Protein 6E36 (pdb70)

B-factor: mean 40.0, std 11.84, range [22.02, 99.06]

Nearest PDB structures (foldseek):
  6e36-assembly2_B  TM=1.001E+00  e=1.863E-82  Streptococcus intermedius
  3ipk-assembly2_B  TM=9.712E-01  e=6.110E-68  Streptococcus mutans
  6tzl-assembly1_B  TM=9.763E-01  e=1.593E-66  Streptococcus mutans
  1jmm-assembly1_A  TM=9.782E-01  e=2.837E-64  Streptococcus mutans
  5uqz-assembly1_A  TM=6.337E-01  e=1.654E-23  Streptococcus mutans UA159

Organism: Streptococcus intermedius (NCBI:txid1338)

Solvent-accessible surface area: 36245 Å² total; per-residue (Å²): 156,159,70,138,59,60,142,44,98,62,57,40,61,120,36,103,127,42,91,82,73,46,84,97,110,59,108,55,46,80,84,26,35,66,151,6,112,116,38,38,121,132,10,84,129,33,72,103,117,72,0,23,5,30,79,28,24,17,1,7,0,25,1,60,49,1,72,90,6,139,22,60,8,86,31,190,80,20,45,13,2,66,27,66,13,2,33,87,2,0,33,78,63,54,0,102,73,72,34,90,121,118,39,0,29,0,46,28,0,6,0,126,13,0,61,111,115,117,8,62,34,108,97,35,71,65,12,1,4,46,63,135,15,78,110,26,41,2,55,14,12,102,116,88,116,4,34,0,0,3,0,13,0,91,81,29,34,30,0,39,0,34,0,54,75,3,104,127,0,79,13,50,17,69,85,0,40,49,0,32,5,86,5,22,1,29,146,101,5,113,7,97,6,126,45,14,15,0,0,0,0,0,0,5,14,3,9,43,5,0,6,0,0,0,14,12,26,113,84,5,121,68,0,1,0,5,0,71,0,59,6,13,0,38,34,97,108,84,102,44,14,106,6,100,71,0,0,2,2,1,12,34,2,12,5,38,45,22,6,0,27,3,0,35,86,48,56,45,127,25,2,83,0,5,28,18,13,0,47,71,104,126,34,74,0,8,0,16,174,35,0,0,54,81,122,69,63,12,49,5,107,42,2,46,78,101,52,61,121,160,26,24,11,1,41,50,61,113,19,107,13,6,12,7,0,0,1,0,1,27,2,54,26,74,120,5,17,1,1,4,0,0,20,6,0,26,72,37,26,115,73,68,104,77,44,0,33,90,80,8,20,58,0,15,6,97,11,22,6,9,0,64,20,34,9,42,90,20,21,76,26,71,80,61,84,13,108,96,31,128,99,34,126,68,69,184,96,116,80,63,124,60,110,62,60,45,63,121,32,99,129,42,88,84,76,46,84,90,86,59,110,61,46,78,81,25,33,66,146,8,119,113,36,41,138,92,4,85,148,32,68,120,127,67,0,18,5,29,85,27,24,15,3,6,0,26,0,60,45,1,73,81,2,126,20,56,5,92,32,152,67,18,42,10,1,63,30,65,16,1,34,93,1,1,33,101,57,54,0,101,72,73,34,90,113,101,39,0,27,0,43,28,0,6,0,118,14,0,55,132,111,120,7,62,34,106,92,37,70,61,16,2,4,47,67,140,20,76,104,30,35,2,51,15,11,103,126,88,115,4,34,0,0,4,0,14,0,91,90,51,40,19,1,42,0,32,0,53,72,6,90,102,1,78,11,48,15,74,82,0,35,64,0,32,5,83,4,23,0,28,152,102,5,106,5,107,5,127,46,14,14,0,0,0,0,0,0,5,13,4,7,46,4,0,5,0,0,0,14,21,15,140,85,10,120,59,0,1,0,4,0,69,0,52,6,12,0,40,28,95,105,96,79,40,14,103,5,103,66,0,0,2,2,1,10,32,2,10,6,39,48,22,5,0,25,2,0,33,90,49,55,44,105,26,1,83,0,4,32,17,13,0,45,70,104,124,35,75,0,10,0,20,166,36,0,0,61,91,112,69,57,13,53,5,108,33,2,41,80,112,69,79,106,164,25,25,9,1,38,45,68,124,16,124,14,6,14,9,0,0,1,0,0,22,1,47,22,62,114,6,16,1,1,3,0,0,23,3,0,26,66,40,33,116,75,65,107,76,44,1,32,87,78,8,18,60,0,14,4,92,8,22,6,9,2,69,22,35,10,48,90,24,21,79,29,70,79,62,92,11,111,94,29,130,119,34,128,123

InterPro domains:
  IPR009578 Cell surface antigen I/II A repeat [PF06696] (200-224)
  IPR009578 Cell surface antigen I/II A repeat [PF06696] (225-249)
  IPR009578 Cell surface antigen I/II A repeat [PF06696] (282-306)
  IPR009578 Cell surface antigen I/II A repeat [PS51965] (146-220)
  IPR009578 Cell surface antigen I/II A repeat [PS51965] (221-302)
  IPR013574 Glucan-binding protein C/Surface antigen I/II, V-domain [PF08363] (327-653)
  IPR019931 LPXTG cell wall anchor motif [PF00746] (1271-1310)
  IPR019931 LPXTG cell wall anchor motif [PS50847] (1277-1310)
  IPR021197 Cross-wall-targeting lipoprotein motif [TIGR03726] (8-40)
  IPR026345 Adhesin isopeptide-forming adherence domain [PF17998] (914-1086)
  IPR026345 Adhesin isopeptide-forming adherence domain [TIGR04228] (914-1087)
  IPR032300 Cell surface antigen, C-terminal [PF16364] (1090-1249)
  IPR036234 Glucan-binding protein C/Surface antigen I/II, V-domain superfamily [G3DSA:2.60.530.10] (331-665)
  IPR036234 Glucan-binding protein C/Surface antigen I/II, V-domain superfamily [SSF74914] (299-673)
  IPR041324 Antigen I/II, N-terminal [PF18652] (79-184)

Radius of gyration: 29.25 Å; Cα contacts (8 Å, |Δi|>4): 2040; chains: 2; bounding box: 78×76×82 Å

Structure (mmCIF, N/CA/C/O backbone):
data_6E36
#
_entry.id   6E36
#
_cell.length_a   71.038
_cell.length_b   91.308
_cell.length_c   71.893
_cell.angle_alpha   90.000
_cell.angle_beta   116.780
_cell.angle_gamma   90.000
#
_symmetry.space_group_name_H-M   'P 1 21 1'
#
loop_
_entity.id
_entity.type
_entity.pdbx_description
1 polymer 'Probable cell-surface antigen I/II'
2 non-polymer 'MAGNESIUM ION'
3 water water
#
loop_
_atom_site.group_PDB
_atom_site.id
_atom_site.type_symbol
_atom_site.label_atom_id
_atom_site.label_alt_id
_atom_site.label_comp_id
_atom_site.label_asym_id
_atom_site.label_entity_id
_atom_site.label_seq_id
_atom_site.pdbx_PDB_ins_code
_atom_site.Cartn_x
_atom_site.Cartn_y
_atom_site.Cartn_z
_atom_site.occupancy
_atom_site.B_iso_or_equiv
_atom_site.auth_seq_id
_atom_site.auth_comp_id
_atom_site.auth_asym_id
_atom_site.auth_atom_id
_atom_site.pdbx_PDB_model_num
ATOM 1 N N . TYR A 1 4 ? 51.900 -47.220 31.328 1.00 97.20 284 TYR A N 1
ATOM 2 C CA . TYR A 1 4 ? 53.156 -47.232 30.511 1.00 95.35 284 TYR A CA 1
ATOM 3 C C . TYR A 1 4 ? 52.939 -47.834 29.113 1.00 95.72 284 TYR A C 1
ATOM 4 O O . TYR 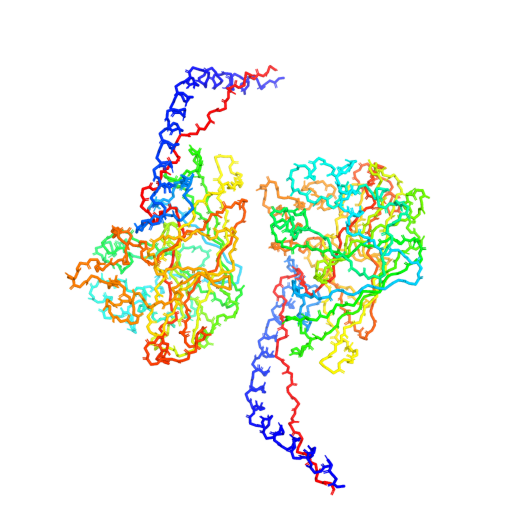A 1 4 ? 53.887 -48.274 28.472 1.00 96.72 284 TYR A O 1
ATOM 13 N N . GLU A 1 5 ? 51.702 -47.805 28.625 1.00 95.34 285 GLU A N 1
ATOM 14 C CA . GLU A 1 5 ? 51.326 -48.540 27.423 1.00 95.86 285 GLU A CA 1
ATOM 15 C C . GLU A 1 5 ? 51.598 -47.589 26.252 1.00 92.89 285 GLU A C 1
ATOM 16 O O . GLU A 1 5 ? 52.723 -47.552 25.751 1.00 90.83 285 GLU A O 1
ATOM 22 N N . ALA A 1 6 ? 50.603 -46.784 25.866 1.00 91.10 286 ALA A N 1
ATOM 23 C CA . ALA A 1 6 ? 50.770 -45.752 24.851 1.00 89.09 286 ALA A CA 1
ATOM 24 C C . ALA A 1 6 ? 51.279 -44.432 25.453 1.00 85.54 286 ALA A C 1
ATOM 25 O O . ALA A 1 6 ? 51.414 -43.455 24.727 1.00 84.10 286 ALA A O 1
ATOM 27 N N . LYS A 1 7 ? 51.528 -44.396 26.768 1.00 84.91 287 LYS A N 1
ATOM 28 C CA . LYS A 1 7 ? 52.250 -43.281 27.411 1.00 82.94 287 LYS A CA 1
ATOM 29 C C . LYS A 1 7 ? 53.640 -43.088 26.813 1.00 80.22 287 LYS A C 1
ATOM 30 O O . LYS A 1 7 ? 54.027 -41.956 26.506 1.00 77.63 287 LYS A O 1
ATOM 36 N N . LEU A 1 8 ? 54.386 -44.190 26.671 1.00 79.16 288 LEU A N 1
ATOM 37 C CA . LEU A 1 8 ? 55.719 -44.155 26.054 1.00 77.57 288 LEU A CA 1
ATOM 38 C C . LEU A 1 8 ? 55.625 -43.854 24.550 1.00 76.20 288 LEU A C 1
ATOM 39 O O . LEU A 1 8 ? 56.376 -43.019 24.053 1.00 74.24 288 LEU A O 1
ATOM 44 N N . ALA A 1 9 ? 54.703 -44.517 23.846 1.00 76.04 289 ALA A N 1
ATOM 45 C CA . ALA A 1 9 ? 54.464 -44.268 22.416 1.00 76.00 289 ALA A CA 1
ATOM 46 C C . ALA A 1 9 ? 54.052 -42.818 22.110 1.00 74.27 289 ALA A C 1
ATOM 47 O O . ALA A 1 9 ? 54.398 -42.275 21.056 1.00 73.36 289 ALA A O 1
ATOM 49 N N . LYS A 1 10 ? 53.300 -42.205 23.022 1.00 74.60 290 LYS A N 1
ATOM 50 C CA . LYS A 1 10 ? 52.916 -40.797 22.890 1.00 73.35 290 LYS A CA 1
ATOM 51 C C . LYS A 1 10 ? 54.138 -39.907 23.122 1.00 69.65 290 LYS A C 1
ATOM 52 O O . LYS A 1 10 ? 54.429 -39.031 22.303 1.00 67.83 290 LYS A O 1
ATOM 58 N N . TYR A 1 11 ? 54.829 -40.133 24.243 1.00 66.34 291 TYR A N 1
ATOM 59 C CA . TYR A 1 11 ? 56.087 -39.442 24.548 1.00 63.13 291 TYR A CA 1
ATOM 60 C C . TYR A 1 11 ? 57.075 -39.484 23.391 1.00 61.43 291 TYR A C 1
ATOM 61 O O . TYR A 1 11 ? 57.715 -38.480 23.084 1.00 59.91 291 TYR A O 1
ATOM 70 N N . GLN A 1 12 ? 57.211 -40.658 22.786 1.00 60.77 292 GLN A N 1
ATOM 71 C CA . GLN A 1 12 ? 58.121 -40.851 21.669 1.00 60.21 292 GLN A CA 1
ATOM 72 C C . GLN A 1 12 ? 57.653 -40.067 20.441 1.00 58.76 292 GLN A C 1
ATOM 73 O O . GLN A 1 12 ? 58.467 -39.407 19.799 1.00 57.01 292 GLN A O 1
ATOM 79 N N . ALA A 1 13 ? 56.353 -40.100 20.149 1.00 59.14 293 ALA A N 1
ATOM 80 C CA . ALA A 1 13 ? 55.780 -39.292 19.063 1.00 59.16 293 ALA A CA 1
ATOM 81 C C . ALA A 1 13 ? 55.964 -37.783 19.296 1.00 57.88 293 ALA A C 1
ATOM 82 O O . ALA A 1 13 ? 56.321 -37.046 18.380 1.00 57.01 293 ALA A O 1
ATOM 84 N N . ASP A 1 14 ? 55.741 -37.340 20.531 1.00 57.56 294 ASP A N 1
ATOM 85 C CA . ASP A 1 14 ? 55.910 -35.929 20.902 1.00 56.50 294 ASP A CA 1
ATOM 86 C C . ASP A 1 14 ? 57.386 -35.481 20.909 1.00 55.02 294 ASP A C 1
ATOM 87 O O . ASP A 1 14 ? 57.668 -34.328 20.591 1.00 53.63 294 ASP A O 1
ATOM 92 N N . LEU A 1 15 ? 58.310 -36.389 21.257 1.00 54.65 295 LEU A N 1
ATOM 93 C CA . LEU A 1 15 ? 59.760 -36.134 21.158 1.00 53.76 295 LEU A CA 1
ATOM 94 C C . LEU A 1 15 ? 60.236 -35.910 19.698 1.00 53.44 295 LEU A C 1
ATOM 95 O O . LEU A 1 15 ? 60.988 -34.969 19.442 1.00 51.98 295 LEU A O 1
ATOM 100 N N . ALA A 1 16 ? 59.806 -36.762 18.762 1.00 54.05 296 ALA A N 1
ATOM 101 C CA . ALA A 1 16 ? 60.116 -36.579 17.324 1.00 54.96 296 ALA A CA 1
ATOM 102 C C . ALA A 1 16 ? 59.622 -35.228 16.797 1.00 54.26 296 ALA A C 1
ATOM 103 O O . ALA A 1 16 ? 60.347 -34.542 16.083 1.00 54.92 296 ALA A O 1
ATOM 105 N N . LYS A 1 17 ? 58.379 -34.891 17.146 1.00 54.21 297 LYS A N 1
ATOM 106 C CA . LYS A 1 17 ? 57.734 -33.615 16.817 1.00 54.00 297 LYS A CA 1
ATOM 107 C C . LYS A 1 17 ? 58.456 -32.421 17.450 1.00 51.98 297 LYS A C 1
ATOM 108 O O . LYS A 1 17 ? 58.613 -31.387 16.808 1.00 51.39 297 LYS A O 1
ATOM 114 N N . TYR A 1 18 ? 58.878 -32.569 18.706 1.00 50.51 298 TYR A N 1
ATOM 115 C CA . TYR A 1 18 ? 59.707 -31.569 19.382 1.00 49.73 298 TYR A CA 1
ATOM 116 C C . TYR A 1 18 ? 61.017 -31.349 18.621 1.00 50.07 298 TYR A C 1
ATOM 117 O O . TYR A 1 18 ? 61.416 -30.212 18.382 1.00 49.14 298 TYR A O 1
ATOM 126 N N . GLN A 1 19 ? 61.676 -32.438 18.244 1.00 51.54 299 GLN A N 1
ATOM 127 C CA . GLN A 1 19 ? 62.944 -32.349 17.522 1.00 52.59 299 GLN A CA 1
ATOM 128 C C . GLN A 1 19 ? 62.752 -31.624 16.186 1.00 52.00 299 GLN A C 1
ATOM 129 O O . GLN A 1 19 ? 63.521 -30.724 15.860 1.00 51.60 299 GLN A O 1
ATOM 135 N N . LYS A 1 20 ? 61.692 -31.967 15.464 1.00 51.18 300 LYS A N 1
ATOM 136 C CA . LYS A 1 20 ? 61.331 -31.252 14.249 1.00 51.34 300 LYS A CA 1
ATOM 137 C C . LYS A 1 20 ? 61.075 -29.737 14.483 1.00 48.51 300 LYS A C 1
ATOM 138 O O . LYS A 1 20 ? 61.596 -28.898 13.747 1.00 46.86 300 LYS A O 1
ATOM 144 N N . ASP A 1 21 ? 60.276 -29.395 15.489 1.00 46.27 301 ASP A N 1
ATOM 145 C CA . ASP A 1 21 ? 59.994 -27.987 15.787 1.00 45.15 301 ASP A CA 1
ATOM 146 C C . ASP A 1 21 ? 61.240 -27.214 16.222 1.00 42.92 301 ASP A C 1
ATOM 147 O O . ASP A 1 21 ? 61.403 -26.054 15.829 1.00 40.48 301 ASP A O 1
ATOM 152 N N . LEU A 1 22 ? 62.102 -27.853 17.019 1.00 42.56 302 LEU A N 1
ATOM 153 C CA . LEU A 1 22 ? 63.383 -27.255 17.427 1.00 42.52 302 LEU A CA 1
ATOM 154 C C . LEU A 1 22 ? 64.257 -26.913 16.222 1.00 42.85 302 LEU A C 1
ATOM 155 O O . LEU A 1 22 ? 64.800 -25.814 16.145 1.00 42.45 302 LEU A O 1
ATOM 160 N N . ALA A 1 23 ? 64.383 -27.855 15.290 1.00 42.68 303 ALA A N 1
ATOM 161 C CA . ALA A 1 23 ? 65.132 -27.623 14.039 1.00 43.12 303 ALA A CA 1
ATOM 162 C C . ALA A 1 23 ? 64.554 -26.462 13.232 1.00 42.14 303 ALA A C 1
ATOM 163 O O . ALA A 1 23 ? 65.309 -25.632 12.763 1.00 42.45 303 ALA A O 1
ATOM 165 N N . GLU A 1 24 ? 63.227 -26.390 13.118 1.00 41.25 304 GLU A N 1
ATOM 166 C CA . GLU A 1 24 ? 62.550 -25.346 12.330 1.00 41.22 304 GLU A CA 1
ATOM 167 C C . GLU A 1 24 ? 62.365 -23.990 13.023 1.00 38.60 304 GLU A C 1
ATOM 168 O O . GLU A 1 24 ? 62.072 -23.008 12.362 1.00 37.23 304 GLU A O 1
ATOM 174 N N . TYR A 1 25 ? 62.504 -23.942 14.348 1.00 36.88 305 TYR A N 1
ATOM 175 C CA . TYR A 1 25 ? 62.170 -22.743 15.103 1.00 35.76 305 TYR A CA 1
ATOM 176 C C . TYR A 1 25 ? 63.008 -21.509 14.709 1.00 34.57 305 TYR A C 1
ATOM 177 O O . TYR A 1 25 ? 62.450 -20.430 14.565 1.00 32.94 305 TYR A O 1
ATOM 186 N N . PRO A 1 26 ? 64.341 -21.663 14.548 1.00 35.24 306 PRO A N 1
ATOM 187 C CA . PRO A 1 26 ? 65.098 -20.441 14.206 1.00 35.33 306 PRO A CA 1
ATOM 188 C C . PRO A 1 26 ? 64.646 -19.773 12.899 1.00 35.30 306 PRO A C 1
ATOM 189 O O . PRO A 1 26 ? 64.494 -18.545 12.869 1.00 33.33 306 PRO A O 1
ATOM 193 N N . GLN A 1 27 ? 64.360 -20.560 11.864 1.00 36.51 307 GLN A N 1
ATOM 194 C CA . GLN A 1 27 ? 63.925 -19.959 10.600 1.00 37.99 307 GLN A CA 1
ATOM 195 C C . GLN A 1 27 ? 62.548 -19.293 10.769 1.00 36.95 307 GLN A C 1
ATOM 196 O O . GLN A 1 27 ? 62.343 -18.181 10.284 1.00 35.95 307 GLN A O 1
ATOM 202 N N . LYS A 1 28 ? 61.625 -19.952 11.478 1.00 37.09 308 LYS A N 1
ATOM 203 C CA . LYS A 1 28 ? 60.302 -19.351 11.775 1.00 37.24 308 LYS A CA 1
ATOM 204 C C . LYS A 1 28 ? 60.413 -18.052 12.587 1.00 35.45 308 LYS A C 1
ATOM 205 O O . LYS A 1 28 ? 59.656 -17.114 12.354 1.00 33.50 308 LYS A O 1
ATOM 211 N N . LEU A 1 29 ? 61.364 -17.996 13.527 1.00 34.45 309 LEU A N 1
ATOM 212 C CA . LEU A 1 29 ? 61.565 -16.778 14.314 1.00 34.28 309 LEU A CA 1
ATOM 213 C C . LEU A 1 29 ? 62.124 -15.672 13.468 1.00 34.79 309 LEU A C 1
ATOM 214 O O . LEU A 1 29 ? 61.655 -14.543 13.550 1.00 35.61 309 LEU A O 1
ATOM 219 N N . LYS A 1 30 ? 63.092 -16.003 12.622 1.00 35.51 310 LYS A N 1
ATOM 220 C CA . LYS A 1 30 ? 63.666 -15.040 11.693 1.00 36.56 310 LYS A CA 1
ATOM 221 C C . LYS A 1 30 ? 62.610 -14.434 10.791 1.00 36.33 310 LYS A C 1
ATOM 222 O O . LYS A 1 30 ? 62.575 -13.209 10.606 1.00 35.78 310 LYS A O 1
ATOM 228 N N . GLU A 1 31 ? 61.761 -15.292 10.231 1.00 36.32 311 GLU A N 1
ATOM 229 C CA . GLU A 1 31 ? 60.745 -14.828 9.285 1.00 37.69 311 GLU A CA 1
ATOM 230 C C . GLU A 1 31 ? 59.695 -13.962 9.976 1.00 35.90 311 GLU A C 1
ATOM 231 O O . GLU A 1 31 ? 59.273 -12.934 9.420 1.00 36.21 311 GLU A O 1
ATOM 237 N N . TYR A 1 32 ? 59.293 -14.376 11.176 1.00 33.75 312 TYR A N 1
ATOM 238 C CA . TYR A 1 32 ? 58.437 -13.557 12.012 1.00 33.39 312 TYR A CA 1
ATOM 239 C C . TYR A 1 32 ? 59.031 -12.191 12.291 1.00 32.82 312 TYR A C 1
ATOM 240 O O . TYR A 1 32 ? 58.355 -11.186 12.172 1.00 33.16 312 TYR A O 1
ATOM 249 N N . ASN A 1 33 ? 60.285 -12.156 12.702 1.00 32.89 313 ASN A N 1
ATOM 250 C CA . ASN A 1 33 ? 60.951 -10.899 13.028 1.00 33.49 313 ASN A CA 1
ATOM 251 C C . ASN A 1 33 ? 61.073 -9.962 11.795 1.00 34.54 313 ASN A C 1
ATOM 252 O O . ASN A 1 33 ? 60.795 -8.759 11.902 1.00 33.92 313 ASN A O 1
ATOM 257 N N . GLU A 1 34 ? 61.436 -10.521 10.638 1.00 35.66 314 GLU A N 1
ATOM 258 C C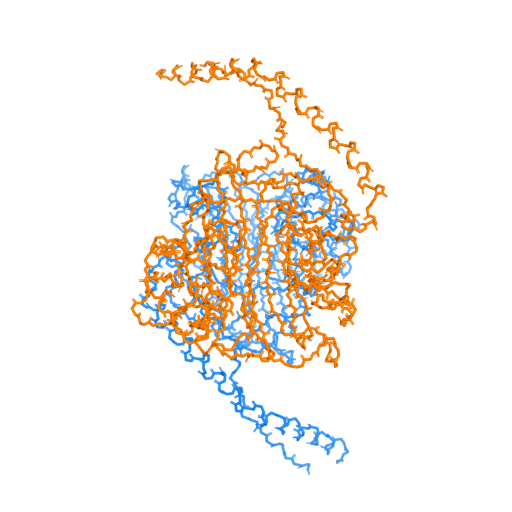A . GLU A 1 34 ? 61.551 -9.730 9.408 1.00 38.20 314 GLU A CA 1
ATOM 259 C C . GLU A 1 34 ? 60.204 -9.164 9.022 1.00 37.21 314 GLU A C 1
ATOM 260 O O . GLU A 1 34 ? 60.130 -7.989 8.694 1.00 37.84 314 GLU A O 1
ATOM 266 N N . GLU A 1 35 ? 59.146 -9.982 9.087 1.00 36.13 315 GLU A N 1
ATOM 267 C CA . GLU A 1 35 ? 57.816 -9.490 8.730 1.00 36.01 315 GLU A CA 1
ATOM 268 C C . GLU A 1 35 ? 57.332 -8.415 9.698 1.00 35.27 315 GLU A C 1
ATOM 269 O O . GLU A 1 35 ? 56.785 -7.401 9.283 1.00 34.89 315 GLU A O 1
ATOM 275 N N . GLN A 1 36 ? 57.525 -8.636 10.988 1.00 35.43 316 GLN A N 1
ATOM 276 C CA . GLN A 1 36 ? 57.124 -7.623 11.964 1.00 35.83 316 GLN A CA 1
ATOM 277 C C . GLN A 1 36 ? 57.804 -6.275 11.679 1.00 35.82 316 GLN A C 1
ATOM 278 O O . GLN A 1 36 ? 57.143 -5.249 11.634 1.00 35.09 316 GLN A O 1
ATOM 284 N N . ALA A 1 37 ? 59.104 -6.299 11.424 1.00 36.06 317 ALA A N 1
ATOM 285 C CA . ALA A 1 37 ? 59.838 -5.092 11.074 1.00 37.34 317 ALA A CA 1
ATOM 286 C C . ALA A 1 37 ? 59.187 -4.394 9.861 1.00 38.03 317 ALA A C 1
ATOM 287 O O . ALA A 1 37 ? 58.955 -3.197 9.919 1.00 37.36 317 ALA A O 1
ATOM 289 N N . LYS A 1 38 ? 58.846 -5.155 8.820 1.00 38.85 318 LYS A N 1
ATOM 290 C CA . LYS A 1 38 ? 58.186 -4.597 7.609 1.00 41.22 318 LYS A CA 1
ATOM 291 C C . LYS A 1 38 ? 56.842 -3.938 7.915 1.00 39.93 318 LYS A C 1
ATOM 292 O O . LYS A 1 38 ? 56.577 -2.832 7.456 1.00 39.52 318 LYS A O 1
ATOM 298 N N . ILE A 1 39 ? 56.025 -4.644 8.694 1.00 38.81 319 ILE A N 1
ATOM 299 C CA . ILE A 1 39 ? 54.704 -4.177 9.120 1.00 38.86 319 ILE A CA 1
ATOM 300 C C . ILE A 1 39 ? 54.835 -2.877 9.908 1.00 39.66 319 ILE A C 1
ATOM 301 O O . ILE A 1 39 ? 54.092 -1.951 9.647 1.00 38.58 319 ILE A O 1
ATOM 306 N N . LYS A 1 40 ? 55.775 -2.809 10.859 1.00 40.86 320 LYS A N 1
ATOM 307 C CA . LYS A 1 40 ? 55.929 -1.609 11.690 1.00 42.48 320 LYS A CA 1
ATOM 308 C C . LYS A 1 40 ? 56.324 -0.378 10.850 1.00 42.64 320 LYS A C 1
ATOM 309 O O . LYS A 1 40 ? 55.853 0.726 11.109 1.00 41.80 320 LYS A O 1
ATOM 315 N N . GLU A 1 41 ? 57.171 -0.573 9.839 1.00 43.01 321 GLU A N 1
ATOM 316 C CA . GLU A 1 41 ? 57.527 0.517 8.914 1.00 45.14 321 GLU A CA 1
ATOM 317 C C . GLU A 1 41 ? 56.350 0.930 8.003 1.00 43.15 321 GLU A C 1
ATOM 318 O O . GLU A 1 41 ? 56.125 2.106 7.756 1.00 42.40 321 GLU A O 1
ATOM 324 N N . ALA A 1 42 ? 55.594 -0.045 7.524 1.00 41.90 322 ALA A N 1
ATOM 325 C CA . ALA A 1 42 ? 54.381 0.245 6.758 1.00 41.57 322 ALA A CA 1
ATOM 326 C C . ALA A 1 42 ? 53.359 1.021 7.621 1.00 41.72 322 ALA A C 1
ATOM 327 O O . ALA A 1 42 ? 52.770 1.978 7.130 1.00 42.02 322 ALA A O 1
ATOM 329 N N . LEU A 1 43 ? 53.189 0.637 8.898 1.00 40.43 323 LEU A N 1
ATOM 330 C CA . LEU A 1 43 ? 52.295 1.368 9.803 1.00 41.58 323 LEU A CA 1
ATOM 331 C C . LEU A 1 43 ? 52.765 2.784 10.136 1.00 43.62 323 LEU A C 1
ATOM 332 O O . LEU A 1 43 ? 51.930 3.664 10.306 1.00 43.28 323 LEU A O 1
ATOM 337 N N . LYS A 1 44 ? 54.074 3.018 10.230 1.00 46.31 324 LYS A N 1
ATOM 338 C CA . LYS A 1 44 ? 54.571 4.385 10.442 1.00 49.10 324 LYS A CA 1
ATOM 339 C C . LYS A 1 44 ? 54.167 5.285 9.288 1.00 50.56 324 LYS A C 1
ATOM 340 O O . LYS A 1 44 ? 53.765 6.429 9.508 1.00 51.94 324 LYS A O 1
ATOM 346 N N . LYS A 1 45 ? 54.261 4.770 8.066 1.00 50.64 325 LYS A N 1
ATOM 347 C CA . LYS A 1 45 ? 53.832 5.529 6.905 1.00 52.11 325 LYS A CA 1
ATOM 348 C C . LYS A 1 45 ? 52.308 5.744 6.863 1.00 51.63 325 LYS A C 1
ATOM 349 O O . LYS A 1 45 ? 51.862 6.817 6.476 1.00 52.51 325 LYS A O 1
ATOM 355 N N . LEU A 1 46 ? 51.521 4.743 7.256 1.00 50.08 326 LEU A N 1
ATOM 356 C CA . LEU A 1 46 ? 50.052 4.884 7.269 1.00 49.97 326 LEU A CA 1
ATOM 357 C C . LEU A 1 46 ? 49.549 5.897 8.312 1.00 51.00 326 LEU A C 1
ATOM 358 O O . LEU A 1 46 ? 48.503 6.540 8.108 1.00 49.94 326 LEU A O 1
ATOM 363 N N . GLU A 1 47 ? 50.275 6.019 9.423 1.00 52.00 327 GLU A N 1
ATOM 364 C CA . GLU A 1 47 ? 49.985 7.019 10.461 1.00 54.24 327 GLU A CA 1
ATOM 365 C C . GLU A 1 47 ? 50.170 8.422 9.884 1.00 56.44 327 GLU A C 1
ATOM 366 O O . GLU A 1 47 ? 49.286 9.282 9.998 1.00 56.31 327 GLU A O 1
ATOM 372 N N . GLN A 1 48 ? 51.304 8.622 9.215 1.00 57.19 328 GLN A N 1
ATOM 373 C CA . GLN A 1 48 ? 51.585 9.881 8.534 1.00 59.09 328 GLN A CA 1
ATOM 374 C C . GLN A 1 48 ? 50.560 10.210 7.443 1.00 58.86 328 GLN A C 1
ATOM 375 O O . GLN A 1 48 ? 50.200 11.371 7.273 1.00 58.97 328 GLN A O 1
ATOM 381 N N . ASP A 1 49 ? 50.112 9.183 6.714 1.00 57.79 329 ASP A N 1
ATOM 382 C CA . ASP A 1 49 ? 49.142 9.326 5.618 1.00 57.93 329 ASP A CA 1
ATOM 383 C C . ASP A 1 49 ? 47.683 9.040 6.026 1.00 55.63 329 ASP A C 1
ATOM 384 O O . ASP A 1 49 ? 46.862 8.750 5.166 1.00 56.19 329 ASP A O 1
ATOM 389 N N . LYS A 1 50 ? 47.343 9.165 7.307 1.00 54.28 330 LYS A N 1
ATOM 390 C CA . LYS A 1 50 ? 46.037 8.710 7.786 1.00 53.19 330 LYS A CA 1
ATOM 391 C C . LYS A 1 50 ? 44.864 9.548 7.283 1.00 53.44 330 LYS A C 1
ATOM 392 O O . LYS A 1 50 ? 43.731 9.062 7.286 1.00 52.18 330 LYS A O 1
ATOM 398 N N . ASN A 1 51 ? 45.133 10.785 6.851 1.00 53.95 331 ASN A N 1
ATOM 399 C CA . ASN A 1 51 ? 44.112 11.664 6.273 1.00 54.28 331 ASN A CA 1
ATOM 400 C C . ASN A 1 51 ? 44.133 11.743 4.741 1.00 54.37 331 ASN A C 1
ATOM 401 O O . ASN A 1 51 ? 43.337 12.465 4.173 1.00 54.90 331 ASN A O 1
ATOM 406 N N . LYS A 1 52 ? 45.003 11.005 4.055 1.00 54.77 332 LYS A N 1
ATOM 407 C CA . LYS A 1 52 ? 44.951 10.993 2.580 1.00 55.91 332 LYS A CA 1
ATOM 408 C C . LYS A 1 52 ? 43.818 10.084 2.160 1.00 54.58 332 LYS A C 1
ATOM 409 O O . LYS A 1 52 ? 43.386 9.200 2.919 1.00 53.10 332 LYS A O 1
ATOM 415 N N . ASP A 1 53 ? 43.329 10.308 0.951 1.00 53.94 333 ASP A N 1
ATOM 416 C CA . ASP A 1 53 ? 42.194 9.554 0.428 1.00 52.72 333 ASP A CA 1
ATOM 417 C C . ASP A 1 53 ? 42.423 8.037 0.484 1.00 50.94 333 ASP A C 1
ATOM 418 O O . ASP A 1 53 ? 43.454 7.532 0.023 1.00 50.28 333 ASP A O 1
ATOM 423 N N . GLY A 1 54 ? 41.450 7.324 1.070 1.00 48.16 334 GLY A N 1
ATOM 424 C CA . GLY A 1 54 ? 41.465 5.870 1.094 1.00 45.76 334 GLY A CA 1
ATOM 425 C C . GLY A 1 54 ? 42.275 5.234 2.202 1.00 43.60 334 GLY A C 1
ATOM 426 O O . GLY A 1 54 ? 42.418 4.035 2.193 1.00 42.03 334 GLY A O 1
ATOM 427 N N . HIS A 1 55 ? 42.779 6.015 3.155 1.00 43.53 335 HIS A N 1
ATOM 428 C CA . HIS A 1 55 ? 43.578 5.482 4.258 1.00 43.52 335 HIS A CA 1
ATOM 429 C C . HIS A 1 55 ? 42.720 5.387 5.497 1.00 42.46 335 HIS A C 1
ATOM 430 O O . HIS A 1 55 ? 41.857 6.230 5.717 1.00 42.55 335 HIS A O 1
ATOM 437 N N . LEU A 1 56 ? 42.956 4.361 6.303 1.00 41.59 336 LEU A N 1
ATOM 438 C CA . LEU A 1 56 ? 42.309 4.223 7.609 1.00 41.32 336 LEU A CA 1
ATOM 439 C C . LEU A 1 56 ? 42.662 5.385 8.526 1.00 42.83 336 LEU A C 1
ATOM 440 O O . LEU A 1 56 ? 43.846 5.718 8.675 1.00 43.02 336 LEU A O 1
ATOM 445 N N . THR A 1 57 ? 41.639 5.979 9.141 1.00 44.02 337 THR A N 1
ATOM 446 C CA . THR A 1 57 ? 41.829 7.074 10.103 1.00 46.59 337 THR A CA 1
ATOM 447 C C . THR A 1 57 ? 42.607 6.614 11.320 1.00 46.84 337 THR A C 1
ATOM 448 O O . THR A 1 57 ? 43.285 7.414 11.940 1.00 48.40 337 THR A O 1
ATOM 452 N N . GLU A 1 58 ? 42.494 5.331 11.651 1.00 46.54 338 GLU A N 1
ATOM 453 C CA . GLU A 1 58 ? 43.234 4.706 12.744 1.00 47.34 338 GLU A CA 1
ATOM 454 C C . GLU A 1 58 ? 43.879 3.436 12.177 1.00 45.93 338 GLU A C 1
ATOM 455 O O . GLU A 1 58 ? 43.295 2.353 12.239 1.00 44.88 338 GLU A O 1
ATOM 461 N N . PRO A 1 59 ? 45.075 3.567 11.588 1.00 45.79 339 PRO A N 1
ATOM 462 C CA . PRO A 1 59 ? 45.649 2.421 10.903 1.00 44.52 339 PRO A CA 1
ATOM 463 C C . PRO A 1 59 ? 46.151 1.348 11.838 1.00 42.59 339 PRO A C 1
ATOM 464 O O . PRO A 1 59 ? 46.620 1.644 12.946 1.00 42.29 339 PRO A O 1
ATOM 468 N N . SER A 1 60 ? 45.989 0.106 11.401 1.00 40.13 340 SER A N 1
ATOM 469 C CA . SER A 1 60 ? 46.535 -1.060 12.082 1.00 39.16 340 SER A CA 1
ATOM 470 C C . SER A 1 60 ? 46.719 -2.182 11.070 1.00 38.33 340 SER A C 1
ATOM 471 O O . SER A 1 60 ? 46.190 -2.107 9.949 1.00 37.95 340 SER A O 1
ATOM 474 N N . ALA A 1 61 ? 47.463 -3.215 11.465 1.00 37.19 341 ALA A N 1
ATOM 475 C CA . ALA A 1 61 ? 47.746 -4.340 10.570 1.00 36.63 341 ALA A CA 1
ATOM 476 C C . ALA A 1 61 ? 46.516 -5.215 10.466 1.00 34.87 341 ALA A C 1
ATOM 477 O O . ALA A 1 61 ? 45.759 -5.312 11.418 1.00 34.06 341 ALA A O 1
ATOM 479 N N . GLN A 1 62 ? 46.307 -5.848 9.320 1.00 32.36 342 GLN A N 1
ATOM 480 C CA . GLN A 1 62 ? 45.281 -6.872 9.219 1.00 31.44 342 GLN A CA 1
ATOM 481 C C . GLN A 1 62 ? 45.802 -8.237 9.668 1.00 30.99 342 GLN A C 1
ATOM 482 O O . GLN A 1 62 ? 46.586 -8.846 8.977 1.00 31.76 342 GLN A O 1
ATOM 488 N N . SER A 1 63 ? 45.290 -8.746 10.787 1.00 30.32 343 SER A N 1
ATOM 489 C CA . SER A 1 63 ? 45.659 -10.051 11.299 1.00 30.61 343 SER A CA 1
ATOM 490 C C . SER A 1 63 ? 44.843 -11.201 10.680 1.00 30.33 343 SER A C 1
ATOM 491 O O . SER A 1 63 ? 45.264 -12.353 10.731 1.00 30.85 343 SER A O 1
ATOM 494 N N . LEU A 1 64 ? 43.670 -10.894 10.136 1.00 29.00 344 LEU A N 1
ATOM 495 C CA . LEU A 1 64 ? 42.799 -11.893 9.554 1.00 29.37 344 LEU A CA 1
ATOM 496 C C . LEU A 1 64 ? 42.951 -11.843 8.046 1.00 29.29 344 LEU A C 1
ATOM 497 O O . LEU A 1 64 ? 42.465 -10.902 7.413 1.00 30.02 344 LEU A O 1
ATOM 502 N N . VAL A 1 65 ? 43.608 -12.848 7.477 1.00 30.03 345 VAL A N 1
ATOM 503 C CA . VAL A 1 65 ? 43.713 -12.966 6.008 1.00 30.95 345 VAL A CA 1
ATOM 504 C C . VAL A 1 65 ? 42.480 -13.769 5.552 1.00 31.52 345 VAL A C 1
ATOM 505 O O . VAL A 1 65 ? 42.337 -14.947 5.875 1.00 31.88 345 VAL A O 1
ATOM 509 N N . TYR A 1 66 ? 41.564 -13.118 4.839 1.00 32.49 346 TYR A N 1
ATOM 510 C CA . TYR A 1 66 ? 40.237 -13.686 4.582 1.00 33.21 346 TYR A CA 1
ATOM 511 C C . TYR A 1 66 ? 39.621 -12.989 3.367 1.00 34.86 346 TYR A C 1
ATOM 512 O O . TYR A 1 66 ? 38.640 -12.247 3.488 1.00 32.92 346 TYR A O 1
ATOM 521 N N . ASP A 1 67 ? 40.287 -13.191 2.212 1.00 38.66 347 ASP A N 1
ATOM 522 C CA . ASP A 1 67 ? 40.013 -12.541 0.910 1.00 41.93 347 ASP A CA 1
ATOM 523 C C . ASP A 1 67 ? 39.086 -13.397 0.040 1.00 42.63 347 ASP A C 1
ATOM 524 O O . ASP A 1 67 ? 38.178 -12.871 -0.573 1.00 40.68 347 ASP A O 1
ATOM 529 N N . SER A 1 68 ? 39.369 -14.700 -0.023 1.00 44.51 348 SER A N 1
ATOM 530 C CA . SER A 1 68 ? 38.707 -15.668 -0.916 1.00 46.55 348 SER A CA 1
ATOM 531 C C . SER A 1 68 ? 38.721 -17.108 -0.367 1.00 46.48 348 SER A C 1
ATOM 532 O O . SER A 1 68 ? 39.765 -17.578 0.093 1.00 46.56 348 SER A O 1
ATOM 535 N N . GLU A 1 69 ? 37.578 -17.798 -0.446 1.00 45.16 349 GLU A N 1
ATOM 536 C CA . GLU A 1 69 ? 37.471 -19.224 -0.146 1.00 45.43 349 GLU A CA 1
ATOM 537 C C . GLU A 1 69 ? 36.562 -19.932 -1.176 1.00 47.52 349 GLU A C 1
ATOM 538 O O . GLU A 1 69 ? 35.545 -20.528 -0.801 1.00 46.73 349 GLU A O 1
ATOM 544 N N . PRO A 1 70 ? 36.942 -19.899 -2.475 1.00 47.22 350 PRO A N 1
ATOM 545 C CA . PRO A 1 70 ? 36.124 -20.534 -3.526 1.00 49.27 350 PRO A CA 1
ATOM 546 C C . PRO A 1 70 ? 35.788 -22.020 -3.335 1.00 50.39 350 PRO A C 1
ATOM 547 O O . PRO A 1 70 ? 34.820 -22.488 -3.947 1.00 50.13 350 PRO A O 1
ATOM 551 N N . ASP A 1 71 ? 36.588 -22.744 -2.541 1.00 50.70 351 ASP A N 1
ATOM 552 C CA . ASP A 1 71 ? 36.442 -24.181 -2.362 1.00 52.56 351 ASP A CA 1
ATOM 553 C C . ASP A 1 71 ? 35.815 -24.596 -1.026 1.00 52.11 351 ASP A C 1
ATOM 554 O O . ASP A 1 71 ? 35.812 -25.782 -0.690 1.00 52.99 351 ASP A O 1
ATOM 559 N N . ALA A 1 72 ? 35.254 -23.653 -0.271 1.00 48.72 352 ALA A N 1
ATOM 560 C CA . ALA A 1 72 ? 34.666 -23.993 1.030 1.00 48.33 352 ALA A CA 1
ATOM 561 C C . ALA A 1 72 ? 33.443 -24.903 0.869 1.00 47.64 352 ALA A C 1
ATOM 562 O O . ALA A 1 72 ? 32.831 -24.959 -0.188 1.00 45.93 352 ALA A O 1
ATOM 564 N N . LYS A 1 73 ? 33.097 -25.593 1.948 1.00 47.01 353 LYS A N 1
ATOM 565 C CA . LYS A 1 73 ? 31.973 -26.495 1.961 1.00 49.04 353 LYS A CA 1
ATOM 566 C C . LYS A 1 73 ? 30.919 -25.966 2.916 1.00 47.57 353 LYS A C 1
ATOM 567 O O . LYS A 1 73 ? 31.234 -25.569 4.062 1.00 47.67 353 LYS A O 1
ATOM 573 N N . LEU A 1 74 ? 29.666 -25.993 2.461 1.00 45.59 354 LEU A N 1
ATOM 574 C CA . LEU A 1 74 ? 28.597 -25.335 3.152 1.00 44.90 354 LEU A CA 1
ATOM 575 C C . LEU A 1 74 ? 27.633 -26.304 3.779 1.00 45.61 354 LEU A C 1
ATOM 576 O O . LEU A 1 74 ? 27.117 -27.177 3.133 1.00 45.54 354 LEU A O 1
ATOM 581 N N . SER A 1 75 ? 27.357 -26.105 5.057 1.00 46.33 355 SER A N 1
ATOM 582 C CA . SER A 1 75 ? 26.350 -26.877 5.745 1.00 47.65 355 SER A CA 1
ATOM 583 C C . SER A 1 75 ? 25.301 -25.908 6.391 1.00 47.13 355 SER A C 1
ATOM 584 O O . SER A 1 75 ? 25.690 -24.941 7.076 1.00 45.72 355 SER A O 1
ATOM 587 N N . LEU A 1 76 ? 23.998 -26.167 6.173 1.00 46.87 356 LEU A N 1
ATOM 588 C CA . LEU A 1 76 ? 22.915 -25.322 6.691 1.00 46.74 356 LEU A CA 1
ATOM 589 C C . LEU A 1 76 ? 21.968 -26.059 7.641 1.00 48.62 356 LEU A C 1
ATOM 590 O O . LEU A 1 76 ? 21.557 -27.181 7.389 1.00 49.59 356 LEU A O 1
ATOM 595 N N . THR A 1 77 ? 21.614 -25.418 8.749 1.00 48.87 357 THR A N 1
ATOM 596 C CA . THR A 1 77 ? 20.554 -25.934 9.603 1.00 50.71 357 THR A CA 1
ATOM 597 C C . THR A 1 77 ? 19.660 -24.791 10.057 1.00 50.34 357 THR A C 1
ATOM 598 O O . THR A 1 77 ? 20.141 -23.705 10.411 1.00 48.16 357 THR A O 1
ATOM 602 N N . THR A 1 78 ? 18.357 -25.040 10.049 1.00 51.60 358 THR A N 1
ATOM 603 C CA . THR A 1 78 ? 17.399 -24.129 10.663 1.00 51.78 358 THR A CA 1
ATOM 604 C C . THR A 1 78 ? 16.359 -24.966 11.419 1.00 53.93 358 THR A C 1
ATOM 605 O O . THR A 1 78 ? 15.904 -25.979 10.901 1.00 53.33 358 THR A O 1
ATOM 609 N N . GLU A 1 79 ? 16.049 -24.575 12.660 1.00 55.79 359 GLU A N 1
ATOM 610 C CA . GLU A 1 79 ? 14.999 -25.248 13.455 1.00 60.06 359 GLU A CA 1
ATOM 611 C C . GLU A 1 79 ? 13.578 -24.843 13.021 1.00 59.25 359 GLU A C 1
ATOM 612 O O . GLU A 1 79 ? 12.671 -25.669 13.065 1.00 60.09 359 GLU A O 1
ATOM 618 N N . ASP A 1 80 ? 13.407 -23.610 12.549 1.00 57.88 360 ASP A N 1
ATOM 619 C CA . ASP A 1 80 ? 12.086 -23.137 12.130 1.00 58.44 360 ASP A CA 1
ATOM 620 C C . ASP A 1 80 ? 11.939 -22.790 10.641 1.00 56.19 360 ASP A C 1
ATOM 621 O O . ASP A 1 80 ? 10.820 -22.689 10.137 1.00 57.07 360 ASP A O 1
ATOM 626 N N . GLY A 1 81 ? 13.055 -22.607 9.941 1.00 53.88 361 GLY A N 1
ATOM 627 C CA . GLY A 1 81 ? 13.019 -22.254 8.514 1.00 51.43 361 GLY A CA 1
ATOM 628 C C . GLY A 1 81 ? 12.856 -23.426 7.564 1.00 51.32 361 GLY A C 1
ATOM 629 O O . GLY A 1 81 ? 12.682 -24.559 7.999 1.00 51.82 361 GLY A O 1
ATOM 630 N N . THR A 1 82 ? 12.915 -23.131 6.262 1.00 48.98 362 THR A N 1
ATOM 631 C CA . THR A 1 82 ? 12.767 -24.118 5.195 1.00 49.53 362 THR A CA 1
ATOM 632 C C . THR A 1 82 ? 13.980 -24.015 4.285 1.00 47.88 362 THR A C 1
ATOM 633 O O . THR A 1 82 ? 14.160 -22.990 3.642 1.00 45.72 362 THR A O 1
ATOM 637 N N . LEU A 1 83 ? 14.799 -25.066 4.239 1.00 47.85 363 LEU A N 1
ATOM 638 C CA . LEU A 1 83 ? 15.869 -25.175 3.246 1.00 47.48 363 LEU A CA 1
ATOM 639 C C . LEU A 1 83 ? 15.203 -25.561 1.956 1.00 47.58 363 LEU A C 1
ATOM 640 O O . LEU A 1 83 ? 14.286 -26.374 1.966 1.00 49.11 363 LEU A O 1
ATOM 645 N N . LEU A 1 84 ? 15.656 -25.009 0.843 1.00 47.26 364 LEU A N 1
ATOM 646 C CA . LEU A 1 84 ? 14.944 -25.190 -0.434 1.00 48.20 364 LEU A CA 1
ATOM 647 C C . LEU A 1 84 ? 15.629 -26.155 -1.375 1.00 48.65 364 LEU A C 1
ATOM 648 O O . LEU A 1 84 ? 16.841 -26.127 -1.495 1.00 48.37 364 LEU A O 1
ATOM 653 N N . LYS A 1 85 ? 14.818 -26.986 -2.038 1.00 50.35 365 LYS A N 1
ATOM 654 C CA . LYS A 1 85 ? 15.253 -27.834 -3.162 1.00 51.90 365 LYS A CA 1
ATOM 655 C C . LYS A 1 85 ? 15.793 -26.974 -4.294 1.00 50.21 365 LYS A C 1
ATOM 656 O O . LYS A 1 85 ? 15.263 -25.929 -4.571 1.00 48.23 365 LYS A O 1
ATOM 662 N N . SER A 1 86 ? 16.844 -27.446 -4.946 1.00 52.26 366 SER A N 1
ATOM 663 C CA . SER A 1 86 ? 17.488 -26.732 -6.042 1.00 52.30 366 SER A CA 1
ATOM 664 C C . SER A 1 86 ? 16.527 -26.532 -7.173 1.00 51.74 366 SER A C 1
ATOM 665 O O . SER A 1 86 ? 16.457 -25.448 -7.730 1.00 50.40 366 SER A O 1
ATOM 668 N N . SER A 1 87 ? 15.774 -27.578 -7.508 1.00 52.56 367 SER A N 1
ATOM 669 C CA . SER A 1 87 ? 14.853 -27.513 -8.635 1.00 52.62 367 SER A CA 1
ATOM 670 C C . SER A 1 87 ? 13.766 -26.455 -8.426 1.00 50.39 367 SER A C 1
ATOM 671 O O . SER A 1 87 ? 13.365 -25.809 -9.371 1.00 48.82 367 SER A O 1
ATOM 674 N N . VAL A 1 88 ? 13.310 -26.269 -7.185 1.00 50.10 368 VAL A N 1
ATOM 675 C CA . VAL A 1 88 ? 12.370 -25.176 -6.846 1.00 48.74 368 VAL A CA 1
ATOM 676 C C . VAL A 1 88 ? 13.027 -23.811 -7.058 1.00 45.90 368 VAL A C 1
ATOM 677 O O . VAL A 1 88 ? 12.411 -22.927 -7.626 1.00 43.57 368 VAL A O 1
ATOM 681 N N . VAL A 1 89 ? 14.271 -23.658 -6.587 1.00 44.87 369 VAL A N 1
ATOM 682 C CA . VAL A 1 89 ? 15.063 -22.429 -6.820 1.00 43.22 369 VAL A CA 1
ATOM 683 C C . VAL A 1 89 ? 15.188 -22.198 -8.341 1.00 42.80 369 VAL A C 1
ATOM 684 O O . VAL A 1 89 ? 14.929 -21.099 -8.814 1.00 41.04 369 VAL A O 1
ATOM 688 N N . ASP A 1 90 ? 15.531 -23.242 -9.088 1.00 4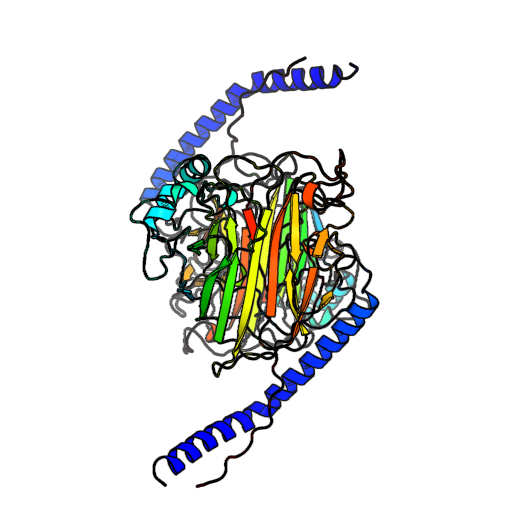4.64 370 ASP A N 1
ATOM 689 C CA . ASP A 1 90 ? 15.655 -23.138 -10.574 1.00 45.82 370 ASP A CA 1
ATOM 690 C C . ASP A 1 90 ? 14.367 -22.674 -11.281 1.00 46.90 370 ASP A C 1
ATOM 691 O O . ASP A 1 90 ? 14.405 -21.843 -12.200 1.00 45.24 370 ASP A O 1
ATOM 696 N N . GLU A 1 91 ? 13.234 -23.232 -10.855 1.00 49.62 371 GLU A N 1
ATOM 697 C CA . GLU A 1 91 ? 11.932 -22.880 -11.431 1.00 51.11 371 GLU A CA 1
ATOM 698 C C . GLU A 1 91 ? 11.615 -21.422 -11.159 1.00 47.43 371 GLU A C 1
ATOM 699 O O . GLU A 1 91 ? 11.204 -20.694 -12.060 1.00 45.93 371 GLU A O 1
ATOM 705 N N . ALA A 1 92 ? 11.813 -20.997 -9.911 1.00 44.68 372 ALA A N 1
ATOM 706 C CA . ALA A 1 92 ? 11.586 -19.616 -9.542 1.00 42.26 372 ALA A CA 1
ATOM 707 C C . ALA A 1 92 ? 12.406 -18.659 -10.403 1.00 40.74 372 ALA A C 1
ATOM 708 O O . ALA A 1 92 ? 11.886 -17.656 -10.827 1.00 39.97 372 ALA A O 1
ATOM 710 N N . PHE A 1 93 ? 13.668 -18.976 -10.679 1.00 41.73 373 PHE A N 1
ATOM 711 C CA . PHE A 1 93 ? 14.519 -18.126 -11.558 1.00 41.78 373 PHE A CA 1
ATOM 712 C C . PHE A 1 93 ? 14.020 -18.008 -13.011 1.00 43.49 373 PHE A C 1
ATOM 713 O O . PHE A 1 93 ? 14.261 -16.991 -13.694 1.00 42.92 373 PHE A O 1
ATOM 721 N N . SER A 1 94 ? 13.332 -19.049 -13.492 1.00 45.32 374 SER A N 1
ATOM 722 C CA . SER A 1 94 ? 12.863 -19.093 -14.872 1.00 46.59 374 SER A CA 1
ATOM 723 C C . SER A 1 94 ? 11.596 -18.286 -15.135 1.00 47.36 374 SER A C 1
ATOM 724 O O . SER A 1 94 ? 11.230 -18.136 -16.291 1.00 47.71 374 SER A O 1
ATOM 727 N N . LYS A 1 95 ? 10.929 -17.801 -14.084 1.00 46.86 375 LYS A N 1
ATOM 728 C CA . LYS A 1 95 ? 9.642 -17.104 -14.186 1.00 47.53 375 LYS A CA 1
ATOM 729 C C . LYS A 1 95 ? 9.739 -15.663 -13.680 1.00 44.53 375 LYS A C 1
ATOM 730 O O . LYS A 1 95 ? 10.741 -15.270 -13.063 1.00 43.15 375 LYS A O 1
ATOM 736 N N . SER A 1 96 ? 8.697 -14.887 -13.983 1.00 42.55 376 SER A N 1
ATOM 737 C CA . SER A 1 96 ? 8.483 -13.539 -13.433 1.00 40.17 376 SER A CA 1
ATOM 738 C C . SER A 1 96 ? 9.636 -12.593 -13.819 1.00 39.11 376 SER A C 1
ATOM 739 O O . SER A 1 96 ? 10.128 -12.642 -14.968 1.00 38.49 376 SER A O 1
ATOM 742 N N . THR A 1 97 ? 10.099 -11.775 -12.875 1.00 36.57 377 THR A N 1
ATOM 743 C CA . THR A 1 97 ? 11.044 -10.695 -13.175 1.00 36.33 377 THR A CA 1
ATOM 744 C C . THR A 1 97 ? 12.478 -11.135 -13.510 1.00 37.67 377 THR A C 1
ATOM 745 O O . THR A 1 97 ? 13.182 -10.385 -14.166 1.00 38.81 377 THR A O 1
ATOM 749 N N . SER A 1 98 ? 12.927 -12.323 -13.066 1.00 38.19 378 SER A N 1
ATOM 750 C CA . SER A 1 98 ? 14.260 -12.827 -13.453 1.00 38.78 378 SER A CA 1
ATOM 751 C C . SER A 1 98 ? 14.266 -13.634 -14.774 1.00 40.45 378 SER A C 1
ATOM 752 O O . SER A 1 98 ? 15.336 -14.011 -15.263 1.00 40.78 378 SER A O 1
ATOM 755 N N . LYS A 1 99 ? 13.086 -13.884 -15.332 1.00 41.39 379 LYS A N 1
ATOM 756 C CA . LYS A 1 99 ? 12.939 -14.701 -16.568 1.00 43.77 379 LYS A CA 1
ATOM 757 C C . LYS A 1 99 ? 13.750 -14.171 -17.736 1.00 44.57 379 LYS A C 1
ATOM 758 O O . LYS A 1 99 ? 14.388 -14.952 -18.449 1.00 47.01 379 LYS A O 1
ATOM 764 N N . ALA A 1 100 ? 13.695 -12.860 -17.956 1.00 44.25 380 ALA A N 1
ATOM 765 C CA . ALA A 1 100 ? 14.388 -12.234 -19.090 1.00 44.58 380 ALA A CA 1
ATOM 766 C C . ALA A 1 100 ? 15.869 -12.532 -19.083 1.00 44.57 380 ALA A C 1
ATOM 767 O O . ALA A 1 100 ? 16.428 -12.857 -20.117 1.00 45.29 380 ALA A O 1
ATOM 769 N N . LYS A 1 101 ? 16.502 -12.444 -17.910 1.00 43.38 381 LYS A N 1
ATOM 770 C CA . LYS A 1 101 ? 17.926 -12.768 -17.788 1.00 43.57 381 LYS A CA 1
ATOM 771 C C . LYS A 1 101 ? 18.185 -14.275 -17.786 1.00 43.57 381 LYS A C 1
ATOM 772 O O . LYS A 1 101 ? 19.204 -14.720 -18.323 1.00 45.85 381 LYS A O 1
ATOM 778 N N . TYR A 1 102 ? 17.267 -15.059 -17.211 1.00 42.27 382 TYR A N 1
ATOM 779 C CA . TYR A 1 102 ? 17.378 -16.530 -17.180 1.00 43.02 382 TYR A CA 1
ATOM 780 C C . TYR A 1 102 ? 17.362 -17.096 -18.622 1.00 44.01 382 TYR A C 1
ATOM 781 O O . TYR A 1 102 ? 17.952 -18.131 -18.869 1.00 44.20 382 TYR A O 1
ATOM 790 N N . ASP A 1 103 ? 16.672 -16.402 -19.527 1.00 45.28 383 ASP A N 1
ATOM 791 C CA . ASP A 1 103 ? 16.628 -16.779 -20.951 1.00 47.37 383 ASP A CA 1
ATOM 792 C C . ASP A 1 103 ? 17.863 -16.334 -21.726 1.00 48.87 383 ASP A C 1
ATOM 793 O O . ASP A 1 103 ? 18.071 -16.805 -22.840 1.00 49.38 383 ASP A O 1
ATOM 798 N N . GLN A 1 104 ? 18.680 -15.455 -21.143 1.00 47.80 384 GLN A N 1
ATOM 799 C CA . GLN A 1 104 ? 20.032 -15.137 -21.652 1.00 49.24 384 GLN A CA 1
ATOM 800 C C . GLN A 1 104 ? 21.166 -15.803 -20.845 1.00 48.11 384 GLN A C 1
ATOM 801 O O . GLN A 1 104 ? 22.312 -15.291 -20.809 1.00 48.72 384 GLN A O 1
ATOM 807 N N . LYS A 1 105 ? 20.837 -16.944 -20.211 1.00 48.08 385 LYS A N 1
ATOM 808 C CA . LYS A 1 105 ? 21.777 -17.783 -19.451 1.00 48.65 385 LYS A CA 1
ATOM 809 C C . LYS A 1 105 ? 22.440 -17.013 -18.298 1.00 46.38 385 LYS A C 1
ATOM 810 O O . LYS A 1 105 ? 23.580 -17.254 -17.970 1.00 46.03 385 LYS A O 1
ATOM 816 N N . ILE A 1 106 ? 21.694 -16.078 -17.701 1.00 45.09 386 ILE A N 1
ATOM 817 C CA . ILE A 1 106 ? 22.199 -15.269 -16.580 1.00 43.84 386 ILE A CA 1
ATOM 818 C C . ILE A 1 106 ? 21.298 -15.454 -15.356 1.00 42.26 386 ILE A C 1
ATOM 819 O O . ILE A 1 106 ? 20.086 -15.326 -15.474 1.00 42.05 386 ILE A O 1
ATOM 824 N N . LEU A 1 107 ? 21.902 -15.762 -14.212 1.00 41.32 387 LEU A N 1
ATOM 825 C CA . LEU A 1 107 ? 21.187 -15.801 -12.921 1.00 40.91 387 LEU A CA 1
ATOM 826 C C . LEU A 1 107 ? 21.283 -14.396 -12.304 1.00 39.00 387 LEU A C 1
ATOM 827 O O . LEU A 1 107 ? 22.360 -13.953 -11.934 1.00 38.43 387 LEU A O 1
ATOM 832 N N . GLN A 1 108 ? 20.161 -13.677 -12.303 1.00 38.62 388 GLN A N 1
ATOM 833 C CA . GLN A 1 108 ? 20.144 -12.257 -11.949 1.00 37.89 388 GLN A CA 1
ATOM 834 C C . GLN A 1 108 ? 19.465 -12.216 -10.596 1.00 35.81 388 GLN A C 1
ATOM 835 O O . GLN A 1 108 ? 18.242 -12.155 -10.507 1.00 33.10 388 GLN A O 1
ATOM 841 N N . LEU A 1 109 ? 20.289 -12.294 -9.563 1.00 35.40 389 LEU A N 1
ATOM 842 C CA . LEU A 1 109 ? 19.802 -12.499 -8.224 1.00 35.03 389 LEU A CA 1
ATOM 843 C C . LEU A 1 109 ? 18.901 -11.362 -7.771 1.00 33.79 389 LEU A C 1
ATOM 844 O O . LEU A 1 109 ? 17.950 -11.591 -7.025 1.00 33.49 389 LEU A O 1
ATOM 849 N N . ASP A 1 110 ? 19.205 -10.144 -8.209 1.00 33.65 390 ASP A N 1
ATOM 850 C CA . ASP A 1 110 ? 18.442 -8.965 -7.772 1.00 33.83 390 ASP A CA 1
ATOM 851 C C . ASP A 1 110 ? 17.123 -8.790 -8.490 1.00 33.73 390 ASP A C 1
ATOM 852 O O . ASP A 1 110 ? 16.364 -7.927 -8.107 1.00 31.60 390 ASP A O 1
ATOM 857 N N . ASP A 1 111 ? 16.847 -9.644 -9.492 1.00 33.83 391 ASP A N 1
ATOM 858 C CA . ASP A 1 111 ? 15.543 -9.690 -10.160 1.00 34.75 391 ASP A CA 1
ATOM 859 C C . ASP A 1 111 ? 14.690 -10.870 -9.743 1.00 34.24 391 ASP A C 1
ATOM 860 O O . ASP A 1 111 ? 13.560 -11.011 -10.220 1.00 36.06 391 ASP A O 1
ATOM 865 N N . LEU A 1 112 ? 15.189 -11.730 -8.877 1.00 33.83 392 LEU A N 1
ATOM 866 C CA . LEU A 1 112 ? 14.409 -12.879 -8.486 1.00 34.19 392 LEU A CA 1
ATOM 867 C C . LEU A 1 112 ? 13.154 -12.502 -7.658 1.00 33.80 392 LEU A C 1
ATOM 868 O O . LEU A 1 112 ? 13.238 -11.917 -6.547 1.00 32.61 392 LEU A O 1
ATOM 873 N N . ASP A 1 113 ? 12.001 -12.884 -8.218 1.00 33.94 393 ASP A N 1
ATOM 874 C CA . ASP A 1 113 ? 10.718 -12.777 -7.571 1.00 34.00 393 ASP A CA 1
ATOM 875 C C . ASP A 1 113 ? 10.579 -13.996 -6.651 1.00 34.54 393 ASP A C 1
ATOM 876 O O . ASP A 1 113 ? 10.323 -15.092 -7.100 1.00 34.95 393 ASP A O 1
ATOM 881 N N . ILE A 1 114 ? 10.723 -13.786 -5.348 1.00 35.02 394 ILE A N 1
ATOM 882 C CA . ILE A 1 114 ? 10.861 -14.897 -4.409 1.00 35.60 394 ILE A CA 1
ATOM 883 C C . ILE A 1 114 ? 9.548 -15.663 -4.117 1.00 36.39 394 ILE A C 1
ATOM 884 O O . ILE A 1 114 ? 9.562 -16.759 -3.545 1.00 36.63 394 ILE A O 1
ATOM 889 N N . ARG A 1 115 ? 8.420 -15.111 -4.535 1.00 36.68 395 ARG A N 1
ATOM 890 C CA . ARG A 1 115 ? 7.142 -15.824 -4.467 1.00 37.79 395 ARG A CA 1
ATOM 891 C C . ARG A 1 115 ? 7.199 -17.172 -5.201 1.00 38.90 395 ARG A C 1
ATOM 892 O O . ARG A 1 115 ? 6.581 -18.151 -4.758 1.00 39.71 395 ARG A O 1
ATOM 900 N N . GLY A 1 116 ? 7.990 -17.239 -6.266 1.00 38.97 396 GLY A N 1
ATOM 901 C CA . GLY A 1 116 ? 8.223 -18.481 -6.980 1.00 41.28 396 GLY A CA 1
ATOM 902 C C . GLY A 1 116 ? 8.825 -19.613 -6.147 1.00 43.06 396 GLY A C 1
ATOM 903 O O . GLY A 1 116 ? 8.687 -20.759 -6.503 1.00 45.36 396 GLY A O 1
ATOM 904 N N . LEU A 1 117 ? 9.479 -19.282 -5.037 1.00 42.95 397 LEU A N 1
ATOM 905 C CA . LEU A 1 117 ? 10.077 -20.248 -4.111 1.00 44.95 397 LEU A CA 1
ATOM 906 C C . LEU A 1 117 ? 9.107 -20.809 -3.065 1.00 47.50 397 LEU A C 1
ATOM 907 O O . LEU A 1 117 ? 9.476 -21.713 -2.300 1.00 47.96 397 LEU A O 1
ATOM 912 N N . GLU A 1 118 ? 7.887 -20.273 -3.018 1.00 49.87 398 GLU A N 1
ATOM 913 C CA . GLU A 1 118 ? 6.955 -20.572 -1.940 1.00 53.60 398 GLU A CA 1
ATOM 914 C C . GLU A 1 118 ? 5.987 -21.737 -2.292 1.00 59.17 398 GLU A C 1
ATOM 915 O O . GLU A 1 118 ? 4.873 -21.801 -1.767 1.00 62.21 398 GLU A O 1
ATOM 921 N N . LYS A 1 119 ? 6.457 -22.693 -3.110 1.00 64.29 399 LYS A N 1
ATOM 922 C CA . LYS A 1 119 ? 5.640 -23.832 -3.591 1.00 68.10 399 LYS A CA 1
ATOM 923 C C . LYS A 1 119 ? 5.409 -24.882 -2.491 1.00 68.88 399 LYS A C 1
ATOM 924 O O . LYS A 1 119 ? 6.046 -24.852 -1.444 1.00 68.55 399 LYS A O 1
ATOM 930 N N . ALA A 1 120 ? 4.516 -25.826 -2.774 1.00 70.40 400 ALA A N 1
ATOM 931 C CA . ALA A 1 120 ? 4.027 -26.795 -1.793 1.00 71.90 400 ALA A CA 1
ATOM 932 C C . ALA A 1 120 ? 5.065 -27.794 -1.277 1.00 72.52 400 ALA A C 1
ATOM 933 O O . ALA A 1 120 ? 5.172 -27.990 -0.063 1.00 73.52 400 ALA A O 1
ATOM 935 N N . ASP A 1 121 ? 5.814 -28.427 -2.179 1.00 72.31 401 ASP A N 1
ATOM 936 C CA . ASP A 1 121 ? 6.666 -29.566 -1.803 1.00 73.57 401 ASP A CA 1
ATOM 937 C C . ASP A 1 121 ? 8.149 -29.220 -1.985 1.00 71.18 401 ASP A C 1
ATOM 938 O O . ASP A 1 121 ? 8.916 -29.966 -2.582 1.00 72.98 401 ASP A O 1
ATOM 943 N N . SER A 1 122 ? 8.543 -28.088 -1.411 1.00 67.96 402 SER A N 1
ATOM 944 C CA . SER A 1 122 ? 9.831 -27.446 -1.690 1.00 66.07 402 SER A CA 1
ATOM 945 C C . SER A 1 122 ? 10.975 -27.790 -0.729 1.00 64.39 402 SER A C 1
ATOM 946 O O . SER A 1 122 ? 12.147 -27.635 -1.072 1.00 61.66 402 SER A O 1
ATOM 949 N N . ALA A 1 123 ? 10.627 -28.233 0.473 1.00 64.81 403 ALA A N 1
ATOM 950 C CA . ALA A 1 123 ? 11.593 -28.439 1.538 1.00 64.65 403 ALA A CA 1
ATOM 951 C C . ALA A 1 123 ? 12.563 -29.622 1.311 1.00 65.84 403 ALA A C 1
ATOM 952 O O . ALA A 1 123 ? 12.240 -30.601 0.657 1.00 67.71 403 ALA A O 1
ATOM 954 N N . THR A 1 124 ? 13.762 -29.491 1.858 1.00 65.30 404 THR A N 1
ATOM 955 C CA . THR A 1 124 ? 14.782 -30.532 1.854 1.00 66.61 404 THR A CA 1
ATOM 956 C C . THR A 1 124 ? 15.442 -30.509 3.236 1.00 66.58 404 THR A C 1
ATOM 957 O O . THR A 1 124 ? 15.372 -29.494 3.921 1.00 67.06 404 THR A O 1
ATOM 961 N N . SER A 1 125 ? 16.076 -31.612 3.630 1.00 67.21 405 SER A N 1
ATOM 962 C CA . SER A 1 125 ? 16.729 -31.745 4.947 1.00 67.53 405 SER A CA 1
ATOM 963 C C . SER A 1 125 ? 18.168 -31.263 4.976 1.00 66.02 405 SER A C 1
ATOM 964 O O . SER A 1 125 ? 18.703 -31.021 6.056 1.00 66.04 405 SER A O 1
ATOM 967 N N . THR A 1 126 ? 18.808 -31.207 3.809 1.00 65.28 406 THR A N 1
ATOM 968 C CA . THR A 1 126 ? 20.191 -30.769 3.684 1.00 64.89 406 THR A CA 1
ATOM 969 C C . THR A 1 126 ? 20.336 -29.858 2.479 1.00 62.96 406 THR A C 1
ATOM 970 O O . THR A 1 126 ? 19.459 -29.818 1.610 1.00 62.91 406 THR A O 1
ATOM 974 N N . VAL A 1 127 ? 21.466 -29.153 2.439 1.00 61.01 407 VAL A N 1
ATOM 975 C CA . VAL A 1 127 ? 21.741 -28.119 1.441 1.00 59.62 407 VAL A CA 1
ATOM 976 C C . VAL A 1 127 ? 21.815 -28.730 0.068 1.00 58.99 407 VAL A C 1
ATOM 977 O O . VAL A 1 127 ? 22.508 -29.704 -0.126 1.00 59.90 407 VAL A O 1
ATOM 981 N N . GLU A 1 128 ? 21.089 -28.141 -0.871 1.00 58.33 408 GLU A N 1
ATOM 982 C CA . GLU A 1 128 ? 21.302 -28.387 -2.296 1.00 58.01 408 GLU A CA 1
ATOM 983 C C . GLU A 1 128 ? 21.801 -27.098 -2.896 1.00 54.91 408 GLU A C 1
ATOM 984 O O . GLU A 1 128 ? 21.113 -26.059 -2.805 1.00 55.36 408 GLU A O 1
ATOM 990 N N . LEU A 1 129 ? 23.002 -27.154 -3.467 1.00 52.60 409 LEU A N 1
ATOM 991 C CA . LEU A 1 129 ? 23.629 -25.986 -4.080 1.00 50.31 409 LEU A CA 1
ATOM 992 C C . LEU A 1 129 ? 23.032 -25.705 -5.451 1.00 48.70 409 LEU A C 1
ATOM 993 O O . LEU A 1 129 ? 22.712 -26.616 -6.192 1.00 49.69 409 LEU A O 1
ATOM 998 N N . TYR A 1 130 ? 22.850 -24.425 -5.745 1.00 46.13 410 TYR A N 1
ATOM 999 C CA . TYR A 1 130 ? 22.410 -23.957 -7.051 1.00 45.38 410 TYR A CA 1
ATOM 1000 C C . TYR A 1 130 ? 23.257 -22.763 -7.414 1.00 44.26 410 TYR A C 1
ATOM 1001 O O . TYR A 1 130 ? 23.685 -21.993 -6.520 1.00 43.18 410 TYR A O 1
ATOM 1010 N N . GLY A 1 131 ? 23.461 -22.581 -8.715 1.00 43.03 411 GLY A N 1
ATOM 1011 C CA . GLY A 1 131 ? 24.220 -21.455 -9.227 1.00 42.28 411 GLY A CA 1
ATOM 1012 C C . GLY A 1 131 ? 24.625 -21.770 -10.661 1.00 43.67 411 GLY A C 1
ATOM 1013 O O . GLY A 1 131 ? 23.982 -22.586 -11.326 1.00 44.57 411 GLY A O 1
ATOM 1014 N N . ASN A 1 132 ? 25.704 -21.154 -11.123 1.00 44.63 412 ASN A N 1
ATOM 1015 C CA . ASN A 1 132 ? 26.217 -21.408 -12.488 1.00 47.29 412 ASN A CA 1
ATOM 1016 C C . ASN A 1 132 ? 27.157 -22.655 -12.453 1.00 49.84 412 ASN A C 1
ATOM 1017 O O . ASN A 1 132 ? 28.380 -22.556 -12.629 1.00 51.20 412 ASN A O 1
ATOM 1022 N N . ILE A 1 133 ? 26.541 -23.819 -12.209 1.00 51.23 413 ILE A N 1
ATOM 1023 C CA . ILE A 1 133 ? 27.236 -25.103 -12.001 1.00 52.98 413 ILE A CA 1
ATOM 1024 C C . ILE A 1 133 ? 26.421 -26.235 -12.631 1.00 54.37 413 ILE A C 1
ATOM 1025 O O . ILE A 1 133 ? 25.269 -26.032 -12.991 1.00 54.11 413 ILE A O 1
ATOM 1030 N N . GLY A 1 134 ? 27.013 -27.428 -12.722 1.00 56.75 414 GLY A N 1
ATOM 1031 C CA . GLY A 1 134 ? 26.347 -28.580 -13.342 1.00 59.06 414 GLY A CA 1
ATOM 1032 C C . GLY A 1 134 ? 25.992 -28.257 -14.783 1.00 60.07 414 GLY A C 1
ATOM 1033 O O . GLY A 1 134 ? 26.857 -27.805 -15.535 1.00 60.09 414 GLY A O 1
ATOM 1034 N N . ASN A 1 135 ? 24.719 -28.436 -15.141 1.00 60.57 415 ASN A N 1
ATOM 1035 C CA . ASN A 1 135 ? 24.199 -28.060 -16.471 1.00 62.29 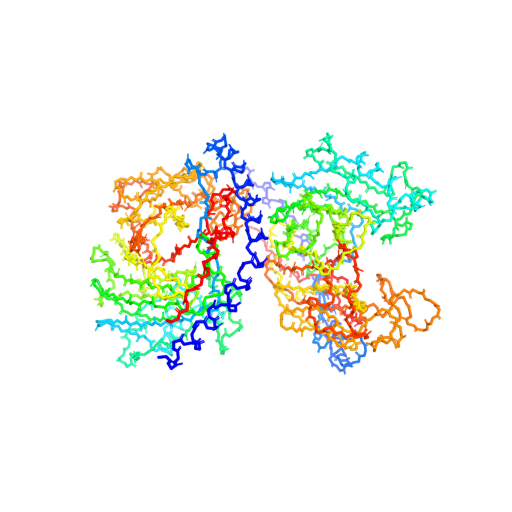415 ASN A CA 1
ATOM 1036 C C . ASN A 1 135 ? 24.205 -26.543 -16.769 1.00 60.66 415 ASN A C 1
ATOM 1037 O O . ASN A 1 135 ? 23.969 -26.142 -17.917 1.00 59.62 415 ASN A O 1
ATOM 1042 N N . LYS A 1 136 ? 24.433 -25.715 -15.733 1.00 58.54 416 LYS A N 1
ATOM 1043 C CA . LYS A 1 136 ? 24.616 -24.273 -15.888 1.00 57.02 416 LYS A CA 1
ATOM 1044 C C . LYS A 1 136 ? 26.062 -23.814 -15.625 1.00 56.72 416 LYS A C 1
ATOM 1045 O O . LYS A 1 136 ? 26.299 -22.650 -15.288 1.00 54.99 416 LYS A O 1
ATOM 1051 N N . SER A 1 137 ? 27.030 -24.704 -15.828 1.00 57.44 417 SER A N 1
ATOM 1052 C CA . SER A 1 137 ? 28.465 -24.347 -15.781 1.00 57.27 417 SER A CA 1
ATOM 1053 C C . SER A 1 137 ? 28.906 -23.269 -16.820 1.00 56.57 417 SER A C 1
ATOM 1054 O O . SER A 1 137 ? 29.935 -22.616 -16.631 1.00 56.17 417 SER A O 1
ATOM 1057 N N . THR A 1 138 ? 28.148 -23.108 -17.905 1.00 56.15 418 THR A N 1
ATOM 1058 C CA . THR A 1 138 ? 28.402 -22.049 -18.902 1.00 56.56 418 THR A CA 1
ATOM 1059 C C . THR A 1 138 ? 27.577 -20.769 -18.650 1.00 55.06 418 THR A C 1
ATOM 1060 O O . THR A 1 138 ? 27.600 -19.826 -19.457 1.00 53.72 418 THR A O 1
ATOM 1064 N N . TRP A 1 139 ? 26.846 -20.725 -17.533 1.00 53.10 419 TRP A N 1
ATOM 1065 C CA . TRP A 1 139 ? 25.983 -19.583 -17.276 1.00 52.03 419 TRP A CA 1
ATOM 1066 C C . TRP A 1 139 ? 26.788 -18.563 -16.504 1.00 51.20 419 TRP A C 1
ATOM 1067 O O . TRP A 1 139 ? 27.873 -18.870 -15.997 1.00 52.05 419 TRP A O 1
ATOM 1078 N N . THR A 1 140 ? 26.268 -17.345 -16.427 1.00 50.12 420 THR A N 1
ATOM 1079 C CA . THR A 1 140 ? 26.905 -16.300 -15.631 1.00 49.35 420 THR A CA 1
ATOM 1080 C C . THR A 1 140 ? 25.956 -15.936 -14.452 1.00 47.00 420 THR A C 1
ATOM 1081 O O . THR A 1 140 ? 24.786 -16.313 -14.459 1.00 44.97 420 THR A O 1
ATOM 1085 N N . THR A 1 141 ? 26.478 -15.263 -13.428 1.00 46.14 421 THR A N 1
ATOM 1086 C CA . THR A 1 141 ? 25.617 -14.621 -12.410 1.00 45.12 421 THR A CA 1
ATOM 1087 C C . THR A 1 141 ? 25.997 -13.159 -12.297 1.00 46.11 421 THR A C 1
ATOM 1088 O O . THR A 1 141 ? 27.163 -12.816 -12.478 1.00 46.85 421 THR A O 1
ATOM 1092 N N . ASN A 1 142 ? 25.039 -12.298 -11.941 1.00 47.60 422 ASN A N 1
ATOM 1093 C CA . ASN A 1 142 ? 25.342 -10.855 -11.803 1.00 48.51 422 ASN A CA 1
ATOM 1094 C C . ASN A 1 142 ? 26.334 -10.522 -10.670 1.00 49.96 422 ASN A C 1
ATOM 1095 O O . ASN A 1 142 ? 26.878 -9.428 -10.647 1.00 50.88 422 ASN A O 1
ATOM 1100 N N . VAL A 1 143 ? 26.559 -11.472 -9.755 1.00 52.22 423 VAL A N 1
ATOM 1101 C CA . VAL A 1 143 ? 27.451 -11.298 -8.602 1.00 53.70 423 VAL A CA 1
ATOM 1102 C C . VAL A 1 143 ? 28.906 -11.686 -8.856 1.00 56.51 423 VAL A C 1
ATOM 1103 O O . VAL A 1 143 ? 29.802 -11.127 -8.244 1.00 57.06 423 VAL A O 1
ATOM 1107 N N . GLY A 1 144 ? 29.134 -12.653 -9.741 1.00 58.65 424 GLY A N 1
ATOM 1108 C CA . GLY A 1 144 ? 30.487 -13.096 -10.066 1.00 61.14 424 GLY A CA 1
ATOM 1109 C C . GLY A 1 144 ? 30.856 -13.133 -11.548 1.00 63.44 424 GLY A C 1
ATOM 1110 O O . GLY A 1 144 ? 31.998 -13.485 -11.870 1.00 62.71 424 GLY A O 1
ATOM 1111 N N . ASN A 1 145 ? 29.921 -12.748 -12.430 1.00 65.75 425 ASN A N 1
ATOM 1112 C CA . ASN A 1 145 ? 30.092 -12.829 -13.902 1.00 69.75 425 ASN A CA 1
ATOM 1113 C C . ASN A 1 145 ? 30.412 -14.270 -14.353 1.00 69.46 425 ASN A C 1
ATOM 1114 O O . ASN A 1 145 ? 29.565 -15.152 -14.169 1.00 67.64 425 ASN A O 1
ATOM 1119 N N . ASN A 1 146 ? 31.614 -14.518 -14.894 1.00 69.61 426 ASN A N 1
ATOM 1120 C CA . ASN A 1 146 ? 32.029 -15.875 -15.303 1.00 68.90 426 ASN A CA 1
ATOM 1121 C C . ASN A 1 146 ? 32.521 -16.777 -14.170 1.00 67.67 426 ASN A C 1
ATOM 1122 O O . ASN A 1 146 ? 32.636 -17.996 -14.370 1.00 68.62 426 ASN A O 1
ATOM 1127 N N . THR A 1 147 ? 32.819 -16.206 -13.000 1.00 61.66 427 THR A N 1
ATOM 1128 C CA . THR A 1 147 ? 33.380 -17.004 -11.921 1.00 60.20 427 THR A CA 1
ATOM 1129 C C . THR A 1 147 ? 32.279 -17.932 -11.361 1.00 57.16 427 THR A C 1
ATOM 1130 O O . THR A 1 147 ? 31.085 -17.645 -11.429 1.00 55.24 427 THR A O 1
ATOM 1134 N N . GLU A 1 148 ? 32.700 -19.072 -10.852 1.00 56.66 428 GLU A N 1
ATOM 1135 C CA . GLU A 1 148 ? 31.766 -20.067 -10.382 1.00 55.49 428 GLU A CA 1
ATOM 1136 C C . GLU A 1 148 ? 31.204 -19.606 -9.022 1.00 50.96 428 GLU A C 1
ATOM 1137 O O . GLU A 1 148 ? 31.961 -19.428 -8.070 1.00 48.59 428 GLU A O 1
ATOM 1143 N N . VAL A 1 149 ? 29.891 -19.390 -8.959 1.00 47.93 429 VAL A N 1
ATOM 1144 C CA . VAL A 1 149 ? 29.223 -19.101 -7.699 1.00 45.81 429 VAL A CA 1
ATOM 1145 C C . VAL A 1 149 ? 28.024 -20.007 -7.450 1.00 43.74 429 VAL A C 1
ATOM 1146 O O . VAL A 1 149 ? 27.303 -20.336 -8.360 1.00 44.46 429 VAL A O 1
ATOM 1150 N N . LYS A 1 150 ? 27.790 -20.388 -6.191 1.00 42.03 430 LYS A N 1
ATOM 1151 C CA . LYS A 1 150 ? 26.638 -21.232 -5.881 1.00 41.31 430 LYS A CA 1
ATOM 1152 C C . LYS A 1 150 ? 26.206 -21.025 -4.428 1.00 39.91 430 LYS A C 1
ATOM 1153 O O . LYS A 1 150 ? 27.025 -20.652 -3.564 1.00 36.67 430 LYS A O 1
ATOM 1159 N N . TRP A 1 151 ? 24.943 -21.327 -4.163 1.00 38.68 431 TRP A N 1
ATOM 1160 C CA . TRP A 1 151 ? 24.400 -21.060 -2.855 1.00 37.83 431 TRP A CA 1
ATOM 1161 C C . TRP A 1 151 ? 23.362 -22.063 -2.399 1.00 38.18 431 TRP A C 1
ATOM 1162 O O . TRP A 1 151 ? 22.688 -22.694 -3.206 1.00 38.81 431 TRP A O 1
ATOM 1173 N N . GLY A 1 152 ? 23.238 -22.199 -1.079 1.00 38.38 432 GLY A N 1
ATOM 1174 C CA . GLY A 1 152 ? 22.116 -22.919 -0.481 1.00 39.15 432 GLY A CA 1
ATOM 1175 C C . GLY A 1 152 ? 21.013 -21.905 -0.311 1.00 38.83 432 GLY A C 1
ATOM 1176 O O . GLY A 1 152 ? 21.294 -20.744 -0.008 1.00 38.24 432 GLY A O 1
ATOM 1177 N N . SER A 1 153 ? 19.762 -22.306 -0.521 1.00 39.80 433 SER A N 1
ATOM 1178 C CA . SER A 1 153 ? 18.656 -21.369 -0.394 1.00 39.06 433 SER A CA 1
ATOM 1179 C C . SER A 1 153 ? 17.799 -21.720 0.815 1.00 40.02 433 SER A C 1
ATOM 1180 O O . SER A 1 153 ? 17.537 -22.904 1.071 1.00 40.96 433 SER A O 1
ATOM 1183 N N . VAL A 1 154 ? 17.406 -20.693 1.568 1.00 39.67 434 VAL A N 1
ATOM 1184 C CA . VAL A 1 154 ? 16.541 -20.822 2.746 1.00 40.56 434 VAL A CA 1
ATOM 1185 C C . VAL A 1 154 ? 15.429 -19.762 2.747 1.00 39.63 434 VAL A C 1
ATOM 1186 O O . VAL A 1 154 ? 15.677 -18.621 2.346 1.00 38.05 434 VAL A O 1
ATOM 1190 N N . LEU A 1 155 ? 14.225 -20.140 3.221 1.00 39.46 435 LEU A N 1
ATOM 1191 C CA . LEU A 1 155 ? 13.165 -19.190 3.491 1.00 38.96 435 LEU A CA 1
ATOM 1192 C C . LEU A 1 155 ? 13.025 -18.974 4.972 1.00 39.84 435 LEU A C 1
ATOM 1193 O O . LEU A 1 155 ? 12.823 -19.929 5.726 1.00 40.98 435 LEU A O 1
ATOM 1198 N N . LEU A 1 156 ? 13.130 -17.721 5.381 1.00 38.82 436 LEU A N 1
ATOM 1199 C CA . LEU A 1 156 ? 13.034 -17.365 6.777 1.00 39.30 436 LEU A CA 1
ATOM 1200 C C . LEU A 1 156 ? 12.036 -16.231 6.931 1.00 38.87 436 LEU A C 1
ATOM 1201 O O . LEU A 1 156 ? 11.993 -15.308 6.114 1.00 39.29 436 LEU A O 1
ATOM 1206 N N . LYS A 1 157 ? 11.261 -16.306 8.000 1.00 39.41 437 LYS A N 1
ATOM 1207 C CA . LYS A 1 157 ? 10.461 -15.208 8.471 1.00 39.38 437 LYS A CA 1
ATOM 1208 C C . LYS A 1 157 ? 11.211 -14.372 9.524 1.00 37.78 437 LYS A C 1
ATOM 1209 O O . LYS A 1 157 ? 12.221 -14.780 10.077 1.00 36.89 437 LYS A O 1
ATOM 1215 N N . ARG A 1 158 ? 10.684 -13.199 9.800 1.00 37.29 438 ARG A N 1
ATOM 1216 C CA . ARG A 1 158 ? 11.164 -12.358 10.890 1.00 38.03 438 ARG A CA 1
ATOM 1217 C C . ARG A 1 158 ? 11.388 -13.203 12.160 1.00 38.69 438 ARG A C 1
ATOM 1218 O O . ARG A 1 158 ? 10.549 -14.027 12.496 1.00 38.68 438 ARG A O 1
ATOM 1226 N N . GLY A 1 159 ? 12.565 -13.057 12.760 1.00 38.66 439 GLY A N 1
ATOM 1227 C CA . GLY A 1 159 ? 12.959 -13.791 13.949 1.00 39.95 439 GLY A CA 1
ATOM 1228 C C . GLY A 1 159 ? 13.556 -15.172 13.767 1.00 40.59 439 GLY A C 1
ATOM 1229 O O . GLY A 1 159 ? 14.182 -15.696 14.710 1.00 40.84 439 GLY A O 1
ATOM 1230 N N . GLN A 1 160 ? 13.358 -15.757 12.580 1.00 40.33 440 GLN A N 1
ATOM 1231 C CA . GLN A 1 160 ? 13.895 -17.061 12.253 1.00 41.59 440 GLN A CA 1
ATOM 1232 C C . GLN A 1 160 ? 15.327 -16.960 11.822 1.00 40.89 440 GLN A C 1
ATOM 1233 O O . GLN A 1 160 ? 15.776 -15.915 11.342 1.00 40.30 440 GLN A O 1
ATOM 1239 N N . SER A 1 161 ? 16.060 -18.044 12.006 1.00 41.74 441 SER A N 1
ATOM 1240 C CA . SER A 1 161 ? 17.480 -18.036 11.731 1.00 41.73 441 SER A CA 1
ATOM 1241 C C . SER A 1 161 ? 17.906 -19.279 11.006 1.00 41.43 441 SER A C 1
ATOM 1242 O O . SER A 1 161 ? 17.200 -20.280 11.030 1.00 42.31 441 SER A O 1
ATOM 1245 N N . VAL A 1 162 ? 19.042 -19.164 10.319 1.00 39.63 442 VAL A N 1
ATOM 1246 C CA . VAL A 1 162 ? 19.758 -20.304 9.746 1.00 39.75 442 VAL A CA 1
ATOM 1247 C C . VAL A 1 162 ? 21.201 -20.265 10.244 1.00 39.24 442 VAL A C 1
ATOM 1248 O O . VAL A 1 162 ? 21.791 -19.189 10.352 1.00 38.52 442 VAL A O 1
ATOM 1252 N N . THR A 1 163 ? 21.748 -21.436 10.568 1.00 39.96 443 THR A N 1
ATOM 1253 C CA . THR A 1 163 ? 23.150 -21.569 10.986 1.00 39.72 443 THR A CA 1
ATOM 1254 C C . THR A 1 163 ? 23.929 -22.175 9.834 1.00 38.73 443 THR A C 1
ATOM 1255 O O . THR A 1 163 ? 23.639 -23.283 9.415 1.00 39.95 443 THR A O 1
ATOM 1259 N N . ALA A 1 164 ? 24.898 -21.428 9.325 1.00 38.05 444 ALA A N 1
ATOM 1260 C CA . ALA A 1 164 ? 25.748 -21.864 8.225 1.00 37.60 444 ALA A CA 1
ATOM 1261 C C . ALA A 1 164 ? 27.139 -22.187 8.748 1.00 38.48 444 ALA A C 1
ATOM 1262 O O . ALA A 1 164 ? 27.786 -21.331 9.337 1.00 37.64 444 ALA A O 1
ATOM 1264 N N . THR A 1 165 ? 27.585 -23.423 8.529 1.00 40.09 445 THR A N 1
ATOM 1265 C CA . THR A 1 165 ? 28.944 -23.862 8.823 1.00 40.79 445 THR A CA 1
ATOM 1266 C C . THR A 1 165 ? 29.754 -24.055 7.528 1.00 40.46 445 THR A C 1
ATOM 1267 O O . THR A 1 165 ? 29.339 -24.808 6.672 1.00 41.16 445 THR A O 1
ATOM 1271 N N . TYR A 1 166 ? 30.903 -23.385 7.424 1.00 40.28 446 TYR A N 1
ATOM 1272 C CA . TYR A 1 166 ? 31.782 -23.419 6.237 1.00 40.55 446 TYR A CA 1
ATOM 1273 C C . TYR A 1 166 ? 33.089 -24.134 6.657 1.00 42.84 446 TYR A C 1
ATOM 1274 O O . TYR A 1 166 ? 33.795 -23.675 7.559 1.00 41.87 446 TYR A O 1
ATOM 1283 N N . THR A 1 167 ? 33.392 -25.259 6.024 1.00 45.11 447 THR A N 1
ATOM 1284 C CA . THR A 1 167 ? 34.631 -26.039 6.305 1.00 46.89 447 THR A CA 1
ATOM 1285 C C . THR A 1 167 ? 35.400 -26.139 5.000 1.00 46.99 447 THR A C 1
ATOM 1286 O O . THR A 1 167 ? 35.011 -25.473 4.042 1.00 45.18 447 THR A O 1
ATOM 1290 N N . ASN A 1 168 ? 36.503 -26.896 4.981 1.00 49.29 448 ASN A N 1
ATOM 1291 C CA . ASN A 1 168 ? 37.374 -27.089 3.778 1.00 50.77 448 ASN A CA 1
ATOM 1292 C C . ASN A 1 168 ? 38.100 -25.822 3.291 1.00 51.14 448 ASN A C 1
ATOM 1293 O O . ASN A 1 168 ? 38.380 -25.641 2.101 1.00 52.05 448 ASN A O 1
ATOM 1298 N N . LEU A 1 169 ? 38.461 -24.979 4.246 1.00 51.88 449 LEU A N 1
ATOM 1299 C CA . LEU A 1 169 ? 38.994 -23.657 3.970 1.00 52.69 449 LEU A CA 1
ATOM 1300 C C . LEU A 1 169 ? 40.488 -23.784 3.613 1.00 56.06 449 LEU A C 1
ATOM 1301 O O . LEU A 1 169 ? 41.268 -24.352 4.381 1.00 56.62 449 LEU A O 1
ATOM 1306 N N . GLN A 1 170 ? 40.877 -23.252 2.455 1.00 58.88 450 GLN A N 1
ATOM 1307 C CA . GLN A 1 170 ? 42.240 -23.382 1.936 1.00 61.26 450 GLN A CA 1
ATOM 1308 C C . GLN A 1 170 ? 43.198 -22.163 2.125 1.00 60.26 450 GLN A C 1
ATOM 1309 O O . GLN A 1 170 ? 44.427 -22.345 2.110 1.00 60.18 450 GLN A O 1
ATOM 1315 N N . LYS A 1 171 ? 42.665 -20.948 2.291 1.00 56.08 451 LYS A N 1
ATOM 1316 C CA . LYS A 1 171 ? 43.494 -19.730 2.311 1.00 52.65 451 LYS A CA 1
ATOM 1317 C C . LYS A 1 171 ? 43.228 -18.777 3.484 1.00 46.31 451 LYS A C 1
ATOM 1318 O O . LYS A 1 171 ? 43.725 -17.671 3.465 1.00 44.64 451 LYS A O 1
ATOM 1324 N N . THR A 1 172 ? 42.450 -19.179 4.481 1.00 43.58 452 THR A N 1
ATOM 1325 C CA . THR A 1 172 ? 42.102 -18.283 5.589 1.00 41.58 452 THR A CA 1
ATOM 1326 C C . THR A 1 172 ? 43.085 -18.479 6.729 1.00 41.33 452 THR A C 1
ATOM 1327 O O . THR A 1 172 ? 43.304 -19.607 7.155 1.00 42.05 452 THR A O 1
ATOM 1331 N N . TYR A 1 173 ? 43.626 -17.369 7.242 1.00 39.72 453 TYR A N 1
ATOM 1332 C CA . TYR A 1 173 ? 44.588 -17.382 8.336 1.00 40.01 453 TYR A CA 1
ATOM 1333 C C . TYR A 1 173 ? 44.262 -16.256 9.309 1.00 38.72 453 TYR A C 1
ATOM 1334 O O . TYR A 1 173 ? 43.821 -15.182 8.893 1.00 37.89 453 TYR A O 1
ATOM 1343 N N . TYR A 1 174 ? 44.415 -16.522 10.599 1.00 37.78 454 TYR A N 1
ATOM 1344 C CA . TYR A 1 174 ? 44.433 -15.481 11.628 1.00 36.53 454 TYR A CA 1
ATOM 1345 C C . TYR A 1 174 ? 45.798 -15.500 12.364 1.00 37.25 454 TYR A C 1
ATOM 1346 O O . TYR A 1 174 ? 46.210 -16.544 12.875 1.00 36.68 454 TYR A O 1
ATOM 1355 N N . ASN A 1 175 ? 46.491 -14.364 12.419 1.00 38.27 455 ASN A N 1
ATOM 1356 C CA . ASN A 1 175 ? 47.847 -14.311 13.027 1.00 40.83 455 ASN A CA 1
ATOM 1357 C C . ASN A 1 175 ? 48.777 -15.394 12.450 1.00 42.27 455 ASN A C 1
ATOM 1358 O O . ASN A 1 175 ? 49.572 -16.005 13.167 1.00 42.19 455 ASN A O 1
ATOM 1363 N N . GLY A 1 176 ? 48.652 -15.625 11.144 1.00 44.06 456 GLY A N 1
ATOM 1364 C CA . GLY A 1 176 ? 49.407 -16.657 10.441 1.00 46.07 456 GLY A CA 1
ATOM 1365 C C . GLY A 1 176 ? 49.088 -18.117 10.743 1.00 47.50 456 GLY A C 1
ATOM 1366 O O . GLY A 1 176 ? 49.793 -18.975 10.252 1.00 50.15 456 GLY A O 1
ATOM 1367 N N . LYS A 1 177 ? 48.068 -18.412 11.554 1.00 49.40 457 LYS A N 1
ATOM 1368 C CA . LYS A 1 177 ? 47.612 -19.793 11.798 1.00 50.61 457 LYS A CA 1
ATOM 1369 C C . LYS A 1 177 ? 46.346 -20.094 10.974 1.00 51.20 457 LYS A C 1
ATOM 1370 O O . LYS A 1 177 ? 45.509 -19.203 10.763 1.00 49.87 457 LYS A O 1
ATOM 1376 N N . LYS A 1 178 ? 46.212 -21.341 10.515 1.00 49.39 458 LYS A N 1
ATOM 1377 C CA . LYS A 1 178 ? 45.123 -21.724 9.613 1.00 50.03 458 LYS A CA 1
ATOM 1378 C C . LYS A 1 178 ? 43.773 -21.767 10.341 1.00 45.91 458 LYS A C 1
ATOM 1379 O O . LYS A 1 178 ? 43.682 -22.203 11.490 1.00 46.89 458 LYS A O 1
ATOM 1385 N N . VAL A 1 179 ? 42.744 -21.225 9.687 1.00 42.44 459 VAL A N 1
ATOM 1386 C CA . VAL A 1 179 ? 41.375 -21.258 10.203 1.00 40.98 459 VAL A CA 1
ATOM 1387 C C . VAL A 1 179 ? 40.743 -22.532 9.637 1.00 41.28 459 VAL A C 1
ATOM 1388 O O . VAL A 1 179 ? 40.853 -22.799 8.432 1.00 37.99 459 VAL A O 1
ATOM 1392 N N . SER A 1 180 ? 40.108 -23.322 10.511 1.00 41.85 460 SER A N 1
ATOM 1393 C CA . SER A 1 180 ? 39.566 -24.632 10.103 1.00 44.01 460 SER A CA 1
ATOM 1394 C C . SER A 1 180 ? 38.085 -24.592 9.726 1.00 44.65 460 SER A C 1
ATOM 1395 O O . SER A 1 180 ? 37.630 -25.385 8.907 1.00 47.13 460 SER A O 1
ATOM 1398 N N . LYS A 1 181 ? 37.339 -23.675 10.315 1.00 43.42 461 LYS A N 1
ATOM 1399 C CA . LYS A 1 181 ? 35.887 -23.666 10.184 1.00 44.22 461 LYS A CA 1
ATOM 1400 C C . LYS A 1 181 ? 35.351 -22.270 10.562 1.00 41.66 461 LYS A C 1
ATOM 1401 O O . LYS A 1 181 ? 35.880 -21.627 11.470 1.00 39.71 461 LYS A O 1
ATOM 1407 N N . ILE A 1 182 ? 34.318 -21.817 9.854 1.00 39.89 462 ILE A N 1
ATOM 1408 C CA . ILE A 1 182 ? 33.610 -20.559 10.165 1.00 38.22 462 ILE A CA 1
ATOM 1409 C C . ILE A 1 182 ? 32.123 -20.874 10.358 1.00 37.95 462 ILE A C 1
ATOM 1410 O O . ILE A 1 182 ? 31.541 -21.576 9.575 1.00 39.86 462 ILE A O 1
ATOM 1415 N N . VAL A 1 183 ? 31.517 -20.396 11.431 1.00 38.03 463 VAL A N 1
ATOM 1416 C CA . VAL A 1 183 ? 30.093 -20.608 11.659 1.00 38.08 463 VAL A CA 1
ATOM 1417 C C . VAL A 1 183 ? 29.424 -19.244 11.714 1.00 37.37 463 VAL A C 1
ATOM 1418 O O . VAL A 1 183 ? 29.818 -18.395 12.521 1.00 35.93 463 VAL A O 1
ATOM 1422 N N . TYR A 1 184 ? 28.413 -19.051 10.870 1.00 37.93 464 TYR A N 1
ATOM 1423 C CA . TYR A 1 184 ? 27.558 -17.874 10.901 1.00 38.18 464 TYR A CA 1
ATOM 1424 C C . TYR A 1 184 ? 26.161 -18.276 11.256 1.00 38.76 464 TYR A C 1
ATOM 1425 O O . TYR A 1 184 ? 25.670 -19.253 10.710 1.00 41.14 464 TYR A O 1
ATOM 1434 N N . LYS A 1 185 ? 25.508 -17.542 12.160 1.00 38.41 465 LYS A N 1
ATOM 1435 C CA . LYS A 1 185 ? 24.069 -17.619 12.313 1.00 38.52 465 LYS A CA 1
ATOM 1436 C C . LYS A 1 185 ? 23.489 -16.347 11.699 1.00 37.31 465 LYS A C 1
ATOM 1437 O O . LYS A 1 185 ? 23.829 -15.234 12.116 1.00 35.62 465 LYS A O 1
ATOM 1443 N N . TYR A 1 186 ? 22.632 -16.529 10.689 1.00 36.33 466 TYR A N 1
ATOM 1444 C CA . TYR A 1 186 ? 21.912 -15.437 10.021 1.00 35.23 466 TYR A CA 1
ATOM 1445 C C . TYR A 1 186 ? 20.460 -15.374 10.499 1.00 34.77 466 TYR A C 1
ATOM 1446 O O . TYR A 1 186 ? 19.737 -16.368 10.393 1.00 37.08 466 TYR A O 1
ATOM 1455 N N . THR A 1 187 ? 20.020 -14.229 11.010 1.00 33.36 467 THR A N 1
ATOM 1456 C CA . THR A 1 187 ? 18.639 -14.075 11.478 1.00 33.57 467 THR A CA 1
ATOM 1457 C C . THR A 1 187 ? 17.928 -12.900 10.788 1.00 32.71 467 THR A C 1
ATOM 1458 O O . THR A 1 187 ? 18.490 -11.818 10.681 1.00 32.53 467 THR A O 1
ATOM 1462 N N . VAL A 1 188 ? 16.692 -13.095 10.354 1.00 33.08 468 VAL A N 1
ATOM 1463 C CA . VAL A 1 188 ? 15.923 -11.983 9.804 1.00 33.11 468 VAL A CA 1
ATOM 1464 C C . VAL A 1 188 ? 15.512 -11.062 10.947 1.00 34.68 468 VAL A C 1
ATOM 1465 O O . VAL A 1 188 ? 14.804 -11.483 11.862 1.00 35.43 468 VAL A O 1
ATOM 1469 N N . ASP A 1 189 ? 15.975 -9.818 10.896 1.00 35.04 469 ASP A N 1
ATOM 1470 C CA . ASP A 1 189 ? 15.661 -8.824 11.894 1.00 37.04 469 ASP A CA 1
ATOM 1471 C C . ASP A 1 189 ? 14.166 -8.566 11.865 1.00 37.84 469 ASP A C 1
ATOM 1472 O O . ASP A 1 189 ? 13.605 -8.173 10.837 1.00 34.61 469 ASP A O 1
ATOM 1477 N N . LYS A 1 190 ? 13.530 -8.767 13.026 1.00 38.35 470 LYS A N 1
ATOM 1478 C CA . LYS A 1 190 ? 12.092 -8.595 13.168 1.00 39.98 470 LYS A CA 1
ATOM 1479 C C . LYS A 1 190 ? 11.572 -7.225 12.751 1.00 38.42 470 LYS A C 1
ATOM 1480 O O . LYS A 1 190 ? 10.416 -7.083 12.367 1.00 39.10 470 LYS A O 1
ATOM 1486 N N . ASP A 1 191 ? 12.405 -6.206 12.868 1.00 37.41 471 ASP A N 1
ATOM 1487 C CA . ASP A 1 191 ? 11.980 -4.866 12.543 1.00 37.64 471 ASP A CA 1
ATOM 1488 C C . ASP A 1 191 ? 12.053 -4.560 11.028 1.00 35.49 471 ASP A C 1
ATOM 1489 O O . ASP A 1 191 ? 11.726 -3.451 10.631 1.00 34.63 471 ASP A O 1
ATOM 1494 N N . SER A 1 192 ? 12.449 -5.535 10.214 1.00 33.62 472 SER A N 1
ATOM 1495 C CA . SER A 1 192 ? 12.402 -5.364 8.755 1.00 33.56 472 SER A CA 1
ATOM 1496 C C . SER A 1 192 ? 10.958 -5.007 8.336 1.00 34.56 472 SER A C 1
ATOM 1497 O O . SER A 1 192 ? 9.983 -5.532 8.908 1.00 35.22 472 SER A O 1
ATOM 1500 N N . LYS A 1 193 ? 10.825 -4.108 7.364 1.00 35.32 473 LYS A N 1
ATOM 1501 C CA . LYS A 1 193 ? 9.514 -3.594 6.943 1.00 36.50 473 LYS A CA 1
ATOM 1502 C C . LYS A 1 193 ? 8.993 -4.102 5.591 1.00 35.39 473 LYS A C 1
ATOM 1503 O O . LYS A 1 193 ? 7.986 -3.593 5.079 1.00 36.20 473 LYS A O 1
ATOM 1509 N N . PHE A 1 194 ? 9.654 -5.113 5.021 1.00 34.30 474 PHE A N 1
ATOM 1510 C CA . PHE A 1 194 ? 9.265 -5.669 3.714 1.00 33.33 474 PHE A CA 1
ATOM 1511 C C . PHE A 1 194 ? 7.816 -6.184 3.711 1.00 34.91 474 PHE A C 1
ATOM 1512 O O . PHE A 1 194 ? 7.307 -6.633 4.743 1.00 34.17 474 PHE A O 1
ATOM 1520 N N . GLN A 1 195 ? 7.164 -6.109 2.546 1.00 35.19 475 GLN A N 1
ATOM 1521 C CA . GLN A 1 195 ? 5.710 -6.347 2.417 1.00 37.26 475 GLN A CA 1
ATOM 1522 C C . GLN A 1 195 ? 5.343 -7.758 1.926 1.00 37.29 475 GLN A C 1
ATOM 1523 O O . GLN A 1 195 ? 4.174 -8.042 1.778 1.00 38.57 475 GLN A O 1
ATOM 1529 N N . ASN A 1 196 ? 6.304 -8.626 1.624 1.00 37.36 476 ASN A N 1
ATOM 1530 C CA . ASN A 1 196 ? 5.983 -9.942 1.054 1.00 38.09 476 ASN A CA 1
ATOM 1531 C C . ASN A 1 196 ? 4.890 -10.611 1.950 1.00 40.72 476 ASN A C 1
ATOM 1532 O O . ASN A 1 196 ? 5.163 -10.899 3.123 1.00 40.45 476 ASN A O 1
ATOM 1537 N N . PRO A 1 197 ? 3.662 -10.832 1.416 1.00 41.76 477 PRO A N 1
ATOM 1538 C CA . PRO A 1 197 ? 2.541 -11.284 2.242 1.00 42.88 477 PRO A CA 1
ATOM 1539 C C . PRO A 1 197 ? 2.781 -12.535 3.093 1.00 43.19 477 PRO A C 1
ATOM 1540 O O . PRO A 1 197 ? 2.296 -12.593 4.199 1.00 43.48 477 PRO A O 1
ATOM 1544 N N . SER A 1 198 ? 3.521 -13.504 2.577 1.00 42.70 478 SER A N 1
ATOM 1545 C CA . SER A 1 198 ? 3.895 -14.683 3.345 1.00 44.39 478 SER A CA 1
ATOM 1546 C C . SER A 1 198 ? 4.814 -14.390 4.553 1.00 44.37 478 SER A C 1
ATOM 1547 O O . SER A 1 198 ? 4.914 -15.203 5.470 1.00 45.32 478 SER A O 1
ATOM 1550 N N . GLY A 1 199 ? 5.525 -13.259 4.524 1.00 42.47 479 GLY A N 1
ATOM 1551 C CA . GLY A 1 199 ? 6.444 -12.892 5.589 1.00 41.30 479 GLY A CA 1
ATOM 1552 C C . GLY A 1 199 ? 7.835 -13.471 5.409 1.00 40.42 479 GLY A C 1
ATOM 1553 O O . GLY A 1 199 ? 8.691 -13.277 6.285 1.00 40.42 479 GLY A O 1
ATOM 1554 N N . ASN A 1 200 ? 8.007 -14.178 4.307 1.00 38.71 480 ASN A N 1
ATOM 1555 C CA . ASN A 1 200 ? 9.260 -14.883 3.982 1.00 38.84 480 ASN A CA 1
ATOM 1556 C C . ASN A 1 200 ? 10.294 -13.986 3.318 1.00 37.50 480 ASN A C 1
ATOM 1557 O O . ASN A 1 200 ? 9.956 -13.085 2.600 1.00 36.01 480 ASN A O 1
ATOM 1562 N N . VAL A 1 201 ? 11.536 -14.302 3.622 1.00 37.00 481 VAL A N 1
ATOM 1563 C CA . VAL A 1 201 ? 12.727 -13.662 3.030 1.00 35.90 481 VAL A CA 1
ATOM 1564 C C . VAL A 1 201 ? 13.537 -14.815 2.463 1.00 35.19 481 VAL A C 1
ATOM 1565 O O . VAL A 1 201 ? 13.576 -15.867 3.070 1.00 35.91 481 VAL A O 1
ATOM 1569 N N . TRP A 1 202 ? 14.090 -14.616 1.287 1.00 33.74 482 TRP A N 1
ATOM 1570 C CA . TRP A 1 202 ? 14.990 -15.638 0.751 1.00 33.71 482 TRP A CA 1
ATOM 1571 C C . TRP A 1 202 ? 16.434 -15.255 1.101 1.00 33.09 482 TRP A C 1
ATOM 1572 O O . TRP A 1 202 ? 16.795 -14.118 0.873 1.00 31.99 482 TRP A O 1
ATOM 1583 N N . LEU A 1 203 ? 17.164 -16.153 1.747 1.00 33.11 483 LEU A N 1
ATOM 1584 C CA . LEU A 1 203 ? 18.610 -16.001 1.865 1.00 33.53 483 LEU A CA 1
ATOM 1585 C C . LEU A 1 203 ? 19.287 -16.973 0.931 1.00 33.32 483 LEU A C 1
ATOM 1586 O O . LEU A 1 203 ? 19.134 -18.194 1.085 1.00 33.85 483 LEU A O 1
ATOM 1591 N N . GLY A 1 204 ? 20.034 -16.431 -0.023 1.00 32.99 484 GLY A N 1
ATOM 1592 C CA . GLY A 1 204 ? 20.999 -17.178 -0.812 1.00 33.05 484 GLY A CA 1
ATOM 1593 C C . GLY A 1 204 ? 22.342 -17.099 -0.098 1.00 33.08 484 GLY A C 1
ATOM 1594 O O . GLY A 1 204 ? 22.966 -16.035 -0.032 1.00 32.76 484 GLY A O 1
ATOM 1595 N N . VAL A 1 205 ? 22.759 -18.211 0.497 1.00 34.08 485 VAL A N 1
ATOM 1596 C CA . VAL A 1 205 ? 23.988 -18.273 1.265 1.00 33.58 485 VAL A CA 1
ATOM 1597 C C . VAL A 1 205 ? 25.050 -18.904 0.391 1.00 34.93 485 VAL A C 1
ATOM 1598 O O . VAL A 1 205 ? 25.007 -20.133 0.173 1.00 36.69 485 VAL A O 1
ATOM 1602 N N . PHE A 1 206 ? 25.994 -18.094 -0.101 1.00 35.16 486 PHE A N 1
ATOM 1603 C CA . PHE A 1 206 ? 27.022 -18.586 -1.039 1.00 36.04 486 PHE A CA 1
ATOM 1604 C C . PHE A 1 206 ? 27.975 -19.579 -0.342 1.00 37.12 486 PHE A C 1
ATOM 1605 O O . PHE A 1 206 ? 28.240 -19.474 0.876 1.00 35.60 486 PHE A O 1
ATOM 1613 N N . SER A 1 207 ? 28.463 -20.559 -1.095 1.00 38.43 487 SER A N 1
ATOM 1614 C CA . SER A 1 207 ? 29.367 -21.609 -0.546 1.00 39.91 487 SER A CA 1
ATOM 1615 C C . SER A 1 207 ? 30.703 -21.013 -0.087 1.00 39.94 487 SER A C 1
ATOM 1616 O O . SER A 1 207 ? 31.263 -21.468 0.910 1.00 41.01 487 SER A O 1
ATOM 1619 N N . ASP A 1 208 ? 31.210 -20.041 -0.858 1.00 40.35 488 ASP A N 1
ATOM 1620 C CA . ASP A 1 208 ? 32.361 -19.185 -0.485 1.00 40.07 488 ASP A CA 1
ATOM 1621 C C . ASP A 1 208 ? 31.909 -18.113 0.525 1.00 37.87 488 ASP A C 1
ATOM 1622 O O . ASP A 1 208 ? 31.299 -17.118 0.139 1.00 38.04 488 ASP A O 1
ATOM 1627 N N . PRO A 1 209 ? 32.240 -18.279 1.818 1.00 37.93 489 PRO A N 1
ATOM 1628 C CA . PRO A 1 209 ? 31.746 -17.298 2.783 1.00 36.36 489 PRO A CA 1
ATOM 1629 C C . PRO A 1 209 ? 32.206 -15.852 2.550 1.00 36.07 489 PRO A C 1
ATOM 1630 O O . PRO A 1 209 ? 31.548 -14.946 3.087 1.00 34.79 489 PRO A O 1
ATOM 1634 N N . THR A 1 210 ? 33.286 -15.623 1.783 1.00 35.30 490 THR A N 1
ATOM 1635 C CA . THR A 1 210 ? 33.752 -14.263 1.499 1.00 35.28 490 THR A CA 1
ATOM 1636 C C . THR A 1 210 ? 32.843 -13.493 0.536 1.00 35.78 490 THR A C 1
ATOM 1637 O O . THR A 1 210 ? 32.958 -12.265 0.424 1.00 36.17 490 THR A O 1
ATOM 1641 N N . LEU A 1 211 ? 31.978 -14.215 -0.180 1.00 36.29 491 LEU A N 1
ATOM 1642 C CA . LEU A 1 211 ? 30.953 -13.597 -1.012 1.00 36.33 491 LEU A CA 1
ATOM 1643 C C . LEU A 1 211 ? 29.711 -13.246 -0.239 1.00 34.77 491 LEU A C 1
ATOM 1644 O O . LEU A 1 211 ? 28.935 -12.448 -0.697 1.00 36.11 491 LEU A O 1
ATOM 1649 N N . GLY A 1 212 ? 29.502 -13.862 0.910 1.00 34.26 492 GLY A N 1
ATOM 1650 C CA . GLY A 1 212 ? 28.467 -13.448 1.854 1.00 32.96 492 GLY A CA 1
ATOM 1651 C C . GLY A 1 212 ? 27.104 -14.025 1.568 1.00 32.52 492 GLY A C 1
ATOM 1652 O O . GLY A 1 212 ? 26.974 -15.235 1.468 1.00 34.10 492 GLY A O 1
ATOM 1653 N N . VAL A 1 213 ? 26.100 -13.153 1.439 1.00 30.86 493 VAL A N 1
ATOM 1654 C CA . VAL A 1 213 ? 24.701 -13.516 1.425 1.00 30.52 493 VAL A CA 1
ATOM 1655 C C . VAL A 1 213 ? 23.940 -12.619 0.469 1.00 29.28 493 VAL A C 1
ATOM 1656 O O . VAL A 1 213 ? 24.219 -11.422 0.388 1.00 28.45 493 VAL A O 1
ATOM 1660 N N . PHE A 1 214 ? 23.007 -13.199 -0.295 1.00 28.92 494 PHE A N 1
ATOM 1661 C CA . PHE A 1 214 ? 22.012 -12.434 -1.046 1.00 28.50 494 PHE A CA 1
ATOM 1662 C C . PHE A 1 214 ? 20.702 -12.574 -0.313 1.00 28.39 494 PHE A C 1
ATOM 1663 O O . PHE A 1 214 ? 20.220 -13.687 -0.112 1.00 29.55 494 PHE A O 1
ATOM 1671 N N . ALA A 1 215 ? 20.177 -11.473 0.200 1.00 27.56 495 ALA A N 1
ATOM 1672 C CA . ALA A 1 215 ? 18.987 -11.524 0.989 1.00 27.32 495 ALA A CA 1
ATOM 1673 C C . ALA A 1 215 ? 17.945 -10.737 0.263 1.00 27.18 495 ALA A C 1
ATOM 1674 O O . ALA A 1 215 ? 18.217 -9.630 -0.150 1.00 26.91 495 ALA A O 1
ATOM 1676 N N . SER A 1 216 ? 16.754 -11.307 0.102 1.00 27.57 496 SER A N 1
ATOM 1677 C CA . SER A 1 216 ? 15.700 -10.681 -0.691 1.00 27.55 496 SER A CA 1
ATOM 1678 C C . SER A 1 216 ? 14.304 -11.013 -0.258 1.00 27.82 496 SER A C 1
ATOM 1679 O O . SER A 1 216 ? 13.971 -12.169 -0.011 1.00 29.48 496 SER A O 1
ATOM 1682 N N . ALA A 1 217 ? 13.468 -9.991 -0.241 1.00 28.44 497 ALA A N 1
ATOM 1683 C CA . ALA A 1 217 ? 12.017 -10.142 -0.144 1.00 28.88 497 ALA A CA 1
ATOM 1684 C C . ALA A 1 217 ? 11.290 -9.616 -1.376 1.00 28.92 497 ALA A C 1
ATOM 1685 O O . ALA A 1 217 ? 10.109 -9.335 -1.313 1.00 29.37 497 ALA A O 1
ATOM 1687 N N . TYR A 1 218 ? 11.990 -9.511 -2.501 1.00 28.79 498 TYR A N 1
ATOM 1688 C CA . TYR A 1 218 ? 11.466 -8.873 -3.688 1.00 29.15 498 TYR A CA 1
ATOM 1689 C C . TYR A 1 218 ? 10.384 -9.753 -4.329 1.00 30.22 498 TYR A C 1
ATOM 1690 O O . TYR A 1 218 ? 10.626 -10.945 -4.550 1.00 30.45 498 TYR A O 1
ATOM 1699 N N . THR A 1 219 ? 9.219 -9.165 -4.609 1.00 30.68 499 THR A N 1
ATOM 1700 C CA . THR A 1 219 ? 8.070 -9.880 -5.192 1.00 31.64 499 THR A CA 1
ATOM 1701 C C . THR A 1 219 ? 7.831 -9.503 -6.674 1.00 31.64 499 THR A C 1
ATOM 1702 O O . THR A 1 219 ? 6.793 -9.810 -7.282 1.00 31.79 499 THR A O 1
ATOM 1706 N N . GLY A 1 220 ? 8.791 -8.813 -7.257 1.00 32.32 500 GLY A N 1
ATOM 1707 C CA . GLY A 1 220 ? 8.630 -8.313 -8.617 1.00 32.81 500 GLY A CA 1
ATOM 1708 C C . GLY A 1 220 ? 8.009 -6.943 -8.736 1.00 32.85 500 GLY A C 1
ATOM 1709 O O . GLY A 1 220 ? 7.713 -6.537 -9.844 1.00 32.39 500 GLY A O 1
ATOM 1710 N N . GLN A 1 221 ? 7.785 -6.247 -7.610 1.00 32.87 501 GLN A N 1
ATOM 1711 C CA . GLN A 1 221 ? 7.461 -4.819 -7.609 1.00 33.01 501 GLN A CA 1
ATOM 1712 C C . GLN A 1 221 ? 8.326 -4.096 -6.566 1.00 31.05 501 GLN A C 1
ATOM 1713 O O . GLN A 1 221 ? 8.760 -4.714 -5.588 1.00 30.31 501 GLN A O 1
ATOM 1719 N N . VAL A 1 222 ? 8.562 -2.806 -6.776 1.00 29.60 502 VAL A N 1
ATOM 1720 C CA . VAL A 1 222 ? 9.255 -1.980 -5.776 1.00 28.97 502 VAL A CA 1
ATOM 1721 C C . VAL A 1 222 ? 8.324 -1.698 -4.568 1.00 29.10 502 VAL A C 1
ATOM 1722 O O . VAL A 1 222 ? 7.130 -1.882 -4.636 1.00 29.28 502 VAL A O 1
ATOM 1726 N N . GLU A 1 223 ? 8.892 -1.279 -3.454 1.00 29.05 503 GLU A N 1
ATOM 1727 C CA . GLU A 1 223 ? 8.103 -1.050 -2.209 1.00 29.60 503 GLU A CA 1
ATOM 1728 C C . GLU A 1 223 ? 8.551 0.237 -1.589 1.00 29.60 503 GLU A C 1
ATOM 1729 O O . GLU A 1 223 ? 9.757 0.509 -1.509 1.00 28.76 503 GLU A O 1
ATOM 1735 N N . LYS A 1 224 ? 7.575 1.041 -1.174 1.00 31.17 504 LYS A N 1
ATOM 1736 C CA . LYS A 1 224 ? 7.826 2.252 -0.415 1.00 32.50 504 LYS A CA 1
ATOM 1737 C C . LYS A 1 224 ? 7.906 1.904 1.075 1.00 32.87 504 LYS A C 1
ATOM 1738 O O . LYS A 1 224 ? 7.237 0.979 1.543 1.00 32.11 504 LYS A O 1
ATOM 1744 N N . ASP A 1 225 ? 8.751 2.653 1.779 1.00 33.11 505 ASP A N 1
ATOM 1745 C CA . ASP A 1 225 ? 8.949 2.504 3.215 1.00 34.14 505 ASP A CA 1
ATOM 1746 C C . ASP A 1 225 ? 9.201 1.033 3.580 1.00 31.54 505 ASP A C 1
ATOM 1747 O O . ASP A 1 225 ? 8.583 0.458 4.465 1.00 31.48 505 ASP A O 1
ATOM 1752 N N . THR A 1 226 ? 10.151 0.441 2.880 1.00 28.48 506 THR A N 1
ATOM 1753 C CA . THR A 1 226 ? 10.506 -0.949 3.035 1.00 26.91 506 THR A CA 1
ATOM 1754 C C . THR A 1 226 ? 11.907 -1.056 3.624 1.00 25.62 506 THR A C 1
ATOM 1755 O O . THR A 1 226 ? 12.679 -0.098 3.626 1.00 25.06 506 THR A O 1
ATOM 1759 N N . SER A 1 227 ? 12.215 -2.247 4.107 1.00 24.89 507 SER A N 1
ATOM 1760 C CA . SER A 1 227 ? 13.542 -2.568 4.589 1.00 24.68 507 SER A CA 1
ATOM 1761 C C . SER A 1 227 ? 13.715 -4.055 4.710 1.00 24.45 507 SER A C 1
ATOM 1762 O O . SER A 1 227 ? 12.737 -4.799 4.814 1.00 24.64 507 SER A O 1
ATOM 1765 N N . ILE A 1 228 ? 14.978 -4.481 4.662 1.00 24.62 508 ILE A N 1
ATOM 1766 C CA . ILE A 1 228 ? 15.367 -5.867 4.926 1.00 25.10 508 ILE A CA 1
ATOM 1767 C C . ILE A 1 228 ? 16.687 -5.831 5.662 1.00 24.93 508 ILE A C 1
ATOM 1768 O O . ILE A 1 228 ? 17.631 -5.226 5.195 1.00 24.12 508 ILE A O 1
ATOM 1773 N N . PHE A 1 229 ? 16.686 -6.398 6.872 1.00 25.53 509 PHE A N 1
ATOM 1774 C CA . PHE A 1 229 ? 17.879 -6.505 7.716 1.00 25.95 509 PHE A CA 1
ATOM 1775 C C . PHE A 1 229 ? 18.148 -7.930 8.119 1.00 26.19 509 PHE A C 1
ATOM 1776 O O . PHE A 1 229 ? 17.229 -8.674 8.520 1.00 27.56 509 PHE A O 1
ATOM 1784 N N . ILE A 1 230 ? 19.418 -8.302 8.058 1.00 26.81 510 ILE A N 1
ATOM 1785 C CA . ILE A 1 230 ? 19.900 -9.636 8.413 1.00 27.46 510 ILE A CA 1
ATOM 1786 C C . ILE A 1 230 ? 20.975 -9.495 9.454 1.00 27.65 510 ILE A C 1
ATOM 1787 O O . ILE A 1 230 ? 21.964 -8.820 9.262 1.00 26.13 510 ILE A O 1
ATOM 1792 N N . LYS A 1 231 ? 20.725 -10.094 10.627 1.00 28.99 511 LYS A N 1
ATOM 1793 C CA . LYS A 1 231 ? 21.694 -10.160 11.682 1.00 29.77 511 LYS A CA 1
ATOM 1794 C C . LYS A 1 231 ? 22.630 -11.302 11.391 1.00 29.33 511 LYS A C 1
ATOM 1795 O O . LYS A 1 231 ? 22.175 -12.401 11.055 1.00 29.15 511 LYS A O 1
ATOM 1801 N N . ASN A 1 232 ? 23.925 -11.051 11.570 1.00 29.50 512 ASN A N 1
ATOM 1802 C CA . ASN A 1 232 ? 24.987 -11.977 11.231 1.00 30.52 512 ASN A CA 1
ATOM 1803 C C . ASN A 1 232 ? 25.827 -12.154 12.486 1.00 31.63 512 ASN A C 1
ATOM 1804 O O . ASN A 1 232 ? 26.561 -11.242 12.840 1.00 32.74 512 ASN A O 1
ATOM 1809 N N . GLU A 1 233 ? 25.725 -13.294 13.142 1.00 32.05 513 GLU A N 1
ATOM 1810 C CA . GLU A 1 233 ? 26.603 -13.633 14.256 1.00 33.49 513 GLU A CA 1
ATOM 1811 C C . GLU A 1 233 ? 27.566 -14.690 13.818 1.00 32.94 513 GLU A C 1
ATOM 1812 O O . GLU A 1 233 ? 27.139 -15.670 13.226 1.00 33.66 513 GLU A O 1
ATOM 1818 N N . PHE A 1 234 ? 28.841 -14.535 14.174 1.00 32.25 514 PHE A N 1
ATOM 1819 C CA . PHE A 1 234 ? 29.877 -15.417 13.673 1.00 32.02 514 PHE A CA 1
ATOM 1820 C C . PHE A 1 234 ? 31.002 -15.718 14.654 1.00 32.09 514 PHE A C 1
ATOM 1821 O O . PHE A 1 234 ? 31.350 -14.907 15.508 1.00 32.04 514 PHE A O 1
ATOM 1829 N N . THR A 1 235 ? 31.554 -16.907 14.478 1.00 33.44 515 THR A N 1
ATOM 1830 C CA . THR A 1 235 ? 32.675 -17.433 15.234 1.00 34.43 515 THR A CA 1
ATOM 1831 C C . THR A 1 235 ? 33.594 -18.140 14.249 1.00 34.10 515 THR A C 1
ATOM 1832 O O . THR A 1 235 ? 33.118 -18.902 13.426 1.00 34.72 515 THR A O 1
ATOM 1836 N N . PHE A 1 236 ? 34.900 -17.888 14.332 1.00 34.56 516 PHE A N 1
ATOM 1837 C CA . PHE A 1 236 ? 35.911 -18.526 13.466 1.00 34.73 516 PHE A CA 1
ATOM 1838 C C . PHE A 1 236 ? 36.630 -19.560 14.349 1.00 36.50 516 PHE A C 1
ATOM 1839 O O . PHE A 1 236 ? 36.753 -19.330 15.567 1.00 36.16 516 PHE A O 1
ATOM 1847 N N . TYR A 1 237 ? 37.106 -20.663 13.763 1.00 38.27 517 TYR A N 1
ATOM 1848 C CA . TYR A 1 237 ? 37.695 -21.780 14.551 1.00 40.82 517 TYR A CA 1
ATOM 1849 C C . TYR A 1 237 ? 39.102 -22.127 14.092 1.00 42.00 517 TYR A C 1
ATOM 1850 O O . TYR A 1 237 ? 39.383 -22.118 12.892 1.00 40.82 517 TYR A O 1
ATOM 1859 N N . ASP A 1 238 ? 39.963 -22.432 15.074 1.00 44.30 518 ASP A N 1
ATOM 1860 C CA . ASP A 1 238 ? 41.402 -22.709 14.839 1.00 46.85 518 ASP A CA 1
ATOM 1861 C C . ASP A 1 238 ? 41.663 -24.177 14.524 1.00 50.51 518 ASP A C 1
ATOM 1862 O O . ASP A 1 238 ? 40.758 -24.970 14.648 1.00 50.79 518 ASP A O 1
ATOM 1867 N N . GLU A 1 239 ? 42.891 -24.465 14.105 1.00 55.45 519 GLU A N 1
ATOM 1868 C CA . GLU A 1 239 ? 43.336 -25.829 13.723 1.00 59.20 519 GLU A CA 1
ATOM 1869 C C . GLU A 1 239 ? 42.915 -26.941 14.698 1.00 59.66 519 GLU A C 1
ATOM 1870 O O . GLU A 1 239 ? 42.680 -28.065 14.273 1.00 61.89 519 GLU A O 1
ATOM 1876 N N . ASN A 1 240 ? 42.769 -26.612 15.985 1.00 59.22 520 ASN A N 1
ATOM 1877 C CA . ASN A 1 240 ? 42.248 -27.550 16.994 1.00 59.12 520 ASN A CA 1
ATOM 1878 C C . ASN A 1 240 ? 40.738 -27.459 17.244 1.00 57.73 520 ASN A C 1
ATOM 1879 O O . ASN A 1 240 ? 40.252 -27.943 18.279 1.00 54.61 520 ASN A O 1
ATOM 1884 N N . ASP A 1 241 ? 40.004 -26.862 16.291 1.00 55.67 521 ASP A N 1
ATOM 1885 C CA . ASP A 1 241 ? 38.539 -26.744 16.343 1.00 55.16 521 ASP A CA 1
ATOM 1886 C C . ASP A 1 241 ? 38.054 -25.919 17.556 1.00 54.38 521 ASP A C 1
ATOM 1887 O O . ASP A 1 241 ? 36.941 -26.118 18.040 1.00 54.76 521 ASP A O 1
ATOM 1892 N N . GLN A 1 242 ? 38.884 -24.982 18.025 1.00 53.34 522 GLN A N 1
ATOM 1893 C CA . GLN A 1 242 ? 38.526 -24.086 19.139 1.00 53.86 522 GLN A CA 1
ATOM 1894 C C . GLN A 1 242 ? 38.191 -22.685 18.618 1.00 50.72 522 GLN A C 1
ATOM 1895 O O . GLN A 1 242 ? 38.822 -22.246 17.676 1.00 49.01 522 GLN A O 1
ATOM 1901 N N . PRO A 1 243 ? 37.226 -21.977 19.254 1.00 49.99 523 PRO A N 1
ATOM 1902 C CA . PRO A 1 243 ? 36.902 -20.602 18.825 1.00 47.82 523 PRO A CA 1
ATOM 1903 C C . PRO A 1 243 ? 38.101 -19.674 18.902 1.00 45.78 523 PRO A C 1
ATOM 1904 O O . PRO A 1 243 ? 38.863 -19.733 19.867 1.00 45.96 523 PRO A O 1
ATOM 1908 N N . ILE A 1 244 ? 38.268 -18.832 17.889 1.00 42.85 524 ILE A N 1
ATOM 1909 C CA . ILE A 1 244 ? 39.356 -17.863 17.870 1.00 41.10 524 ILE A CA 1
ATOM 1910 C C . ILE A 1 244 ? 38.910 -16.639 18.658 1.00 40.59 524 ILE A C 1
ATOM 1911 O O . ILE A 1 244 ? 37.789 -16.142 18.480 1.00 41.05 524 ILE A O 1
ATOM 1916 N N . ASN A 1 245 ? 39.781 -16.187 19.554 1.00 37.91 525 ASN A N 1
ATOM 1917 C CA . ASN A 1 245 ? 39.566 -14.977 20.312 1.00 37.86 525 ASN A CA 1
ATOM 1918 C C . ASN A 1 245 ? 40.295 -13.886 19.531 1.00 36.41 525 ASN A C 1
ATOM 1919 O O . ASN A 1 245 ? 41.495 -13.680 19.702 1.00 35.61 525 ASN A O 1
ATOM 1924 N N . PHE A 1 246 ? 39.568 -13.186 18.668 1.00 36.15 526 PHE A N 1
ATOM 1925 C CA . PHE A 1 246 ? 40.191 -12.154 17.825 1.00 35.54 526 PHE A CA 1
ATOM 1926 C C . PHE A 1 246 ? 40.758 -11.033 18.689 1.00 35.81 526 PHE A C 1
ATOM 1927 O O . PHE A 1 246 ? 40.198 -10.676 19.753 1.00 35.68 526 PHE A O 1
ATOM 1935 N N . ASP A 1 247 ? 41.848 -10.459 18.226 1.00 36.24 527 ASP A N 1
ATOM 1936 C CA . ASP A 1 247 ? 42.398 -9.240 18.828 1.00 38.10 527 ASP A CA 1
ATOM 1937 C C . ASP A 1 247 ? 42.556 -8.164 17.747 1.00 37.63 527 ASP A C 1
ATOM 1938 O O . ASP A 1 247 ? 43.560 -8.126 17.027 1.00 37.58 527 ASP A O 1
ATOM 1943 N N . ASN A 1 248 ? 41.524 -7.329 17.608 1.00 37.21 528 ASN A N 1
ATOM 1944 C CA . ASN A 1 248 ? 41.458 -6.269 16.565 1.00 36.04 528 ASN A CA 1
ATOM 1945 C C . ASN A 1 248 ? 41.706 -6.758 15.133 1.00 35.10 528 ASN A C 1
ATOM 1946 O O . ASN A 1 248 ? 42.398 -6.109 14.359 1.00 35.55 528 ASN A O 1
ATOM 1951 N N . ALA A 1 249 ? 41.097 -7.881 14.776 1.00 33.57 529 ALA A N 1
ATOM 1952 C CA . ALA A 1 249 ? 40.962 -8.270 13.377 1.00 31.33 529 ALA A CA 1
ATOM 1953 C C . ALA A 1 249 ? 40.109 -7.241 12.684 1.00 30.32 529 ALA A C 1
ATOM 1954 O O . ALA A 1 249 ? 39.217 -6.644 13.290 1.00 28.26 529 ALA A O 1
ATOM 1956 N N . LEU A 1 250 ? 40.401 -7.003 11.394 1.00 29.64 530 LEU A N 1
ATOM 1957 C CA . LEU A 1 250 ? 39.666 -6.018 10.629 1.00 29.56 530 LEU A CA 1
ATOM 1958 C C . LEU A 1 250 ? 38.622 -6.666 9.757 1.00 29.22 530 LEU A C 1
ATOM 1959 O O . LEU A 1 250 ? 38.923 -7.529 8.932 1.00 28.94 530 LEU A O 1
ATOM 1964 N N . LEU A 1 251 ? 37.397 -6.208 9.896 1.00 28.87 531 LEU A N 1
ATOM 1965 C CA . LEU A 1 251 ? 36.300 -6.731 9.101 1.00 29.20 531 LEU A CA 1
ATOM 1966 C C . LEU A 1 251 ? 35.905 -5.653 8.083 1.00 28.16 531 LEU A C 1
ATOM 1967 O O . LEU A 1 251 ? 35.696 -4.490 8.423 1.00 28.07 531 LEU A O 1
ATOM 1972 N N . SER A 1 252 ? 35.794 -6.023 6.829 1.00 27.65 532 SER A N 1
ATOM 1973 C CA . SER A 1 252 ? 35.428 -5.074 5.795 1.00 27.39 532 SER A CA 1
ATOM 1974 C C . SER A 1 252 ? 33.903 -5.082 5.587 1.00 27.13 532 SER A C 1
ATOM 1975 O O . SER A 1 252 ? 33.318 -6.158 5.371 1.00 26.67 532 SER A O 1
ATOM 1978 N N . VAL A 1 253 ? 33.297 -3.888 5.615 1.00 27.99 533 VAL A N 1
ATOM 1979 C CA . VAL A 1 253 ? 31.897 -3.655 5.252 1.00 28.74 533 VAL A CA 1
ATOM 1980 C C . VAL A 1 253 ? 31.891 -2.753 4.001 1.00 28.85 533 VAL A C 1
ATOM 1981 O O . VAL A 1 253 ? 32.030 -1.559 4.082 1.00 29.84 533 VAL A O 1
ATOM 1985 N N . ALA A 1 254 ? 31.775 -3.378 2.846 1.00 29.15 534 ALA A N 1
ATOM 1986 C CA . ALA A 1 254 ? 31.936 -2.693 1.556 1.00 29.21 534 ALA A CA 1
ATOM 1987 C C . ALA A 1 254 ? 30.581 -2.531 0.907 1.00 28.31 534 ALA A C 1
ATOM 1988 O O . ALA A 1 254 ? 29.603 -3.106 1.347 1.00 27.29 534 ALA A O 1
ATOM 1990 N N . SER A 1 255 ? 30.561 -1.798 -0.209 1.00 27.47 535 SER A N 1
ATOM 1991 C CA . SER A 1 255 ? 29.375 -1.640 -0.997 1.00 27.11 535 SER A CA 1
ATOM 1992 C C . SER A 1 255 ? 28.156 -1.146 -0.171 1.00 26.03 535 SER A C 1
ATOM 1993 O O . SER A 1 255 ? 27.081 -1.697 -0.290 1.00 24.71 535 SER A O 1
ATOM 1996 N N . LEU A 1 256 ? 28.361 -0.125 0.665 1.00 25.89 536 LEU A N 1
ATOM 1997 C CA . LEU A 1 256 ? 27.270 0.510 1.401 1.00 26.22 536 LEU A CA 1
ATOM 1998 C C . LEU A 1 256 ? 26.636 1.606 0.533 1.00 26.32 536 LEU A C 1
ATOM 1999 O O . LEU A 1 256 ? 26.893 2.820 0.705 1.00 26.42 536 LEU A O 1
ATOM 2004 N N . ASN A 1 257 ? 25.806 1.145 -0.392 1.00 26.49 537 ASN A N 1
ATOM 2005 C CA . ASN A 1 257 ? 25.268 2.019 -1.452 1.00 27.56 537 ASN A CA 1
ATOM 2006 C C . ASN A 1 257 ? 24.182 2.918 -0.920 1.00 27.67 537 ASN A C 1
ATOM 2007 O O . ASN A 1 257 ? 23.279 2.422 -0.255 1.00 27.38 537 ASN A O 1
ATOM 2012 N N . ARG A 1 258 ? 24.259 4.214 -1.232 1.00 28.71 538 ARG A N 1
ATOM 2013 C CA . ARG A 1 258 ? 23.166 5.156 -1.011 1.00 29.54 538 ARG A CA 1
ATOM 2014 C C . ARG A 1 258 ? 22.727 5.867 -2.302 1.00 31.07 538 ARG A C 1
ATOM 2015 O O . ARG A 1 258 ? 23.486 6.661 -2.851 1.00 31.49 538 ARG A O 1
ATOM 2023 N N . GLU A 1 259 ? 21.498 5.586 -2.738 1.00 31.74 539 GLU A N 1
ATOM 2024 C CA . GLU A 1 259 ? 20.835 6.348 -3.799 1.00 33.79 539 GLU A CA 1
ATOM 2025 C C . GLU A 1 259 ? 19.825 7.285 -3.159 1.00 33.26 539 GLU A C 1
ATOM 2026 O O . GLU A 1 259 ? 19.588 7.222 -1.964 1.00 32.30 539 GLU A O 1
ATOM 2032 N N . ASN A 1 260 ? 19.149 8.089 -3.976 1.00 33.44 540 ASN A N 1
ATOM 2033 C CA . ASN A 1 260 ? 18.159 9.049 -3.455 1.00 33.29 540 ASN A CA 1
ATOM 2034 C C . ASN A 1 260 ? 16.966 8.417 -2.732 1.00 31.83 540 ASN A C 1
ATOM 2035 O O . ASN A 1 260 ? 16.337 9.066 -1.915 1.00 32.35 540 ASN A O 1
ATOM 2040 N N . ASN A 1 261 ? 16.696 7.138 -2.976 1.00 30.13 541 ASN A N 1
ATOM 2041 C CA . ASN A 1 261 ? 15.597 6.444 -2.339 1.00 28.82 541 ASN A CA 1
ATOM 2042 C C . ASN A 1 261 ? 16.000 5.248 -1.479 1.00 27.36 541 ASN A C 1
ATOM 2043 O O . ASN A 1 261 ? 15.131 4.526 -1.050 1.00 26.97 541 ASN A O 1
ATOM 2048 N N . SER A 1 262 ? 17.285 5.032 -1.217 1.00 26.59 542 SER A N 1
ATOM 2049 C CA . SER A 1 262 ? 17.729 3.718 -0.702 1.00 25.91 542 SER A CA 1
ATOM 2050 C C . SER A 1 262 ? 19.074 3.825 -0.011 1.00 25.47 542 SER A C 1
ATOM 2051 O O . SER A 1 262 ? 19.989 4.404 -0.545 1.00 25.37 542 SER A O 1
ATOM 2054 N N . ILE A 1 263 ? 19.146 3.325 1.228 1.00 24.85 543 ILE A N 1
ATOM 2055 C CA . ILE A 1 263 ? 20.386 3.349 1.999 1.00 25.08 543 ILE A CA 1
ATOM 2056 C C . ILE A 1 263 ? 20.735 1.910 2.359 1.00 24.65 543 ILE A C 1
ATOM 2057 O O . ILE A 1 263 ? 19.903 1.183 2.931 1.00 25.02 543 ILE A O 1
ATOM 2062 N N . GLU A 1 264 ? 21.961 1.506 2.057 1.00 24.80 544 GLU A N 1
ATOM 2063 C CA . GLU A 1 264 ? 22.521 0.247 2.579 1.00 25.05 544 GLU A CA 1
ATOM 2064 C C . GLU A 1 264 ? 23.336 0.582 3.808 1.00 25.31 544 GLU A C 1
ATOM 2065 O O . GLU A 1 264 ? 24.047 1.587 3.854 1.00 25.65 544 GLU A O 1
ATOM 2071 N N . MET A 1 265 ? 23.150 -0.201 4.861 1.00 25.57 545 MET A N 1
ATOM 2072 C CA . MET A 1 265 ? 23.750 0.133 6.169 1.00 26.41 545 MET A CA 1
ATOM 2073 C C . MET A 1 265 ? 24.057 -1.082 7.038 1.00 24.76 545 MET A C 1
ATOM 2074 O O . MET A 1 265 ? 23.459 -2.150 6.879 1.00 23.07 545 MET A O 1
ATOM 2079 N N . ALA A 1 266 ? 25.062 -0.911 7.891 1.00 24.61 546 ALA A N 1
ATOM 2080 C CA . ALA A 1 266 ? 25.384 -1.884 8.913 1.00 24.95 546 ALA A CA 1
ATOM 2081 C C . ALA A 1 266 ? 25.001 -1.261 10.269 1.00 26.14 546 ALA A C 1
ATOM 2082 O O . ALA A 1 266 ? 25.124 -0.072 10.475 1.00 27.25 546 ALA A O 1
ATOM 2084 N N . LYS A 1 267 ? 24.487 -2.082 11.141 1.00 27.16 547 LYS A N 1
ATOM 2085 C CA . LYS A 1 267 ? 24.139 -1.628 12.495 1.00 28.55 547 LYS A CA 1
ATOM 2086 C C . LYS A 1 267 ? 24.286 -2.733 13.502 1.00 29.10 547 LYS A C 1
ATOM 2087 O O . LYS A 1 267 ? 24.601 -3.877 13.162 1.00 27.16 547 LYS A O 1
ATOM 2093 N N . ASP A 1 268 ? 24.042 -2.396 14.781 1.00 31.02 548 ASP A N 1
ATOM 2094 C CA . ASP A 1 268 ? 24.003 -3.415 15.832 1.00 32.75 548 ASP A CA 1
ATOM 2095 C C . ASP A 1 268 ? 25.233 -4.312 15.793 1.00 31.85 548 ASP A C 1
ATOM 2096 O O . ASP A 1 268 ? 25.164 -5.547 15.832 1.00 32.19 548 ASP A O 1
ATOM 2101 N N . TYR A 1 269 ? 26.382 -3.653 15.782 1.00 31.77 549 TYR A N 1
ATOM 2102 C CA . TYR A 1 269 ? 27.629 -4.333 15.540 1.00 31.41 549 TYR A CA 1
ATOM 2103 C C . TYR A 1 269 ? 28.481 -4.361 16.797 1.00 32.21 549 TYR A C 1
ATOM 2104 O O . TYR A 1 269 ? 28.492 -3.371 17.552 1.00 32.68 549 TYR A O 1
ATOM 2113 N N . THR A 1 270 ? 29.217 -5.465 16.962 1.00 32.52 550 THR A N 1
ATOM 2114 C CA . THR A 1 270 ? 30.269 -5.550 17.954 1.00 33.70 550 THR A CA 1
ATOM 2115 C C . THR A 1 270 ? 31.522 -4.898 17.399 1.00 34.15 550 THR A C 1
ATOM 2116 O O . THR A 1 270 ? 31.725 -4.808 16.150 1.00 33.17 550 THR A O 1
ATOM 2120 N N . GLY A 1 271 ? 32.373 -4.440 18.304 1.00 33.87 551 GLY A N 1
ATOM 2121 C CA . GLY A 1 271 ? 33.663 -3.885 17.913 1.00 34.67 551 GLY A CA 1
ATOM 2122 C C . GLY A 1 271 ? 33.602 -2.419 17.558 1.00 35.14 551 GLY A C 1
ATOM 2123 O O . GLY A 1 271 ? 32.623 -1.744 17.848 1.00 35.73 551 GLY A O 1
ATOM 2124 N N . LYS A 1 272 ? 34.656 -1.932 16.913 1.00 35.96 552 LYS A N 1
ATOM 2125 C CA . LYS A 1 272 ? 34.858 -0.507 16.761 1.00 37.39 552 LYS A CA 1
ATOM 2126 C C . LYS A 1 272 ? 34.918 -0.120 15.297 1.00 36.29 552 LYS A C 1
ATOM 2127 O O . LYS A 1 272 ? 35.771 -0.624 14.542 1.00 34.33 552 LYS A O 1
ATOM 2133 N N . PHE A 1 273 ? 34.026 0.780 14.896 1.00 35.29 553 PHE A N 1
ATOM 2134 C CA . PHE A 1 273 ? 34.057 1.301 13.541 1.00 34.59 553 PHE A CA 1
ATOM 2135 C C . PHE A 1 273 ? 35.313 2.145 13.335 1.00 34.69 553 PHE A C 1
ATOM 2136 O O . PHE A 1 273 ? 35.689 2.932 14.212 1.00 34.34 553 PHE A O 1
ATOM 2144 N N . VAL A 1 274 ? 35.969 1.962 12.186 1.00 33.65 554 VAL A N 1
ATOM 2145 C CA . VAL A 1 274 ? 37.123 2.742 11.827 1.00 34.67 554 VAL A CA 1
ATOM 2146 C C . VAL A 1 274 ? 36.836 3.326 10.465 1.00 35.50 554 VAL A C 1
ATOM 2147 O O . VAL A 1 274 ? 36.727 2.586 9.469 1.00 34.53 554 VAL A O 1
ATOM 2151 N N . ARG A 1 275 ? 36.726 4.651 10.435 1.00 36.21 555 ARG A N 1
ATOM 2152 C CA . ARG A 1 275 ? 36.402 5.376 9.238 1.00 36.60 555 ARG A CA 1
ATOM 2153 C C . ARG A 1 275 ? 37.584 5.358 8.259 1.00 36.38 555 ARG A C 1
ATOM 2154 O O . ARG A 1 275 ? 38.737 5.396 8.673 1.00 35.75 555 ARG A O 1
ATOM 2162 N N . ILE A 1 276 ? 37.290 5.304 6.967 1.00 35.69 556 ILE A N 1
ATOM 2163 C CA . ILE A 1 276 ? 38.306 5.508 5.947 1.00 36.75 556 ILE A CA 1
ATOM 2164 C C . ILE A 1 276 ? 38.232 6.957 5.473 1.00 38.85 556 ILE A C 1
ATOM 2165 O O . ILE A 1 276 ? 37.149 7.426 5.097 1.00 38.12 556 ILE A O 1
ATOM 2170 N N . SER A 1 277 ? 39.383 7.651 5.472 1.00 40.82 557 SER A N 1
ATOM 2171 C CA . SER A 1 277 ? 39.470 9.052 5.004 1.00 42.90 557 SER A CA 1
ATOM 2172 C C . SER A 1 277 ? 39.028 9.172 3.558 1.00 42.88 557 SER A C 1
ATOM 2173 O O . SER A 1 277 ? 39.473 8.409 2.720 1.00 44.34 557 SER A O 1
ATOM 2176 N N . GLY A 1 278 ? 38.161 10.146 3.281 1.00 42.92 558 GLY A N 1
ATOM 2177 C CA . GLY A 1 278 ? 37.648 10.393 1.957 1.00 42.57 558 GLY A CA 1
ATOM 2178 C C . GLY A 1 278 ? 36.411 9.598 1.578 1.00 41.26 558 GLY A C 1
ATOM 2179 O O . GLY A 1 278 ? 35.864 9.782 0.487 1.00 41.94 558 GLY A O 1
ATOM 2180 N N . SER A 1 279 ? 35.968 8.703 2.458 1.00 39.43 559 SER A N 1
ATOM 2181 C CA . SER A 1 279 ? 34.855 7.796 2.154 1.00 37.57 559 SER A CA 1
ATOM 2182 C C . SER A 1 279 ? 33.530 8.462 2.408 1.00 36.62 559 SER A C 1
ATOM 2183 O O . SER A 1 279 ? 33.415 9.294 3.338 1.00 37.99 559 SER A O 1
ATOM 2186 N N . SER A 1 280 ? 32.501 7.995 1.703 1.00 35.24 560 SER A N 1
ATOM 2187 C CA . SER A 1 280 ? 31.125 8.419 1.994 1.00 34.73 560 SER A CA 1
ATOM 2188 C C . SER A 1 280 ? 30.596 7.834 3.317 1.00 33.95 560 SER A C 1
ATOM 2189 O O . SER A 1 280 ? 29.639 8.353 3.891 1.00 33.88 560 SER A O 1
ATOM 2192 N N . ILE A 1 281 ? 31.255 6.800 3.816 1.00 32.93 561 ILE A N 1
ATOM 2193 C CA . ILE A 1 281 ? 30.750 6.048 4.929 1.00 32.54 561 ILE A CA 1
ATOM 2194 C C . ILE A 1 281 ? 31.246 6.591 6.238 1.00 34.05 561 ILE A C 1
ATOM 2195 O O . ILE A 1 281 ? 32.442 6.762 6.426 1.00 34.79 561 ILE A O 1
ATOM 2200 N N . ASP A 1 282 ? 30.317 6.792 7.164 1.00 36.28 562 ASP A N 1
ATOM 2201 C CA . ASP A 1 282 ? 30.658 7.127 8.553 1.00 38.38 562 ASP A CA 1
ATOM 2202 C C . ASP A 1 282 ? 29.682 6.442 9.500 1.00 39.34 562 ASP A C 1
ATOM 2203 O O . ASP A 1 282 ? 28.775 5.728 9.074 1.00 38.06 562 ASP A O 1
ATOM 2208 N N . GLU A 1 283 ? 29.880 6.633 10.792 1.00 40.97 563 GLU A N 1
ATOM 2209 C CA . GLU A 1 283 ? 28.985 6.116 11.783 1.00 42.54 563 GLU A CA 1
ATOM 2210 C C . GLU A 1 283 ? 28.143 7.271 12.301 1.00 43.46 563 GLU A C 1
ATOM 2211 O O . GLU A 1 283 ? 28.623 8.393 12.443 1.00 43.24 563 GLU A O 1
ATOM 2217 N N . LYS A 1 284 ? 26.877 6.976 12.562 1.00 43.59 564 LYS A N 1
ATOM 2218 C CA . LYS A 1 284 ? 25.953 7.917 13.122 1.00 45.28 564 LYS A CA 1
ATOM 2219 C C . LYS A 1 284 ? 24.887 7.124 13.866 1.00 45.49 564 LYS A C 1
ATOM 2220 O O . LYS A 1 284 ? 24.193 6.297 13.246 1.00 44.12 564 LYS A O 1
ATOM 2226 N N . ASP A 1 285 ? 24.788 7.344 15.183 1.00 46.13 565 ASP A N 1
ATOM 2227 C CA . ASP A 1 285 ? 23.774 6.706 16.046 1.00 46.10 565 ASP A CA 1
ATOM 2228 C C . ASP A 1 285 ? 23.815 5.162 15.996 1.00 42.57 565 ASP A C 1
ATOM 2229 O O . ASP A 1 285 ? 22.770 4.496 15.871 1.0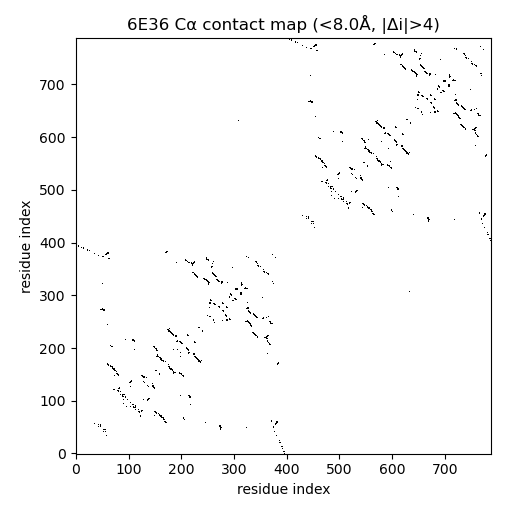0 42.79 565 ASP A O 1
ATOM 2234 N N . GLY A 1 286 ? 25.022 4.608 16.079 1.00 39.47 566 GLY A N 1
ATOM 2235 C CA . GLY A 1 286 ? 25.237 3.172 15.989 1.00 37.79 566 GLY A CA 1
ATOM 2236 C C . GLY A 1 286 ? 25.047 2.531 14.595 1.00 36.16 566 GLY A C 1
ATOM 2237 O O . GLY A 1 286 ? 25.067 1.308 14.492 1.00 35.91 566 GLY A O 1
ATOM 2238 N N . LYS A 1 287 ? 24.868 3.344 13.558 1.00 34.27 567 LYS A N 1
ATOM 2239 C CA . LYS A 1 287 ? 24.609 2.863 12.176 1.00 33.63 567 LYS A CA 1
ATOM 2240 C C . LYS A 1 287 ? 25.731 3.341 11.314 1.00 31.61 567 LYS A C 1
ATOM 2241 O O . LYS A 1 287 ? 26.209 4.440 11.500 1.00 31.97 567 LYS A O 1
ATOM 2247 N N . ILE A 1 288 ? 26.127 2.514 10.348 1.00 30.42 568 ILE A N 1
ATOM 2248 C CA . ILE A 1 288 ? 27.246 2.806 9.465 1.00 29.66 568 ILE A CA 1
ATOM 2249 C C . ILE A 1 288 ? 26.671 2.891 8.058 1.00 29.44 568 ILE A C 1
ATOM 2250 O O . ILE A 1 288 ? 26.107 1.924 7.569 1.00 28.38 568 ILE A O 1
ATOM 2255 N N . TYR A 1 289 ? 26.788 4.045 7.430 1.00 29.84 569 TYR A N 1
ATOM 2256 C CA . TYR A 1 289 ? 26.236 4.222 6.091 1.00 30.72 569 TYR A CA 1
ATOM 2257 C C . TYR A 1 289 ? 26.777 5.527 5.536 1.00 31.54 569 TYR A C 1
ATOM 2258 O O . TYR A 1 289 ? 27.625 6.181 6.177 1.00 31.35 569 TYR A O 1
ATOM 2267 N N . ALA A 1 290 ? 26.298 5.897 4.348 1.00 31.79 570 ALA A N 1
ATOM 2268 C CA . ALA A 1 290 ? 26.642 7.184 3.752 1.00 33.44 570 ALA A CA 1
ATOM 2269 C C . ALA A 1 290 ? 25.808 8.306 4.435 1.00 34.73 570 ALA A C 1
ATOM 2270 O O . ALA A 1 290 ? 24.660 8.552 4.074 1.00 34.16 570 ALA A O 1
ATOM 2272 N N . THR A 1 291 ? 26.384 8.945 5.458 1.00 36.33 571 THR A N 1
ATOM 2273 C CA . THR A 1 291 ? 25.613 9.778 6.386 1.00 38.85 571 THR A CA 1
ATOM 2274 C C . THR A 1 291 ? 25.264 11.192 5.888 1.00 41.41 571 THR A C 1
ATOM 2275 O O . THR A 1 291 ? 24.279 11.774 6.365 1.00 42.13 571 THR A O 1
ATOM 2279 N N . LYS A 1 292 ? 26.086 11.734 4.992 1.00 43.02 572 LYS A N 1
ATOM 2280 C CA . LYS A 1 292 ? 25.989 13.126 4.540 1.00 46.14 572 LYS A CA 1
ATOM 2281 C C . LYS A 1 292 ? 25.729 13.303 3.046 1.00 45.57 572 LYS A C 1
ATOM 2282 O O . LYS A 1 292 ? 25.192 14.333 2.653 1.00 47.04 572 LYS A O 1
ATOM 2288 N N . THR A 1 293 ? 26.167 12.349 2.225 1.00 44.38 573 THR A N 1
ATOM 2289 C CA . THR A 1 293 ? 26.001 12.398 0.769 1.00 43.54 573 THR A CA 1
ATOM 2290 C C . THR A 1 293 ? 25.450 11.079 0.220 1.00 41.80 573 THR A C 1
ATOM 2291 O O . THR A 1 293 ? 25.523 10.029 0.859 1.00 39.57 573 THR A O 1
ATOM 2295 N N . LEU A 1 294 ? 24.907 11.149 -0.988 1.00 40.63 574 LEU A N 1
ATOM 2296 C CA . LEU A 1 294 ? 24.624 9.964 -1.770 1.00 39.62 574 LEU A CA 1
ATOM 2297 C C . LEU A 1 294 ? 25.976 9.496 -2.262 1.00 38.69 574 LEU A C 1
ATOM 2298 O O . LEU A 1 294 ? 26.965 10.215 -2.118 1.00 40.30 574 LEU A O 1
ATOM 2303 N N . ASN A 1 295 ? 26.026 8.303 -2.837 1.00 36.73 575 ASN A N 1
ATOM 2304 C CA . ASN A 1 295 ? 27.258 7.812 -3.482 1.00 36.27 575 ASN A CA 1
ATOM 2305 C C . ASN A 1 295 ? 27.024 7.057 -4.786 1.00 36.06 575 ASN A C 1
ATOM 2306 O O . ASN A 1 295 ? 27.847 6.251 -5.221 1.00 35.26 575 ASN A O 1
ATOM 2311 N N . PHE A 1 296 ? 25.901 7.357 -5.431 1.00 37.69 576 PHE A N 1
ATOM 2312 C CA . PHE A 1 296 ? 25.468 6.636 -6.617 1.00 38.94 576 PHE A CA 1
ATOM 2313 C C . PHE A 1 296 ? 26.063 7.240 -7.916 1.00 41.62 576 PHE A C 1
ATOM 2314 O O . PHE A 1 296 ? 26.558 6.512 -8.785 1.00 41.55 576 PHE A O 1
ATOM 2322 N N . LYS A 1 297 ? 25.995 8.559 -8.051 1.00 44.81 577 LYS A N 1
ATOM 2323 C CA . LYS A 1 297 ? 26.382 9.217 -9.337 1.00 48.09 577 LYS A CA 1
ATOM 2324 C C . LYS A 1 297 ? 27.074 10.552 -9.101 1.00 49.37 577 LYS A C 1
ATOM 2325 O O . LYS A 1 297 ? 26.579 11.385 -8.339 1.00 47.00 577 LYS A O 1
ATOM 2331 N N . LYS A 1 298 ? 28.193 10.764 -9.796 1.00 53.82 578 LYS A N 1
ATOM 2332 C CA . LYS A 1 298 ? 28.978 12.007 -9.679 1.00 56.85 578 LYS A CA 1
ATOM 2333 C C . LYS A 1 298 ? 28.094 13.261 -9.802 1.00 57.09 578 LYS A C 1
ATOM 2334 O O . LYS A 1 298 ? 27.257 13.344 -10.686 1.00 56.18 578 LYS A O 1
ATOM 2340 N N . GLY A 1 299 ? 28.248 14.197 -8.869 1.00 57.62 579 GLY A N 1
ATOM 2341 C CA . GLY A 1 299 ? 27.457 15.428 -8.867 1.00 57.97 579 GLY A CA 1
ATOM 2342 C C . GLY A 1 299 ? 26.096 15.349 -8.183 1.00 57.55 579 GLY A C 1
ATOM 2343 O O . GLY A 1 299 ? 25.565 16.386 -7.768 1.00 57.61 579 GLY A O 1
ATOM 2344 N N . GLN A 1 300 ? 25.536 14.135 -8.042 1.00 54.59 580 GLN A N 1
ATOM 2345 C CA . GLN A 1 300 ? 24.184 13.940 -7.546 1.00 51.89 580 GLN A CA 1
ATOM 2346 C C . GLN A 1 300 ? 24.242 13.734 -6.044 1.00 50.42 580 GLN A C 1
ATOM 2347 O O . GLN A 1 300 ? 24.959 12.863 -5.560 1.00 48.35 580 GLN A O 1
ATOM 2353 N N . GLY A 1 301 ? 23.482 14.544 -5.323 1.00 49.31 581 GLY A N 1
ATOM 2354 C CA . GLY A 1 301 ? 23.388 14.448 -3.892 1.00 49.69 581 GLY A CA 1
ATOM 2355 C C . GLY A 1 301 ? 24.714 14.476 -3.148 1.00 50.81 581 GLY A C 1
ATOM 2356 O O . GLY A 1 301 ? 24.806 13.930 -2.033 1.00 49.60 581 GLY A O 1
ATOM 2357 N N . GLY A 1 302 ? 25.722 15.117 -3.749 1.00 52.00 582 GLY A N 1
ATOM 2358 C CA . GLY A 1 302 ? 27.035 15.285 -3.145 1.00 53.21 582 GLY A CA 1
ATOM 2359 C C . GLY A 1 302 ? 28.043 14.175 -3.376 1.00 53.09 582 GLY A C 1
ATOM 2360 O O . GLY A 1 302 ? 29.137 14.224 -2.808 1.00 53.43 582 GLY A O 1
ATOM 2361 N N . SER A 1 303 ? 27.700 13.189 -4.206 1.00 52.68 583 SER A N 1
ATOM 2362 C CA . SER A 1 303 ? 28.583 12.056 -4.475 1.00 52.35 583 SER A CA 1
ATOM 2363 C C . SER A 1 303 ? 29.776 12.483 -5.327 1.00 54.34 583 SER A C 1
ATOM 2364 O O . SER A 1 303 ? 29.593 13.160 -6.319 1.00 54.77 583 SER A O 1
ATOM 2367 N N . ARG A 1 304 ? 30.984 12.079 -4.930 1.00 55.41 584 ARG A N 1
ATOM 2368 C CA . ARG A 1 304 ? 32.216 12.367 -5.694 1.00 56.83 584 ARG A CA 1
ATOM 2369 C C . ARG A 1 304 ? 32.336 11.548 -6.954 1.00 55.91 584 ARG A C 1
ATOM 2370 O O . ARG A 1 304 ? 32.912 11.989 -7.945 1.00 57.94 584 ARG A O 1
ATOM 2378 N N . TRP A 1 305 ? 31.837 10.329 -6.904 1.00 53.45 585 TRP A N 1
ATOM 2379 C CA . TRP A 1 305 ? 32.044 9.378 -7.977 1.00 52.93 585 TRP A CA 1
ATOM 2380 C C . TRP A 1 305 ? 30.767 8.623 -8.282 1.00 50.62 585 TRP A C 1
ATOM 2381 O O . TRP A 1 305 ? 29.771 8.685 -7.531 1.00 50.30 585 TRP A O 1
ATOM 2392 N N . THR A 1 306 ? 30.833 7.884 -9.378 1.00 48.51 586 THR A N 1
ATOM 2393 C CA . THR A 1 306 ? 29.736 7.119 -9.864 1.00 47.58 586 THR A CA 1
ATOM 2394 C C . THR A 1 306 ? 29.994 5.645 -9.615 1.00 46.87 586 THR A C 1
ATOM 2395 O O . THR A 1 306 ? 31.039 5.093 -9.941 1.00 46.66 586 THR A O 1
ATOM 2399 N N . MET A 1 307 ? 28.999 5.025 -9.013 1.00 47.18 587 MET A N 1
ATOM 2400 C CA . MET A 1 307 ? 29.103 3.677 -8.479 1.00 46.88 587 MET A CA 1
ATOM 2401 C C . MET A 1 307 ? 29.365 2.615 -9.550 1.00 45.44 587 MET A C 1
ATOM 2402 O O . MET A 1 307 ? 30.071 1.643 -9.301 1.00 42.40 587 MET A O 1
ATOM 2407 N N . TYR A 1 308 ? 28.775 2.807 -10.725 1.00 47.41 588 TYR A N 1
ATOM 2408 C CA . TYR A 1 308 ? 28.908 1.866 -11.855 1.00 49.07 588 TYR A CA 1
ATOM 2409 C C . TYR A 1 308 ? 29.878 2.455 -12.896 1.00 50.57 588 TYR A C 1
ATOM 2410 O O . TYR A 1 308 ? 30.059 3.689 -12.939 1.00 48.70 588 TYR A O 1
ATOM 2419 N N . PRO A 1 309 ? 30.528 1.581 -13.705 1.00 51.44 589 PRO A N 1
ATOM 2420 C CA . PRO A 1 309 ? 31.478 2.111 -14.697 1.00 55.59 589 PRO A CA 1
ATOM 2421 C C . PRO A 1 309 ? 30.695 2.759 -15.837 1.00 57.38 589 PRO A C 1
ATOM 2422 O O . PRO A 1 309 ? 29.872 2.074 -16.461 1.00 56.99 589 PRO A O 1
ATOM 2426 N N . ASN A 1 310 ? 30.885 4.074 -16.018 1.00 60.55 590 ASN A N 1
ATOM 2427 C CA . ASN A 1 310 ? 30.309 4.833 -17.154 1.00 63.21 590 ASN A CA 1
ATOM 2428 C C . ASN A 1 310 ? 31.341 5.338 -18.187 1.00 67.23 590 ASN A C 1
ATOM 2429 O O . ASN A 1 310 ? 30.964 5.637 -19.317 1.00 70.25 590 ASN A O 1
ATOM 2434 N N . GLY A 1 311 ? 32.622 5.393 -17.810 1.00 70.60 591 GLY A N 1
ATOM 2435 C CA . GLY A 1 311 ? 33.691 5.931 -18.650 1.00 74.01 591 GLY A CA 1
ATOM 2436 C C . GLY A 1 311 ? 34.522 6.961 -17.906 1.00 76.34 591 GLY A C 1
ATOM 2437 O O . GLY A 1 311 ? 35.710 7.097 -18.176 1.00 78.47 591 GLY A O 1
ATOM 2438 N N . GLN A 1 312 ? 33.905 7.664 -16.950 1.00 77.45 592 GLN A N 1
ATOM 2439 C CA . GLN A 1 312 ? 34.556 8.777 -16.237 1.00 78.51 592 GLN A CA 1
ATOM 2440 C C . GLN A 1 312 ? 35.636 8.280 -15.269 1.00 78.93 592 GLN A C 1
ATOM 2441 O O . GLN A 1 312 ? 35.726 7.088 -14.955 1.00 77.47 592 GLN A O 1
ATOM 2447 N N . GLU A 1 313 ? 36.443 9.221 -14.792 1.00 79.43 593 GLU A N 1
ATOM 2448 C CA . GLU A 1 313 ? 37.550 8.930 -13.897 1.00 78.33 593 GLU A CA 1
ATOM 2449 C C . GLU A 1 313 ? 37.058 8.639 -12.477 1.00 74.43 593 GLU A C 1
ATOM 2450 O O . GLU A 1 313 ? 36.395 9.471 -11.847 1.00 72.57 593 GLU A O 1
ATOM 2456 N N . GLY A 1 314 ? 37.409 7.457 -11.980 1.00 71.15 594 GLY A N 1
ATOM 2457 C CA . GLY A 1 314 ? 36.993 6.998 -10.646 1.00 67.36 594 GLY A CA 1
ATOM 2458 C C . GLY A 1 314 ? 35.563 6.483 -10.575 1.00 63.63 594 GLY A C 1
ATOM 2459 O O . GLY A 1 314 ? 35.001 6.338 -9.471 1.00 62.60 594 GLY A O 1
ATOM 2460 N N . SER A 1 315 ? 34.970 6.211 -11.737 1.00 60.00 595 SER A N 1
ATOM 2461 C CA . SER A 1 315 ? 33.638 5.643 -11.811 1.00 57.20 595 SER A CA 1
ATOM 2462 C C . SER A 1 315 ? 33.789 4.131 -11.648 1.00 55.23 595 SER A C 1
ATOM 2463 O O . SER A 1 315 ? 34.898 3.589 -11.783 1.00 55.56 595 SER A O 1
ATOM 2466 N N . GLY A 1 316 ? 32.688 3.456 -11.323 1.00 51.56 596 GLY A N 1
ATOM 2467 C CA . GLY A 1 316 ? 32.738 2.029 -11.032 1.00 49.25 596 GLY A CA 1
ATOM 2468 C C . GLY A 1 316 ? 33.439 1.751 -9.701 1.00 46.16 596 GLY A C 1
ATOM 2469 O O . GLY A 1 316 ? 34.030 0.689 -9.513 1.00 45.74 596 GLY A O 1
ATOM 2470 N N . TRP A 1 317 ? 33.381 2.697 -8.770 1.00 44.71 597 TRP A N 1
ATOM 2471 C CA . TRP A 1 317 ? 33.912 2.425 -7.408 1.00 43.19 597 TRP A CA 1
ATOM 2472 C C . TRP A 1 317 ? 33.385 1.124 -6.761 1.00 41.19 597 TRP A C 1
ATOM 2473 O O . TRP A 1 317 ? 34.133 0.453 -6.037 1.00 40.48 597 TRP A O 1
ATOM 2484 N N . ASP A 1 318 ? 32.152 0.726 -7.068 1.00 40.49 598 ASP A N 1
ATOM 2485 C CA . ASP A 1 318 ? 31.543 -0.439 -6.422 1.00 40.43 598 ASP A CA 1
ATOM 2486 C C . ASP A 1 318 ? 31.820 -1.824 -7.005 1.00 39.83 598 ASP A C 1
ATOM 2487 O O . ASP A 1 318 ? 30.951 -2.459 -7.550 1.00 38.55 598 ASP A O 1
ATOM 2492 N N . SER A 1 319 ? 33.009 -2.339 -6.740 1.00 41.06 599 SER A N 1
ATOM 2493 C CA . SER A 1 319 ? 33.320 -3.726 -7.053 1.00 43.74 599 SER A CA 1
ATOM 2494 C C . SER A 1 319 ? 34.534 -4.151 -6.236 1.00 46.20 599 SER A C 1
ATOM 2495 O O . SER A 1 319 ? 35.230 -3.313 -5.654 1.00 46.78 599 SER A O 1
ATOM 2498 N N . SER A 1 320 ? 34.804 -5.452 -6.242 1.00 50.22 600 SER A N 1
ATOM 2499 C CA . SER A 1 320 ? 35.867 -6.045 -5.425 1.00 52.58 600 SER A CA 1
ATOM 2500 C C . SER A 1 320 ? 37.260 -5.499 -5.726 1.00 55.83 600 SER A C 1
ATOM 2501 O O . SER A 1 320 ? 38.057 -5.316 -4.804 1.00 56.81 600 SER A O 1
ATOM 2504 N N . ASP A 1 321 ? 37.528 -5.200 -6.997 1.00 57.60 601 ASP A N 1
ATOM 2505 C CA . ASP A 1 321 ? 38.883 -4.895 -7.475 1.00 61.07 601 ASP A CA 1
ATOM 2506 C C . ASP A 1 321 ? 39.142 -3.404 -7.821 1.00 61.27 601 ASP A C 1
ATOM 2507 O O . ASP A 1 321 ? 40.265 -3.038 -8.184 1.00 63.79 601 ASP A O 1
ATOM 2512 N N . ALA A 1 322 ? 38.123 -2.550 -7.705 1.00 57.79 602 ALA A N 1
ATOM 2513 C CA . ALA A 1 322 ? 38.253 -1.142 -8.067 1.00 54.31 602 ALA A CA 1
ATOM 2514 C C . ALA A 1 322 ? 39.122 -0.417 -7.044 1.00 52.71 602 ALA A C 1
ATOM 2515 O O . ALA A 1 322 ? 38.921 -0.594 -5.825 1.00 51.15 602 ALA A O 1
ATOM 2517 N N . PRO A 1 323 ? 40.073 0.409 -7.511 1.00 51.49 603 PRO A N 1
ATOM 2518 C CA . PRO A 1 323 ? 41.009 1.071 -6.578 1.00 50.17 603 PRO A CA 1
ATOM 2519 C C . PRO A 1 323 ? 40.359 2.013 -5.551 1.00 47.79 603 PRO A C 1
ATOM 2520 O O . PRO A 1 323 ? 40.890 2.171 -4.461 1.00 46.65 603 PRO A O 1
ATOM 2524 N N . ASN A 1 324 ? 39.221 2.617 -5.890 1.00 45.37 604 ASN A N 1
ATOM 2525 C CA . ASN A 1 324 ? 38.537 3.532 -4.972 1.00 42.99 604 ASN A CA 1
ATOM 2526 C C . ASN A 1 324 ? 37.234 2.945 -4.364 1.00 39.56 604 ASN A C 1
ATOM 2527 O O . ASN A 1 324 ? 36.330 3.707 -3.992 1.00 37.69 604 ASN A O 1
ATOM 2532 N N . SER A 1 325 ? 37.168 1.617 -4.238 1.00 37.93 605 SER A N 1
ATOM 2533 C CA . SER A 1 325 ? 36.002 0.952 -3.625 1.00 36.11 605 SER A CA 1
ATOM 2534 C C . SER A 1 325 ? 35.809 1.352 -2.172 1.00 34.38 605 SER A C 1
ATOM 2535 O O . SER A 1 325 ? 34.710 1.238 -1.662 1.00 32.44 605 SER A O 1
ATOM 2538 N N . TRP A 1 326 ? 36.880 1.836 -1.542 1.00 34.29 606 TRP A N 1
ATOM 2539 C CA . TRP A 1 326 ? 36.798 2.462 -0.229 1.00 34.45 606 TRP A CA 1
ATOM 2540 C C . TRP A 1 326 ? 35.795 3.593 -0.145 1.00 33.99 606 TRP A C 1
ATOM 2541 O O . TRP A 1 326 ? 35.342 3.923 0.962 1.00 33.84 606 TRP A O 1
ATOM 2552 N N . TYR A 1 327 ? 35.397 4.171 -1.278 1.00 34.00 607 TYR A N 1
ATOM 2553 C CA . TYR A 1 327 ? 34.403 5.250 -1.246 1.00 34.39 607 TYR A CA 1
ATOM 2554 C C . TYR A 1 327 ? 33.076 4.854 -0.620 1.00 32.94 607 TYR A C 1
ATOM 2555 O O . TYR A 1 327 ? 32.465 5.681 0.032 1.00 33.49 607 TYR A O 1
ATOM 2564 N N . GLY A 1 328 ? 32.657 3.602 -0.807 1.00 31.61 608 GLY A N 1
ATOM 2565 C CA . GLY A 1 328 ? 31.485 3.061 -0.144 1.00 30.97 608 GLY A CA 1
ATOM 2566 C C . GLY A 1 328 ? 31.788 2.022 0.947 1.00 29.81 608 GLY A C 1
ATOM 2567 O O . GLY A 1 328 ? 30.936 1.190 1.247 1.00 28.75 608 GLY A O 1
ATOM 2568 N N . ALA A 1 329 ? 32.981 2.077 1.530 1.00 29.98 609 ALA A N 1
ATOM 2569 C CA . ALA A 1 329 ? 33.390 1.098 2.530 1.00 29.62 609 ALA A CA 1
ATOM 2570 C C . ALA A 1 329 ? 33.773 1.713 3.853 1.00 29.99 609 ALA A C 1
ATOM 2571 O O . ALA A 1 329 ? 34.111 2.883 3.996 1.00 30.49 609 ALA A O 1
ATOM 2573 N N . GLY A 1 330 ? 33.749 0.829 4.821 1.00 31.31 610 GLY A N 1
ATOM 2574 C CA . GLY A 1 330 ? 34.358 1.054 6.131 1.00 30.91 610 GLY A CA 1
ATOM 2575 C C . GLY A 1 330 ? 34.926 -0.247 6.651 1.00 30.14 610 GLY A C 1
ATOM 2576 O O . GLY A 1 330 ? 34.926 -1.293 5.953 1.00 30.44 610 GLY A O 1
ATOM 2577 N N . ALA A 1 331 ? 35.412 -0.182 7.886 1.00 30.23 611 ALA A N 1
ATOM 2578 C CA . ALA A 1 331 ? 36.047 -1.279 8.549 1.00 29.52 611 ALA A CA 1
ATOM 2579 C C . ALA A 1 331 ? 35.569 -1.292 9.990 1.00 29.41 611 ALA A C 1
ATOM 2580 O O . ALA A 1 331 ? 35.300 -0.234 10.594 1.00 29.78 611 ALA A O 1
ATOM 2582 N N . VAL A 1 332 ? 35.420 -2.498 10.502 1.00 28.85 612 VAL A N 1
ATOM 2583 C CA . VAL A 1 332 ? 35.118 -2.717 11.920 1.00 29.28 612 VAL A CA 1
ATOM 2584 C C . VAL A 1 332 ? 36.241 -3.579 12.517 1.00 29.79 612 VAL A C 1
ATOM 2585 O O . VAL A 1 332 ? 36.546 -4.679 12.033 1.00 27.58 612 VAL A O 1
ATOM 2589 N N . LYS A 1 333 ? 36.850 -3.050 13.588 1.00 31.69 613 LYS A N 1
ATOM 2590 C CA . LYS A 1 333 ? 37.882 -3.739 14.339 1.00 33.22 613 LYS A CA 1
ATOM 2591 C C . LYS A 1 333 ? 37.180 -4.634 15.339 1.00 33.06 613 LYS A C 1
ATOM 2592 O O . LYS A 1 333 ? 36.532 -4.104 16.254 1.00 31.31 613 LYS A O 1
ATOM 2598 N N . ILE A 1 334 ? 37.341 -5.955 15.210 1.00 32.72 614 ILE A N 1
ATOM 2599 C CA . ILE A 1 334 ? 36.618 -6.890 16.103 1.00 33.84 614 ILE A CA 1
ATOM 2600 C C . ILE A 1 334 ? 37.550 -7.648 17.056 1.00 34.40 614 ILE A C 1
ATOM 2601 O O . ILE A 1 334 ? 38.703 -7.907 16.738 1.00 34.40 614 ILE A O 1
ATOM 2606 N N . SER A 1 335 ? 37.010 -7.992 18.223 1.00 35.47 615 SER A N 1
ATOM 2607 C CA . SER A 1 335 ? 37.692 -8.786 19.218 1.00 35.96 615 SER A CA 1
ATOM 2608 C C . SER A 1 335 ? 36.709 -9.788 19.840 1.00 35.91 615 SER A C 1
ATOM 2609 O O . SER A 1 335 ? 35.495 -9.700 19.634 1.00 34.61 615 SER A O 1
ATOM 2612 N N . GLY A 1 336 ? 37.260 -10.749 20.573 1.00 35.86 616 GLY A N 1
ATOM 2613 C CA . GLY A 1 336 ? 36.462 -11.816 21.164 1.00 36.96 616 GLY A CA 1
ATOM 2614 C C . GLY A 1 336 ? 36.215 -12.957 20.209 1.00 37.63 616 GLY A C 1
ATOM 2615 O O . GLY A 1 336 ? 36.601 -12.936 18.995 1.00 36.26 616 GLY A O 1
ATOM 2616 N N . GLN A 1 337 ? 35.529 -13.950 20.739 1.00 37.71 617 GLN A N 1
ATOM 2617 C CA . GLN A 1 337 ? 35.280 -15.165 20.006 1.00 39.89 617 GLN A CA 1
ATOM 2618 C C . GLN A 1 337 ? 33.922 -15.179 19.307 1.00 39.65 617 GLN A C 1
ATOM 2619 O O . GLN A 1 337 ? 33.753 -15.959 18.383 1.00 38.92 617 GLN A O 1
ATOM 2625 N N . HIS A 1 338 ? 32.989 -14.323 19.727 1.00 39.61 618 HIS A N 1
ATOM 2626 C CA . HIS A 1 338 ? 31.633 -14.268 19.154 1.00 40.78 618 HIS A CA 1
ATOM 2627 C C . HIS A 1 338 ? 31.356 -12.812 18.746 1.00 38.25 618 HIS A C 1
ATOM 2628 O O . HIS A 1 338 ? 31.419 -11.907 19.568 1.00 39.44 618 HIS A O 1
ATOM 2635 N N . ASN A 1 339 ? 31.066 -12.585 17.479 1.00 35.46 619 ASN A N 1
ATOM 2636 C CA . ASN A 1 339 ? 30.850 -11.242 16.978 1.00 33.80 619 ASN A CA 1
ATOM 2637 C C . ASN A 1 339 ? 29.584 -11.186 16.154 1.00 32.28 619 ASN A C 1
ATOM 2638 O O . ASN A 1 339 ? 29.086 -12.208 15.707 1.00 31.42 619 ASN A O 1
ATOM 2643 N N . SER A 1 340 ? 29.083 -9.970 15.988 1.00 31.83 620 SER A N 1
ATOM 2644 C CA . SER A 1 340 ? 27.767 -9.741 15.435 1.00 32.06 620 SER A CA 1
ATOM 2645 C C . SER A 1 340 ? 27.715 -8.438 14.649 1.00 30.50 620 SER A C 1
ATOM 2646 O O . SER A 1 340 ? 28.316 -7.451 15.024 1.00 29.24 620 SER A O 1
ATOM 2649 N N . ILE A 1 341 ? 26.992 -8.454 13.528 1.00 29.43 621 ILE A N 1
ATOM 2650 C CA . ILE A 1 341 ? 26.692 -7.226 12.810 1.00 28.26 621 ILE A CA 1
ATOM 2651 C C . ILE A 1 341 ? 25.426 -7.451 12.003 1.00 26.63 621 ILE A C 1
ATOM 2652 O O . ILE A 1 341 ? 25.182 -8.556 11.496 1.00 27.63 621 ILE A O 1
ATOM 2657 N N . THR A 1 342 ? 24.633 -6.413 11.861 1.00 25.21 622 THR A N 1
ATOM 2658 C CA . THR A 1 342 ? 23.402 -6.472 11.074 1.00 24.34 622 THR A CA 1
ATOM 2659 C C . THR A 1 342 ? 23.580 -5.645 9.816 1.00 23.33 622 THR A C 1
ATOM 2660 O O . THR A 1 342 ? 24.004 -4.501 9.903 1.00 22.83 622 THR A O 1
ATOM 2664 N N . LEU A 1 343 ? 23.303 -6.270 8.668 1.00 23.06 623 LEU A N 1
ATOM 2665 C CA . LEU A 1 343 ? 23.376 -5.599 7.353 1.00 22.58 623 LEU A CA 1
ATOM 2666 C C . LEU A 1 343 ? 22.008 -5.545 6.745 1.00 22.06 623 LEU A C 1
ATOM 2667 O O . LEU A 1 343 ? 21.277 -6.513 6.775 1.00 22.02 623 LEU A O 1
ATOM 2672 N N . GLY A 1 344 ? 21.687 -4.423 6.141 1.00 22.05 624 GLY A N 1
ATOM 2673 C CA . GLY A 1 344 ? 20.474 -4.316 5.354 1.00 22.73 624 GLY A CA 1
ATOM 2674 C C . GLY A 1 344 ? 20.365 -3.099 4.453 1.00 22.82 624 GLY A C 1
ATOM 2675 O O . GLY A 1 344 ? 21.283 -2.292 4.357 1.00 23.75 624 GLY A O 1
ATOM 2676 N N . ALA A 1 345 ? 19.206 -3.004 3.836 1.00 23.23 625 ALA A N 1
ATOM 2677 C CA . ALA A 1 345 ? 18.821 -1.952 2.953 1.00 23.32 625 ALA A CA 1
ATOM 2678 C C . ALA A 1 345 ? 17.454 -1.461 3.373 1.00 23.50 625 ALA A C 1
ATOM 2679 O O . ALA A 1 345 ? 16.553 -2.265 3.669 1.00 24.11 625 ALA A O 1
ATOM 2681 N N . ILE A 1 346 ? 17.311 -0.145 3.384 1.00 23.70 626 ILE A N 1
ATOM 2682 C CA . ILE A 1 346 ? 16.114 0.536 3.847 1.00 24.39 626 ILE A CA 1
ATOM 2683 C C . ILE A 1 346 ? 15.774 1.765 3.011 1.00 24.36 626 ILE A C 1
ATOM 2684 O O . ILE A 1 346 ? 16.663 2.477 2.554 1.00 23.98 626 ILE A O 1
ATOM 2689 N N . SER A 1 347 ? 14.484 2.022 2.838 1.00 25.10 627 SER A N 1
ATOM 2690 C CA . SER A 1 347 ? 14.024 3.215 2.138 1.00 26.27 627 SER A CA 1
ATOM 2691 C C . SER A 1 347 ? 14.562 4.446 2.848 1.00 27.44 627 SER A C 1
ATOM 2692 O O . SER A 1 347 ? 14.453 4.529 4.049 1.00 27.76 627 SER A O 1
ATOM 2695 N N . ALA A 1 348 ? 15.152 5.366 2.104 1.00 28.42 628 ALA A N 1
ATOM 2696 C CA . ALA A 1 348 ? 15.776 6.584 2.667 1.00 29.68 628 ALA A CA 1
ATOM 2697 C C . ALA A 1 348 ? 14.880 7.358 3.616 1.00 30.86 628 ALA A C 1
ATOM 2698 O O . ALA A 1 348 ? 15.360 7.832 4.638 1.00 32.77 628 ALA A O 1
ATOM 2700 N N . THR A 1 349 ? 13.585 7.441 3.319 1.00 31.14 629 THR A N 1
ATOM 2701 C CA . THR A 1 349 ? 12.668 8.265 4.099 1.00 32.07 629 THR A CA 1
ATOM 2702 C C . THR A 1 349 ? 12.402 7.737 5.485 1.00 32.27 629 THR A C 1
ATOM 2703 O O . THR A 1 349 ? 11.854 8.477 6.298 1.00 32.43 629 THR A O 1
ATOM 2707 N N . LEU A 1 350 ? 12.761 6.478 5.747 1.00 31.60 630 LEU A N 1
ATOM 2708 C CA . LEU A 1 350 ? 12.680 5.915 7.123 1.00 32.01 630 LEU A CA 1
ATOM 2709 C C . LEU A 1 350 ? 13.886 6.292 7.975 1.00 32.40 630 LEU A C 1
ATOM 2710 O O . LEU A 1 350 ? 13.822 6.192 9.233 1.00 32.81 630 LEU A O 1
ATOM 2715 N N . VAL A 1 351 ? 14.939 6.772 7.332 1.00 31.53 631 VAL A N 1
ATOM 2716 C CA . VAL A 1 351 ? 16.206 7.053 7.985 1.00 32.84 631 VAL A CA 1
ATOM 2717 C C . VAL A 1 351 ? 16.497 8.553 8.136 1.00 33.61 631 VAL A C 1
ATOM 2718 O O . VAL A 1 351 ? 16.978 8.970 9.179 1.00 33.58 631 VAL A O 1
ATOM 2722 N N . VAL A 1 352 ? 16.233 9.330 7.090 1.00 33.29 632 VAL A N 1
ATOM 2723 C CA . VAL A 1 352 ? 16.543 10.746 7.066 1.00 34.60 632 VAL A CA 1
ATOM 2724 C C . VAL A 1 352 ? 15.276 11.519 6.740 1.00 35.60 632 VAL A C 1
ATOM 2725 O O . VAL A 1 352 ? 14.294 10.918 6.276 1.00 35.52 632 VAL A O 1
ATOM 2729 N N . PRO A 1 353 ? 15.266 12.848 7.000 1.00 36.98 633 PRO A N 1
ATOM 2730 C CA . PRO A 1 353 ? 14.118 13.629 6.591 1.00 37.87 633 PRO A CA 1
ATOM 2731 C C . PRO A 1 353 ? 13.860 13.571 5.081 1.00 37.81 633 PRO A C 1
ATOM 2732 O O . PRO A 1 353 ? 14.784 13.561 4.275 1.00 36.76 633 PRO A O 1
ATOM 2736 N N . SER A 1 354 ? 12.591 13.545 4.718 1.00 39.70 634 SER A N 1
ATOM 2737 C CA . SER A 1 354 ? 12.207 13.589 3.317 1.00 40.22 634 SER A CA 1
ATOM 2738 C C . SER A 1 354 ? 12.816 14.807 2.632 1.00 41.84 634 SER A C 1
ATOM 2739 O O . SER A 1 354 ? 12.848 15.892 3.187 1.00 42.92 634 SER A O 1
ATOM 2742 N N . ASP A 1 355 ? 13.319 14.620 1.425 1.00 42.14 635 ASP A N 1
ATOM 2743 C CA . ASP A 1 355 ? 14.010 15.698 0.719 1.00 44.17 635 ASP A CA 1
ATOM 2744 C C . ASP A 1 355 ? 14.056 15.348 -0.764 1.00 44.18 635 ASP A C 1
ATOM 2745 O O . ASP A 1 355 ? 14.269 14.191 -1.126 1.00 42.14 635 ASP A O 1
ATOM 2750 N N . SER A 1 356 ? 13.862 16.362 -1.607 1.00 46.03 636 SER A N 1
ATOM 2751 C CA . SER A 1 356 ? 13.679 16.164 -3.048 1.00 46.50 636 SER A CA 1
ATOM 2752 C C . SER A 1 356 ? 14.919 15.622 -3.769 1.00 45.73 636 SER A C 1
ATOM 2753 O O . SER A 1 356 ? 14.780 14.957 -4.793 1.00 45.08 636 SER A O 1
ATOM 2756 N N . VAL A 1 357 ? 16.113 15.899 -3.231 1.00 45.44 637 VAL A N 1
ATOM 2757 C CA . VAL A 1 357 ? 17.381 15.319 -3.743 1.00 44.63 637 VAL A CA 1
ATOM 2758 C C . VAL A 1 357 ? 17.843 14.112 -2.890 1.00 42.61 637 VAL A C 1
ATOM 2759 O O . VAL A 1 357 ? 18.171 13.079 -3.435 1.00 40.70 637 VAL A O 1
ATOM 2763 N N . MET A 1 358 ? 17.879 14.267 -1.562 1.00 41.88 638 MET A N 1
ATOM 2764 C CA . MET A 1 358 ? 18.544 13.311 -0.675 1.00 40.90 638 MET A CA 1
ATOM 2765 C C . MET A 1 358 ? 17.714 12.121 -0.207 1.00 38.53 638 MET A C 1
ATOM 2766 O O . MET A 1 358 ? 18.292 11.138 0.243 1.00 36.98 638 MET A O 1
ATOM 2771 N N . ALA A 1 359 ? 16.388 12.202 -0.297 1.00 36.89 639 ALA A N 1
ATOM 2772 C CA . ALA A 1 359 ? 15.511 11.174 0.252 1.00 36.30 639 ALA A CA 1
ATOM 2773 C C . ALA A 1 359 ? 14.118 11.251 -0.362 1.00 36.62 639 ALA A C 1
ATOM 2774 O O . ALA A 1 359 ? 13.192 11.819 0.229 1.00 36.28 639 ALA A O 1
ATOM 2776 N N . VAL A 1 360 ? 13.996 10.710 -1.573 1.00 37.28 640 VAL A N 1
ATOM 2777 C CA . VAL A 1 360 ? 12.703 10.652 -2.268 1.00 37.76 640 VAL A CA 1
ATOM 2778 C C . VAL A 1 360 ? 11.852 9.457 -1.817 1.00 37.31 640 VAL A C 1
ATOM 2779 O O . VAL A 1 360 ? 12.364 8.488 -1.290 1.00 37.27 640 VAL A O 1
ATOM 2783 N N . GLU A 1 361 ? 10.550 9.528 -2.048 1.00 38.70 641 GLU A N 1
ATOM 2784 C CA . GLU A 1 361 ? 9.618 8.487 -1.585 1.00 40.47 641 GLU A CA 1
ATOM 2785 C C . GLU A 1 361 ? 9.563 7.239 -2.513 1.00 38.72 641 GLU A C 1
ATOM 2786 O O . GLU A 1 361 ? 8.948 6.224 -2.169 1.00 41.95 641 GLU A O 1
ATOM 2792 N N . THR A 1 362 ? 10.203 7.319 -3.660 1.00 35.96 642 THR A N 1
ATOM 2793 C CA . THR A 1 362 ? 10.165 6.277 -4.681 1.00 34.58 642 THR A CA 1
ATOM 2794 C C . THR A 1 362 ? 10.497 4.902 -4.147 1.00 32.12 642 THR A C 1
ATOM 2795 O O . THR A 1 362 ? 11.472 4.739 -3.431 1.00 32.47 642 THR A O 1
ATOM 2799 N N . GLY A 1 363 ? 9.662 3.920 -4.468 1.00 30.08 643 GLY A N 1
ATOM 2800 C CA . GLY A 1 363 ? 9.867 2.566 -4.017 1.00 29.02 643 GLY A CA 1
ATOM 2801 C C . GLY A 1 363 ? 11.191 1.941 -4.424 1.00 28.55 643 GLY A C 1
ATOM 2802 O O . GLY A 1 363 ? 11.791 2.333 -5.430 1.00 28.82 643 GLY A O 1
ATOM 2803 N N . LYS A 1 364 ? 11.644 0.955 -3.655 1.00 27.75 644 LYS A N 1
ATOM 2804 C CA . LYS A 1 364 ? 12.884 0.218 -3.947 1.00 27.10 644 LYS A CA 1
ATOM 2805 C C . LYS A 1 364 ? 12.654 -1.279 -3.838 1.00 26.22 644 LYS A C 1
ATOM 2806 O O . LYS A 1 364 ? 11.642 -1.697 -3.288 1.00 26.29 644 LYS A O 1
ATOM 2812 N N . LYS A 1 365 ? 13.618 -2.067 -4.298 1.00 25.63 645 LYS A N 1
ATOM 2813 C CA . LYS A 1 365 ? 13.611 -3.524 -4.108 1.00 25.82 645 LYS A CA 1
ATOM 2814 C C . LYS A 1 365 ? 14.146 -3.879 -2.718 1.00 25.38 645 LYS A C 1
ATOM 2815 O O . LYS A 1 365 ? 15.210 -3.403 -2.324 1.00 24.98 645 LYS A O 1
ATOM 2821 N N . PRO A 1 366 ? 13.388 -4.679 -1.959 1.00 25.62 646 PRO A N 1
ATOM 2822 C CA . PRO A 1 366 ? 13.880 -5.051 -0.636 1.00 25.75 646 PRO A CA 1
ATOM 2823 C C . PRO A 1 366 ? 14.877 -6.211 -0.761 1.00 25.42 646 PRO A C 1
ATOM 2824 O O . PRO A 1 366 ? 14.563 -7.355 -0.422 1.00 25.76 646 PRO A O 1
ATOM 2828 N N . ASN A 1 367 ? 16.070 -5.913 -1.275 1.00 25.69 647 ASN A N 1
ATOM 2829 C CA . ASN A 1 367 ? 17.106 -6.918 -1.376 1.00 26.23 647 ASN A CA 1
ATOM 2830 C C . ASN A 1 367 ? 18.456 -6.296 -1.210 1.00 26.10 647 ASN A C 1
ATOM 2831 O O . ASN A 1 367 ? 18.590 -5.079 -1.156 1.00 27.01 647 ASN A O 1
ATOM 2836 N N . ILE A 1 368 ? 19.440 -7.140 -1.016 1.00 26.29 648 ILE A N 1
ATOM 2837 C CA . ILE A 1 368 ? 20.788 -6.707 -0.763 1.00 26.83 648 ILE A CA 1
ATOM 2838 C C . ILE A 1 368 ? 21.683 -7.904 -0.901 1.00 27.26 648 ILE A C 1
ATOM 2839 O O . ILE A 1 368 ? 21.376 -9.014 -0.411 1.00 28.37 648 ILE A O 1
ATOM 2844 N N . TRP A 1 369 ? 22.804 -7.656 -1.544 1.00 27.64 649 TRP A N 1
ATOM 2845 C CA . TRP A 1 369 ? 23.941 -8.502 -1.498 1.00 27.97 649 TRP A CA 1
ATOM 2846 C C . TRP A 1 369 ? 24.965 -7.855 -0.617 1.00 27.06 649 TRP A C 1
ATOM 2847 O O . TRP A 1 369 ? 25.477 -6.758 -0.943 1.00 27.31 649 TRP A O 1
ATOM 2858 N N . TYR A 1 370 ? 25.354 -8.541 0.453 1.00 26.62 650 TYR A N 1
ATOM 2859 C CA . TYR A 1 370 ? 26.445 -8.065 1.267 1.00 26.53 650 TYR A CA 1
ATOM 2860 C C . TYR A 1 370 ? 27.411 -9.170 1.585 1.00 27.16 650 TYR A C 1
ATOM 2861 O O . TYR A 1 370 ? 27.097 -10.362 1.476 1.00 26.64 650 TYR A O 1
ATOM 2870 N N . SER A 1 371 ? 28.590 -8.738 2.010 1.00 27.94 651 SER A N 1
ATOM 2871 C CA . SER A 1 371 ? 29.685 -9.619 2.329 1.00 30.09 651 SER A CA 1
ATOM 2872 C C . SER A 1 371 ? 30.381 -9.078 3.550 1.00 30.27 651 SER A C 1
ATOM 2873 O O . SER A 1 371 ? 30.352 -7.885 3.822 1.00 31.40 651 SER A O 1
ATOM 2876 N N . LEU A 1 372 ? 30.969 -9.973 4.311 1.00 31.00 652 LEU A N 1
ATOM 2877 C CA . LEU A 1 372 ? 31.780 -9.596 5.410 1.00 31.32 652 LEU A CA 1
ATOM 2878 C C . LEU A 1 372 ? 33.009 -10.416 5.219 1.00 31.61 652 LEU A C 1
ATOM 2879 O O . LEU A 1 372 ? 32.920 -11.638 5.158 1.00 35.92 652 LEU A O 1
ATOM 2884 N N . ASN A 1 373 ? 34.137 -9.761 5.006 1.00 29.89 653 ASN A N 1
ATOM 2885 C CA . ASN A 1 373 ? 35.366 -10.465 4.876 1.00 28.74 653 ASN A CA 1
ATOM 2886 C C . ASN A 1 373 ? 36.507 -9.591 5.302 1.00 28.32 653 ASN A C 1
ATOM 2887 O O . ASN A 1 373 ? 36.291 -8.485 5.809 1.00 28.06 653 ASN A O 1
ATOM 2892 N N . GLY A 1 374 ? 37.716 -10.110 5.122 1.00 28.25 654 GLY A N 1
ATOM 2893 C CA . GLY A 1 374 ? 38.921 -9.414 5.472 1.00 28.56 654 GLY A CA 1
ATOM 2894 C C . GLY A 1 374 ? 39.536 -8.554 4.421 1.00 29.78 654 GLY A C 1
ATOM 2895 O O . GLY A 1 374 ? 40.603 -8.044 4.659 1.00 30.19 654 GLY A O 1
ATOM 2896 N N . LYS A 1 375 ? 38.877 -8.379 3.273 1.00 30.87 655 LYS A N 1
ATOM 2897 C CA . LYS A 1 375 ? 39.445 -7.599 2.179 1.00 32.35 655 LYS A CA 1
ATOM 2898 C C . LYS A 1 375 ? 39.121 -6.124 2.430 1.00 31.42 655 LYS A C 1
ATOM 2899 O O . LYS A 1 375 ? 38.196 -5.552 1.844 1.00 30.91 655 LYS A O 1
ATOM 2905 N N . ILE A 1 376 ? 39.909 -5.523 3.322 1.00 30.81 656 ILE A N 1
ATOM 2906 C CA . ILE A 1 376 ? 39.755 -4.128 3.705 1.00 31.04 656 ILE A CA 1
ATOM 2907 C C . ILE A 1 376 ? 40.065 -3.254 2.495 1.00 32.29 656 ILE A C 1
ATOM 2908 O O . ILE A 1 376 ? 41.067 -3.461 1.826 1.00 32.67 656 ILE A O 1
ATOM 2913 N N . ARG A 1 377 ? 39.187 -2.308 2.216 1.00 32.29 657 ARG A N 1
ATOM 2914 C CA . ARG A 1 377 ? 39.283 -1.542 0.961 1.00 33.12 657 ARG A CA 1
ATOM 2915 C C . ARG A 1 377 ? 40.179 -0.309 1.103 1.00 34.76 657 ARG A C 1
ATOM 2916 O O . ARG A 1 377 ? 40.535 0.306 0.114 1.00 35.88 657 ARG A O 1
ATOM 2924 N N . ALA A 1 378 ? 40.545 0.063 2.326 1.00 35.74 658 ALA A N 1
ATOM 2925 C CA . ALA A 1 378 ? 41.571 1.070 2.531 1.00 37.35 658 ALA A CA 1
ATOM 2926 C C . ALA A 1 378 ? 42.896 0.717 1.840 1.00 38.97 658 ALA A C 1
ATOM 2927 O O . ALA A 1 378 ? 43.175 -0.451 1.545 1.00 39.51 658 ALA A O 1
ATOM 2929 N N . VAL A 1 379 ? 43.713 1.731 1.596 1.00 40.54 659 VAL A N 1
ATOM 2930 C CA . VAL A 1 379 ? 44.936 1.541 0.833 1.00 41.56 659 VAL A CA 1
ATOM 2931 C C . VAL A 1 379 ? 46.080 1.040 1.725 1.00 40.83 659 VAL A C 1
ATOM 2932 O O . VAL A 1 379 ? 46.276 1.535 2.839 1.00 40.59 659 VAL A O 1
ATOM 2936 N N . ASN A 1 380 ? 46.804 0.038 1.221 1.00 40.38 660 ASN A N 1
ATOM 2937 C CA . ASN A 1 380 ? 48.085 -0.441 1.775 1.00 40.27 660 ASN A CA 1
ATOM 2938 C C . ASN A 1 380 ? 48.034 -0.895 3.233 1.00 38.98 660 ASN A C 1
ATOM 2939 O O . ASN A 1 380 ? 48.936 -0.611 4.026 1.00 39.21 660 ASN A O 1
ATOM 2944 N N . VAL A 1 381 ? 46.999 -1.643 3.564 1.00 37.35 661 VAL A N 1
ATOM 2945 C CA . VAL A 1 381 ? 46.869 -2.173 4.944 1.00 36.61 661 VAL A CA 1
ATOM 2946 C C . VAL A 1 381 ? 47.728 -3.437 5.033 1.00 36.38 661 VAL A C 1
ATOM 2947 O O . VAL A 1 381 ? 47.454 -4.390 4.305 1.00 36.65 661 VAL A O 1
ATOM 2951 N N . PRO A 1 382 ? 48.778 -3.460 5.900 1.00 36.62 662 PRO A N 1
ATOM 2952 C CA . PRO A 1 382 ? 49.639 -4.658 5.842 1.00 36.71 662 PRO A CA 1
ATOM 2953 C C . PRO A 1 382 ? 48.985 -5.879 6.462 1.00 36.90 662 PRO A C 1
ATOM 2954 O O . PRO A 1 382 ? 48.231 -5.752 7.478 1.00 34.00 662 PRO A O 1
ATOM 2958 N N . LYS A 1 383 ? 49.242 -7.036 5.840 1.00 37.21 663 LYS A N 1
ATOM 2959 C CA . LYS A 1 383 ? 48.806 -8.324 6.366 1.00 39.04 663 LYS A CA 1
ATOM 2960 C C . LYS A 1 383 ? 49.881 -9.051 7.202 1.00 39.27 663 LYS A C 1
ATOM 2961 O O . LYS A 1 383 ? 51.042 -8.989 6.929 1.00 40.08 663 LYS A O 1
ATOM 2967 N N . ILE A 1 384 ? 49.435 -9.749 8.223 1.00 38.65 664 ILE A N 1
ATOM 2968 C CA . ILE A 1 384 ? 50.283 -10.565 9.080 1.00 39.88 664 ILE A CA 1
ATOM 2969 C C . ILE A 1 384 ? 50.119 -11.948 8.499 1.00 40.85 664 ILE A C 1
ATOM 2970 O O . ILE A 1 384 ? 49.029 -12.499 8.544 1.00 42.67 664 ILE A O 1
ATOM 2975 N N . THR A 1 385 ? 51.174 -12.470 7.883 1.00 40.12 665 THR A N 1
ATOM 2976 C CA . THR A 1 385 ? 51.155 -13.824 7.357 1.00 40.68 665 THR A CA 1
ATOM 2977 C C . THR A 1 385 ? 52.009 -14.807 8.150 1.00 40.88 665 THR A C 1
ATOM 2978 O O . THR A 1 385 ? 51.820 -16.007 7.981 1.00 41.21 665 THR A O 1
ATOM 2982 N N . LYS A 1 386 ? 52.942 -14.321 8.990 1.00 39.79 666 LYS A N 1
ATOM 2983 C CA . LYS A 1 386 ? 53.874 -15.204 9.705 1.00 40.12 666 LYS A CA 1
ATOM 2984 C C . LYS A 1 386 ? 53.466 -15.299 11.185 1.00 39.73 666 LYS A C 1
ATOM 2985 O O . LYS A 1 386 ? 53.375 -14.281 11.865 1.00 37.85 666 LYS A O 1
ATOM 2991 N N . GLU A 1 387 ? 53.206 -16.513 11.664 1.00 41.20 667 GLU A N 1
ATOM 2992 C CA . GLU A 1 387 ? 52.915 -16.730 13.086 1.00 42.74 667 GLU A CA 1
ATOM 2993 C C . GLU A 1 387 ? 54.142 -16.381 13.968 1.00 41.13 667 GLU A C 1
ATOM 2994 O O . GLU A 1 387 ? 55.288 -16.497 13.524 1.00 39.22 667 GLU A O 1
ATOM 3000 N N . ASN A 1 388 ? 53.877 -15.959 15.205 1.00 39.25 668 ASN A N 1
ATOM 3001 C CA . ASN A 1 388 ? 54.899 -15.833 16.232 1.00 39.43 668 ASN A CA 1
ATOM 3002 C C . ASN A 1 388 ? 55.133 -17.255 16.771 1.00 38.00 668 ASN A C 1
ATOM 3003 O O . ASN A 1 388 ? 54.239 -17.820 17.386 1.00 36.81 668 ASN A O 1
ATOM 3008 N N . PRO A 1 389 ? 56.300 -17.855 16.493 1.00 37.95 669 PRO A N 1
ATOM 3009 C CA . PRO A 1 389 ? 56.464 -19.250 16.856 1.00 38.56 669 PRO A CA 1
ATOM 3010 C C . PRO A 1 389 ? 56.618 -19.425 18.362 1.00 39.16 669 PRO A C 1
ATOM 3011 O O . PRO A 1 389 ? 57.294 -18.644 19.027 1.00 38.85 669 PRO A O 1
ATOM 3015 N N . THR A 1 390 ? 56.006 -20.463 18.877 1.00 41.65 670 THR A N 1
ATOM 3016 C CA . THR A 1 390 ? 56.111 -20.763 20.294 1.00 43.30 670 THR A CA 1
ATOM 3017 C C . THR A 1 390 ? 57.415 -21.577 20.473 1.00 43.36 670 THR A C 1
ATOM 3018 O O . THR A 1 390 ? 57.627 -22.539 19.730 1.00 43.52 670 THR A O 1
ATOM 3022 N N . PRO A 1 391 ? 58.310 -21.188 21.426 1.00 43.93 671 PRO A N 1
ATOM 3023 C CA . PRO A 1 391 ? 59.528 -22.009 21.630 1.00 44.82 671 PRO A CA 1
ATOM 3024 C C . PRO A 1 391 ? 59.141 -23.454 21.907 1.00 45.36 671 PRO A C 1
ATOM 3025 O O . PRO A 1 391 ? 58.188 -23.688 22.654 1.00 45.08 671 PRO A O 1
ATOM 3029 N N . PRO A 1 392 ? 59.794 -24.413 21.235 1.00 46.49 672 PRO A N 1
ATOM 3030 C CA . PRO A 1 392 ? 59.401 -25.795 21.486 1.00 47.18 672 PRO A CA 1
ATOM 3031 C C . PRO A 1 392 ? 59.724 -26.247 22.917 1.00 46.65 672 PRO A C 1
ATOM 3032 O O . PRO A 1 392 ? 60.804 -25.954 23.413 1.00 46.52 672 PRO A O 1
ATOM 3036 N N . VAL A 1 393 ? 58.776 -26.938 23.545 1.00 47.97 673 VAL A N 1
ATOM 3037 C CA . VAL A 1 393 ? 58.968 -27.564 24.867 1.00 50.25 673 VAL A CA 1
ATOM 3038 C C . VAL A 1 393 ? 59.248 -29.068 24.736 1.00 51.76 673 VAL A C 1
ATOM 3039 O O . VAL A 1 393 ? 58.386 -29.830 24.277 1.00 52.39 673 VAL A O 1
ATOM 3043 N N . GLU A 1 394 ? 60.438 -29.499 25.162 1.00 53.96 674 GLU A N 1
ATOM 3044 C CA . GLU A 1 394 ? 60.734 -30.934 25.248 1.00 57.42 674 GLU A CA 1
ATOM 3045 C C . GLU A 1 394 ? 59.746 -31.593 26.226 1.00 57.89 674 GLU A C 1
ATOM 3046 O O . GLU A 1 394 ? 59.633 -31.126 27.360 1.00 57.81 674 GLU A O 1
ATOM 3052 N N . PRO A 1 395 ? 59.021 -32.655 25.795 1.00 59.29 675 PRO A N 1
ATOM 3053 C CA . PRO A 1 395 ? 58.130 -33.355 26.733 1.00 60.61 675 PRO A CA 1
ATOM 3054 C C . PRO A 1 395 ? 58.911 -34.166 27.772 1.00 63.04 675 PRO A C 1
ATOM 3055 O O . PRO A 1 395 ? 60.098 -34.439 27.593 1.00 61.50 675 PRO A O 1
ATOM 3059 N N . THR A 1 396 ? 58.245 -34.524 28.864 1.00 68.09 676 THR A N 1
ATOM 3060 C CA . THR A 1 396 ? 58.860 -35.321 29.926 1.00 70.06 676 THR A CA 1
ATOM 3061 C C . THR A 1 396 ? 58.391 -36.778 29.796 1.00 71.26 676 THR A C 1
ATOM 3062 O O . THR A 1 396 ? 57.274 -37.037 29.334 1.00 69.59 676 THR A O 1
ATOM 3066 N N . ALA A 1 397 ? 59.259 -37.715 30.185 1.00 72.87 677 ALA A N 1
ATOM 3067 C CA . ALA A 1 397 ? 58.996 -39.153 30.028 1.00 75.90 677 ALA A CA 1
ATOM 3068 C C . ALA A 1 397 ? 58.056 -39.660 31.134 1.00 77.92 677 ALA A C 1
ATOM 3069 O O . ALA A 1 397 ? 58.109 -39.147 32.248 1.00 78.46 677 ALA A O 1
ATOM 3071 N N . PRO A 1 398 ? 57.205 -40.669 30.839 1.00 80.60 678 PRO A N 1
ATOM 3072 C CA . PRO A 1 398 ? 56.172 -41.171 31.781 1.00 82.58 678 PRO A CA 1
ATOM 3073 C C . PRO A 1 398 ? 56.606 -41.379 33.245 1.00 83.00 678 PRO A C 1
ATOM 3074 O O . PRO A 1 398 ? 57.530 -42.140 33.525 1.00 83.44 678 PRO A O 1
ATOM 3078 N N . GLU B 1 5 ? 16.744 27.428 -30.332 1.00 81.95 285 GLU B N 1
ATOM 3079 C CA . GLU B 1 5 ? 17.461 26.456 -31.194 1.00 80.84 285 GLU B CA 1
ATOM 3080 C C . GLU B 1 5 ? 18.972 26.672 -31.044 1.00 81.68 285 GLU B C 1
ATOM 3081 O O . GLU B 1 5 ? 19.489 26.436 -29.924 1.00 79.69 285 GLU B O 1
ATOM 3087 N N . ALA B 1 6 ? 19.610 27.049 -32.162 1.00 81.53 286 ALA B N 1
ATOM 3088 C CA . ALA B 1 6 ? 21.066 27.289 -32.247 1.00 80.45 286 ALA B CA 1
ATOM 3089 C C . ALA B 1 6 ? 21.798 25.981 -32.560 1.00 80.15 286 ALA B C 1
ATOM 3090 O O . ALA B 1 6 ? 22.994 26.035 -32.904 1.00 77.45 286 ALA B O 1
ATOM 3092 N N . LYS B 1 7 ? 21.110 24.845 -32.398 1.00 81.30 287 LYS B N 1
ATOM 3093 C CA . LYS B 1 7 ? 21.722 23.522 -32.677 1.00 79.44 287 LYS B CA 1
ATOM 3094 C C . LYS B 1 7 ? 21.206 22.947 -33.992 1.00 77.25 287 LYS B C 1
ATOM 3095 O O . LYS B 1 7 ? 21.014 21.723 -34.066 1.00 74.55 287 LYS B O 1
ATOM 3101 N N . LEU B 1 8 ? 20.966 23.799 -34.979 1.00 76.36 288 LEU B N 1
ATOM 3102 C CA . LEU B 1 8 ? 20.620 23.225 -36.292 1.00 76.05 288 LEU B CA 1
ATOM 3103 C C . LEU B 1 8 ? 21.955 22.807 -36.914 1.00 74.14 288 LEU B C 1
ATOM 3104 O O . LEU B 1 8 ? 21.947 21.961 -37.780 1.00 73.79 288 LEU B O 1
ATOM 3109 N N . ALA B 1 9 ? 23.055 23.409 -36.454 1.00 72.24 289 ALA B N 1
ATOM 3110 C CA . ALA B 1 9 ? 24.402 23.095 -36.936 1.00 70.17 289 ALA B CA 1
ATOM 3111 C C . ALA B 1 9 ? 24.760 21.629 -36.727 1.00 68.08 289 ALA B C 1
ATOM 3112 O O . ALA B 1 9 ? 25.289 20.982 -37.631 1.00 67.03 289 ALA B O 1
ATOM 3114 N N . LYS B 1 10 ? 24.448 21.121 -35.537 1.00 67.01 290 LYS B N 1
ATOM 3115 C CA . LYS B 1 10 ? 24.612 19.708 -35.192 1.00 66.92 290 LYS B CA 1
ATOM 3116 C C . LYS B 1 10 ? 23.738 18.821 -36.076 1.00 65.38 290 LYS B C 1
ATOM 3117 O O . LYS B 1 10 ? 24.205 17.805 -36.611 1.00 64.49 290 LYS B O 1
ATOM 3123 N N . TYR B 1 11 ? 22.463 19.200 -36.191 1.00 63.15 291 TYR B N 1
ATOM 3124 C CA . TYR B 1 11 ? 21.518 18.505 -37.063 1.00 61.79 291 TYR B CA 1
ATOM 3125 C C . TYR B 1 11 ? 22.053 18.433 -38.489 1.00 60.96 291 TYR B C 1
ATOM 3126 O O . TYR B 1 11 ? 22.108 17.353 -39.059 1.00 59.47 291 TYR B O 1
ATOM 3135 N N . GLN B 1 12 ? 22.458 19.575 -39.040 1.00 61.62 292 GLN B N 1
ATOM 3136 C CA . GLN B 1 12 ? 23.000 19.632 -40.412 1.00 62.41 292 GLN B CA 1
ATOM 3137 C C . GLN B 1 12 ? 24.299 18.833 -40.560 1.00 60.71 292 GLN B C 1
ATOM 3138 O O . GLN B 1 12 ? 24.527 18.228 -41.599 1.00 60.41 292 GLN B O 1
ATOM 3144 N N . ALA B 1 13 ? 25.125 18.803 -39.515 1.00 60.20 293 ALA B N 1
ATOM 3145 C CA . ALA B 1 13 ? 26.334 17.968 -39.521 1.00 59.69 293 ALA B CA 1
ATOM 3146 C C . ALA B 1 13 ? 25.966 16.493 -39.576 1.00 58.27 293 ALA B C 1
ATOM 3147 O O . ALA B 1 13 ? 26.456 15.760 -40.433 1.00 58.03 293 ALA B O 1
ATOM 3149 N N . ASP B 1 14 ? 25.081 16.078 -38.671 1.00 57.51 294 ASP B N 1
ATOM 3150 C CA . ASP B 1 14 ? 24.601 14.688 -38.615 1.00 57.20 294 ASP B CA 1
ATOM 3151 C C . ASP B 1 14 ? 23.888 14.252 -39.902 1.00 56.13 294 ASP B C 1
ATOM 3152 O O . ASP B 1 14 ? 23.946 13.074 -40.260 1.00 55.09 294 ASP B O 1
ATOM 3157 N N . LEU B 1 15 ? 23.219 15.197 -40.571 1.00 55.96 295 LEU B N 1
ATOM 3158 C CA . LEU B 1 15 ? 22.487 14.922 -41.807 1.00 56.54 295 LEU B CA 1
ATOM 3159 C C . LEU B 1 15 ? 23.445 14.657 -42.972 1.00 56.62 295 LEU B C 1
ATOM 3160 O O . LEU B 1 15 ? 23.245 13.696 -43.703 1.00 55.76 295 LEU B O 1
ATOM 3165 N N . ALA B 1 16 ? 24.472 15.496 -43.140 1.00 56.87 296 ALA B N 1
ATOM 3166 C CA . ALA B 1 16 ? 25.525 15.260 -44.163 1.00 56.23 296 ALA B CA 1
ATOM 3167 C C . ALA B 1 16 ? 26.211 13.898 -43.942 1.00 55.09 296 ALA B C 1
ATOM 3168 O O . ALA B 1 16 ? 26.395 13.139 -44.886 1.00 54.21 296 ALA B O 1
ATOM 3170 N N . LYS B 1 17 ? 26.545 13.602 -42.683 1.00 54.11 297 LYS B N 1
ATOM 3171 C CA . LYS B 1 17 ? 27.110 12.303 -42.262 1.00 54.13 297 LYS B CA 1
ATOM 3172 C C . LYS B 1 17 ? 26.206 11.108 -42.608 1.00 52.43 297 LYS B C 1
ATOM 3173 O O . LYS B 1 17 ? 26.680 10.043 -42.997 1.00 49.85 297 LYS B O 1
ATOM 3179 N N . TYR B 1 18 ? 24.908 11.293 -42.407 1.00 51.42 298 TYR B N 1
ATOM 3180 C CA . TYR B 1 18 ? 23.919 10.268 -42.718 1.00 50.29 298 TYR B CA 1
ATOM 3181 C C . TYR B 1 18 ? 23.861 10.035 -44.224 1.00 50.23 298 TYR B C 1
ATOM 3182 O O . TYR B 1 18 ? 23.832 8.892 -44.683 1.00 49.21 298 TYR B O 1
ATOM 3191 N N . GLN B 1 19 ? 23.878 11.125 -44.982 1.00 50.58 299 GLN B N 1
ATOM 3192 C CA . GLN B 1 19 ? 23.794 11.060 -46.441 1.00 51.28 299 GLN B CA 1
ATOM 3193 C C . GLN B 1 19 ? 25.005 10.310 -46.977 1.00 50.78 299 GLN B C 1
ATOM 3194 O O . GLN B 1 19 ? 24.860 9.449 -47.840 1.00 48.34 299 GLN B O 1
ATOM 3200 N N . LYS B 1 20 ? 26.192 10.625 -46.441 1.00 51.10 300 LYS B N 1
ATOM 3201 C CA . LYS B 1 20 ? 27.433 9.954 -46.851 1.00 52.07 300 LYS B CA 1
ATOM 3202 C C . LYS B 1 20 ? 27.427 8.464 -46.464 1.00 50.02 300 LYS B C 1
ATOM 3203 O O . LYS B 1 20 ? 27.753 7.617 -47.297 1.00 48.99 300 LYS B O 1
ATOM 3209 N N . ASP B 1 21 ? 27.057 8.164 -45.215 1.00 46.97 301 ASP B N 1
ATOM 3210 C CA . ASP B 1 21 ? 26.857 6.785 -44.758 1.00 46.27 301 ASP B CA 1
ATOM 3211 C C . ASP B 1 21 ? 25.865 6.004 -45.599 1.00 44.65 301 ASP B C 1
ATOM 3212 O O . ASP B 1 21 ? 26.105 4.841 -45.871 1.00 43.14 301 ASP B O 1
ATOM 3217 N N . LEU B 1 22 ? 24.761 6.635 -46.008 1.00 43.85 302 LEU B N 1
ATOM 3218 C CA . LEU B 1 22 ? 23.749 5.972 -46.860 1.00 43.61 302 LEU B CA 1
ATOM 3219 C C . LEU B 1 22 ? 24.302 5.579 -48.222 1.00 43.14 302 LEU B C 1
ATOM 3220 O O . LEU B 1 22 ? 24.057 4.476 -48.693 1.00 43.26 302 LEU B O 1
ATOM 3225 N N . ALA B 1 23 ? 25.028 6.490 -48.859 1.00 43.18 303 ALA B N 1
ATOM 3226 C CA . ALA B 1 23 ? 25.679 6.224 -50.157 1.00 43.01 303 ALA B CA 1
ATOM 3227 C C . ALA B 1 23 ? 26.774 5.150 -50.078 1.00 41.98 303 ALA B C 1
ATOM 3228 O O . ALA B 1 23 ? 26.945 4.373 -51.002 1.00 43.35 303 ALA B O 1
ATOM 3230 N N . GLU B 1 24 ? 27.522 5.121 -48.984 1.00 41.13 304 GLU B N 1
ATOM 3231 C CA . GLU B 1 24 ? 28.561 4.109 -48.780 1.00 41.01 304 GLU B CA 1
ATOM 3232 C C . GLU B 1 24 ? 28.101 2.777 -48.183 1.00 39.47 304 GLU B C 1
ATOM 3233 O O . GLU B 1 24 ? 28.876 1.817 -48.173 1.00 38.43 304 GLU B O 1
ATOM 3239 N N . TYR B 1 25 ? 26.867 2.694 -47.683 1.00 38.14 305 TYR B N 1
ATOM 3240 C CA . TYR B 1 25 ? 26.417 1.470 -47.006 1.00 37.25 305 TYR B CA 1
ATOM 3241 C C . TYR B 1 25 ? 26.421 0.240 -47.926 1.00 36.37 305 TYR B C 1
ATOM 3242 O O . TYR B 1 25 ? 26.986 -0.783 -47.559 1.00 35.26 305 TYR B O 1
ATOM 3251 N N . PRO B 1 26 ? 25.822 0.335 -49.130 1.00 36.41 306 PRO B N 1
ATOM 3252 C CA . PRO B 1 26 ? 25.812 -0.892 -49.933 1.00 36.41 306 PRO B CA 1
ATOM 3253 C C . PRO B 1 26 ? 27.186 -1.555 -50.142 1.00 35.76 306 PRO B C 1
ATOM 3254 O O . PRO B 1 26 ? 27.268 -2.777 -50.069 1.00 34.41 306 PRO B O 1
ATOM 3258 N N . GLN B 1 27 ? 28.234 -0.762 -50.374 1.00 36.31 307 GLN B N 1
ATOM 3259 C CA . GLN B 1 27 ? 29.581 -1.308 -50.655 1.00 37.24 307 GLN B CA 1
ATOM 3260 C C . GLN B 1 27 ? 30.194 -1.939 -49.397 1.00 36.49 307 GLN B C 1
ATOM 3261 O O . GLN B 1 27 ? 30.790 -3.018 -49.455 1.00 36.40 307 GLN B O 1
ATOM 3267 N N . LYS B 1 28 ? 30.034 -1.261 -48.272 1.00 35.79 308 LYS B N 1
ATOM 3268 C CA . LYS B 1 28 ? 30.399 -1.824 -46.979 1.00 35.45 308 LYS B CA 1
ATOM 3269 C C . LYS B 1 28 ? 29.703 -3.149 -46.724 1.00 34.20 308 LYS B C 1
ATOM 3270 O O . LYS B 1 28 ? 30.343 -4.087 -46.275 1.00 32.85 308 LYS B O 1
ATOM 3276 N N . LEU B 1 29 ? 28.396 -3.222 -47.027 1.00 33.79 309 LEU B N 1
ATOM 3277 C CA . LEU B 1 29 ? 27.629 -4.457 -46.811 1.00 33.72 309 LEU B CA 1
ATOM 3278 C C . LEU B 1 29 ? 28.102 -5.559 -47.769 1.00 33.62 309 LEU B C 1
ATOM 3279 O O . LEU B 1 29 ? 28.274 -6.701 -47.372 1.00 32.56 309 LEU B O 1
ATOM 3284 N N . LYS B 1 30 ? 28.340 -5.198 -49.026 1.00 34.24 310 LYS B N 1
ATOM 3285 C CA . LYS B 1 30 ? 28.884 -6.152 -49.988 1.00 35.24 310 LYS B CA 1
ATOM 3286 C C . LYS B 1 30 ? 30.226 -6.762 -49.527 1.00 34.39 310 LYS B C 1
ATOM 3287 O O . LYS B 1 30 ? 30.410 -7.975 -49.574 1.00 33.79 310 LYS B O 1
ATOM 3293 N N . GLU B 1 31 ? 31.137 -5.909 -49.071 1.00 34.46 311 GLU B N 1
ATOM 3294 C CA . GLU B 1 31 ? 32.451 -6.355 -48.625 1.00 34.59 311 GLU B CA 1
ATOM 3295 C C . GLU B 1 31 ? 32.363 -7.227 -47.385 1.00 33.56 311 GLU B C 1
ATOM 3296 O O . GLU B 1 31 ? 33.068 -8.238 -47.300 1.00 33.30 311 GLU B O 1
ATOM 3302 N N . TYR B 1 32 ? 31.477 -6.867 -46.453 1.00 32.88 312 TYR B N 1
ATOM 3303 C CA . TYR B 1 32 ? 31.223 -7.705 -45.281 1.00 32.34 312 TYR B CA 1
ATOM 3304 C C . TYR B 1 32 ? 30.688 -9.081 -45.686 1.00 32.16 312 TYR B C 1
ATOM 3305 O O . TYR B 1 32 ? 31.226 -10.108 -45.298 1.00 31.66 312 TYR B O 1
ATOM 3314 N N . ASN B 1 33 ? 29.646 -9.118 -46.501 1.00 32.00 313 ASN B N 1
ATOM 3315 C CA . ASN B 1 33 ? 29.090 -10.390 -46.937 1.00 32.41 313 ASN B CA 1
ATOM 3316 C C . ASN B 1 33 ? 30.111 -11.273 -47.690 1.00 32.84 313 ASN B C 1
ATOM 3317 O O . ASN B 1 33 ? 30.139 -12.490 -47.506 1.00 31.74 313 ASN B O 1
ATOM 3322 N N . GLU B 1 34 ? 30.915 -10.657 -48.561 1.00 34.21 314 GLU B N 1
ATOM 3323 C CA . GLU B 1 34 ? 31.916 -11.423 -49.296 1.00 35.67 314 GLU B CA 1
ATOM 3324 C C . GLU B 1 34 ? 32.970 -11.995 -48.340 1.00 35.05 314 GLU B C 1
ATOM 3325 O O . GLU B 1 34 ? 33.314 -13.168 -48.439 1.00 34.57 314 GLU B O 1
ATOM 3331 N N . GLU B 1 35 ? 33.464 -11.192 -47.409 1.00 34.56 315 GLU B N 1
ATOM 3332 C CA . GLU B 1 35 ? 34.433 -11.723 -46.436 1.00 35.03 315 GLU B CA 1
ATOM 3333 C C . GLU B 1 35 ? 33.855 -12.839 -45.545 1.00 34.70 315 GLU B C 1
ATOM 3334 O O . GLU B 1 35 ? 34.511 -13.861 -45.316 1.00 34.76 315 GLU B O 1
ATOM 3340 N N . GLN B 1 36 ? 32.638 -12.649 -45.050 1.00 34.68 316 GLN B N 1
ATOM 3341 C CA . GLN B 1 36 ? 31.969 -13.701 -44.261 1.00 34.88 316 GLN B CA 1
ATOM 3342 C C . GLN B 1 36 ? 31.844 -15.024 -45.008 1.00 34.91 316 GLN B C 1
ATOM 3343 O O . GLN B 1 36 ? 32.133 -16.085 -44.453 1.00 34.15 316 GLN B O 1
ATOM 3349 N N . ALA B 1 37 ? 31.442 -14.950 -46.274 1.00 35.33 317 ALA B N 1
ATOM 3350 C CA . ALA B 1 37 ? 31.424 -16.128 -47.149 1.00 36.40 317 ALA B CA 1
ATOM 3351 C C . ALA B 1 37 ? 32.788 -16.794 -47.191 1.00 36.52 317 ALA B C 1
ATOM 3352 O O . ALA B 1 37 ? 32.877 -18.020 -47.010 1.00 36.44 317 ALA B O 1
ATOM 3354 N N . LYS B 1 38 ? 33.837 -15.997 -47.403 1.00 37.20 318 LYS B N 1
ATOM 3355 C CA . LYS B 1 38 ? 35.214 -16.549 -47.504 1.00 38.48 318 LYS B CA 1
ATOM 3356 C C . LYS B 1 38 ? 35.645 -17.170 -46.179 1.00 36.76 318 LYS B C 1
ATOM 3357 O O . LYS B 1 38 ? 36.228 -18.244 -46.168 1.00 36.86 318 LYS B O 1
ATOM 3363 N N . ILE B 1 39 ? 35.377 -16.469 -45.087 1.00 35.49 319 ILE B N 1
ATOM 3364 C CA . ILE B 1 39 ? 35.668 -17.004 -43.747 1.00 35.22 319 ILE B CA 1
ATOM 3365 C C . ILE B 1 39 ? 34.990 -18.339 -43.524 1.00 35.62 319 ILE B C 1
ATOM 3366 O O . ILE B 1 39 ? 35.642 -19.279 -43.117 1.00 35.72 319 ILE B O 1
ATOM 3371 N N . LYS B 1 40 ? 33.698 -18.444 -43.824 1.00 36.56 320 LYS B N 1
ATOM 3372 C CA . LYS B 1 40 ? 32.960 -19.694 -43.619 1.00 37.62 320 LYS B CA 1
ATOM 3373 C C . LYS B 1 40 ? 33.554 -20.878 -44.390 1.00 37.46 320 LYS B C 1
ATOM 3374 O O . LYS B 1 40 ? 33.654 -21.986 -43.848 1.00 35.98 320 LYS B O 1
ATOM 3380 N N . GLU B 1 41 ? 33.933 -20.644 -45.656 1.00 37.04 321 GLU B N 1
ATOM 3381 C CA . GLU B 1 41 ? 34.613 -21.663 -46.444 1.00 38.22 321 GLU B CA 1
ATOM 3382 C C . GLU B 1 41 ? 35.999 -22.051 -45.866 1.00 36.52 321 GLU B C 1
ATOM 3383 O O . GLU B 1 41 ? 36.323 -23.218 -45.777 1.00 36.12 321 GLU B O 1
ATOM 3389 N N . ALA B 1 42 ? 36.790 -21.070 -45.465 1.00 35.39 322 ALA B N 1
ATOM 3390 C CA . ALA B 1 42 ? 38.066 -21.320 -44.799 1.00 35.58 322 ALA B CA 1
ATOM 3391 C C . ALA B 1 42 ? 37.886 -22.172 -43.518 1.00 36.08 322 ALA B C 1
ATOM 3392 O O . ALA B 1 42 ? 38.624 -23.141 -43.334 1.00 36.75 322 ALA B O 1
ATOM 3394 N N . LEU B 1 43 ? 36.886 -21.854 -42.697 1.00 36.09 323 LEU B N 1
ATOM 3395 C CA . LEU B 1 43 ? 36.662 -22.596 -41.437 1.00 37.51 323 LEU B CA 1
ATOM 3396 C C . LEU B 1 43 ? 36.217 -24.019 -41.643 1.00 38.92 323 LEU B C 1
ATOM 3397 O O . LEU B 1 43 ? 36.508 -24.883 -40.827 1.00 38.47 323 LEU B O 1
ATOM 3402 N N . LYS B 1 44 ? 35.520 -24.279 -42.743 1.00 41.33 324 LYS B N 1
ATOM 3403 C CA . LYS B 1 44 ? 35.102 -25.627 -43.070 1.00 42.80 324 LYS B CA 1
ATOM 3404 C C . LYS B 1 44 ? 36.350 -26.486 -43.299 1.00 42.03 324 LYS B C 1
ATOM 3405 O O . LYS B 1 44 ? 36.436 -27.609 -42.819 1.00 41.93 324 LYS B O 1
ATOM 3411 N N . LYS B 1 45 ? 37.332 -25.943 -44.015 1.00 41.97 325 LYS B N 1
ATOM 3412 C CA . LYS B 1 45 ? 38.602 -26.635 -44.240 1.00 42.73 325 LYS B CA 1
ATOM 3413 C C . LYS B 1 45 ? 39.416 -26.796 -42.928 1.00 41.15 325 LYS B C 1
ATOM 3414 O O . LYS B 1 45 ? 40.018 -27.834 -42.710 1.00 40.13 325 LYS B O 1
ATOM 3420 N N . LEU B 1 46 ? 39.427 -25.781 -42.074 1.00 40.81 326 LEU B N 1
ATOM 3421 C CA . LEU B 1 46 ? 40.153 -25.885 -40.781 1.00 41.05 326 LEU B CA 1
ATOM 3422 C C . LEU B 1 46 ? 39.520 -26.931 -39.853 1.00 41.42 326 LEU B C 1
ATOM 3423 O O . LEU B 1 46 ? 40.216 -27.540 -39.041 1.00 39.79 326 LEU B O 1
ATOM 3428 N N . GLU B 1 47 ? 38.211 -27.140 -39.987 1.00 42.62 327 GLU B N 1
ATOM 3429 C CA . GLU B 1 47 ? 37.510 -28.198 -39.252 1.00 44.11 327 GLU B CA 1
ATOM 3430 C C . GLU B 1 47 ? 37.978 -29.579 -39.735 1.00 44.31 327 GLU B C 1
ATOM 3431 O O . GLU B 1 47 ? 38.311 -30.433 -38.931 1.00 43.32 327 GLU B O 1
ATOM 3437 N N . GLN B 1 48 ? 38.047 -29.777 -41.051 1.00 43.87 328 GLN B N 1
ATOM 3438 C CA . GLN B 1 48 ? 38.586 -31.021 -41.605 1.00 44.57 328 GLN B CA 1
ATOM 3439 C C . GLN B 1 48 ? 40.042 -31.268 -41.201 1.00 42.36 328 GLN B C 1
ATOM 3440 O O . GLN B 1 48 ? 40.446 -32.420 -41.040 1.00 41.29 328 GLN B O 1
ATOM 3446 N N . ASP B 1 49 ? 40.825 -30.191 -41.077 1.00 40.28 329 ASP B N 1
ATOM 3447 C CA . ASP B 1 49 ? 42.258 -30.285 -40.768 1.00 39.71 329 ASP B CA 1
ATOM 3448 C C . ASP B 1 49 ? 42.607 -29.986 -39.283 1.00 37.90 329 ASP B C 1
ATOM 3449 O O . ASP B 1 49 ? 43.776 -29.760 -38.967 1.00 36.73 329 ASP B O 1
ATOM 3454 N N . LYS B 1 50 ? 41.630 -30.032 -38.380 1.00 37.28 330 LYS B N 1
ATOM 3455 C CA . LYS B 1 50 ? 41.864 -29.598 -36.989 1.00 37.32 330 LYS B CA 1
ATOM 3456 C C . LYS B 1 50 ? 42.865 -30.463 -36.179 1.00 37.60 330 LYS B C 1
ATOM 3457 O O . LYS B 1 50 ? 43.394 -29.998 -35.174 1.00 35.70 330 LYS B O 1
ATOM 3463 N N . ASN B 1 51 ? 43.110 -31.703 -36.613 1.00 38.74 331 ASN B N 1
ATOM 3464 C CA . ASN B 1 51 ? 44.134 -32.571 -36.001 1.00 39.58 331 ASN B CA 1
ATOM 3465 C C . ASN B 1 51 ? 45.486 -32.582 -36.749 1.00 39.17 331 ASN B C 1
ATOM 3466 O O . ASN B 1 51 ? 46.394 -33.325 -36.386 1.00 38.90 331 ASN B O 1
ATOM 3471 N N . LYS B 1 52 ? 45.627 -31.767 -37.779 1.00 38.52 332 LYS B N 1
ATOM 3472 C CA . LYS B 1 52 ? 46.882 -31.680 -38.495 1.00 39.44 332 LYS B CA 1
ATOM 3473 C C . LYS B 1 52 ? 47.803 -30.734 -37.752 1.00 38.03 332 LYS B C 1
ATOM 3474 O O . LYS B 1 52 ? 47.339 -29.809 -37.075 1.00 36.11 332 LYS B O 1
ATOM 3480 N N . ASP B 1 53 ? 49.091 -30.973 -37.908 1.00 37.43 333 ASP B N 1
ATOM 3481 C CA . ASP B 1 53 ? 50.138 -30.177 -37.235 1.00 37.02 333 ASP B CA 1
ATOM 3482 C C . ASP B 1 53 ? 49.917 -28.684 -37.445 1.00 35.29 333 ASP B C 1
ATOM 3483 O O . ASP B 1 53 ? 49.783 -28.254 -38.570 1.00 35.20 333 ASP B O 1
ATOM 3488 N N . GLY B 1 54 ? 49.888 -27.945 -36.346 1.00 33.94 334 GLY B N 1
ATOM 3489 C CA . GLY B 1 54 ? 49.803 -26.499 -36.354 1.00 32.54 334 GLY B CA 1
ATOM 3490 C C . GLY B 1 54 ? 48.401 -25.941 -36.387 1.00 31.86 334 GLY B C 1
ATOM 3491 O O . GLY B 1 54 ? 48.249 -24.738 -36.314 1.00 31.20 334 GLY B O 1
ATOM 3492 N N . HIS B 1 55 ? 47.372 -26.785 -36.483 1.00 31.51 335 HIS B N 1
ATOM 3493 C CA . HIS B 1 55 ? 46.029 -26.287 -36.600 1.00 31.57 335 HIS B CA 1
ATOM 3494 C C . HIS B 1 55 ? 45.365 -26.182 -35.212 1.00 31.42 335 HIS B C 1
ATOM 3495 O O . HIS B 1 55 ? 45.586 -27.033 -34.348 1.00 30.88 335 HIS B O 1
ATOM 3502 N N . LEU B 1 56 ? 44.547 -25.154 -35.029 1.00 31.40 336 LEU B N 1
ATOM 3503 C CA . LEU B 1 56 ? 43.690 -25.089 -33.845 1.00 32.33 336 LEU B CA 1
ATOM 3504 C C . LEU B 1 56 ? 42.790 -26.336 -33.790 1.00 33.52 336 LEU B C 1
ATOM 3505 O O . LEU B 1 56 ? 42.124 -26.682 -34.781 1.00 32.79 336 LEU B O 1
ATOM 3510 N N . THR B 1 57 ? 42.738 -26.968 -32.618 1.00 34.10 337 THR B N 1
ATOM 3511 C CA . THR B 1 57 ? 41.868 -28.106 -32.390 1.00 35.72 337 THR B CA 1
ATOM 3512 C C . THR B 1 57 ? 40.393 -27.711 -32.449 1.00 36.98 337 THR B C 1
ATOM 3513 O O . THR B 1 57 ? 39.554 -28.563 -32.696 1.00 37.64 337 THR B O 1
ATOM 3517 N N . GLU B 1 58 ? 40.090 -26.438 -32.189 1.00 37.77 338 GLU B N 1
ATOM 3518 C CA . GLU B 1 58 ? 38.719 -25.918 -32.209 1.00 40.22 338 GLU B CA 1
ATOM 3519 C C . GLU B 1 58 ? 38.792 -24.646 -33.007 1.00 39.41 338 GLU B C 1
ATOM 3520 O O . GLU B 1 58 ? 38.975 -23.568 -32.446 1.00 39.54 338 GLU B O 1
ATOM 3526 N N . PRO B 1 59 ? 38.708 -24.775 -34.333 1.00 39.07 339 PRO B N 1
ATOM 3527 C CA . PRO B 1 59 ? 38.983 -23.614 -35.168 1.00 38.85 339 PRO B CA 1
ATOM 3528 C C . PRO B 1 59 ? 37.912 -22.538 -35.090 1.00 38.21 339 PRO B C 1
ATOM 3529 O O . PRO B 1 59 ? 36.747 -22.835 -34.897 1.00 38.96 339 PRO B O 1
ATOM 3533 N N . SER B 1 60 ? 38.349 -21.301 -35.215 1.00 37.58 340 SER B N 1
ATOM 3534 C CA . SER B 1 60 ? 37.466 -20.162 -35.316 1.00 37.55 340 SER B CA 1
ATOM 3535 C C . SER B 1 60 ? 38.254 -19.062 -36.008 1.00 36.07 340 SER B C 1
ATOM 3536 O O . SER B 1 60 ? 39.474 -19.190 -36.198 1.00 36.86 340 SER B O 1
ATOM 3539 N N . ALA B 1 61 ? 37.561 -18.001 -36.404 1.00 34.64 341 ALA B N 1
ATOM 3540 C CA . ALA B 1 61 ? 38.190 -16.855 -37.067 1.00 33.40 341 ALA B CA 1
ATOM 3541 C C . ALA B 1 61 ? 38.820 -15.961 -36.008 1.00 32.21 341 ALA B C 1
ATOM 3542 O O . ALA B 1 61 ? 38.359 -15.947 -34.889 1.00 31.29 341 ALA B O 1
ATOM 3544 N N . GLN B 1 62 ? 39.872 -15.241 -36.377 1.00 30.73 342 GLN B N 1
ATOM 3545 C CA . GLN B 1 62 ? 40.426 -14.211 -35.503 1.00 29.92 342 GLN B CA 1
ATOM 3546 C C . GLN B 1 62 ? 39.697 -12.876 -35.739 1.00 29.35 342 GLN B C 1
ATOM 3547 O O . GLN B 1 62 ? 39.863 -12.262 -36.794 1.00 29.24 342 GLN B O 1
ATOM 3553 N N . SER B 1 63 ? 38.920 -12.437 -34.746 1.00 28.53 343 SER B N 1
ATOM 3554 C CA . SER B 1 63 ? 38.257 -11.147 -34.745 1.00 28.93 343 SER B CA 1
ATOM 3555 C C . SER B 1 63 ? 39.163 -9.991 -34.308 1.00 28.87 343 SER B C 1
ATOM 3556 O O . SER B 1 63 ? 38.884 -8.837 -34.642 1.00 29.51 343 SER B O 1
ATOM 3559 N N . LEU B 1 64 ? 40.246 -10.293 -33.581 1.00 28.83 344 LEU B N 1
ATOM 3560 C CA . LEU B 1 64 ? 41.181 -9.270 -33.079 1.00 28.71 344 LEU B CA 1
ATOM 3561 C C . LEU B 1 64 ? 42.419 -9.234 -33.918 1.00 28.95 344 LEU B C 1
ATOM 3562 O O . LEU B 1 64 ? 43.265 -10.118 -33.813 1.00 29.98 344 LEU B O 1
ATOM 3567 N N . VAL B 1 65 ? 42.538 -8.214 -34.753 1.00 28.98 345 VAL B N 1
ATOM 3568 C CA . VAL B 1 65 ? 43.736 -7.994 -35.517 1.00 29.21 345 VAL B CA 1
ATOM 3569 C C . VAL B 1 65 ? 44.676 -7.153 -34.656 1.00 28.91 345 VAL B C 1
ATOM 3570 O O . VAL B 1 65 ? 44.432 -5.955 -34.405 1.00 29.16 345 VAL B O 1
ATOM 3574 N N . TYR B 1 66 ? 45.750 -7.773 -34.183 1.00 28.66 346 TYR B N 1
ATOM 3575 C CA . TYR B 1 66 ? 46.580 -7.166 -33.159 1.00 28.65 346 TYR B CA 1
ATOM 3576 C C . TYR B 1 66 ? 47.929 -7.853 -33.253 1.00 29.24 346 TYR B C 1
ATOM 3577 O O . TYR B 1 66 ? 48.309 -8.646 -32.386 1.00 28.24 346 TYR B O 1
ATOM 3586 N N . ASP B 1 67 ? 48.641 -7.590 -34.363 1.00 30.13 347 ASP B N 1
ATOM 3587 C CA . ASP B 1 67 ? 49.913 -8.247 -34.663 1.00 31.69 347 ASP B CA 1
ATOM 3588 C C . ASP B 1 67 ? 51.135 -7.431 -34.220 1.00 30.75 347 ASP B C 1
ATOM 3589 O O . ASP B 1 67 ? 52.123 -8.012 -33.818 1.00 30.99 347 ASP B O 1
ATOM 3594 N N . SER B 1 68 ? 51.113 -6.125 -34.466 1.00 31.17 348 SER B N 1
ATOM 3595 C CA . SER B 1 68 ? 52.284 -5.244 -34.419 1.00 31.85 348 SER B CA 1
ATOM 3596 C C . SER B 1 68 ? 51.854 -3.786 -34.287 1.00 32.00 348 SER B C 1
ATOM 3597 O O . SER B 1 68 ? 50.969 -3.327 -35.023 1.00 32.30 348 SER B O 1
ATOM 3600 N N . GLU B 1 69 ? 52.484 -3.040 -33.381 1.00 31.37 349 GLU B N 1
ATOM 3601 C CA . GLU B 1 69 ? 52.141 -1.617 -33.148 1.00 31.21 349 GLU B CA 1
ATOM 3602 C C . GLU B 1 69 ? 53.394 -0.819 -32.847 1.00 31.16 349 GLU B C 1
ATOM 3603 O O . GLU B 1 69 ? 53.541 -0.277 -31.744 1.00 30.86 349 GLU B O 1
ATOM 3609 N N . PRO B 1 70 ? 54.330 -0.755 -33.821 1.00 31.79 350 PRO B N 1
ATOM 3610 C CA . PRO B 1 70 ? 55.610 -0.074 -33.609 1.00 32.35 350 PRO B CA 1
ATOM 3611 C C . PRO B 1 70 ? 55.500 1.416 -33.256 1.00 32.46 350 PRO B C 1
ATOM 3612 O O . PRO B 1 70 ? 56.413 1.941 -32.630 1.00 33.30 350 PRO B O 1
ATOM 3616 N N . ASP B 1 71 ? 54.402 2.084 -33.627 1.00 32.83 351 ASP B N 1
ATOM 3617 C CA . ASP B 1 71 ? 54.248 3.516 -33.373 1.00 33.62 351 ASP B CA 1
ATOM 3618 C C . ASP B 1 71 ? 53.412 3.835 -32.147 1.00 31.95 351 ASP B C 1
ATOM 3619 O O . ASP B 1 71 ? 53.097 4.996 -31.911 1.00 31.37 351 ASP B O 1
ATOM 3624 N N . ALA B 1 72 ? 53.025 2.832 -31.364 1.00 31.16 352 ALA B N 1
ATOM 3625 C CA . ALA B 1 72 ? 52.232 3.091 -30.170 1.00 30.60 352 ALA B CA 1
ATOM 3626 C C . ALA B 1 72 ? 52.982 4.001 -29.196 1.00 30.75 352 ALA B C 1
ATOM 3627 O O . ALA B 1 72 ? 54.205 4.063 -29.215 1.00 29.86 352 ALA B O 1
ATOM 3629 N N . LYS B 1 73 ? 52.215 4.730 -28.395 1.00 31.27 353 LYS B N 1
ATOM 3630 C CA . LYS B 1 73 ? 52.744 5.620 -27.373 1.00 31.93 353 LYS B CA 1
ATOM 3631 C C . LYS B 1 73 ? 52.354 5.031 -26.038 1.00 30.20 353 LYS B C 1
ATOM 3632 O O . LYS B 1 73 ? 51.229 4.669 -25.855 1.00 28.78 353 LYS B O 1
ATOM 3638 N N . LEU B 1 74 ? 53.283 5.039 -25.102 1.00 29.51 354 LEU B N 1
ATOM 3639 C CA . LEU B 1 74 ? 53.112 4.388 -23.811 1.00 28.97 354 LEU B CA 1
ATOM 3640 C C . LEU B 1 74 ? 53.142 5.398 -22.715 1.00 29.44 354 LEU B C 1
ATOM 3641 O O . LEU B 1 74 ? 54.058 6.208 -22.672 1.00 30.06 354 LEU B O 1
ATOM 3646 N N . SER B 1 75 ? 52.218 5.289 -21.767 1.00 30.20 355 SER B N 1
ATOM 3647 C CA . SER B 1 75 ? 52.386 5.946 -20.480 1.00 31.31 355 SER B CA 1
ATOM 3648 C C . SER B 1 75 ? 52.276 4.885 -19.378 1.00 30.67 355 SER B C 1
ATOM 3649 O O . SER B 1 75 ? 51.573 3.881 -19.546 1.00 29.38 355 SER B O 1
ATOM 3652 N N . LEU B 1 76 ? 53.030 5.100 -18.297 1.00 30.66 356 LEU B N 1
ATOM 3653 C CA . LEU B 1 76 ? 53.027 4.211 -17.138 1.00 30.93 356 LEU B CA 1
ATOM 3654 C C . LEU B 1 76 ? 52.705 4.999 -15.908 1.00 31.77 356 LEU B C 1
ATOM 3655 O O . LEU B 1 76 ? 53.267 6.070 -15.717 1.00 32.82 356 LEU B O 1
ATOM 3660 N N . THR B 1 77 ? 51.876 4.434 -15.039 1.00 32.51 357 THR B N 1
ATOM 3661 C CA . THR B 1 77 ? 51.656 5.002 -13.706 1.00 33.49 357 THR B CA 1
ATOM 3662 C C . THR B 1 77 ? 51.663 3.866 -12.692 1.00 33.49 357 THR B C 1
ATOM 3663 O O . THR B 1 77 ? 51.214 2.742 -12.980 1.00 30.76 357 THR B O 1
ATOM 3667 N N . THR B 1 78 ? 52.152 4.185 -11.480 1.00 34.18 358 THR B N 1
ATOM 3668 C CA . THR B 1 78 ? 52.222 3.229 -10.401 1.00 35.17 358 THR B CA 1
ATOM 3669 C C . THR B 1 78 ? 52.123 4.009 -9.082 1.00 37.25 358 THR B C 1
ATOM 3670 O O . THR B 1 78 ? 52.756 5.049 -8.920 1.00 36.63 358 THR B O 1
ATOM 3674 N N . GLU B 1 79 ? 51.309 3.501 -8.173 1.00 40.03 359 GLU B N 1
ATOM 3675 C CA . GLU B 1 79 ? 51.115 4.151 -6.864 1.00 43.32 359 GLU B CA 1
ATOM 3676 C C . GLU B 1 79 ? 52.331 3.932 -5.972 1.00 43.44 359 GLU B C 1
ATOM 3677 O O . GLU B 1 79 ? 52.878 4.894 -5.420 1.00 43.41 359 GLU B O 1
ATOM 3683 N N . ASP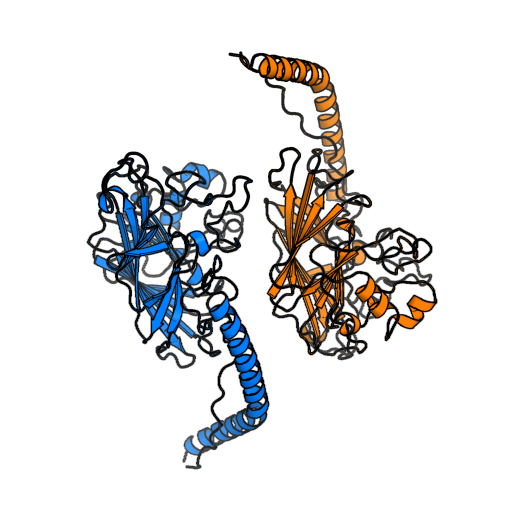 B 1 80 ? 52.764 2.674 -5.880 1.00 43.33 360 ASP B N 1
ATOM 3684 C CA . ASP B 1 80 ? 53.851 2.239 -4.990 1.00 43.26 360 ASP B CA 1
ATOM 3685 C C . ASP B 1 80 ? 55.200 1.964 -5.680 1.00 41.58 360 ASP B C 1
ATOM 3686 O O . ASP B 1 80 ? 56.244 1.947 -5.032 1.00 40.88 360 ASP B O 1
ATOM 3691 N N . GLY B 1 81 ? 55.203 1.732 -6.990 1.00 39.56 361 GLY B N 1
ATOM 3692 C CA . GLY B 1 81 ? 56.457 1.388 -7.667 1.00 37.82 361 GLY B CA 1
ATOM 3693 C C . GLY B 1 81 ? 57.371 2.566 -7.954 1.00 37.22 361 GLY B C 1
ATOM 3694 O O . GLY B 1 81 ? 57.060 3.712 -7.629 1.00 36.60 361 GLY B O 1
ATOM 3695 N N . THR B 1 82 ? 58.493 2.274 -8.594 1.00 35.67 362 THR B N 1
ATOM 3696 C CA . THR B 1 82 ? 59.438 3.292 -8.992 1.00 36.03 362 THR B CA 1
ATOM 3697 C C . THR B 1 82 ? 59.594 3.235 -10.491 1.00 35.27 362 THR B C 1
ATOM 3698 O O . THR B 1 82 ? 60.056 2.218 -11.007 1.00 33.97 362 THR B O 1
ATOM 3702 N N . LEU B 1 83 ? 59.201 4.301 -11.177 1.00 35.07 363 LEU B N 1
ATOM 3703 C CA . LEU B 1 83 ? 59.602 4.475 -12.579 1.00 34.70 363 LEU B CA 1
ATOM 3704 C C . LEU B 1 83 ? 61.055 4.916 -12.581 1.00 34.84 363 LEU B C 1
ATOM 3705 O O . LEU B 1 83 ? 61.426 5.798 -11.826 1.00 35.18 363 LEU B O 1
ATOM 3710 N N . LEU B 1 84 ? 61.881 4.342 -13.455 1.00 33.73 364 LEU B N 1
ATOM 3711 C CA . LEU B 1 84 ? 63.314 4.573 -13.428 1.00 33.25 364 LEU B CA 1
ATOM 3712 C C . LEU B 1 84 ? 63.794 5.508 -14.530 1.00 33.74 364 LEU B C 1
ATOM 3713 O O . LEU B 1 84 ? 63.326 5.401 -15.702 1.00 31.73 364 LEU B O 1
ATOM 3718 N N . LYS B 1 85 ? 64.776 6.345 -14.176 1.00 33.82 365 LYS B N 1
ATOM 3719 C CA . LYS B 1 85 ? 65.507 7.172 -15.147 1.00 34.77 365 LYS B CA 1
ATOM 3720 C C . LYS B 1 85 ? 66.206 6.329 -16.215 1.00 33.90 365 LYS B C 1
ATOM 3721 O O . LYS B 1 85 ? 66.831 5.301 -15.926 1.00 33.16 365 LYS B O 1
ATOM 3727 N N . SER B 1 86 ? 66.113 6.750 -17.465 1.00 33.67 366 SER B N 1
ATOM 3728 C CA . SER B 1 86 ? 66.820 6.020 -18.509 1.00 33.48 366 SER B CA 1
ATOM 3729 C C . SER B 1 86 ? 68.354 6.028 -18.321 1.00 33.88 366 SER B C 1
ATOM 3730 O O . SER B 1 86 ? 69.027 5.086 -18.750 1.00 32.96 366 SER B O 1
ATOM 3733 N N . SER B 1 87 ? 68.912 7.060 -17.680 1.00 33.90 367 SER B N 1
ATOM 3734 C CA . SER B 1 87 ? 70.350 7.058 -17.386 1.00 34.47 367 SER B CA 1
ATOM 3735 C C . SER B 1 87 ? 70.741 5.949 -16.397 1.00 33.73 367 SER B C 1
ATOM 3736 O O . SER B 1 87 ? 71.827 5.411 -16.478 1.00 33.24 367 SER B O 1
ATOM 3739 N N . VAL B 1 88 ? 69.844 5.625 -15.472 1.00 33.36 368 VAL B N 1
ATOM 3740 C CA . VAL B 1 88 ? 70.041 4.543 -14.512 1.00 33.10 368 VAL B CA 1
ATOM 3741 C C . VAL B 1 88 ? 69.950 3.178 -15.206 1.00 31.95 368 VAL B C 1
ATOM 3742 O O . VAL B 1 88 ? 70.789 2.321 -14.982 1.00 31.58 368 VAL B O 1
ATOM 3746 N N . VAL B 1 89 ? 68.957 3.008 -16.075 1.00 31.05 369 VAL B N 1
ATOM 3747 C CA . VAL B 1 89 ? 68.825 1.783 -16.843 1.00 30.45 369 VAL B CA 1
ATOM 3748 C C . VAL B 1 89 ? 70.085 1.573 -17.690 1.00 30.53 369 VAL B C 1
ATOM 3749 O O . VAL B 1 89 ? 70.619 0.470 -17.743 1.00 29.16 369 VAL B O 1
ATOM 3753 N N . ASP B 1 90 ? 70.580 2.642 -18.300 1.00 31.69 370 ASP B N 1
ATOM 3754 C CA . ASP B 1 90 ? 71.779 2.554 -19.164 1.00 33.07 370 ASP B CA 1
ATOM 3755 C C . ASP B 1 90 ? 73.046 2.140 -18.395 1.00 34.15 370 ASP B C 1
ATOM 3756 O O . ASP B 1 90 ? 73.804 1.273 -18.842 1.00 33.11 370 ASP B O 1
ATOM 3761 N N . GLU B 1 91 ? 73.245 2.754 -17.230 1.00 35.84 371 GLU B N 1
ATOM 3762 C CA . GLU B 1 91 ? 74.353 2.436 -16.322 1.00 36.88 371 GLU B CA 1
ATOM 3763 C C . GLU B 1 91 ? 74.323 0.975 -15.900 1.00 34.58 371 GLU B C 1
ATOM 3764 O O . GLU B 1 91 ? 75.349 0.310 -15.893 1.00 33.41 371 GLU B O 1
ATOM 3770 N N . ALA B 1 92 ? 73.139 0.504 -15.537 1.00 33.24 372 ALA B N 1
ATOM 3771 C CA . ALA B 1 92 ? 72.923 -0.894 -15.138 1.00 32.41 372 ALA B CA 1
ATOM 3772 C C . ALA B 1 92 ? 73.281 -1.874 -16.261 1.00 31.87 372 ALA B C 1
ATOM 3773 O O . ALA B 1 92 ? 73.923 -2.895 -16.021 1.00 30.72 372 ALA B O 1
ATOM 3775 N N . PHE B 1 93 ? 72.900 -1.534 -17.489 1.00 32.06 373 PHE B N 1
ATOM 3776 C CA . PHE B 1 93 ? 73.223 -2.370 -18.642 1.00 31.87 373 PHE B CA 1
ATOM 3777 C C . PHE B 1 93 ? 74.715 -2.437 -18.924 1.00 33.48 373 PHE B C 1
ATOM 3778 O O . PHE B 1 93 ? 75.217 -3.448 -19.453 1.00 32.81 373 PHE B O 1
ATOM 3786 N N . SER B 1 94 ? 75.421 -1.354 -18.592 1.00 35.02 374 SER B N 1
ATOM 3787 C CA . SER B 1 94 ? 76.850 -1.241 -18.892 1.00 36.17 374 SER B CA 1
ATOM 3788 C C . SER B 1 94 ? 77.760 -2.043 -17.959 1.00 37.28 374 SER B C 1
ATOM 3789 O O . SER B 1 94 ? 78.970 -2.139 -18.229 1.00 37.92 374 SER B O 1
ATOM 3792 N N . LYS B 1 95 ? 77.211 -2.576 -16.868 1.00 36.86 375 LYS B N 1
ATOM 3793 C CA . LYS B 1 95 ? 78.015 -3.294 -15.861 1.00 38.13 375 LYS B CA 1
ATOM 3794 C C . LYS B 1 95 ? 77.489 -4.702 -15.545 1.00 36.41 375 LYS B C 1
ATOM 3795 O O . LYS B 1 95 ? 76.452 -5.111 -16.036 1.00 35.09 375 LYS B O 1
ATOM 3801 N N . SER B 1 96 ? 78.252 -5.448 -14.753 1.00 35.86 376 SER B N 1
ATOM 3802 C CA . SER B 1 96 ? 77.878 -6.795 -14.308 1.00 34.98 376 SER B CA 1
ATOM 3803 C C . SER B 1 96 ? 77.628 -7.736 -15.513 1.00 34.46 376 SER B C 1
ATOM 3804 O O . SER B 1 96 ? 78.323 -7.639 -16.539 1.00 35.19 376 SER B O 1
ATOM 3807 N N . THR B 1 97 ? 76.615 -8.590 -15.425 1.00 33.31 377 THR B N 1
ATOM 3808 C CA . THR B 1 97 ? 76.420 -9.661 -16.386 1.00 32.67 377 THR B CA 1
ATOM 3809 C C . THR B 1 97 ? 76.014 -9.229 -17.811 1.00 32.72 377 THR B C 1
ATOM 3810 O O . THR B 1 97 ? 76.216 -9.990 -18.729 1.00 32.45 377 THR B O 1
ATOM 3814 N N . SER B 1 98 ? 75.468 -8.027 -18.004 1.00 32.98 378 SER B N 1
ATOM 3815 C CA . SER B 1 98 ? 75.136 -7.554 -19.360 1.00 33.08 378 SER B CA 1
ATOM 3816 C C . SER B 1 98 ? 76.260 -6.739 -20.058 1.00 33.84 378 SER B C 1
ATOM 3817 O O . SER B 1 98 ? 76.093 -6.306 -21.187 1.00 33.01 378 SER B O 1
ATOM 3820 N N . LYS B 1 99 ? 77.383 -6.530 -19.373 1.00 35.19 379 LYS B N 1
ATOM 3821 C CA . LYS B 1 99 ? 78.460 -5.685 -19.865 1.00 36.49 379 LYS B CA 1
ATOM 3822 C C . LYS B 1 99 ? 79.086 -6.216 -21.145 1.00 37.20 379 LYS B C 1
ATOM 3823 O O . LYS B 1 99 ? 79.349 -5.464 -22.073 1.00 38.00 379 LYS B O 1
ATOM 3829 N N . ALA B 1 100 ? 79.361 -7.516 -21.173 1.00 37.55 380 ALA B N 1
ATOM 3830 C CA . ALA B 1 100 ? 79.992 -8.156 -22.334 1.00 37.47 380 ALA B CA 1
ATOM 3831 C C . ALA B 1 100 ? 79.243 -7.858 -23.611 1.00 38.24 380 ALA B C 1
ATOM 3832 O O . ALA B 1 100 ? 79.849 -7.509 -24.634 1.00 39.07 380 ALA B O 1
ATOM 3834 N N . LYS B 1 101 ? 77.920 -7.988 -23.567 1.00 37.75 381 LYS B N 1
ATOM 3835 C CA . LYS B 1 101 ? 77.081 -7.685 -24.731 1.00 37.33 381 LYS B CA 1
ATOM 3836 C C . LYS B 1 101 ? 76.990 -6.180 -25.004 1.00 37.23 381 LYS B C 1
ATOM 3837 O O . LYS B 1 101 ? 77.101 -5.746 -26.164 1.00 35.71 381 LYS B O 1
ATOM 3843 N N . TYR B 1 102 ? 76.802 -5.393 -23.941 1.00 37.00 382 TYR B N 1
ATOM 3844 C CA . TYR B 1 102 ? 76.808 -3.924 -24.039 1.00 37.49 382 TYR B CA 1
ATOM 3845 C C . TYR B 1 102 ? 78.022 -3.376 -24.840 1.00 38.67 382 TYR B C 1
ATOM 3846 O O . TYR B 1 102 ? 77.876 -2.494 -25.702 1.00 37.12 382 TYR B O 1
ATOM 3855 N N . ASP B 1 103 ? 79.201 -3.926 -24.559 1.00 39.61 383 ASP B N 1
ATOM 3856 C CA . ASP B 1 103 ? 80.440 -3.550 -25.264 1.00 40.76 383 ASP B CA 1
ATOM 3857 C C . ASP B 1 103 ? 80.508 -3.997 -26.722 1.00 41.20 383 ASP B C 1
ATOM 3858 O O . ASP B 1 103 ? 81.398 -3.554 -27.463 1.00 43.18 383 ASP B O 1
ATOM 3863 N N . GLN B 1 104 ? 79.609 -4.893 -27.129 1.00 40.11 384 GLN B N 1
ATOM 3864 C CA . GLN B 1 104 ? 79.387 -5.220 -28.542 1.00 40.34 384 GLN B CA 1
ATOM 3865 C C . GLN B 1 104 ? 78.155 -4.502 -29.090 1.00 38.97 384 GLN B C 1
ATOM 3866 O O . GLN B 1 104 ? 77.646 -4.873 -30.136 1.00 40.28 384 GLN B O 1
ATOM 3872 N N . LYS B 1 105 ? 77.716 -3.435 -28.429 1.00 37.92 385 LYS B N 1
ATOM 3873 C CA . LYS B 1 105 ? 76.547 -2.657 -28.860 1.00 37.30 385 LYS B CA 1
ATOM 3874 C C . LYS B 1 105 ? 75.251 -3.483 -28.950 1.00 35.32 385 LYS B C 1
ATOM 3875 O O . LYS B 1 105 ? 74.402 -3.283 -29.829 1.00 34.76 385 LYS B O 1
ATOM 3881 N N . ILE B 1 106 ? 75.087 -4.397 -27.987 1.00 34.93 386 ILE B N 1
ATOM 3882 C CA . ILE B 1 106 ? 73.892 -5.208 -27.858 1.00 33.74 386 ILE B CA 1
ATOM 3883 C C . ILE B 1 106 ? 73.300 -5.023 -26.454 1.00 32.84 386 ILE B C 1
ATOM 3884 O O . ILE B 1 106 ? 74.002 -5.162 -25.449 1.00 31.91 386 ILE B O 1
ATOM 3889 N N . LEU B 1 107 ? 72.009 -4.734 -26.423 1.00 31.76 387 LEU B N 1
ATOM 3890 C CA . LEU B 1 107 ? 71.262 -4.664 -25.171 1.00 31.15 387 LEU B CA 1
ATOM 3891 C C . LEU B 1 107 ? 70.669 -6.063 -24.942 1.00 30.31 387 LEU B C 1
ATOM 3892 O O . LEU B 1 107 ? 69.714 -6.472 -25.626 1.00 29.93 387 LEU B O 1
ATOM 3897 N N . GLN B 1 108 ? 71.259 -6.797 -24.001 1.00 30.05 388 GLN B N 1
ATOM 3898 C CA . GLN B 1 108 ? 70.891 -8.193 -23.756 1.00 29.63 388 GLN B CA 1
ATOM 3899 C C . GLN B 1 108 ? 69.998 -8.224 -22.504 1.00 28.22 388 GLN B C 1
ATOM 3900 O O . GLN B 1 108 ? 70.506 -8.347 -21.393 1.00 27.64 388 GLN B O 1
ATOM 3906 N N . LEU B 1 109 ? 68.681 -8.160 -22.704 1.00 26.62 389 LEU B N 1
ATOM 3907 C CA . LEU B 1 109 ? 67.743 -7.954 -21.531 1.00 26.24 389 LEU B CA 1
ATOM 3908 C C . LEU B 1 109 ? 67.800 -9.085 -20.507 1.00 26.35 389 LEU B C 1
ATOM 3909 O O . LEU B 1 109 ? 67.693 -8.854 -19.249 1.00 26.20 389 LEU B O 1
ATOM 3914 N N . ASP B 1 110 ? 67.972 -10.303 -21.006 1.00 26.59 390 ASP B N 1
ATOM 3915 C CA . ASP B 1 110 ? 68.067 -11.493 -20.126 1.00 27.83 390 ASP B CA 1
ATOM 3916 C C . ASP B 1 110 ? 69.389 -11.646 -19.390 1.00 27.86 390 ASP B C 1
ATOM 3917 O O . ASP B 1 110 ? 69.544 -12.581 -18.632 1.00 27.75 390 ASP B O 1
ATOM 3922 N N . ASP B 1 111 ? 70.325 -10.742 -19.614 1.00 28.52 391 ASP B N 1
ATOM 3923 C CA . ASP B 1 111 ? 71.577 -10.704 -18.909 1.00 29.40 391 ASP B CA 1
ATOM 3924 C C . ASP B 1 111 ? 71.649 -9.562 -17.910 1.00 28.62 391 ASP B C 1
ATOM 3925 O O . ASP B 1 111 ? 72.670 -9.420 -17.236 1.00 28.28 391 ASP B O 1
ATOM 3930 N N . LEU B 1 112 ? 70.615 -8.733 -17.823 1.00 27.93 392 LEU B N 1
ATOM 3931 C CA . LEU B 1 112 ? 70.694 -7.560 -16.976 1.00 28.42 392 LEU B CA 1
ATOM 3932 C C . LEU B 1 112 ? 70.576 -7.971 -15.499 1.00 28.25 392 LEU B C 1
ATOM 3933 O O . LEU B 1 112 ? 69.573 -8.574 -15.097 1.00 27.83 392 LEU B O 1
ATOM 3938 N N . ASP B 1 113 ? 71.619 -7.630 -14.726 1.00 28.48 393 ASP B N 1
ATOM 3939 C CA . ASP B 1 113 ? 71.665 -7.778 -13.272 1.00 28.37 393 ASP B CA 1
ATOM 3940 C C . ASP B 1 113 ? 70.903 -6.563 -12.732 1.00 28.71 393 ASP B C 1
ATOM 3941 O O . ASP B 1 113 ? 71.383 -5.434 -12.806 1.00 28.60 393 ASP B O 1
ATOM 3946 N N . ILE B 1 114 ? 69.724 -6.782 -12.184 1.00 28.80 394 ILE B N 1
ATOM 3947 C CA . ILE B 1 114 ? 68.833 -5.659 -11.855 1.00 29.12 394 ILE B CA 1
ATOM 3948 C C . ILE B 1 114 ? 69.236 -4.929 -10.585 1.00 29.72 394 ILE B C 1
ATOM 3949 O O . ILE B 1 114 ? 68.692 -3.852 -10.271 1.00 30.01 394 ILE B O 1
ATOM 3954 N N . ARG B 1 115 ? 70.174 -5.497 -9.830 1.00 30.05 395 ARG B N 1
ATOM 3955 C CA . ARG B 1 115 ? 70.740 -4.764 -8.716 1.00 30.21 395 ARG B CA 1
ATOM 3956 C C . ARG B 1 115 ? 71.315 -3.392 -9.143 1.00 30.57 395 ARG B C 1
ATOM 3957 O O . ARG B 1 115 ? 71.299 -2.445 -8.367 1.00 30.29 395 ARG B O 1
ATOM 3965 N N . GLY B 1 116 ? 71.797 -3.259 -10.380 1.00 30.63 396 GLY B N 1
ATOM 3966 C CA . GLY B 1 116 ? 72.194 -1.945 -10.871 1.00 31.81 396 GLY B CA 1
ATOM 3967 C C . GLY B 1 116 ? 71.107 -0.879 -11.004 1.00 32.49 396 GLY B C 1
ATOM 3968 O O . GLY B 1 116 ? 71.401 0.312 -11.185 1.00 33.01 396 GLY B O 1
ATOM 3969 N N . LEU B 1 117 ? 69.851 -1.307 -10.956 1.00 33.48 397 LEU B N 1
ATOM 3970 C CA . LEU B 1 117 ? 68.694 -0.416 -11.033 1.00 34.37 397 LEU B CA 1
ATOM 3971 C C . LEU B 1 117 ? 68.282 0.139 -9.697 1.00 36.92 397 LEU B C 1
ATOM 3972 O O . LEU B 1 117 ? 67.440 1.034 -9.657 1.00 37.44 397 LEU B O 1
ATOM 3977 N N . GLU B 1 118 ? 68.871 -0.357 -8.612 1.00 40.42 398 GLU B N 1
ATOM 3978 C CA . GLU B 1 118 ? 68.322 -0.124 -7.271 1.00 43.66 398 GLU B CA 1
ATOM 3979 C C . GLU B 1 118 ? 68.931 1.069 -6.506 1.00 47.24 398 GLU B C 1
ATOM 3980 O O . GLU B 1 118 ? 68.691 1.205 -5.292 1.00 49.31 398 GLU B O 1
ATOM 3986 N N . LYS B 1 119 ? 69.642 1.956 -7.206 1.00 50.48 399 LYS B N 1
ATOM 3987 C CA . LYS B 1 119 ? 70.397 3.069 -6.591 1.00 53.30 399 LYS B CA 1
ATOM 3988 C C . LYS B 1 119 ? 69.503 4.211 -6.135 1.00 53.10 399 LYS B C 1
ATOM 3989 O O . LYS B 1 119 ? 68.328 4.285 -6.508 1.00 50.29 399 LYS B O 1
ATOM 3995 N N . ALA B 1 120 ? 70.081 5.114 -5.332 1.00 53.69 400 ALA B N 1
ATOM 3996 C CA . ALA B 1 120 ? 69.290 6.044 -4.521 1.00 54.38 400 ALA B CA 1
ATOM 3997 C C . ALA B 1 120 ? 68.459 7.003 -5.349 1.00 54.32 400 ALA B C 1
ATOM 3998 O O . ALA B 1 120 ? 67.242 7.066 -5.177 1.00 57.20 400 ALA B O 1
ATOM 4000 N N . ASP B 1 121 ? 69.086 7.745 -6.247 1.00 52.18 401 ASP B N 1
ATOM 4001 C CA . ASP B 1 121 ? 68.401 8.899 -6.829 1.00 52.80 401 ASP B CA 1
ATOM 4002 C C . ASP B 1 121 ? 67.821 8.555 -8.233 1.00 49.30 401 ASP B C 1
ATOM 4003 O O . ASP B 1 121 ? 67.948 9.320 -9.197 1.00 47.90 401 ASP B O 1
ATOM 4008 N N . SER B 1 122 ? 67.151 7.413 -8.304 1.00 45.51 402 SER B N 1
ATOM 4009 C CA . SER B 1 122 ? 66.877 6.756 -9.592 1.00 44.07 402 SER B CA 1
ATOM 4010 C C . SER B 1 122 ? 65.469 7.001 -10.152 1.00 43.10 402 SER B C 1
ATOM 4011 O O . SER B 1 122 ? 65.195 6.636 -11.306 1.00 40.42 402 SER B O 1
ATOM 4014 N N . ALA B 1 123 ? 64.578 7.588 -9.345 1.00 42.03 403 ALA B N 1
ATOM 4015 C CA . ALA B 1 123 ? 63.170 7.737 -9.733 1.00 42.11 403 ALA B CA 1
ATOM 4016 C C . ALA B 1 123 ? 62.866 8.926 -10.691 1.00 42.28 403 ALA B C 1
ATOM 4017 O O . ALA B 1 123 ? 63.614 9.910 -10.775 1.00 41.74 403 ALA B O 1
ATOM 4019 N N . THR B 1 124 ? 61.784 8.771 -11.456 1.00 41.68 404 THR B N 1
ATOM 4020 C CA . THR B 1 124 ? 61.211 9.838 -12.263 1.00 41.85 404 THR B CA 1
ATOM 4021 C C . THR B 1 124 ? 59.694 9.712 -12.193 1.00 41.22 404 THR B C 1
ATOM 4022 O O . THR B 1 124 ? 59.178 8.657 -11.845 1.00 39.87 404 THR B O 1
ATOM 4026 N N . SER B 1 125 ? 58.989 10.777 -12.548 1.00 42.77 405 SER B N 1
ATOM 4027 C CA . SER B 1 125 ? 57.519 10.830 -12.415 1.00 44.26 405 SER B CA 1
ATOM 4028 C C . SER B 1 125 ? 56.756 10.383 -13.668 1.00 44.14 405 SER B C 1
ATOM 4029 O O . SER B 1 125 ? 55.570 10.055 -13.598 1.00 43.90 405 SER B O 1
ATOM 4032 N N . THR B 1 126 ? 57.412 10.414 -14.827 1.00 44.10 406 THR B N 1
ATOM 4033 C CA . THR B 1 126 ? 56.836 9.873 -16.054 1.00 44.36 406 THR B CA 1
ATOM 4034 C C . THR B 1 126 ? 57.868 8.970 -16.699 1.00 42.94 406 THR B C 1
ATOM 4035 O O . THR B 1 126 ? 59.061 9.077 -16.408 1.00 41.67 406 THR B O 1
ATOM 4039 N N . VAL B 1 127 ? 57.403 8.079 -17.573 1.00 42.78 407 VAL B N 1
ATOM 4040 C CA . VAL B 1 127 ? 58.300 7.165 -18.281 1.00 42.34 407 VAL B CA 1
ATOM 4041 C C . VAL B 1 127 ? 59.377 7.872 -19.023 1.00 40.79 407 VAL B C 1
ATOM 4042 O O . VAL B 1 127 ? 59.120 8.888 -19.673 1.00 40.69 407 VAL B O 1
ATOM 4046 N N . GLU B 1 128 ? 60.576 7.306 -18.938 1.00 39.12 408 GLU B N 1
ATOM 4047 C CA . GLU B 1 128 ? 61.652 7.636 -19.860 1.00 38.14 408 GLU B CA 1
ATOM 4048 C C . GLU B 1 128 ? 61.917 6.360 -20.634 1.00 36.71 408 GLU B C 1
ATOM 4049 O O . GLU B 1 128 ? 62.069 5.270 -20.043 1.00 36.90 408 GLU B O 1
ATOM 4055 N N . LEU B 1 129 ? 61.946 6.461 -21.958 1.00 34.45 409 LEU B N 1
ATOM 4056 C CA . LEU B 1 129 ? 62.215 5.284 -22.785 1.00 32.88 409 LEU B CA 1
ATOM 4057 C C . LEU B 1 129 ? 63.706 5.041 -22.922 1.00 32.26 409 LEU B C 1
ATOM 4058 O O . LEU B 1 129 ? 64.490 5.966 -22.944 1.00 32.77 409 LEU B O 1
ATOM 4063 N N . TYR B 1 130 ? 64.080 3.775 -22.984 1.00 31.43 410 TYR B N 1
ATOM 4064 C CA . TYR B 1 130 ? 65.434 3.364 -23.228 1.00 30.88 410 TYR B CA 1
ATOM 4065 C C . TYR B 1 130 ? 65.381 2.217 -24.198 1.00 30.51 410 TYR B C 1
ATOM 4066 O O . TYR B 1 130 ? 64.431 1.421 -24.170 1.00 30.51 410 TYR B O 1
ATOM 4075 N N . GLY B 1 131 ? 66.413 2.095 -25.030 1.00 29.89 411 GLY B N 1
ATOM 4076 C CA . GLY B 1 131 ? 66.509 0.970 -25.952 1.00 29.44 411 GLY B CA 1
ATOM 4077 C C . GLY B 1 131 ? 67.479 1.357 -27.072 1.00 29.98 411 GLY B C 1
ATOM 4078 O O . GLY B 1 131 ? 68.400 2.178 -26.847 1.00 30.00 411 GLY B O 1
ATOM 4079 N N . ASN B 1 132 ? 67.314 0.738 -28.233 1.00 30.25 412 ASN B N 1
ATOM 4080 C CA . ASN B 1 132 ? 68.223 1.008 -29.381 1.00 31.66 412 ASN B CA 1
ATOM 4081 C C . ASN B 1 132 ? 67.724 2.232 -30.125 1.00 32.51 412 ASN B C 1
ATOM 4082 O O . ASN B 1 132 ? 67.331 2.146 -31.258 1.00 33.33 412 ASN B O 1
ATOM 4087 N N . ILE B 1 133 ? 67.739 3.371 -29.428 1.00 33.66 413 ILE B N 1
ATOM 4088 C CA . ILE B 1 133 ? 67.202 4.657 -29.891 1.00 34.63 413 ILE B CA 1
ATOM 4089 C C . ILE B 1 133 ? 68.173 5.781 -29.538 1.00 35.97 413 ILE B C 1
ATOM 4090 O O . ILE B 1 133 ? 69.060 5.569 -28.734 1.00 36.17 413 ILE B O 1
ATOM 4095 N N . GLY B 1 134 ? 67.985 6.971 -30.118 1.00 37.48 414 GLY B N 1
ATOM 4096 C CA . GLY B 1 134 ? 68.810 8.138 -29.810 1.00 38.72 414 GLY B CA 1
ATOM 4097 C C . GLY B 1 134 ? 70.254 7.895 -30.206 1.00 40.64 414 GLY B C 1
ATOM 4098 O O . GLY B 1 134 ? 70.538 7.592 -31.377 1.00 41.64 414 GLY B O 1
ATOM 4099 N N . ASN B 1 135 ? 71.169 7.986 -29.247 1.00 41.53 415 ASN B N 1
ATOM 4100 C CA . ASN B 1 135 ? 72.586 7.654 -29.500 1.00 43.22 415 ASN B CA 1
ATOM 4101 C C . ASN B 1 135 ? 72.885 6.145 -29.621 1.00 42.84 415 ASN B C 1
ATOM 4102 O O . ASN B 1 135 ? 74.018 5.765 -29.880 1.00 44.47 415 ASN B O 1
ATOM 4107 N N . LYS B 1 136 ? 71.883 5.286 -29.425 1.00 41.68 416 LYS B N 1
ATOM 4108 C CA . LYS B 1 136 ? 72.029 3.834 -29.611 1.00 40.18 416 LYS B CA 1
ATOM 4109 C C . LYS B 1 136 ? 71.160 3.326 -30.761 1.00 39.10 416 LYS B C 1
ATOM 4110 O O . LYS B 1 136 ? 70.850 2.132 -30.850 1.00 36.43 416 LYS B O 1
ATOM 4116 N N . SER B 1 137 ? 70.827 4.229 -31.686 1.00 39.75 417 SER B N 1
ATOM 4117 C CA . SER B 1 137 ? 70.074 3.863 -32.876 1.00 40.16 417 SER B CA 1
ATOM 4118 C C . SER B 1 137 ? 70.791 2.802 -33.728 1.00 40.01 417 SER B C 1
ATOM 4119 O O . SER B 1 137 ? 70.120 2.055 -34.412 1.00 41.59 417 SER B O 1
ATOM 4122 N N . THR B 1 138 ? 72.118 2.709 -33.665 1.00 39.86 418 THR B N 1
ATOM 4123 C CA . THR B 1 138 ? 72.855 1.677 -34.417 1.00 39.57 418 THR B CA 1
ATOM 4124 C C . THR B 1 138 ? 73.026 0.357 -33.659 1.00 38.55 418 THR B C 1
ATOM 4125 O O . THR B 1 138 ? 73.575 -0.616 -34.199 1.00 38.52 418 THR B O 1
ATOM 4129 N N . TRP B 1 139 ? 72.572 0.321 -32.408 1.00 36.90 419 TRP B N 1
ATOM 4130 C CA . TRP B 1 139 ? 72.657 -0.878 -31.572 1.00 35.62 419 TRP B CA 1
ATOM 4131 C C . TRP B 1 139 ? 71.574 -1.904 -31.881 1.00 34.47 419 TRP B C 1
ATOM 4132 O O . TRP B 1 139 ? 70.569 -1.608 -32.529 1.00 34.27 419 TRP B O 1
ATOM 4143 N N . THR B 1 140 ? 71.755 -3.108 -31.343 1.00 34.33 420 THR B N 1
ATOM 4144 C CA . THR B 1 140 ? 70.746 -4.144 -31.432 1.00 33.59 420 THR B CA 1
ATOM 4145 C C . THR B 1 140 ? 70.302 -4.555 -30.013 1.00 33.26 420 THR B C 1
ATOM 4146 O O . THR B 1 140 ? 70.936 -4.174 -29.024 1.00 33.65 420 THR B O 1
ATOM 4150 N N . THR B 1 141 ? 69.189 -5.274 -29.936 1.00 33.31 421 THR B N 1
ATOM 4151 C CA . THR B 1 141 ? 68.711 -5.858 -28.669 1.00 34.50 421 THR B CA 1
ATOM 4152 C C . THR B 1 141 ? 68.443 -7.325 -28.953 1.00 35.96 421 THR B C 1
ATOM 4153 O O . THR B 1 141 ? 68.175 -7.667 -30.088 1.00 36.09 421 THR B O 1
ATOM 4157 N N . ASN B 1 142 ? 68.489 -8.189 -27.936 1.00 37.52 422 ASN B N 1
ATOM 4158 C CA . ASN B 1 142 ? 68.171 -9.602 -28.165 1.00 38.40 422 ASN B CA 1
ATOM 4159 C C . ASN B 1 142 ? 66.686 -9.838 -28.483 1.00 40.76 422 ASN B C 1
ATOM 4160 O O . ASN B 1 142 ? 66.340 -10.889 -29.030 1.00 41.60 422 ASN B O 1
ATOM 4165 N N . VAL B 1 143 ? 65.810 -8.881 -28.170 1.00 42.76 423 VAL B N 1
ATOM 4166 C CA . VAL B 1 143 ? 64.377 -9.054 -28.445 1.00 44.37 423 VAL B CA 1
ATOM 4167 C C . VAL B 1 143 ? 63.986 -8.695 -29.885 1.00 44.81 423 VAL B C 1
ATOM 4168 O O . VAL B 1 143 ? 63.132 -9.351 -30.476 1.00 43.09 423 VAL B O 1
ATOM 4172 N N . GLY B 1 144 ? 64.612 -7.675 -30.453 1.00 45.51 424 GLY B N 1
ATOM 4173 C CA . GLY B 1 144 ? 64.221 -7.191 -31.763 1.00 46.84 424 GLY B CA 1
ATOM 4174 C C . GLY B 1 144 ? 65.273 -7.289 -32.856 1.00 48.23 424 GLY B C 1
ATOM 4175 O O . GLY B 1 144 ? 64.996 -6.921 -33.994 1.00 47.62 424 GLY B O 1
ATOM 4176 N N . ASN B 1 145 ? 66.468 -7.768 -32.506 1.00 48.83 425 ASN B N 1
ATOM 4177 C CA . ASN B 1 145 ? 67.673 -7.672 -33.355 1.00 49.37 425 ASN B CA 1
ATOM 4178 C C . ASN B 1 145 ? 67.949 -6.215 -33.806 1.00 48.23 425 ASN B C 1
ATOM 4179 O O . ASN B 1 145 ? 68.192 -5.350 -32.942 1.00 44.92 425 ASN B O 1
ATOM 4184 N N . ASN B 1 146 ? 67.905 -5.926 -35.113 1.00 46.24 426 ASN B N 1
ATOM 4185 C CA . ASN B 1 146 ? 68.124 -4.559 -35.603 1.00 46.21 426 ASN B CA 1
ATOM 4186 C C . ASN B 1 146 ? 66.898 -3.659 -35.457 1.00 43.53 426 ASN B C 1
ATOM 4187 O O . ASN B 1 146 ? 67.032 -2.408 -35.490 1.00 43.91 426 ASN B O 1
ATOM 4192 N N . THR B 1 147 ? 65.714 -4.261 -35.303 1.00 40.34 427 THR B N 1
ATOM 4193 C CA . THR B 1 147 ? 64.484 -3.463 -35.238 1.00 39.58 427 THR B CA 1
ATOM 4194 C C . THR B 1 147 ? 64.545 -2.481 -34.053 1.00 36.77 427 THR B C 1
ATOM 4195 O O . THR B 1 147 ? 65.317 -2.688 -33.088 1.00 34.71 427 THR B O 1
ATOM 4199 N N . GLU B 1 148 ? 63.803 -1.391 -34.172 1.00 34.29 428 GLU B N 1
ATOM 4200 C CA . GLU B 1 148 ? 63.850 -0.390 -33.153 1.00 35.44 428 GLU B CA 1
ATOM 4201 C C . GLU B 1 148 ? 62.930 -0.883 -32.026 1.00 32.52 428 GLU B C 1
ATOM 4202 O O . GLU B 1 148 ? 61.771 -1.192 -32.262 1.00 31.04 428 GLU B O 1
ATOM 4208 N N . VAL B 1 149 ? 63.479 -0.963 -30.829 1.00 31.79 429 VAL B N 1
ATOM 4209 C CA . VAL B 1 149 ? 62.730 -1.432 -29.648 1.00 30.84 429 VAL B CA 1
ATOM 4210 C C . VAL B 1 149 ? 63.088 -0.531 -28.478 1.00 30.04 429 VAL B C 1
ATOM 4211 O O . VAL B 1 149 ? 64.263 -0.315 -28.206 1.00 29.11 429 VAL B O 1
ATOM 4215 N N . LYS B 1 150 ? 62.072 -0.068 -27.758 1.00 29.41 430 LYS B N 1
ATOM 4216 C CA . LYS B 1 150 ? 62.309 0.753 -26.586 1.00 29.90 430 LYS B CA 1
ATOM 4217 C C . LYS B 1 150 ? 61.280 0.427 -25.531 1.00 27.68 430 LYS B C 1
ATOM 4218 O O . LYS B 1 150 ? 60.210 -0.096 -25.830 1.00 26.45 430 LYS B O 1
ATOM 4224 N N . TRP B 1 151 ? 61.639 0.713 -24.286 1.00 26.87 431 TRP B N 1
ATOM 4225 C CA . TRP B 1 151 ? 60.806 0.330 -23.152 1.00 26.43 431 TRP B CA 1
ATOM 4226 C C . TRP B 1 151 ? 60.918 1.311 -22.035 1.00 26.06 431 TRP B C 1
ATOM 4227 O O . TRP B 1 151 ? 61.930 1.984 -21.889 1.00 25.69 431 TRP B O 1
ATOM 4238 N N . GLY B 1 152 ? 59.862 1.366 -21.247 1.00 26.13 432 GLY B N 1
ATOM 4239 C CA . GLY B 1 152 ? 59.892 2.093 -19.975 1.00 26.57 432 GLY B CA 1
ATOM 4240 C C . GLY B 1 152 ? 60.209 1.099 -18.883 1.00 26.83 432 GLY B C 1
ATOM 4241 O O . GLY B 1 152 ? 59.905 -0.084 -19.026 1.00 26.70 432 GLY B O 1
ATOM 4242 N N . SER B 1 153 ? 60.840 1.549 -17.798 1.00 26.90 433 SER B N 1
ATOM 4243 C CA . SER B 1 153 ? 61.329 0.580 -16.825 1.00 27.27 433 SER B CA 1
ATOM 4244 C C . SER B 1 153 ? 60.709 0.965 -15.504 1.00 27.36 433 SER B C 1
ATOM 4245 O O . SER B 1 153 ? 60.612 2.178 -15.180 1.00 27.02 433 SER B O 1
ATOM 4248 N N . VAL B 1 154 ? 60.311 -0.061 -14.763 1.00 27.45 434 VAL B N 1
ATOM 4249 C CA . VAL B 1 154 ? 59.699 0.119 -13.415 1.00 28.26 434 VAL B CA 1
ATOM 4250 C C . VAL B 1 154 ? 60.250 -0.948 -12.479 1.00 28.17 434 VAL B C 1
ATOM 4251 O O . VAL B 1 154 ? 60.475 -2.076 -12.881 1.00 26.36 434 VAL B O 1
ATOM 4255 N N . LEU B 1 155 ? 60.357 -0.618 -11.175 1.00 28.91 435 LEU B N 1
ATOM 4256 C CA . LEU B 1 155 ? 60.689 -1.586 -10.148 1.00 29.66 435 LEU B CA 1
ATOM 4257 C C . LEU B 1 155 ? 59.468 -1.759 -9.286 1.00 29.69 435 LEU B C 1
ATOM 4258 O O . LEU B 1 155 ? 58.883 -0.766 -8.854 1.00 29.43 435 LEU B O 1
ATOM 4263 N N . LEU B 1 156 ? 59.077 -3.017 -9.105 1.00 29.37 436 LEU B N 1
ATOM 4264 C CA . LEU B 1 156 ? 57.891 -3.413 -8.370 1.00 29.47 436 LEU B CA 1
ATOM 4265 C C . LEU B 1 156 ? 58.257 -4.534 -7.444 1.00 29.47 436 LEU B C 1
ATOM 4266 O O . LEU B 1 156 ? 59.006 -5.426 -7.796 1.00 28.33 436 LEU B O 1
ATOM 4271 N N . LYS B 1 157 ? 57.737 -4.470 -6.221 1.00 30.10 437 LYS B N 1
ATOM 4272 C CA . LYS B 1 157 ? 57.799 -5.593 -5.326 1.00 30.84 437 LYS B CA 1
ATOM 4273 C C . LYS B 1 157 ? 56.535 -6.420 -5.433 1.00 30.47 437 LYS B C 1
ATOM 4274 O O . LYS B 1 157 ? 55.522 -6.001 -5.966 1.00 30.08 437 LYS B O 1
ATOM 4280 N N . ARG B 1 158 ? 56.581 -7.589 -4.815 1.00 31.01 438 ARG B N 1
ATOM 4281 C CA . ARG B 1 158 ? 55.415 -8.469 -4.751 1.00 31.24 438 ARG B CA 1
ATOM 4282 C C . ARG B 1 158 ? 54.180 -7.691 -4.368 1.00 31.83 438 ARG B C 1
ATOM 4283 O O . ARG B 1 158 ? 54.234 -6.870 -3.430 1.00 32.52 438 ARG B O 1
ATOM 4291 N N . GLY B 1 159 ? 53.100 -7.921 -5.115 1.00 31.49 439 GLY B N 1
ATOM 4292 C CA . GLY B 1 159 ? 51.816 -7.263 -4.922 1.00 32.23 439 GLY B CA 1
ATOM 4293 C C . GLY B 1 159 ? 51.622 -5.892 -5.531 1.00 32.38 439 GLY B C 1
ATOM 4294 O O . GLY B 1 159 ? 50.471 -5.428 -5.628 1.00 34.16 439 GLY B O 1
ATOM 4295 N N . GLN B 1 160 ? 52.722 -5.230 -5.901 1.00 31.79 440 GLN B N 1
ATOM 4296 C CA . GLN B 1 160 ? 52.657 -3.903 -6.496 1.00 31.24 440 GLN B CA 1
ATOM 4297 C C . GLN B 1 160 ? 52.406 -4.014 -7.987 1.00 30.74 440 GLN B C 1
ATOM 4298 O O . GLN B 1 160 ? 52.661 -5.050 -8.614 1.00 29.68 440 GLN B O 1
ATOM 4304 N N . SER B 1 161 ? 51.906 -2.931 -8.536 1.00 31.12 441 SER B N 1
ATOM 4305 C CA . SER B 1 161 ? 51.523 -2.920 -9.921 1.00 31.02 441 SER B CA 1
ATOM 4306 C C . SER B 1 161 ? 51.840 -1.624 -10.606 1.00 30.89 441 SER B C 1
ATOM 4307 O O . SER B 1 161 ? 52.147 -0.616 -9.969 1.00 31.52 441 SER B O 1
ATOM 4310 N N . VAL B 1 162 ? 51.855 -1.713 -11.931 1.00 29.62 442 VAL B N 1
ATOM 4311 C CA . VAL B 1 162 ? 52.020 -0.586 -12.843 1.00 29.47 442 VAL B CA 1
ATOM 4312 C C . VAL B 1 162 ? 50.936 -0.722 -13.920 1.00 28.43 442 VAL B C 1
ATOM 4313 O O . VAL B 1 162 ? 50.609 -1.839 -14.344 1.00 27.67 442 VAL B O 1
ATOM 4317 N N . THR B 1 163 ? 50.357 0.420 -14.293 1.00 28.38 443 THR B N 1
ATOM 4318 C CA . THR B 1 163 ? 49.316 0.486 -15.306 1.00 28.23 443 THR B CA 1
ATOM 4319 C C . THR B 1 163 ? 49.946 1.083 -16.553 1.00 27.60 443 THR B C 1
ATOM 4320 O O . THR B 1 163 ? 50.528 2.173 -16.527 1.00 27.92 443 THR B O 1
ATOM 4324 N N . ALA B 1 164 ? 49.874 0.344 -17.626 1.00 27.21 444 ALA B N 1
ATOM 4325 C CA . ALA B 1 164 ? 50.418 0.793 -18.913 1.00 26.59 444 ALA B CA 1
ATOM 4326 C C . ALA B 1 164 ? 49.263 1.134 -19.872 1.00 26.73 444 ALA B C 1
ATOM 4327 O O . ALA B 1 164 ? 48.343 0.329 -20.064 1.00 26.58 444 ALA B O 1
ATOM 4329 N N . THR B 1 165 ? 49.289 2.329 -20.452 1.00 27.02 445 THR B N 1
ATOM 4330 C CA . THR B 1 165 ? 48.247 2.755 -21.386 1.00 27.11 445 THR B CA 1
ATOM 4331 C C . THR B 1 165 ? 48.928 3.024 -22.752 1.00 27.10 445 THR B C 1
ATOM 4332 O O . THR B 1 165 ? 49.928 3.755 -22.832 1.00 27.08 445 THR B O 1
ATOM 4336 N N . TYR B 1 166 ? 48.378 2.407 -23.794 1.00 26.71 446 TYR B N 1
ATOM 4337 C CA . TYR B 1 166 ? 48.961 2.451 -25.129 1.00 27.10 446 TYR B CA 1
ATOM 4338 C C . TYR B 1 166 ? 47.922 3.122 -26.037 1.00 27.19 446 TYR B C 1
ATOM 4339 O O . TYR B 1 166 ? 46.783 2.675 -26.111 1.00 27.44 446 TYR B O 1
ATOM 4348 N N . THR B 1 167 ? 48.329 4.225 -26.647 1.00 27.51 447 THR B N 1
ATOM 4349 C CA . THR B 1 167 ? 47.499 5.039 -27.531 1.00 28.00 447 THR B CA 1
ATOM 4350 C C . THR B 1 167 ? 48.276 5.202 -28.853 1.00 28.09 447 THR B C 1
ATOM 4351 O O . THR B 1 167 ? 49.356 4.638 -29.005 1.00 27.37 447 THR B O 1
ATOM 4355 N N . ASN B 1 168 ? 47.749 6.012 -29.763 1.00 29.06 448 ASN B N 1
ATOM 4356 C CA . ASN B 1 168 ? 48.355 6.190 -31.118 1.00 29.96 448 ASN B CA 1
ATOM 4357 C C . ASN B 1 168 ? 48.486 4.845 -31.836 1.00 29.95 448 ASN B C 1
ATOM 4358 O O . ASN B 1 168 ? 49.497 4.538 -32.484 1.00 31.10 448 ASN B O 1
ATOM 4363 N N . LEU B 1 169 ? 47.447 4.035 -31.721 1.00 30.49 449 LEU B N 1
ATOM 4364 C CA . LEU B 1 169 ? 47.428 2.708 -32.314 1.00 31.09 449 LEU B CA 1
ATOM 4365 C C . LEU B 1 169 ? 47.069 2.886 -33.793 1.00 31.90 449 LEU B C 1
ATOM 4366 O O . LEU B 1 169 ? 46.184 3.680 -34.129 1.00 32.61 449 LEU B O 1
ATOM 4371 N N . GLN B 1 170 ? 47.810 2.222 -34.656 1.00 33.18 450 GLN B N 1
ATOM 4372 C CA . GLN B 1 170 ? 47.643 2.396 -36.110 1.00 34.40 450 GLN B CA 1
ATOM 4373 C C . GLN B 1 170 ? 46.907 1.242 -36.812 1.00 35.27 450 GLN B C 1
ATOM 4374 O O . GLN B 1 170 ? 46.160 1.470 -37.793 1.00 35.05 450 GLN B O 1
ATOM 4380 N N . LYS B 1 171 ? 47.109 0.009 -36.360 1.00 34.49 451 LYS B N 1
ATOM 4381 C CA . LYS B 1 171 ? 46.622 -1.145 -37.125 1.00 35.12 451 LYS B CA 1
ATOM 4382 C C . LYS B 1 171 ? 45.914 -2.223 -36.328 1.00 32.89 451 LYS B C 1
ATOM 4383 O O . LYS B 1 171 ? 45.787 -3.349 -36.788 1.00 31.40 451 LYS B O 1
ATOM 4389 N N . THR B 1 172 ? 45.410 -1.861 -35.143 1.00 30.68 452 THR B N 1
ATOM 4390 C CA . THR B 1 172 ? 44.652 -2.769 -34.310 1.00 30.13 452 THR B CA 1
ATOM 4391 C C . THR B 1 172 ? 43.165 -2.572 -34.470 1.00 30.33 452 THR B C 1
ATOM 4392 O O . THR B 1 172 ? 42.658 -1.467 -34.310 1.00 30.30 452 THR B O 1
ATOM 4396 N N . TYR B 1 173 ? 42.466 -3.669 -34.732 1.00 30.96 453 TYR B N 1
ATOM 4397 C CA . TYR B 1 173 ? 41.027 -3.658 -34.941 1.00 31.97 453 TYR B CA 1
ATOM 4398 C C . TYR B 1 173 ? 40.385 -4.838 -34.271 1.00 31.31 453 TYR B C 1
ATOM 4399 O O . TYR B 1 173 ? 40.975 -5.914 -34.195 1.00 30.57 453 TYR B O 1
ATOM 4408 N N . TYR B 1 174 ? 39.160 -4.642 -33.835 1.00 31.42 454 TYR B N 1
ATOM 4409 C CA . TYR B 1 174 ? 38.339 -5.719 -33.346 1.00 32.49 454 TYR B CA 1
ATOM 4410 C C . TYR B 1 174 ? 37.065 -5.699 -34.196 1.00 33.87 454 TYR B C 1
ATOM 4411 O O . TYR B 1 174 ? 36.450 -4.629 -34.359 1.00 32.95 454 TYR B O 1
ATOM 4420 N N . ASN B 1 175 ? 36.688 -6.849 -34.765 1.00 35.29 455 ASN B N 1
ATOM 4421 C CA . ASN B 1 175 ? 35.507 -6.926 -35.657 1.00 36.93 455 ASN B CA 1
ATOM 4422 C C . ASN B 1 175 ? 35.514 -5.823 -36.715 1.00 37.59 455 ASN B C 1
ATOM 4423 O O . ASN B 1 175 ? 34.469 -5.248 -37.037 1.00 38.10 455 ASN B O 1
ATOM 4428 N N . GLY B 1 176 ? 36.695 -5.510 -37.238 1.00 37.86 456 GLY B N 1
ATOM 4429 C CA . GLY B 1 176 ? 36.835 -4.464 -38.248 1.00 39.32 456 GLY B CA 1
ATOM 4430 C C . GLY B 1 176 ? 36.676 -3.013 -37.797 1.00 40.17 456 GLY B C 1
ATOM 4431 O O . GLY B 1 176 ? 36.703 -2.134 -38.644 1.00 39.73 456 GLY B O 1
ATOM 4432 N N . LYS B 1 177 ? 36.547 -2.756 -36.491 1.00 40.31 457 LYS B N 1
ATOM 4433 C CA . LYS B 1 177 ? 36.442 -1.398 -35.934 1.00 42.25 457 LYS B CA 1
ATOM 4434 C C . LYS B 1 177 ? 37.719 -1.074 -35.168 1.00 40.64 457 LYS B C 1
ATOM 4435 O O . LYS B 1 177 ? 38.252 -1.927 -34.450 1.00 38.17 457 LYS B O 1
ATOM 4441 N N . LYS B 1 178 ? 38.170 0.168 -35.293 1.00 39.24 458 LYS B N 1
ATOM 4442 C CA . LYS B 1 178 ? 39.487 0.558 -34.828 1.00 38.80 458 LYS B CA 1
ATOM 4443 C C . LYS B 1 178 ? 39.548 0.615 -33.298 1.00 35.51 458 LYS B C 1
ATOM 4444 O O . LYS B 1 178 ? 38.674 1.159 -32.672 1.00 35.87 458 LYS B O 1
ATOM 4450 N N . VAL B 1 179 ? 40.585 -0.002 -32.726 1.00 32.64 459 VAL B N 1
ATOM 4451 C CA . VAL B 1 179 ? 40.895 0.097 -31.293 1.00 30.96 459 VAL B CA 1
ATOM 4452 C C . VAL B 1 179 ? 41.686 1.388 -31.054 1.00 30.30 459 VAL B C 1
ATOM 4453 O O . VAL B 1 179 ? 42.680 1.683 -31.743 1.00 28.94 459 VAL B O 1
ATOM 4457 N N . SER B 1 180 ? 41.261 2.158 -30.056 1.00 30.25 460 SER B N 1
ATOM 4458 C CA . SER B 1 180 ? 41.826 3.476 -29.815 1.00 30.80 460 SER B CA 1
ATOM 4459 C C . SER B 1 180 ? 42.856 3.489 -28.698 1.00 30.93 460 SER B C 1
ATOM 4460 O O . SER B 1 180 ? 43.720 4.359 -28.678 1.00 30.24 460 SER B O 1
ATOM 4463 N N . LYS B 1 181 ? 42.706 2.548 -27.756 1.00 30.83 461 LYS B N 1
ATOM 4464 C CA . LYS B 1 181 ? 43.493 2.515 -26.548 1.00 31.25 461 LYS B CA 1
ATOM 4465 C C . LYS B 1 181 ? 43.491 1.092 -25.945 1.00 29.31 461 LYS B C 1
ATOM 4466 O O . LYS B 1 181 ? 42.521 0.369 -26.031 1.00 28.63 461 LYS B O 1
ATOM 4472 N N . ILE B 1 182 ? 44.603 0.686 -25.381 1.00 28.74 462 ILE B N 1
ATOM 4473 C CA . ILE B 1 182 ? 44.709 -0.603 -24.685 1.00 28.52 462 ILE B CA 1
ATOM 4474 C C . ILE B 1 182 ? 45.316 -0.267 -23.354 1.00 28.39 462 ILE B C 1
ATOM 4475 O O . ILE B 1 182 ? 46.290 0.487 -23.308 1.00 28.10 462 ILE B O 1
ATOM 4480 N N . VAL B 1 183 ? 44.757 -0.825 -22.284 1.00 28.91 463 VAL B N 1
ATOM 4481 C CA . VAL B 1 183 ? 45.234 -0.560 -20.942 1.00 29.60 463 VAL B CA 1
ATOM 4482 C C . VAL B 1 183 ? 45.592 -1.890 -20.302 1.00 29.72 463 VAL B C 1
ATOM 4483 O O . VAL B 1 183 ? 44.731 -2.751 -20.196 1.00 30.57 463 VAL B O 1
ATOM 4487 N N . TYR B 1 184 ? 46.844 -2.026 -19.860 1.00 29.45 464 TYR B N 1
ATOM 4488 C CA . TYR B 1 184 ? 47.288 -3.183 -19.079 1.00 30.04 464 TYR B CA 1
ATOM 4489 C C . TYR B 1 184 ? 47.572 -2.795 -17.641 1.00 29.16 464 TYR B C 1
ATOM 4490 O O . TYR B 1 184 ? 48.207 -1.796 -17.385 1.00 28.82 464 TYR B O 1
ATOM 4499 N N . LYS B 1 185 ? 47.120 -3.610 -16.715 1.00 28.70 465 LYS B N 1
ATOM 4500 C CA . LYS B 1 185 ? 47.689 -3.609 -15.388 1.00 28.58 465 LYS B CA 1
ATOM 4501 C C . LYS B 1 185 ? 48.566 -4.838 -15.233 1.00 26.91 465 LYS B C 1
ATOM 4502 O O . LYS B 1 185 ? 48.123 -5.982 -15.376 1.00 26.44 465 LYS B O 1
ATOM 4508 N N . TYR B 1 186 ? 49.812 -4.582 -14.866 1.00 26.65 466 TYR B N 1
ATOM 4509 C CA . TYR B 1 186 ? 50.779 -5.625 -14.554 1.00 26.26 466 TYR B CA 1
ATOM 4510 C C . TYR B 1 186 ? 51.100 -5.661 -13.056 1.00 26.47 466 TYR B C 1
ATOM 4511 O O . TYR B 1 186 ? 51.571 -4.657 -12.547 1.00 27.57 466 TYR B O 1
ATOM 4520 N N . THR B 1 187 ? 50.942 -6.809 -12.403 1.00 26.17 467 THR B N 1
ATOM 4521 C CA . THR B 1 187 ? 51.179 -6.953 -10.932 1.00 26.80 467 THR B CA 1
ATOM 4522 C C . THR B 1 187 ? 52.125 -8.122 -10.644 1.00 26.62 467 THR B C 1
ATOM 4523 O O . THR B 1 187 ? 51.908 -9.221 -11.145 1.00 26.59 467 THR B O 1
ATOM 4527 N N . VAL B 1 188 ? 53.167 -7.905 -9.838 1.00 26.98 468 VAL B N 1
ATOM 4528 C CA . VAL B 1 188 ? 54.092 -8.980 -9.485 1.00 27.18 468 VAL B CA 1
ATOM 4529 C C . VAL B 1 188 ? 53.341 -9.928 -8.565 1.00 29.06 468 VAL B C 1
ATOM 4530 O O . VAL B 1 188 ? 52.923 -9.489 -7.436 1.00 28.59 468 VAL B O 1
ATOM 4534 N N . ASP B 1 189 ? 53.132 -11.173 -9.010 1.00 30.51 469 ASP B N 1
ATOM 4535 C CA . ASP B 1 189 ? 52.399 -12.179 -8.206 1.00 33.16 469 ASP B CA 1
ATOM 4536 C C . ASP B 1 189 ? 53.122 -12.417 -6.879 1.00 33.62 469 ASP B C 1
ATOM 4537 O O . ASP B 1 189 ? 54.339 -12.682 -6.862 1.00 31.69 469 ASP B O 1
ATOM 4542 N N . LYS B 1 190 ? 52.375 -12.339 -5.762 1.00 35.02 470 LYS B N 1
ATOM 4543 C CA . LYS B 1 190 ? 52.999 -12.495 -4.448 1.00 37.25 470 LYS B CA 1
ATOM 4544 C C . LYS B 1 190 ? 53.650 -13.849 -4.216 1.00 36.82 470 LYS B C 1
ATOM 4545 O O . LYS B 1 190 ? 54.673 -13.931 -3.529 1.00 37.25 470 LYS B O 1
ATOM 4551 N N . ASP B 1 191 ? 53.126 -14.900 -4.839 1.00 36.84 471 ASP B N 1
ATOM 4552 C CA . ASP B 1 191 ? 53.719 -16.222 -4.675 1.00 37.38 471 ASP B CA 1
ATOM 4553 C C . ASP B 1 191 ? 54.934 -16.504 -5.573 1.00 35.61 471 ASP B C 1
ATOM 4554 O O . ASP B 1 191 ? 55.424 -17.643 -5.573 1.00 35.56 471 ASP B O 1
ATOM 4559 N N . SER B 1 192 ? 55.437 -15.501 -6.303 1.00 32.57 472 SER B N 1
ATOM 4560 C CA . SER B 1 192 ? 56.759 -15.635 -6.923 1.00 31.48 472 SER B CA 1
ATOM 4561 C C . SER B 1 192 ? 57.856 -15.977 -5.874 1.00 32.03 472 SER B C 1
ATOM 4562 O O . SER B 1 192 ? 57.871 -15.409 -4.794 1.00 30.90 472 SER B O 1
ATOM 4565 N N . LYS B 1 193 ? 58.762 -16.889 -6.228 1.00 32.26 473 LYS B N 1
ATOM 4566 C CA . LYS B 1 193 ? 59.788 -17.407 -5.298 1.00 33.18 473 LYS B CA 1
ATOM 4567 C C . LYS B 1 193 ? 61.185 -16.795 -5.523 1.00 32.22 473 LYS B C 1
ATOM 4568 O O . LYS B 1 193 ? 62.176 -17.261 -4.941 1.00 31.69 473 LYS B O 1
ATOM 4574 N N . PHE B 1 194 ? 61.302 -15.771 -6.386 1.00 31.27 474 PHE B N 1
ATOM 4575 C CA . PHE B 1 194 ? 62.642 -15.188 -6.661 1.00 31.06 474 PHE B CA 1
ATOM 4576 C C . PHE B 1 194 ? 63.370 -14.697 -5.406 1.00 32.02 474 PHE B C 1
ATOM 4577 O O . PHE B 1 194 ? 62.735 -14.203 -4.454 1.00 32.03 474 PHE B O 1
ATOM 4585 N N . GLN B 1 195 ? 64.696 -14.781 -5.434 1.00 32.80 475 GLN B N 1
ATOM 4586 C CA . GLN B 1 195 ? 65.506 -14.539 -4.222 1.00 34.76 475 GLN B CA 1
ATOM 4587 C C . GLN B 1 195 ? 66.012 -13.111 -4.022 1.00 35.25 475 GLN B C 1
ATOM 4588 O O . GLN B 1 195 ? 66.422 -12.794 -2.909 1.00 35.27 475 GLN B O 1
ATOM 4594 N N . ASN B 1 196 ? 65.971 -12.249 -5.052 1.00 35.23 476 ASN B N 1
ATOM 4595 C CA . ASN B 1 196 ? 66.508 -10.857 -4.980 1.00 36.07 476 ASN B CA 1
ATOM 4596 C C . ASN B 1 196 ? 66.247 -10.240 -3.578 1.00 37.35 476 ASN B C 1
ATOM 4597 O O . ASN B 1 196 ? 65.082 -10.093 -3.179 1.00 38.16 476 ASN B O 1
ATOM 4602 N N . PRO B 1 197 ? 67.320 -9.949 -2.805 1.00 37.70 477 PRO B N 1
ATOM 4603 C CA . PRO B 1 197 ? 67.116 -9.544 -1.402 1.00 38.50 477 PRO B CA 1
ATOM 4604 C C . PRO B 1 197 ? 66.224 -8.325 -1.157 1.00 38.61 477 PRO B C 1
ATOM 4605 O O . PRO B 1 197 ? 65.498 -8.290 -0.152 1.00 38.61 477 PRO B O 1
ATOM 4609 N N . SER B 1 198 ? 66.298 -7.341 -2.054 1.00 38.28 478 SER B N 1
ATOM 4610 C CA . SER B 1 198 ? 65.446 -6.148 -1.982 1.00 37.93 478 SER B CA 1
ATOM 4611 C C . SER B 1 198 ? 63.969 -6.446 -2.285 1.00 36.89 478 SER B C 1
ATOM 4612 O O . SER B 1 198 ? 63.105 -5.567 -2.089 1.00 37.14 478 SER B O 1
ATOM 4615 N N . GLY B 1 199 ? 63.674 -7.648 -2.816 1.00 35.41 479 GLY B N 1
ATOM 4616 C CA . GLY B 1 199 ? 62.302 -8.009 -3.206 1.00 34.28 479 GLY B CA 1
ATOM 4617 C C . GLY B 1 199 ? 61.807 -7.369 -4.517 1.00 32.92 479 GLY B C 1
ATOM 4618 O O . GLY B 1 199 ? 60.644 -7.521 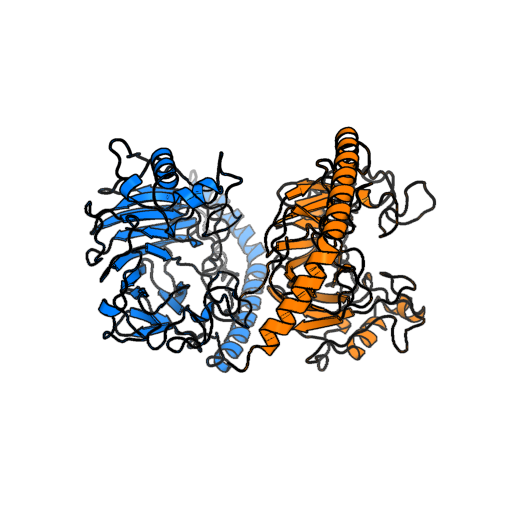-4.878 1.00 32.26 479 GLY B O 1
ATOM 4619 N N . ASN B 1 200 ? 62.679 -6.660 -5.226 1.00 31.97 480 ASN B N 1
ATOM 4620 C CA . ASN B 1 200 ? 62.274 -5.966 -6.437 1.00 31.72 480 ASN B CA 1
ATOM 4621 C C . ASN B 1 200 ? 62.324 -6.854 -7.665 1.00 30.24 480 ASN B C 1
ATOM 4622 O O . ASN B 1 200 ? 63.202 -7.727 -7.805 1.00 29.88 480 ASN B O 1
ATOM 4627 N N . VAL B 1 201 ? 61.392 -6.569 -8.564 1.00 29.30 481 VAL B N 1
ATOM 4628 C CA . VAL B 1 201 ? 61.435 -7.014 -9.986 1.00 28.37 481 VAL B CA 1
ATOM 4629 C C . VAL B 1 201 ? 61.501 -5.794 -10.838 1.00 27.87 481 VAL B C 1
ATOM 4630 O O . VAL B 1 201 ? 60.881 -4.801 -10.507 1.00 28.45 481 VAL B O 1
ATOM 4634 N N . TRP B 1 202 ? 62.220 -5.901 -11.971 1.00 26.81 482 TRP B N 1
ATOM 4635 C CA . TRP B 1 202 ? 62.233 -4.935 -13.030 1.00 26.00 482 TRP B CA 1
ATOM 4636 C C . TRP B 1 202 ? 61.240 -5.405 -14.081 1.00 25.09 482 TRP B C 1
ATOM 4637 O O . TRP B 1 202 ? 61.263 -6.595 -14.453 1.00 24.02 482 TRP B O 1
ATOM 4648 N N . LEU B 1 203 ? 60.345 -4.505 -14.484 1.00 25.05 483 LEU B N 1
ATOM 4649 C CA . LEU B 1 203 ? 59.527 -4.693 -15.691 1.00 24.83 483 LEU B CA 1
ATOM 4650 C C . LEU B 1 203 ? 59.995 -3.722 -16.719 1.00 24.74 483 LEU B C 1
ATOM 4651 O O . LEU B 1 203 ? 59.985 -2.486 -16.500 1.00 25.45 483 LEU B O 1
ATOM 4656 N N . GLY B 1 204 ? 60.395 -4.256 -17.867 1.00 23.93 484 GLY B N 1
ATOM 4657 C CA . GLY B 1 204 ? 60.664 -3.451 -19.013 1.00 23.51 484 GLY B CA 1
ATOM 4658 C C . GLY B 1 204 ? 59.407 -3.575 -19.870 1.00 23.11 484 GLY B C 1
ATOM 4659 O O . GLY B 1 204 ? 59.115 -4.662 -20.395 1.00 23.40 484 GLY B O 1
ATOM 4660 N N . VAL B 1 205 ? 58.653 -2.484 -19.988 1.00 22.76 485 VAL B N 1
ATOM 4661 C CA . VAL B 1 205 ? 57.366 -2.495 -20.671 1.00 22.68 485 VAL B CA 1
ATOM 4662 C C . VAL B 1 205 ? 57.640 -1.873 -22.049 1.00 22.62 485 VAL B C 1
ATOM 4663 O O . VAL B 1 205 ? 57.936 -0.659 -22.144 1.00 22.34 485 VAL B O 1
ATOM 4667 N N . PHE B 1 206 ? 57.513 -2.682 -23.089 1.00 22.91 486 PHE B N 1
ATOM 4668 C CA . PHE B 1 206 ? 57.824 -2.186 -24.407 1.00 23.46 486 PHE B CA 1
ATOM 4669 C C . PHE B 1 206 ? 56.802 -1.120 -24.883 1.00 24.19 486 PHE B C 1
ATOM 4670 O O . PHE B 1 206 ? 55.621 -1.184 -24.537 1.00 24.21 486 PHE B O 1
ATOM 4678 N N . SER B 1 207 ? 57.271 -0.168 -25.714 1.00 24.83 487 SER B N 1
ATOM 4679 C CA . SER B 1 207 ? 56.383 0.884 -26.217 1.00 25.34 487 SER B CA 1
ATOM 4680 C C . SER B 1 207 ? 55.334 0.260 -27.140 1.00 25.93 487 SER B C 1
ATOM 4681 O O . SER B 1 207 ? 54.189 0.699 -27.144 1.00 26.67 487 SER B O 1
ATOM 4684 N N . ASP B 1 208 ? 55.746 -0.786 -27.856 1.00 25.95 488 ASP B N 1
ATOM 4685 C CA . ASP B 1 208 ? 54.855 -1.575 -28.737 1.00 26.25 488 ASP B CA 1
ATOM 4686 C C . ASP B 1 208 ? 54.199 -2.645 -27.870 1.00 25.74 488 ASP B C 1
ATOM 4687 O O . ASP B 1 208 ? 54.871 -3.571 -27.503 1.00 25.71 488 ASP B O 1
ATOM 4692 N N . PRO B 1 209 ? 52.886 -2.577 -27.621 1.00 26.10 489 PRO B N 1
ATOM 4693 C CA . PRO B 1 209 ? 52.240 -3.488 -26.640 1.00 25.95 489 PRO B CA 1
ATOM 4694 C C . PRO B 1 209 ? 52.216 -4.934 -27.122 1.00 25.87 489 PRO B C 1
ATOM 4695 O O . PRO B 1 209 ? 52.131 -5.820 -26.286 1.00 25.05 489 PRO B O 1
ATOM 4699 N N . THR B 1 210 ? 52.416 -5.176 -28.442 1.00 25.30 490 THR B N 1
ATOM 4700 C CA . THR B 1 210 ? 52.494 -6.530 -28.939 1.00 25.57 490 THR B CA 1
ATOM 4701 C C . THR B 1 210 ? 53.825 -7.242 -28.604 1.00 26.24 490 THR B C 1
ATOM 4702 O O . THR B 1 210 ? 53.919 -8.469 -28.669 1.00 26.84 490 THR B O 1
ATOM 4706 N N . LEU B 1 211 ? 54.841 -6.485 -28.213 1.00 26.83 491 LEU B N 1
ATOM 4707 C CA . LEU B 1 211 ? 56.107 -7.055 -27.806 1.00 26.78 491 LEU B CA 1
ATOM 4708 C C . LEU B 1 211 ? 56.036 -7.451 -26.340 1.00 26.47 491 LEU B C 1
ATOM 4709 O O . LEU B 1 211 ? 56.859 -8.234 -25.902 1.00 28.03 491 LEU B O 1
ATOM 4714 N N . GLY B 1 212 ? 55.079 -6.914 -25.612 1.00 25.57 492 GLY B N 1
ATOM 4715 C CA . GLY B 1 212 ? 54.809 -7.327 -24.226 1.00 25.17 492 GLY B CA 1
ATOM 4716 C C . GLY B 1 212 ? 55.704 -6.721 -23.134 1.00 24.71 492 GLY B C 1
ATOM 4717 O O . GLY B 1 212 ? 55.901 -5.499 -23.082 1.00 24.88 492 GLY B O 1
ATOM 4718 N N . VAL B 1 213 ? 56.238 -7.602 -22.285 1.00 23.37 493 VAL B N 1
ATOM 4719 C CA . VAL B 1 213 ? 56.967 -7.241 -21.110 1.00 23.45 493 VAL B CA 1
ATOM 4720 C C . VAL B 1 213 ? 58.159 -8.132 -20.937 1.00 22.70 493 VAL B C 1
ATOM 4721 O O . VAL B 1 213 ? 58.071 -9.342 -21.218 1.00 22.46 493 VAL B O 1
ATOM 4725 N N . PHE B 1 214 ? 59.256 -7.540 -20.474 1.00 22.78 494 PHE B N 1
ATOM 4726 C CA . PHE B 1 214 ? 60.393 -8.281 -19.972 1.00 23.21 494 PHE B CA 1
ATOM 4727 C C . PHE B 1 214 ? 60.395 -8.112 -18.479 1.00 22.86 494 PHE B C 1
ATOM 4728 O O . PHE B 1 214 ? 60.546 -6.982 -17.987 1.00 23.02 494 PHE B O 1
ATOM 4736 N N . ALA B 1 215 ? 60.180 -9.203 -17.780 1.00 22.52 495 ALA B N 1
ATOM 4737 C CA . ALA B 1 215 ? 60.163 -9.200 -16.305 1.00 22.20 495 ALA B CA 1
ATOM 4738 C C . ALA B 1 215 ? 61.364 -9.958 -15.780 1.00 22.31 495 ALA B C 1
ATOM 4739 O O . ALA B 1 215 ? 61.588 -11.092 -16.182 1.00 22.08 495 ALA B O 1
ATOM 4741 N N . SER B 1 216 ? 62.126 -9.375 -14.855 1.00 23.00 496 SER B N 1
ATOM 4742 C CA . SER B 1 216 ? 63.329 -10.008 -14.323 1.00 23.30 496 SER B CA 1
ATOM 4743 C C . SER B 1 216 ? 63.612 -9.679 -12.877 1.00 24.10 496 SER B C 1
ATOM 4744 O O . SER B 1 216 ? 63.497 -8.524 -12.470 1.00 24.72 496 SER B O 1
ATOM 4747 N N . ALA B 1 217 ? 64.031 -10.703 -12.143 1.00 24.78 497 ALA B N 1
ATOM 4748 C CA . ALA B 1 217 ? 64.627 -10.540 -10.792 1.00 25.84 497 ALA B CA 1
ATOM 4749 C C . ALA B 1 217 ? 66.068 -11.045 -10.806 1.00 26.17 497 ALA B C 1
ATOM 4750 O O . ALA B 1 217 ? 66.658 -11.352 -9.786 1.00 26.38 497 ALA B O 1
ATOM 4752 N N . TYR B 1 218 ? 66.673 -11.105 -11.992 1.00 26.07 498 TYR B N 1
ATOM 4753 C CA . TYR B 1 218 ? 67.984 -11.661 -12.084 1.00 26.35 498 TYR B CA 1
ATOM 4754 C C . TYR B 1 218 ? 69.029 -10.737 -11.437 1.00 26.60 498 TYR B C 1
ATOM 4755 O O . TYR B 1 218 ? 69.047 -9.529 -11.686 1.00 25.54 498 TYR B O 1
ATOM 4764 N N . THR B 1 219 ? 69.888 -11.336 -10.623 1.00 27.79 499 THR B N 1
ATOM 4765 C CA . THR B 1 219 ? 70.902 -10.600 -9.860 1.00 29.33 499 THR B CA 1
ATOM 4766 C C . THR B 1 219 ? 72.319 -10.941 -10.301 1.00 30.24 499 THR B C 1
ATOM 4767 O O . THR B 1 219 ? 73.283 -10.610 -9.593 1.00 30.43 499 THR B O 1
ATOM 4771 N N . GLY B 1 220 ? 72.458 -11.589 -11.468 1.00 30.90 500 GLY B N 1
ATOM 4772 C CA . GLY B 1 220 ? 73.747 -12.062 -11.953 1.00 31.74 500 GLY B CA 1
ATOM 4773 C C . GLY B 1 220 ? 74.161 -13.479 -11.566 1.00 32.64 500 GLY B C 1
ATOM 4774 O O . GLY B 1 220 ? 75.237 -13.904 -11.949 1.00 32.99 500 GLY B O 1
ATOM 4775 N N . GLN B 1 221 ? 73.343 -14.195 -10.783 1.00 33.84 501 GLN B N 1
ATOM 4776 C CA . GLN B 1 221 ? 73.547 -15.638 -10.492 1.00 34.23 501 GLN B CA 1
ATOM 4777 C C . GLN B 1 221 ? 72.236 -16.398 -10.699 1.00 32.90 501 GLN B C 1
ATOM 4778 O O . GLN B 1 221 ? 71.157 -15.841 -10.465 1.00 33.22 501 GLN B O 1
ATOM 4784 N N . VAL B 1 222 ? 72.318 -17.670 -11.088 1.00 31.03 502 VAL B N 1
ATOM 4785 C CA . VAL B 1 222 ? 71.111 -18.480 -11.266 1.00 30.36 502 VAL B CA 1
ATOM 4786 C C . VAL B 1 222 ? 70.550 -18.834 -9.897 1.00 30.53 502 VAL B C 1
ATOM 4787 O O . VAL B 1 222 ? 71.262 -18.711 -8.917 1.00 30.51 502 VAL B O 1
ATOM 4791 N N . GLU B 1 223 ? 69.298 -19.253 -9.853 1.00 30.37 503 GLU B N 1
ATOM 4792 C CA . GLU B 1 223 ? 68.606 -19.592 -8.590 1.00 30.89 503 GLU B CA 1
ATOM 4793 C C . GLU B 1 223 ? 67.877 -20.918 -8.730 1.00 31.34 503 GLU B C 1
ATOM 4794 O O . GLU B 1 223 ? 67.201 -21.177 -9.744 1.00 29.96 503 GLU B O 1
ATOM 4800 N N . LYS B 1 224 ? 68.031 -21.776 -7.728 1.00 32.24 504 LYS B N 1
ATOM 4801 C CA . LYS B 1 224 ? 67.265 -23.018 -7.645 1.00 33.77 504 LYS B CA 1
ATOM 4802 C C . LYS B 1 224 ? 65.927 -22.720 -6.990 1.00 33.36 504 LYS B C 1
ATOM 4803 O O . LYS B 1 224 ? 65.800 -21.742 -6.251 1.00 33.60 504 LYS B O 1
ATOM 4809 N N . ASP B 1 225 ? 64.934 -23.544 -7.289 1.00 33.30 505 ASP B N 1
ATOM 4810 C CA . ASP B 1 225 ? 63.590 -23.423 -6.725 1.00 33.84 505 ASP B CA 1
ATOM 4811 C C . ASP B 1 225 ? 63.098 -21.958 -6.734 1.00 31.66 505 ASP B C 1
ATOM 4812 O O . ASP B 1 225 ? 62.646 -21.405 -5.740 1.00 31.00 505 ASP B O 1
ATOM 4817 N N . THR B 1 226 ? 63.169 -21.344 -7.921 1.00 29.00 506 THR B N 1
ATOM 4818 C CA . THR B 1 226 ? 62.820 -19.956 -8.108 1.00 28.33 506 THR B CA 1
ATOM 4819 C C . THR B 1 226 ? 61.603 -19.834 -9.026 1.00 27.42 506 THR B C 1
ATOM 4820 O O . THR B 1 226 ? 61.275 -20.766 -9.768 1.00 26.89 506 THR B O 1
ATOM 4824 N N . SER B 1 227 ? 60.954 -18.682 -8.966 1.00 26.95 507 SER B N 1
ATOM 4825 C CA . SER B 1 227 ? 59.924 -18.323 -9.934 1.00 26.33 507 SER B CA 1
ATOM 4826 C C . SER B 1 227 ? 59.710 -16.832 -10.010 1.00 25.79 507 SER B C 1
ATOM 4827 O O . SER B 1 227 ? 60.076 -16.059 -9.100 1.00 25.70 507 SER B O 1
ATOM 4830 N N . ILE B 1 228 ? 59.103 -16.417 -11.125 1.00 24.83 508 ILE B N 1
ATOM 4831 C CA . ILE B 1 228 ? 58.674 -15.046 -11.287 1.00 25.00 508 ILE B CA 1
ATOM 4832 C C . ILE B 1 228 ? 57.385 -15.076 -12.077 1.00 25.18 508 ILE B C 1
ATOM 4833 O O . ILE B 1 228 ? 57.374 -15.614 -13.194 1.00 24.37 508 ILE B O 1
ATOM 4838 N N . PHE B 1 229 ? 56.307 -14.539 -11.484 1.00 25.63 509 PHE B N 1
ATOM 4839 C CA . PHE B 1 229 ? 54.979 -14.480 -12.133 1.00 26.09 509 PHE B CA 1
ATOM 4840 C C . PHE B 1 229 ? 54.419 -13.071 -12.151 1.00 26.20 509 PHE B C 1
ATOM 4841 O O . PHE B 1 229 ? 54.449 -12.352 -11.142 1.00 26.39 509 PHE B O 1
ATOM 4849 N N . ILE B 1 230 ? 53.911 -12.651 -13.311 1.00 25.76 510 ILE B N 1
ATOM 4850 C CA . ILE B 1 230 ? 53.310 -11.349 -13.470 1.00 25.93 510 ILE B CA 1
ATOM 4851 C C . ILE B 1 230 ? 51.875 -11.575 -13.917 1.00 26.51 510 ILE B C 1
ATOM 4852 O O . ILE B 1 230 ? 51.622 -12.225 -14.915 1.00 25.96 510 ILE B O 1
ATOM 4857 N N . LYS B 1 231 ? 50.936 -11.021 -13.178 1.00 27.11 511 LYS B N 1
ATOM 4858 C CA . LYS B 1 231 ? 49.533 -11.016 -13.521 1.00 27.70 511 LYS B CA 1
ATOM 4859 C C . LYS B 1 231 ? 49.315 -9.877 -14.489 1.00 27.01 511 LYS B C 1
ATOM 4860 O O . LYS B 1 231 ? 49.850 -8.800 -14.274 1.00 25.81 511 LYS B O 1
ATOM 4866 N N . ASN B 1 232 ? 48.525 -10.129 -15.535 1.00 26.88 512 ASN B N 1
ATOM 4867 C CA . ASN B 1 232 ? 48.245 -9.168 -16.584 1.00 27.28 512 ASN B CA 1
ATOM 4868 C C . ASN B 1 232 ? 46.751 -9.003 -16.674 1.00 28.39 512 ASN B C 1
ATOM 4869 O O . ASN B 1 232 ? 46.063 -9.986 -16.949 1.00 29.89 512 ASN B O 1
ATOM 4874 N N . GLU B 1 233 ? 46.244 -7.791 -16.458 1.00 28.60 513 GLU B N 1
ATOM 4875 C CA . GLU B 1 233 ? 44.829 -7.506 -16.626 1.00 29.63 513 GLU B CA 1
ATOM 4876 C C . GLU B 1 233 ? 44.697 -6.486 -17.691 1.00 28.49 513 GLU B C 1
ATOM 4877 O O . GLU B 1 233 ? 45.419 -5.509 -17.699 1.00 27.53 513 GLU B O 1
ATOM 4883 N N . PHE B 1 234 ? 43.760 -6.687 -18.591 1.00 28.63 514 PHE B N 1
ATOM 4884 C CA . PHE B 1 234 ? 43.704 -5.803 -19.735 1.00 28.22 514 PHE B CA 1
ATOM 4885 C C . PHE B 1 234 ? 42.316 -5.516 -20.241 1.00 27.91 514 PHE B C 1
ATOM 4886 O O . PHE B 1 234 ? 41.445 -6.362 -20.131 1.00 28.02 514 PHE B O 1
ATOM 4894 N N . THR B 1 235 ? 42.165 -4.332 -20.843 1.00 27.88 515 THR B N 1
ATOM 4895 C CA . THR B 1 235 ? 40.932 -3.869 -21.502 1.00 27.93 515 THR B CA 1
ATOM 4896 C C . THR B 1 235 ? 41.319 -3.150 -22.801 1.00 27.89 515 THR B C 1
ATOM 4897 O O . THR B 1 235 ? 42.248 -2.345 -22.796 1.00 27.52 515 THR B O 1
ATOM 4901 N N . PHE B 1 236 ? 40.566 -3.396 -23.861 1.00 28.19 516 PHE B N 1
ATOM 4902 C CA . PHE B 1 236 ? 40.771 -2.709 -25.156 1.00 28.54 516 PHE B CA 1
ATOM 4903 C C . PHE B 1 236 ? 39.626 -1.701 -25.296 1.00 29.65 516 PHE B C 1
ATOM 4904 O O . PHE B 1 236 ? 38.524 -1.982 -24.834 1.00 29.80 516 PHE B O 1
ATOM 4912 N N . TYR B 1 237 ? 39.881 -0.534 -25.894 1.00 30.45 517 TYR B N 1
ATOM 4913 C CA . TYR B 1 237 ? 38.842 0.493 -26.050 1.00 31.96 517 TYR B CA 1
ATOM 4914 C C . TYR B 1 237 ? 38.546 0.777 -27.530 1.00 32.83 517 TYR B C 1
ATOM 4915 O O . TYR B 1 237 ? 39.438 0.696 -28.369 1.00 32.36 517 TYR B O 1
ATOM 4924 N N . ASP B 1 238 ? 37.280 1.081 -27.821 1.00 35.41 518 ASP B N 1
ATOM 4925 C CA . ASP B 1 238 ? 36.797 1.324 -29.192 1.00 37.09 518 ASP B CA 1
ATOM 4926 C C . ASP B 1 238 ? 36.893 2.806 -29.580 1.00 39.96 518 ASP B C 1
ATOM 4927 O O . ASP B 1 238 ? 37.391 3.615 -28.801 1.00 39.21 518 ASP B O 1
ATOM 4932 N N . GLU B 1 239 ? 36.434 3.137 -30.801 1.00 43.69 519 GLU B N 1
ATOM 4933 C CA . GLU B 1 239 ? 36.419 4.531 -31.324 1.00 46.97 519 GLU B CA 1
ATOM 4934 C C . GLU B 1 239 ? 35.645 5.583 -30.503 1.00 48.62 519 GLU B C 1
ATOM 4935 O O . GLU B 1 239 ? 35.894 6.793 -30.654 1.00 48.31 519 GLU B O 1
ATOM 4941 N N . ASN B 1 240 ? 34.700 5.130 -29.668 1.00 48.08 520 ASN B N 1
ATOM 4942 C CA . ASN B 1 240 ? 33.987 5.996 -28.717 1.00 48.80 520 ASN B CA 1
ATOM 4943 C C . ASN B 1 240 ? 34.547 5.929 -27.297 1.00 48.10 520 ASN B C 1
ATOM 4944 O O . ASN B 1 240 ? 33.888 6.349 -26.346 1.00 47.46 520 ASN B O 1
ATOM 4949 N N . ASP B 1 241 ? 35.773 5.409 -27.160 1.00 47.58 521 ASP B N 1
ATOM 4950 C CA . ASP B 1 241 ? 36.498 5.373 -25.888 1.00 47.19 521 ASP B CA 1
ATOM 4951 C C . ASP B 1 241 ? 35.760 4.548 -24.802 1.00 44.58 521 ASP B C 1
ATOM 4952 O O . ASP B 1 241 ? 35.896 4.821 -23.626 1.00 45.09 521 ASP B O 1
ATOM 4957 N N . GLN B 1 242 ? 35.013 3.531 -25.240 1.00 42.55 522 GLN B N 1
ATOM 4958 C CA . GLN B 1 242 ? 34.289 2.582 -24.378 1.00 41.74 522 GLN B CA 1
ATOM 4959 C C . GLN B 1 242 ? 34.994 1.212 -24.386 1.00 38.70 522 GLN B C 1
ATOM 4960 O O . GLN B 1 242 ? 35.589 0.835 -25.409 1.00 36.54 522 GLN B O 1
ATOM 4966 N N . PRO B 1 243 ? 34.908 0.454 -23.275 1.00 36.98 523 PRO B N 1
ATOM 4967 C CA . PRO B 1 243 ? 35.505 -0.908 -23.232 1.00 36.38 523 PRO B CA 1
ATOM 4968 C C . PRO B 1 243 ? 34.960 -1.859 -24.293 1.00 35.98 523 PRO B C 1
ATOM 4969 O O . PRO B 1 243 ? 33.768 -1.825 -24.593 1.00 35.54 523 PRO B O 1
ATOM 4973 N N . ILE B 1 244 ? 35.831 -2.664 -24.898 1.00 35.92 524 ILE B N 1
ATOM 4974 C CA . ILE B 1 244 ? 35.394 -3.610 -25.910 1.00 35.95 524 ILE B CA 1
ATOM 4975 C C . ILE B 1 244 ? 34.975 -4.894 -25.218 1.00 37.39 524 ILE B C 1
ATOM 4976 O O . ILE B 1 244 ? 35.753 -5.490 -24.475 1.00 37.95 524 ILE B O 1
ATOM 4981 N N . ASN B 1 245 ? 33.724 -5.294 -25.449 1.00 38.84 525 ASN B N 1
ATOM 4982 C CA . ASN B 1 245 ? 33.208 -6.570 -24.960 1.00 40.04 525 ASN B CA 1
ATOM 4983 C C . ASN B 1 245 ? 33.549 -7.621 -26.031 1.00 39.05 525 ASN B C 1
ATOM 4984 O O . ASN B 1 245 ? 32.819 -7.796 -27.015 1.00 37.52 525 ASN B O 1
ATOM 4989 N N . PHE B 1 246 ? 34.674 -8.293 -25.840 1.00 37.38 526 PHE B N 1
ATOM 4990 C CA . PHE B 1 246 ? 35.122 -9.307 -26.791 1.00 36.70 526 PHE B CA 1
ATOM 4991 C C . PHE B 1 246 ? 34.154 -10.507 -26.886 1.00 37.61 526 PHE B C 1
ATOM 4992 O O . PHE B 1 246 ? 33.561 -10.923 -25.877 1.00 36.33 526 PHE B O 1
ATOM 5000 N N . ASP B 1 247 ? 34.024 -11.061 -28.092 1.00 38.97 527 ASP B N 1
ATOM 5001 C CA . ASP B 1 247 ? 33.286 -12.317 -28.347 1.00 41.02 527 ASP B CA 1
ATOM 5002 C C . ASP B 1 247 ? 34.221 -13.342 -28.981 1.00 40.07 527 ASP B C 1
ATOM 5003 O O . ASP B 1 247 ? 34.422 -13.356 -30.190 1.00 41.41 527 ASP B O 1
ATOM 5008 N N . ASN B 1 248 ? 34.829 -14.169 -28.143 1.00 40.20 528 ASN B N 1
ATOM 5009 C CA . ASN B 1 248 ? 35.835 -15.164 -28.552 1.00 40.01 528 ASN B CA 1
ATOM 5010 C C . ASN B 1 248 ? 36.951 -14.643 -29.460 1.00 38.09 528 ASN B C 1
ATOM 5011 O O . ASN B 1 248 ? 37.281 -15.261 -30.471 1.00 38.34 528 ASN B O 1
ATOM 5016 N N . ALA B 1 249 ? 37.528 -13.510 -29.080 1.00 35.33 529 ALA B N 1
ATOM 5017 C CA . ALA B 1 249 ? 38.790 -13.066 -29.634 1.00 33.55 529 ALA B CA 1
ATOM 5018 C C . ALA B 1 249 ? 39.878 -14.064 -29.265 1.00 32.52 529 ALA B C 1
ATOM 5019 O O . ALA B 1 249 ? 39.816 -14.677 -28.191 1.00 31.55 529 ALA B O 1
ATOM 5021 N N . LEU B 1 250 ? 40.849 -14.250 -30.166 1.00 31.99 530 LEU B N 1
ATOM 5022 C CA . LEU B 1 250 ? 41.963 -15.170 -29.942 1.00 32.17 530 LEU B CA 1
ATOM 5023 C C . LEU B 1 250 ? 43.194 -14.456 -29.429 1.00 31.23 530 LEU B C 1
ATOM 5024 O O . LEU B 1 250 ? 43.767 -13.632 -30.101 1.00 31.89 530 LEU B O 1
ATOM 5029 N N . LEU B 1 251 ? 43.577 -14.774 -28.198 1.00 31.14 531 LEU B N 1
ATOM 5030 C CA . LEU B 1 251 ? 44.782 -14.265 -27.598 1.00 30.85 531 LEU B CA 1
ATOM 5031 C C . LEU B 1 251 ? 45.875 -15.319 -27.748 1.00 29.77 531 LEU B C 1
ATOM 5032 O O . LEU B 1 251 ? 45.692 -16.478 -27.401 1.00 29.18 531 LEU B O 1
ATOM 5037 N N . SER B 1 252 ? 47.038 -14.907 -28.232 1.00 29.45 532 SER B N 1
ATOM 5038 C CA . SER B 1 252 ? 48.132 -15.829 -28.472 1.00 29.79 532 SER B CA 1
ATOM 5039 C C . SER B 1 252 ? 49.040 -15.820 -27.266 1.00 30.71 532 SER B C 1
ATOM 5040 O O . SER B 1 252 ? 49.390 -14.734 -26.774 1.00 30.96 532 SER B O 1
ATOM 5043 N N . VAL B 1 253 ? 49.403 -17.014 -26.788 1.00 31.09 533 VAL B N 1
ATOM 5044 C CA . VAL B 1 253 ? 50.378 -17.188 -25.726 1.00 31.21 533 VAL B CA 1
ATOM 5045 C C . VAL B 1 253 ? 51.480 -18.059 -26.286 1.00 30.35 533 VAL B C 1
ATOM 5046 O O . VAL B 1 253 ? 51.303 -19.245 -26.480 1.00 31.00 533 VAL B O 1
ATOM 5050 N N . ALA B 1 254 ? 52.576 -17.409 -26.660 1.00 29.84 534 ALA B N 1
ATOM 5051 C CA . ALA B 1 254 ? 53.664 -18.031 -27.419 1.00 28.84 534 ALA B CA 1
ATOM 5052 C C . ALA B 1 254 ? 54.909 -18.157 -26.560 1.00 27.40 534 ALA B C 1
ATOM 5053 O O . ALA B 1 254 ? 54.939 -17.680 -25.406 1.00 27.73 534 ALA B O 1
ATOM 5055 N N . SER B 1 255 ? 55.899 -18.854 -27.096 1.00 25.63 535 SER B N 1
ATOM 5056 C CA . SER B 1 255 ? 57.208 -18.977 -26.483 1.00 24.85 535 SER B CA 1
ATOM 5057 C C . SER B 1 255 ? 57.051 -19.513 -25.027 1.00 24.38 535 SER B C 1
ATOM 5058 O O . SER B 1 255 ? 57.710 -18.980 -24.130 1.00 24.38 535 SER B O 1
ATOM 5061 N N . LEU B 1 256 ? 56.267 -20.571 -24.865 1.00 23.95 536 LEU B N 1
ATOM 5062 C CA . LEU B 1 256 ? 56.159 -21.265 -23.540 1.00 24.25 536 LEU B CA 1
ATOM 5063 C C . LEU B 1 256 ? 57.263 -22.317 -23.467 1.00 23.73 536 LEU B C 1
ATOM 5064 O O . LEU B 1 256 ? 57.030 -23.536 -23.583 1.00 24.16 536 LEU B O 1
ATOM 5069 N N . ASN B 1 257 ? 58.462 -21.815 -23.210 1.00 23.44 537 ASN B N 1
ATOM 5070 C CA . ASN B 1 257 ? 59.683 -22.608 -23.232 1.00 23.85 537 ASN B CA 1
ATOM 5071 C C . ASN B 1 257 ? 59.743 -23.507 -22.037 1.00 24.36 537 ASN B C 1
ATOM 5072 O O . ASN B 1 257 ? 59.515 -23.042 -20.892 1.00 23.93 537 ASN B O 1
ATOM 5077 N N . ARG B 1 258 ? 60.100 -24.765 -22.284 1.00 25.01 538 ARG B N 1
ATOM 5078 C CA . ARG B 1 258 ? 60.415 -25.703 -21.182 1.00 25.81 538 ARG B CA 1
ATOM 5079 C C . ARG B 1 258 ? 61.776 -26.363 -21.439 1.00 26.52 538 ARG B C 1
ATOM 5080 O O . ARG B 1 258 ? 61.934 -27.179 -22.375 1.00 26.30 538 ARG B O 1
ATOM 5088 N N . GLU B 1 259 ? 62.749 -26.020 -20.597 1.00 27.22 539 GLU B N 1
ATOM 5089 C CA . GLU B 1 259 ? 64.013 -26.744 -20.520 1.00 28.49 539 GLU B CA 1
ATOM 5090 C C . GLU B 1 259 ? 63.961 -27.787 -19.382 1.00 28.77 539 GLU B C 1
ATOM 5091 O O . GLU B 1 259 ? 63.013 -27.810 -18.572 1.00 27.95 539 GLU B O 1
ATOM 5097 N N . ASN B 1 260 ? 65.010 -28.609 -19.290 1.00 29.29 540 ASN B N 1
ATOM 5098 C CA . ASN B 1 260 ? 65.096 -29.592 -18.207 1.00 29.74 540 ASN B CA 1
ATOM 5099 C C . ASN B 1 260 ? 64.999 -28.994 -16.788 1.00 29.37 540 ASN B C 1
ATOM 5100 O O . ASN B 1 260 ? 64.622 -29.703 -15.857 1.00 29.33 540 ASN B O 1
ATOM 5105 N N . ASN B 1 261 ? 65.313 -27.710 -16.631 1.00 28.48 541 ASN B N 1
ATOM 5106 C CA . ASN B 1 261 ? 65.322 -27.054 -15.325 1.00 28.25 541 ASN B CA 1
ATOM 5107 C C . ASN B 1 261 ? 64.317 -25.905 -15.184 1.00 27.81 541 ASN B C 1
ATOM 5108 O O . ASN B 1 261 ? 64.305 -25.232 -14.151 1.00 27.92 541 ASN B O 1
ATOM 5113 N N . SER B 1 262 ? 63.470 -25.663 -16.194 1.00 26.79 542 SER B N 1
ATOM 5114 C CA . SER B 1 262 ? 62.735 -24.410 -16.278 1.00 26.16 542 SER B CA 1
ATOM 5115 C C . SER B 1 262 ? 61.468 -24.596 -17.113 1.00 25.85 542 SER B C 1
ATOM 5116 O O . SER B 1 262 ? 61.556 -25.151 -18.246 1.00 25.91 542 SER B O 1
ATOM 5119 N N . ILE B 1 263 ? 60.357 -24.045 -16.621 1.00 25.11 543 ILE B N 1
ATOM 5120 C CA . ILE B 1 263 ? 59.070 -24.110 -17.281 1.00 25.28 543 ILE B CA 1
ATOM 5121 C C . ILE B 1 263 ? 58.528 -22.694 -17.370 1.00 25.20 543 ILE B C 1
ATOM 5122 O O . ILE B 1 263 ? 58.365 -21.999 -16.360 1.00 24.62 543 ILE B O 1
ATOM 5127 N N . GLU B 1 264 ? 58.235 -22.240 -18.587 1.00 24.95 544 GLU B N 1
ATOM 5128 C CA . GLU B 1 264 ? 57.436 -21.024 -18.750 1.00 25.09 544 GLU B CA 1
ATOM 5129 C C . GLU B 1 264 ? 55.976 -21.425 -18.898 1.00 25.24 544 GLU B C 1
ATOM 5130 O O . GLU B 1 264 ? 55.654 -22.398 -19.587 1.00 24.75 544 GLU B O 1
ATOM 5136 N N . MET B 1 265 ? 55.082 -20.746 -18.162 1.00 25.63 545 MET B N 1
ATOM 5137 C CA . MET B 1 265 ? 53.667 -21.105 -18.134 1.00 26.41 545 MET B CA 1
ATOM 5138 C C . MET B 1 265 ? 52.721 -19.901 -18.011 1.00 25.57 545 MET B C 1
ATOM 5139 O O . MET B 1 265 ? 53.127 -18.815 -17.609 1.00 25.10 545 MET B O 1
ATOM 5144 N N . ALA B 1 266 ? 51.491 -20.106 -18.442 1.00 25.67 546 ALA B N 1
ATOM 5145 C CA . ALA B 1 266 ? 50.398 -19.194 -18.238 1.00 26.33 546 ALA B CA 1
ATOM 5146 C C . ALA B 1 266 ? 49.439 -19.854 -17.274 1.00 27.32 546 ALA B C 1
ATOM 5147 O O . ALA B 1 266 ? 49.219 -21.047 -17.333 1.00 27.15 546 ALA B O 1
ATOM 5149 N N . LYS B 1 267 ? 48.855 -19.064 -16.399 1.00 29.28 547 LYS B N 1
ATOM 5150 C CA . LYS B 1 267 ? 47.910 -19.603 -15.411 1.00 30.76 547 LYS B CA 1
ATOM 5151 C C . LYS B 1 267 ? 46.922 -18.528 -14.981 1.00 30.94 547 LYS B C 1
ATOM 5152 O O . LYS B 1 267 ? 47.078 -17.352 -15.350 1.00 28.83 547 LYS B O 1
ATOM 5158 N N . ASP B 1 268 ? 45.926 -18.922 -14.173 1.00 32.04 548 ASP B N 1
ATOM 5159 C CA . ASP B 1 268 ? 44.944 -17.992 -13.633 1.00 33.54 548 ASP B CA 1
ATOM 5160 C C . ASP B 1 268 ? 44.277 -17.097 -14.695 1.00 33.66 548 ASP B C 1
ATOM 5161 O O . ASP B 1 268 ? 44.275 -15.863 -14.569 1.00 33.78 548 ASP B O 1
ATOM 5166 N N . TYR B 1 269 ? 43.741 -17.718 -15.744 1.00 33.75 549 TYR B N 1
ATOM 5167 C CA . TYR B 1 269 ? 43.308 -17.011 -16.925 1.00 33.75 549 TYR B CA 1
ATOM 5168 C C . TYR B 1 269 ? 41.803 -17.042 -17.075 1.00 33.63 549 TYR B C 1
ATOM 5169 O O . TYR B 1 269 ? 41.171 -18.070 -16.816 1.00 33.69 549 TYR B O 1
ATOM 5178 N N . THR B 1 270 ? 41.264 -15.926 -17.568 1.00 33.37 550 THR B N 1
ATOM 5179 C CA . THR B 1 270 ? 39.899 -15.834 -18.030 1.00 34.11 550 THR B CA 1
ATOM 5180 C C . THR B 1 270 ? 39.824 -16.412 -19.441 1.00 35.15 550 THR B C 1
ATOM 5181 O O . THR B 1 270 ? 40.824 -16.425 -20.168 1.00 36.01 550 THR B O 1
ATOM 5185 N N . GLY B 1 271 ? 38.661 -16.919 -19.817 1.00 36.11 551 GLY B N 1
ATOM 5186 C CA . GLY B 1 271 ? 38.466 -17.478 -21.155 1.00 36.59 551 GLY B CA 1
ATOM 5187 C C . GLY B 1 271 ? 38.822 -18.949 -21.260 1.00 37.52 551 GLY B C 1
ATOM 5188 O O . GLY B 1 271 ? 39.041 -19.627 -20.235 1.00 37.55 551 GLY B O 1
ATOM 5189 N N . LYS B 1 272 ? 38.856 -19.458 -22.489 1.00 37.12 552 LYS B N 1
ATOM 5190 C CA . LYS B 1 272 ? 38.967 -20.893 -22.726 1.00 38.07 552 LYS B CA 1
ATOM 5191 C C . LYS B 1 272 ? 40.215 -21.215 -23.534 1.00 35.49 552 LYS B C 1
ATOM 5192 O O . LYS B 1 272 ? 40.438 -20.599 -24.601 1.00 33.09 552 LYS B O 1
ATOM 5198 N N . PHE B 1 273 ? 41.018 -22.167 -23.039 1.00 33.41 553 PHE B N 1
ATOM 5199 C CA . PHE B 1 273 ? 42.219 -22.614 -23.750 1.00 32.46 553 PHE B CA 1
ATOM 5200 C C . PHE B 1 273 ? 41.864 -23.424 -24.985 1.00 31.59 553 PHE B C 1
ATOM 5201 O O . PHE B 1 273 ? 41.004 -24.277 -24.925 1.00 31.35 553 PHE B O 1
ATOM 5209 N N . VAL B 1 274 ? 42.525 -23.126 -26.108 1.00 31.28 554 VAL B N 1
ATOM 5210 C CA . VAL B 1 274 ? 42.379 -23.884 -27.353 1.00 31.33 554 VAL B CA 1
ATOM 5211 C C . VAL B 1 274 ? 43.737 -24.437 -27.766 1.00 30.81 554 VAL B C 1
ATOM 5212 O O . VAL B 1 274 ? 44.648 -23.659 -28.093 1.00 29.65 554 VAL B O 1
ATOM 5216 N N . ARG B 1 275 ? 43.868 -25.766 -27.739 1.00 30.52 555 ARG B N 1
ATOM 5217 C CA . ARG B 1 275 ? 45.129 -26.422 -28.000 1.00 30.74 555 ARG B CA 1
ATOM 5218 C C . ARG B 1 275 ? 45.419 -26.341 -29.495 1.00 30.22 555 ARG B C 1
ATOM 5219 O O . ARG B 1 275 ? 44.496 -26.331 -30.315 1.00 30.62 555 ARG B O 1
ATOM 5227 N N . ILE B 1 276 ? 46.683 -26.273 -29.831 1.00 29.50 556 ILE B N 1
ATOM 5228 C CA . ILE B 1 276 ? 47.108 -26.386 -31.228 1.00 29.95 556 ILE B CA 1
ATOM 5229 C C . ILE B 1 276 ? 47.631 -27.805 -31.476 1.00 30.41 556 ILE B C 1
ATOM 5230 O O . ILE B 1 276 ? 48.492 -28.282 -30.750 1.00 30.39 556 ILE B O 1
ATOM 5235 N N . SER B 1 277 ? 47.149 -28.476 -32.526 1.00 30.96 557 SER B N 1
ATOM 5236 C CA . SER B 1 277 ? 47.580 -29.842 -32.799 1.00 31.76 557 SER B CA 1
ATOM 5237 C C . SER B 1 277 ? 49.058 -29.922 -33.084 1.00 31.34 557 SER B C 1
ATOM 5238 O O . SER B 1 277 ? 49.601 -29.084 -33.824 1.00 32.15 557 SER B O 1
ATOM 5241 N N . GLY B 1 278 ? 49.712 -30.895 -32.455 1.00 30.81 558 GLY B N 1
ATOM 5242 C CA . GLY B 1 278 ? 51.133 -31.092 -32.583 1.00 30.56 558 GLY B CA 1
ATOM 5243 C C . GLY B 1 278 ? 51.998 -30.212 -31.692 1.00 29.74 558 GLY B C 1
ATOM 5244 O O . GLY B 1 278 ? 53.210 -30.400 -31.636 1.00 30.37 558 GLY B O 1
ATOM 5245 N N . SER B 1 279 ? 51.389 -29.280 -30.973 1.00 28.82 559 SER B N 1
ATOM 5246 C CA . SER B 1 279 ? 52.114 -28.369 -30.112 1.00 27.96 559 SER B CA 1
ATOM 5247 C C . SER B 1 279 ? 52.609 -29.150 -28.890 1.00 27.56 559 SER B C 1
ATOM 5248 O O . SER B 1 279 ? 51.986 -30.150 -28.469 1.00 27.82 559 SER B O 1
ATOM 5251 N N . SER B 1 280 ? 53.734 -28.704 -28.336 1.00 26.68 560 SER B N 1
ATOM 5252 C CA . SER B 1 280 ? 54.177 -29.177 -27.024 1.00 26.49 560 SER B CA 1
ATOM 5253 C C . SER B 1 280 ? 53.267 -28.676 -25.884 1.00 26.72 560 SER B C 1
ATOM 5254 O O . SER B 1 280 ? 53.376 -29.170 -24.782 1.00 26.83 560 SER B O 1
ATOM 5257 N N . ILE B 1 281 ? 52.423 -27.684 -26.152 1.00 27.19 561 ILE B N 1
ATOM 5258 C CA . ILE B 1 281 ? 51.684 -26.944 -25.144 1.00 27.33 561 ILE B CA 1
ATOM 5259 C C . ILE B 1 281 ? 50.254 -27.444 -24.967 1.00 28.50 561 ILE B C 1
ATOM 5260 O O . ILE B 1 281 ? 49.513 -27.665 -25.943 1.00 28.25 561 ILE B O 1
ATOM 5265 N N . ASP B 1 282 ? 49.847 -27.588 -23.704 1.00 29.17 562 ASP B N 1
ATOM 5266 C CA . ASP B 1 282 ? 48.509 -28.021 -23.390 1.00 31.14 562 ASP B CA 1
ATOM 5267 C C . ASP B 1 282 ? 48.155 -27.448 -22.026 1.00 32.28 562 ASP B C 1
ATOM 5268 O O . ASP B 1 282 ? 48.999 -26.825 -21.393 1.00 31.29 562 ASP B O 1
ATOM 5273 N N . GLU B 1 283 ? 46.917 -27.669 -21.598 1.00 34.46 563 GLU B N 1
ATOM 5274 C CA . GLU B 1 283 ? 46.404 -27.212 -20.302 1.00 37.05 563 GLU B CA 1
ATOM 5275 C C . GLU B 1 283 ? 46.359 -28.362 -19.315 1.00 37.84 563 GLU B C 1
ATOM 5276 O O . GLU B 1 283 ? 45.941 -29.443 -19.646 1.00 37.71 563 GLU B O 1
ATOM 5282 N N . LYS B 1 284 ? 46.777 -28.108 -18.092 1.00 39.46 564 LYS B N 1
ATOM 5283 C CA . LYS B 1 284 ? 46.704 -29.105 -17.051 1.00 41.55 564 LYS B CA 1
ATOM 5284 C C . LYS B 1 284 ? 46.565 -28.362 -15.709 1.00 42.25 564 LYS B C 1
ATOM 5285 O O . LYS B 1 284 ? 47.373 -27.480 -15.401 1.00 41.08 564 LYS B O 1
ATOM 5291 N N . ASP B 1 285 ? 45.533 -28.708 -14.930 1.00 45.06 565 ASP B N 1
ATOM 5292 C CA . ASP B 1 285 ? 45.272 -28.095 -13.592 1.00 45.27 565 ASP B CA 1
ATOM 5293 C C . ASP B 1 285 ? 45.187 -26.561 -13.665 1.00 42.75 565 ASP B C 1
ATOM 5294 O O . ASP B 1 285 ? 45.751 -25.873 -12.813 1.00 43.00 565 ASP B O 1
ATOM 5299 N N . GLY B 1 286 ? 44.528 -26.031 -14.702 1.00 40.24 566 GLY B N 1
ATOM 5300 C CA . GLY B 1 286 ? 44.460 -24.588 -14.943 1.00 38.20 566 GLY B CA 1
ATOM 5301 C C . GLY B 1 286 ? 45.740 -23.881 -15.419 1.00 35.86 566 GLY B C 1
ATOM 5302 O O . GLY B 1 286 ? 45.774 -22.652 -15.451 1.00 34.40 566 GLY B O 1
ATOM 5303 N N . LYS B 1 287 ? 46.783 -24.635 -15.783 1.00 34.29 567 LYS B N 1
ATOM 5304 C CA . LYS B 1 287 ? 48.055 -24.058 -16.211 1.00 32.93 567 LYS B CA 1
ATOM 5305 C C . LYS B 1 287 ? 48.347 -24.483 -17.640 1.00 30.99 567 LYS B C 1
ATOM 5306 O O . LYS B 1 287 ? 48.074 -25.621 -18.003 1.00 31.47 567 LYS B O 1
ATOM 5312 N N . ILE B 1 288 ? 48.880 -23.567 -18.442 1.00 28.96 568 ILE B N 1
ATOM 5313 C CA . ILE B 1 288 ? 49.174 -23.830 -19.860 1.00 28.04 568 ILE B CA 1
ATOM 5314 C C . ILE B 1 288 ? 50.706 -23.827 -20.009 1.00 27.14 568 ILE B C 1
ATOM 5315 O O . ILE B 1 288 ? 51.382 -22.803 -19.768 1.00 26.59 568 ILE B O 1
ATOM 5320 N N . TYR B 1 289 ? 51.250 -24.980 -20.363 1.00 27.00 569 TYR B N 1
ATOM 5321 C CA . TYR B 1 289 ? 52.689 -25.158 -20.533 1.00 27.13 569 TYR B CA 1
ATOM 5322 C C . TYR B 1 289 ? 52.969 -26.425 -21.318 1.00 26.88 569 TYR B C 1
ATOM 5323 O O . TYR B 1 289 ? 52.041 -27.105 -21.816 1.00 26.57 569 TYR B O 1
ATOM 5332 N N . ALA B 1 290 ? 54.243 -26.742 -21.438 1.00 27.14 570 ALA B N 1
ATOM 5333 C CA . ALA B 1 290 ? 54.646 -27.948 -22.135 1.00 27.96 570 ALA B CA 1
ATOM 5334 C C . ALA B 1 290 ? 54.495 -29.103 -21.157 1.00 28.92 570 ALA B C 1
ATOM 5335 O O . ALA B 1 290 ? 55.402 -29.370 -20.372 1.00 29.11 570 ALA B O 1
ATOM 5337 N N . THR B 1 291 ? 53.355 -29.775 -21.203 1.00 30.27 571 THR B N 1
ATOM 5338 C CA . THR B 1 291 ? 52.954 -30.698 -20.108 1.00 32.08 571 THR B CA 1
ATOM 5339 C C . THR B 1 291 ? 53.594 -32.084 -20.132 1.00 33.33 571 THR B C 1
ATOM 5340 O O . THR B 1 291 ? 53.568 -32.780 -19.106 1.00 32.45 571 THR B O 1
ATOM 5344 N N . LYS B 1 292 ? 54.110 -32.499 -21.292 1.00 33.80 572 LYS B N 1
ATOM 5345 C CA . LYS B 1 292 ? 54.595 -33.870 -21.487 1.00 35.71 572 LYS B CA 1
ATOM 5346 C C . LYS B 1 292 ? 56.022 -34.022 -21.988 1.00 35.04 572 LYS B C 1
ATOM 5347 O O . LYS B 1 292 ? 56.614 -35.083 -21.810 1.00 35.47 572 LYS B O 1
ATOM 5353 N N . THR B 1 293 ? 56.514 -33.025 -22.718 1.00 33.26 573 THR B N 1
ATOM 5354 C CA . THR B 1 293 ? 57.865 -33.016 -23.214 1.00 32.66 573 THR B CA 1
ATOM 5355 C C . THR B 1 293 ? 58.543 -31.684 -22.876 1.00 31.41 573 THR B C 1
ATOM 5356 O O . THR B 1 293 ? 57.882 -30.664 -22.562 1.00 30.64 573 THR B O 1
ATOM 5360 N N . LEU B 1 294 ? 59.869 -31.719 -22.953 1.00 30.35 574 LEU B N 1
ATOM 5361 C CA . LEU B 1 294 ? 60.659 -30.511 -23.085 1.00 29.45 574 LEU B CA 1
ATOM 5362 C C . LEU B 1 294 ? 60.446 -30.035 -24.537 1.00 29.06 574 LEU B C 1
ATOM 5363 O O . LEU B 1 294 ? 59.873 -30.777 -25.344 1.00 29.76 574 LEU B O 1
ATOM 5368 N N . ASN B 1 295 ? 60.855 -28.800 -24.825 1.00 27.86 575 ASN B N 1
ATOM 5369 C CA . ASN B 1 295 ? 60.776 -28.220 -26.179 1.00 27.76 575 ASN B CA 1
ATOM 5370 C C . ASN B 1 295 ? 62.026 -27.403 -26.543 1.00 28.23 575 ASN B C 1
ATOM 5371 O O . ASN B 1 295 ? 61.961 -26.541 -27.390 1.00 28.27 575 ASN B O 1
ATOM 5376 N N . PHE B 1 296 ? 63.157 -27.715 -25.911 1.00 29.25 576 PHE B N 1
ATOM 5377 C CA . PHE B 1 296 ? 64.378 -26.941 -26.010 1.00 30.54 576 PHE B CA 1
ATOM 5378 C C . PHE B 1 296 ? 65.298 -27.422 -27.143 1.00 31.51 576 PHE B C 1
ATOM 5379 O O . PHE B 1 296 ? 65.743 -26.623 -27.958 1.00 31.25 576 PHE B O 1
ATOM 5387 N N . LYS B 1 297 ? 65.611 -28.717 -27.133 1.00 33.38 577 LYS B N 1
ATOM 5388 C CA . LYS B 1 297 ? 66.547 -29.315 -28.093 1.00 35.21 577 LYS B CA 1
ATOM 5389 C C . LYS B 1 297 ? 65.965 -30.610 -28.635 1.00 35.26 577 LYS B C 1
ATOM 5390 O O . LYS B 1 297 ? 65.519 -31.461 -27.868 1.00 35.10 577 LYS B O 1
ATOM 5396 N N . LYS B 1 298 ? 65.984 -30.760 -29.958 1.00 35.49 578 LYS B N 1
ATOM 5397 C CA . LYS B 1 298 ? 65.512 -31.965 -30.632 1.00 36.04 578 LYS B CA 1
ATOM 5398 C C . LYS B 1 298 ? 66.112 -33.228 -29.996 1.00 35.88 578 LYS B C 1
ATOM 5399 O O . LYS B 1 298 ? 67.317 -33.330 -29.796 1.00 34.98 578 LYS B O 1
ATOM 5405 N N . GLY B 1 299 ? 65.244 -34.160 -29.642 1.00 36.57 579 GLY B N 1
ATOM 5406 C CA . GLY B 1 299 ? 65.652 -35.437 -29.083 1.00 37.56 579 GLY B CA 1
ATOM 5407 C C . GLY B 1 299 ? 65.958 -35.456 -27.606 1.00 37.22 579 GLY B C 1
ATOM 5408 O O . GLY B 1 299 ? 66.276 -36.511 -27.077 1.00 38.62 579 GLY B O 1
ATOM 5409 N N . GLN B 1 300 ? 65.870 -34.304 -26.943 1.00 36.83 580 GLN B N 1
ATOM 5410 C CA . GLN B 1 300 ? 66.089 -34.189 -25.513 1.00 36.27 580 GLN B CA 1
ATOM 5411 C C . GLN B 1 300 ? 64.728 -34.063 -24.821 1.00 35.39 580 GLN B C 1
ATOM 5412 O O . GLN B 1 300 ? 63.974 -33.150 -25.112 1.00 33.78 580 GLN B O 1
ATOM 5418 N N . GLY B 1 301 ? 64.433 -34.985 -23.901 1.00 35.26 581 GLY B N 1
ATOM 5419 C CA . GLY B 1 301 ? 63.159 -35.003 -23.193 1.00 34.61 581 GLY B CA 1
ATOM 5420 C C . GLY B 1 301 ? 61.935 -35.020 -24.082 1.00 34.07 581 GLY B C 1
ATOM 5421 O O . GLY B 1 301 ? 60.896 -34.457 -23.741 1.00 33.34 581 GLY B O 1
ATOM 5422 N N . GLY B 1 302 ? 62.065 -35.666 -25.234 1.00 33.82 582 GLY B N 1
ATOM 5423 C CA . GLY B 1 302 ? 60.994 -35.791 -26.187 1.00 33.86 582 GLY B CA 1
ATOM 5424 C C . GLY B 1 302 ? 60.711 -34.578 -27.066 1.00 33.28 582 GLY B C 1
ATOM 5425 O O . GLY B 1 302 ? 59.692 -34.562 -27.729 1.00 33.34 582 GLY B O 1
ATOM 5426 N N . SER B 1 303 ? 61.569 -33.564 -27.087 1.00 32.22 583 SER B N 1
ATOM 5427 C CA . SER B 1 303 ? 61.274 -32.403 -27.916 1.00 32.08 583 SER B CA 1
ATOM 5428 C C . SER B 1 303 ? 61.438 -32.794 -29.372 1.00 32.30 583 SER B C 1
ATOM 5429 O O . SER B 1 303 ? 62.361 -33.507 -29.711 1.00 31.88 583 SER B O 1
ATOM 5432 N N . ARG B 1 304 ? 60.514 -32.338 -30.197 1.00 32.45 584 ARG B N 1
ATOM 5433 C CA . ARG B 1 304 ? 60.557 -32.591 -31.623 1.00 33.07 584 ARG B CA 1
ATOM 5434 C C . ARG B 1 304 ? 61.568 -31.729 -32.327 1.00 32.86 584 ARG B C 1
ATOM 5435 O O . ARG B 1 304 ? 62.128 -32.135 -33.345 1.00 32.32 584 ARG B O 1
ATOM 5443 N N . TRP B 1 305 ? 61.757 -30.509 -31.828 1.00 32.81 585 TRP B N 1
ATOM 5444 C CA . TRP B 1 305 ? 62.577 -29.518 -32.519 1.00 33.07 585 TRP B CA 1
ATOM 5445 C C . TRP B 1 305 ? 63.396 -28.676 -31.552 1.00 32.92 585 TRP B C 1
ATOM 5446 O O . TRP B 1 305 ? 63.080 -28.544 -30.331 1.00 32.61 585 TRP B O 1
ATOM 5457 N N . THR B 1 306 ? 64.444 -28.080 -32.103 1.00 33.11 586 THR B N 1
ATOM 5458 C CA . THR B 1 306 ? 65.322 -27.169 -31.337 1.00 32.94 586 THR B CA 1
ATOM 5459 C C . THR B 1 306 ? 64.781 -25.718 -31.379 1.00 32.49 586 THR B C 1
ATOM 5460 O O . THR B 1 306 ? 64.426 -25.179 -32.453 1.00 31.09 586 THR B O 1
ATOM 5464 N N . MET B 1 307 ? 64.665 -25.105 -30.193 1.00 32.02 587 MET B N 1
ATOM 5465 C CA . MET B 1 307 ? 64.044 -23.785 -30.067 1.00 32.36 587 MET B CA 1
ATOM 5466 C C . MET B 1 307 ? 64.870 -22.643 -30.674 1.00 31.92 587 MET B C 1
ATOM 5467 O O . MET B 1 307 ? 64.319 -21.651 -31.128 1.00 29.80 587 MET B O 1
ATOM 5472 N N . TYR B 1 308 ? 66.195 -22.794 -30.649 1.00 33.46 588 TYR B N 1
ATOM 5473 C CA . TYR B 1 308 ? 67.142 -21.827 -31.287 1.00 34.42 588 TYR B CA 1
ATOM 5474 C C . TYR B 1 308 ? 67.561 -22.354 -32.673 1.00 35.85 588 TYR B C 1
ATOM 5475 O O . TYR B 1 308 ? 67.515 -23.554 -32.896 1.00 35.29 588 TYR B O 1
ATOM 5484 N N . PRO B 1 309 ? 67.957 -21.459 -33.604 1.00 38.39 589 PRO B N 1
ATOM 5485 C CA . PRO B 1 309 ? 68.412 -21.984 -34.902 1.00 41.24 589 PRO B CA 1
ATOM 5486 C C . PRO B 1 309 ? 69.756 -22.683 -34.751 1.00 43.53 589 PRO B C 1
ATOM 5487 O O . PRO B 1 309 ? 70.651 -22.130 -34.130 1.00 42.35 589 PRO B O 1
ATOM 5491 N N . ASN B 1 310 ? 69.857 -23.908 -35.275 1.00 46.95 590 ASN B N 1
ATOM 5492 C CA . ASN B 1 310 ? 71.124 -24.664 -35.266 1.00 49.18 590 ASN B CA 1
ATOM 5493 C C . ASN B 1 310 ? 71.466 -25.342 -36.597 1.00 51.17 590 ASN B C 1
ATOM 5494 O O . ASN B 1 310 ? 72.443 -26.079 -36.664 1.00 52.75 590 ASN B O 1
ATOM 5499 N N . GLY B 1 311 ? 70.671 -25.107 -37.634 1.00 51.95 591 GLY B N 1
ATOM 5500 C CA . GLY B 1 311 ? 70.828 -25.818 -38.911 1.00 55.27 591 GLY B CA 1
ATOM 5501 C C . GLY B 1 311 ? 69.931 -27.030 -39.160 1.00 55.72 591 GLY B C 1
ATOM 5502 O O . GLY B 1 311 ? 69.781 -27.436 -40.293 1.00 55.53 591 GLY B O 1
ATOM 5503 N N . GLN B 1 312 ? 69.343 -27.634 -38.125 1.00 56.02 592 GLN B N 1
ATOM 5504 C CA . GLN B 1 312 ? 68.426 -28.761 -38.355 1.00 56.01 592 GLN B CA 1
ATOM 5505 C C . GLN B 1 312 ? 67.096 -28.274 -38.933 1.00 53.20 592 GLN B C 1
ATOM 5506 O O . GLN B 1 312 ? 66.713 -27.112 -38.753 1.00 50.20 592 GLN B O 1
ATOM 5512 N N . GLU B 1 313 ? 66.404 -29.165 -39.642 1.00 51.74 593 GLU B N 1
ATOM 5513 C CA . GLU B 1 313 ? 65.029 -28.897 -40.084 1.00 50.45 593 GLU B CA 1
ATOM 5514 C C . GLU B 1 313 ? 64.141 -28.617 -38.851 1.00 46.72 593 GLU B C 1
ATOM 5515 O O . GLU B 1 313 ? 64.196 -29.374 -37.846 1.00 44.59 593 GLU B O 1
ATOM 5521 N N . GLY B 1 314 ? 63.387 -27.514 -38.921 1.00 43.20 594 GLY B N 1
ATOM 5522 C CA . GLY B 1 314 ? 62.462 -27.089 -37.851 1.00 40.91 594 GLY B CA 1
ATOM 5523 C C . GLY B 1 314 ? 63.073 -26.376 -36.643 1.00 39.41 594 GLY B C 1
ATOM 5524 O O . GLY B 1 314 ? 62.343 -25.988 -35.691 1.00 35.73 594 GLY B O 1
ATOM 5525 N N . SER B 1 315 ? 64.397 -26.196 -36.654 1.00 38.47 595 SER B N 1
ATOM 5526 C CA . SER B 1 315 ? 65.062 -25.546 -35.537 1.00 37.98 595 SER B CA 1
ATOM 5527 C C . SER B 1 315 ? 64.786 -24.059 -35.608 1.00 36.90 595 SER B C 1
ATOM 5528 O O . SER B 1 315 ? 64.438 -23.517 -36.661 1.00 37.51 595 SER B O 1
ATOM 5531 N N . GLY B 1 316 ? 64.948 -23.396 -34.481 1.00 35.02 596 GLY B N 1
ATOM 5532 C CA . GLY B 1 316 ? 64.574 -21.997 -34.332 1.00 33.83 596 GLY B CA 1
ATOM 5533 C C . GLY B 1 316 ? 63.073 -21.811 -34.235 1.00 32.68 596 GLY B C 1
ATOM 5534 O O . GLY B 1 316 ? 62.550 -20.747 -34.597 1.00 32.71 596 GLY B O 1
ATOM 5535 N N . TRP B 1 317 ? 62.352 -22.816 -33.722 1.00 30.83 597 TRP B N 1
ATOM 5536 C CA . TRP B 1 317 ? 60.918 -22.659 -33.644 1.00 29.50 597 TRP B CA 1
ATOM 5537 C C . TRP B 1 317 ? 60.528 -21.394 -32.847 1.00 29.12 597 TRP B C 1
ATOM 5538 O O . TRP B 1 317 ? 59.496 -20.772 -33.144 1.00 27.94 597 TRP B O 1
ATOM 5549 N N . ASP B 1 318 ? 61.345 -20.983 -31.874 1.00 29.59 598 ASP B N 1
ATOM 5550 C CA . ASP B 1 318 ? 60.922 -19.876 -30.983 1.00 30.66 598 ASP B CA 1
ATOM 5551 C C . ASP B 1 318 ? 61.293 -18.498 -31.517 1.00 31.98 598 ASP B C 1
ATOM 5552 O O . ASP B 1 318 ? 62.260 -17.877 -31.097 1.00 31.69 598 ASP B O 1
ATOM 5557 N N . SER B 1 319 ? 60.481 -18.024 -32.448 1.00 34.79 599 SER B N 1
ATOM 5558 C CA . SER B 1 319 ? 60.608 -16.673 -32.978 1.00 37.80 599 SER B CA 1
ATOM 5559 C C . SER B 1 319 ? 59.315 -16.261 -33.626 1.00 40.04 599 SER B C 1
ATOM 5560 O O . SER B 1 319 ? 58.544 -17.114 -34.052 1.00 43.04 599 SER B O 1
ATOM 5563 N N . SER B 1 320 ? 59.117 -14.952 -33.730 1.00 41.65 600 SER B N 1
ATOM 5564 C CA . SER B 1 320 ? 57.875 -14.369 -34.226 1.00 43.31 600 SER B CA 1
ATOM 5565 C C . SER B 1 320 ? 57.536 -14.869 -35.624 1.00 45.28 600 SER B C 1
ATOM 5566 O O . SER B 1 320 ? 56.366 -15.099 -35.904 1.00 49.05 600 SER B O 1
ATOM 5569 N N . ASP B 1 321 ? 58.563 -15.077 -36.464 1.00 44.01 601 ASP B N 1
ATOM 5570 C CA . ASP B 1 321 ? 58.385 -15.440 -37.869 1.00 46.16 601 ASP B CA 1
ATOM 5571 C C . ASP B 1 321 ? 58.536 -16.940 -38.231 1.00 43.56 601 ASP B C 1
ATOM 5572 O O . ASP B 1 321 ? 58.224 -17.318 -39.356 1.00 42.68 601 ASP B O 1
ATOM 5577 N N . ALA B 1 322 ? 59.035 -17.787 -37.332 1.00 39.96 602 ALA B N 1
ATOM 5578 C CA . ALA B 1 322 ? 59.215 -19.204 -37.670 1.00 37.65 602 ALA B CA 1
ATOM 5579 C C . ALA B 1 322 ? 57.877 -19.889 -38.027 1.00 36.05 602 ALA B C 1
ATOM 5580 O O . ALA B 1 322 ? 56.869 -19.738 -37.312 1.00 34.78 602 ALA B O 1
ATOM 5582 N N . PRO B 1 323 ? 57.864 -20.674 -39.111 1.00 34.63 603 PRO B N 1
ATOM 5583 C CA . PRO B 1 323 ? 56.609 -21.327 -39.518 1.00 34.16 603 PRO B CA 1
ATOM 5584 C C . PRO B 1 323 ? 56.033 -22.308 -38.471 1.00 32.99 603 PRO B C 1
ATOM 5585 O O . PRO B 1 323 ? 54.814 -22.470 -38.407 1.00 33.05 603 PRO B O 1
ATOM 5589 N N . ASN B 1 324 ? 56.899 -22.882 -37.635 1.00 31.13 604 ASN B N 1
ATOM 5590 C CA . ASN B 1 324 ? 56.488 -23.847 -36.639 1.00 29.35 604 ASN B CA 1
ATOM 5591 C C . ASN B 1 324 ? 56.543 -23.279 -35.184 1.00 28.06 604 ASN B C 1
ATOM 5592 O O . ASN B 1 324 ? 56.761 -24.044 -34.244 1.00 26.96 604 ASN B O 1
ATOM 5597 N N . SER B 1 325 ? 56.375 -21.964 -35.028 1.00 26.99 605 SER B N 1
ATOM 5598 C CA . SER B 1 325 ? 56.397 -21.348 -33.672 1.00 26.25 605 SER B CA 1
ATOM 5599 C C . SER B 1 325 ? 55.239 -21.818 -32.831 1.00 25.99 605 SER B C 1
ATOM 5600 O O . SER B 1 325 ? 55.295 -21.726 -31.574 1.00 26.20 605 SER B O 1
ATOM 5603 N N . TRP B 1 326 ? 54.182 -22.313 -33.488 1.00 26.29 606 TRP B N 1
ATOM 5604 C CA . TRP B 1 326 ? 53.113 -23.043 -32.801 1.00 26.38 606 TRP B CA 1
ATOM 5605 C C . TRP B 1 326 ? 53.611 -24.161 -31.916 1.00 26.37 606 TRP B C 1
ATOM 5606 O O . TRP B 1 326 ? 52.891 -24.567 -30.999 1.00 26.97 606 TRP B O 1
ATOM 5617 N N . TYR B 1 327 ? 54.821 -24.666 -32.127 1.00 26.32 607 TYR B N 1
ATOM 5618 C CA . TYR B 1 327 ? 55.299 -25.768 -31.302 1.00 26.53 607 TYR B CA 1
ATOM 5619 C C . TYR B 1 327 ? 55.356 -25.394 -29.805 1.00 26.20 607 TYR B C 1
ATOM 5620 O O . TYR B 1 327 ? 55.204 -26.275 -28.976 1.00 25.92 607 TYR B O 1
ATOM 5629 N N . GLY B 1 328 ? 55.647 -24.120 -29.509 1.00 25.89 608 GLY B N 1
ATOM 5630 C CA . GLY B 1 328 ? 55.606 -23.608 -28.132 1.00 26.08 608 GLY B CA 1
ATOM 5631 C C . GLY B 1 328 ? 54.505 -22.638 -27.816 1.00 26.23 608 GLY B C 1
ATOM 5632 O O . GLY B 1 328 ? 54.624 -21.868 -26.858 1.00 25.89 608 GLY B O 1
ATOM 5633 N N . ALA B 1 329 ? 53.394 -22.721 -28.535 1.00 26.86 609 ALA B N 1
ATOM 5634 C CA . ALA B 1 329 ? 52.300 -21.785 -28.354 1.00 27.87 609 ALA B CA 1
ATOM 5635 C C . ALA B 1 329 ? 50.986 -22.463 -28.111 1.00 28.66 609 ALA B C 1
ATOM 5636 O O . ALA B 1 329 ? 50.781 -23.636 -28.425 1.00 29.91 609 ALA B O 1
ATOM 5638 N N . GLY B 1 330 ? 50.076 -21.688 -27.570 1.00 29.60 610 GLY B N 1
ATOM 5639 C CA . GLY B 1 330 ? 48.659 -22.015 -27.613 1.00 30.40 610 GLY B CA 1
ATOM 5640 C C . GLY B 1 330 ? 47.863 -20.735 -27.799 1.00 29.94 610 GLY B C 1
ATOM 5641 O O . GLY B 1 330 ? 48.416 -19.667 -28.094 1.00 30.44 610 GLY B O 1
ATOM 5642 N N . ALA B 1 331 ? 46.556 -20.882 -27.689 1.00 29.91 611 ALA B N 1
ATOM 5643 C CA . ALA B 1 331 ? 45.610 -19.786 -27.804 1.00 29.37 611 ALA B CA 1
ATOM 5644 C C . ALA B 1 331 ? 44.630 -19.857 -26.644 1.00 29.06 611 ALA B C 1
ATOM 5645 O O . ALA B 1 331 ? 44.341 -20.936 -26.135 1.00 28.16 611 ALA B O 1
ATOM 5647 N N . VAL B 1 332 ? 44.130 -18.690 -26.268 1.00 29.23 612 VAL B N 1
ATOM 5648 C CA . VAL B 1 332 ? 43.030 -18.553 -25.321 1.00 29.29 612 VAL B CA 1
ATOM 5649 C C . VAL B 1 332 ? 41.930 -17.708 -25.994 1.00 29.75 612 VAL B C 1
ATOM 5650 O O . VAL B 1 332 ? 42.176 -16.552 -26.427 1.00 29.87 612 VAL B O 1
ATOM 5654 N N . LYS B 1 333 ? 40.747 -18.291 -26.119 1.00 30.86 613 LYS B N 1
ATOM 5655 C CA . LYS B 1 333 ? 39.539 -17.597 -26.584 1.00 32.57 613 LYS B CA 1
ATOM 5656 C C . LYS B 1 333 ? 38.997 -16.724 -25.460 1.00 32.31 613 LYS B C 1
ATOM 5657 O O . LYS B 1 333 ? 38.563 -17.260 -24.439 1.00 32.29 613 LYS B O 1
ATOM 5663 N N . ILE B 1 334 ? 38.995 -15.409 -25.651 1.00 31.83 614 ILE B N 1
ATOM 5664 C CA . ILE B 1 334 ? 38.553 -14.497 -24.584 1.00 32.69 614 ILE B CA 1
ATOM 5665 C C . ILE B 1 334 ? 37.237 -13.786 -24.922 1.00 33.20 614 ILE B C 1
ATOM 5666 O O . ILE B 1 334 ? 36.946 -13.490 -26.080 1.00 32.84 614 ILE B O 1
ATOM 5671 N N . SER B 1 335 ? 36.460 -13.525 -23.881 1.00 33.91 615 SER B N 1
ATOM 5672 C CA . SER B 1 335 ? 35.229 -12.768 -23.963 1.00 35.72 615 SER B CA 1
ATOM 5673 C C . SER B 1 335 ? 35.124 -11.768 -22.813 1.00 35.73 615 SER B C 1
ATOM 5674 O O . SER B 1 335 ? 35.830 -11.903 -21.803 1.00 35.91 615 SER B O 1
ATOM 5677 N N . GLY B 1 336 ? 34.260 -10.769 -22.965 1.00 35.52 616 GLY B N 1
ATOM 5678 C CA . GLY B 1 336 ? 34.035 -9.789 -21.895 1.00 36.21 616 GLY B CA 1
ATOM 5679 C C . GLY B 1 336 ? 34.941 -8.588 -22.062 1.00 36.17 616 GLY B C 1
ATOM 5680 O O . GLY B 1 336 ? 35.824 -8.554 -22.946 1.00 34.88 616 GLY B O 1
ATOM 5681 N N . GLN B 1 337 ? 34.727 -7.586 -21.227 1.00 37.01 617 GLN B N 1
ATOM 5682 C CA . GLN B 1 337 ? 35.451 -6.339 -21.371 1.00 38.12 617 GLN B CA 1
ATOM 5683 C C . GLN B 1 337 ? 36.730 -6.265 -20.536 1.00 36.98 617 GLN B C 1
ATOM 5684 O O . GLN B 1 337 ? 37.601 -5.421 -20.800 1.00 35.48 617 GLN B O 1
ATOM 5690 N N . HIS B 1 338 ? 36.869 -7.187 -19.589 1.00 37.02 618 HIS B N 1
ATOM 5691 C CA . HIS B 1 338 ? 38.025 -7.239 -18.683 1.00 37.26 618 HIS B CA 1
ATOM 5692 C C . HIS B 1 338 ? 38.543 -8.684 -18.620 1.00 35.45 618 HIS B C 1
ATOM 5693 O O . HIS B 1 338 ? 37.803 -9.607 -18.258 1.00 35.94 618 HIS B O 1
ATOM 5700 N N . ASN B 1 339 ? 39.806 -8.887 -18.993 1.00 33.52 619 ASN B N 1
ATOM 5701 C CA . ASN B 1 339 ? 40.411 -10.216 -18.997 1.00 31.89 619 ASN B CA 1
ATOM 5702 C C . ASN B 1 339 ? 41.699 -10.219 -18.204 1.00 31.28 619 ASN B C 1
ATOM 5703 O O . ASN B 1 339 ? 42.225 -9.166 -17.816 1.00 31.68 619 ASN B O 1
ATOM 5708 N N . SER B 1 340 ? 42.167 -11.416 -17.909 1.00 30.60 620 SER B N 1
ATOM 5709 C CA . SER B 1 340 ? 43.318 -11.581 -17.083 1.00 30.53 620 SER B CA 1
ATOM 5710 C C . SER B 1 340 ? 44.073 -12.858 -17.438 1.00 29.04 620 SER B C 1
ATOM 5711 O O . SER B 1 340 ? 43.470 -13.863 -17.763 1.00 29.21 620 SER B O 1
ATOM 5714 N N . ILE B 1 341 ? 45.399 -12.815 -17.345 1.00 27.65 621 ILE B N 1
ATOM 5715 C CA . ILE B 1 341 ? 46.194 -13.996 -17.403 1.00 26.54 621 ILE B CA 1
ATOM 5716 C C . ILE B 1 341 ? 47.498 -13.740 -16.669 1.00 25.53 621 ILE B C 1
ATOM 5717 O O . ILE B 1 341 ? 48.002 -12.633 -16.696 1.00 25.57 621 ILE B O 1
ATOM 5722 N N . THR B 1 342 ? 48.053 -14.760 -16.025 1.00 24.82 622 THR B N 1
ATOM 5723 C CA . THR B 1 342 ? 49.334 -14.646 -15.352 1.00 24.33 622 THR B CA 1
ATOM 5724 C C . THR B 1 342 ? 50.376 -15.422 -16.147 1.00 24.17 622 THR B C 1
ATOM 5725 O O . THR B 1 342 ? 50.131 -16.573 -16.490 1.00 24.01 622 THR B O 1
ATOM 5729 N N . LEU B 1 343 ? 51.510 -14.783 -16.436 1.00 23.91 623 LEU B N 1
ATOM 5730 C CA . LEU B 1 343 ? 52.586 -15.431 -17.164 1.00 23.95 623 LEU B CA 1
ATOM 5731 C C . LEU B 1 343 ? 53.809 -15.518 -16.287 1.00 24.03 623 LEU B C 1
ATOM 5732 O O . LEU B 1 343 ? 54.073 -14.607 -15.500 1.00 24.18 623 LEU B O 1
ATOM 5737 N N . GLY B 1 344 ? 54.594 -16.560 -16.463 1.00 23.92 624 GLY B N 1
ATOM 5738 C CA . GLY B 1 344 ? 55.854 -16.599 -15.742 1.00 24.46 624 GLY B CA 1
ATOM 5739 C C . GLY B 1 344 ? 56.718 -17.790 -15.991 1.00 24.36 624 GLY B C 1
ATOM 5740 O O . GLY B 1 344 ? 56.418 -18.618 -16.827 1.00 24.55 624 GLY B O 1
ATOM 5741 N N . ALA B 1 345 ? 57.792 -17.842 -15.221 1.00 24.43 625 ALA B N 1
ATOM 5742 C CA . ALA B 1 345 ? 58.827 -18.840 -15.346 1.00 24.53 625 ALA B CA 1
ATOM 5743 C C . ALA B 1 345 ? 59.097 -19.454 -13.968 1.00 24.82 625 ALA B C 1
ATOM 5744 O O . ALA B 1 345 ? 59.179 -18.724 -12.979 1.00 24.98 625 ALA B O 1
ATOM 5746 N N . ILE B 1 346 ? 59.275 -20.765 -13.943 1.00 24.71 626 ILE B N 1
ATOM 5747 C CA . ILE B 1 346 ? 59.391 -21.504 -12.669 1.00 25.54 626 ILE B CA 1
ATOM 5748 C C . ILE B 1 346 ? 60.331 -22.689 -12.820 1.00 25.59 626 ILE B C 1
ATOM 5749 O O . ILE B 1 346 ? 60.355 -23.373 -13.864 1.00 25.35 626 ILE B O 1
ATOM 5754 N N . SER B 1 347 ? 61.144 -22.896 -11.788 1.00 25.71 627 SER B N 1
ATOM 5755 C CA . SER B 1 347 ? 62.038 -24.040 -11.743 1.00 25.97 627 SER B CA 1
ATOM 5756 C C . SER B 1 347 ? 61.200 -25.304 -11.887 1.00 26.23 627 SER B C 1
ATOM 5757 O O . SER B 1 347 ? 60.159 -25.476 -11.222 1.00 26.86 627 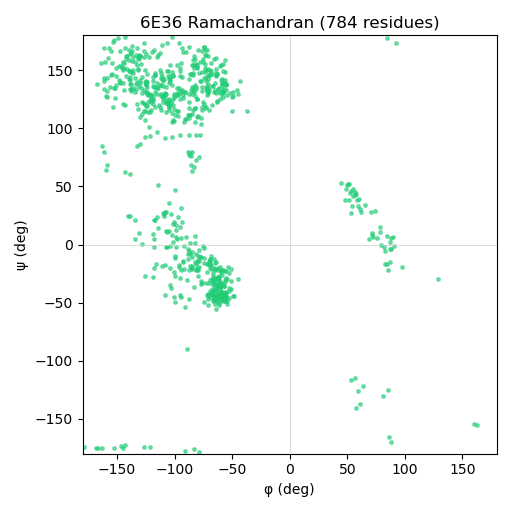SER B O 1
ATOM 5760 N N . ALA B 1 348 ? 61.659 -26.200 -12.735 1.00 26.13 628 ALA B N 1
ATOM 5761 C CA . ALA B 1 348 ? 60.912 -27.419 -13.082 1.00 26.33 628 ALA B CA 1
ATOM 5762 C C . ALA B 1 348 ? 60.530 -28.260 -11.854 1.00 27.11 628 ALA B C 1
ATOM 5763 O O . ALA B 1 348 ? 59.436 -28.791 -11.789 1.00 27.20 628 ALA B O 1
ATOM 5765 N N . THR B 1 349 ? 61.461 -28.385 -10.924 1.00 27.88 629 THR B N 1
ATOM 5766 C CA . THR B 1 349 ? 61.255 -29.194 -9.681 1.00 28.52 629 THR B CA 1
ATOM 5767 C C . THR B 1 349 ? 60.242 -28.622 -8.727 1.00 28.72 629 THR B C 1
ATOM 5768 O O . THR B 1 349 ? 59.856 -29.319 -7.775 1.00 28.90 629 THR B O 1
ATOM 5772 N N . LEU B 1 350 ? 59.780 -27.390 -8.962 1.00 28.12 630 LEU B N 1
ATOM 5773 C CA . LEU B 1 350 ? 58.609 -26.873 -8.251 1.00 28.67 630 LEU B CA 1
ATOM 5774 C C . LEU B 1 350 ? 57.268 -27.364 -8.840 1.00 28.95 630 LEU B C 1
ATOM 5775 O O . LEU B 1 350 ? 56.262 -27.378 -8.156 1.00 28.51 630 LEU B O 1
ATOM 5780 N N . VAL B 1 351 ? 57.277 -27.785 -10.105 1.00 28.51 631 VAL B N 1
ATOM 5781 C CA . VAL B 1 351 ? 56.077 -28.169 -10.820 1.00 29.22 631 VAL B CA 1
ATOM 5782 C C . VAL B 1 351 ? 55.863 -29.672 -10.980 1.00 29.75 631 VAL B C 1
ATOM 5783 O O . VAL B 1 351 ? 54.721 -30.140 -10.949 1.00 30.56 631 VAL B O 1
ATOM 5787 N N . VAL B 1 352 ? 56.933 -30.416 -11.200 1.00 30.23 632 VAL B N 1
ATOM 5788 C CA . VAL B 1 352 ? 56.871 -31.847 -11.446 1.00 31.46 632 VAL B CA 1
ATOM 5789 C C . VAL B 1 352 ? 57.874 -32.547 -10.554 1.00 31.98 632 VAL B C 1
ATOM 5790 O O . VAL B 1 352 ? 58.804 -31.915 -10.078 1.00 31.89 632 VAL B O 1
ATOM 5794 N N . PRO B 1 353 ? 57.730 -33.869 -10.387 1.00 33.07 633 PRO B N 1
ATOM 5795 C CA . PRO B 1 353 ? 58.711 -34.595 -9.584 1.00 34.13 633 PRO B CA 1
ATOM 5796 C C . PRO B 1 353 ? 60.098 -34.559 -10.201 1.00 34.59 633 PRO B C 1
ATOM 5797 O O . PRO B 1 353 ? 60.230 -34.542 -11.431 1.00 33.59 633 PRO B O 1
ATOM 5801 N N . SER B 1 354 ? 61.126 -34.558 -9.360 1.00 35.46 634 SER B N 1
ATOM 5802 C CA . SER B 1 354 ? 62.495 -34.535 -9.848 1.00 36.68 634 SER B CA 1
ATOM 5803 C C . SER B 1 354 ? 62.761 -35.721 -10.781 1.00 37.08 634 SER B C 1
ATOM 5804 O O . SER B 1 354 ? 62.276 -36.834 -10.541 1.00 37.02 634 SER B O 1
ATOM 5807 N N . ASP B 1 355 ? 63.500 -35.459 -11.854 1.00 37.41 635 ASP B N 1
ATOM 5808 C CA . ASP B 1 355 ? 63.802 -36.470 -12.864 1.00 38.91 635 ASP B CA 1
ATOM 5809 C C . ASP B 1 355 ? 65.056 -36.050 -13.641 1.00 39.11 635 ASP B C 1
ATOM 5810 O O . ASP B 1 355 ? 65.130 -34.938 -14.201 1.00 38.67 635 ASP B O 1
ATOM 5815 N N . SER B 1 356 ? 66.029 -36.955 -13.704 1.00 39.64 636 SER B N 1
ATOM 5816 C CA . SER B 1 356 ? 67.314 -36.695 -14.379 1.00 39.74 636 SER B CA 1
ATOM 5817 C C . SER B 1 356 ? 67.205 -36.194 -15.817 1.00 39.00 636 SER B C 1
ATOM 5818 O O . SER B 1 356 ? 68.115 -35.555 -16.274 1.00 38.99 636 SER B O 1
ATOM 5821 N N . VAL B 1 357 ? 66.116 -36.482 -16.527 1.00 38.76 637 VAL B N 1
ATOM 5822 C CA . VAL B 1 357 ? 65.885 -35.912 -17.871 1.00 38.42 637 VAL B CA 1
ATOM 5823 C C . VAL B 1 357 ? 64.903 -34.720 -17.875 1.00 37.20 637 VAL B C 1
ATOM 5824 O O . VAL B 1 357 ? 65.166 -33.715 -18.536 1.00 37.33 637 VAL B O 1
ATOM 5828 N N . MET B 1 358 ? 63.781 -34.845 -17.155 1.00 35.89 638 MET B N 1
ATOM 5829 C CA . MET B 1 358 ? 62.631 -33.938 -17.294 1.00 35.21 638 MET B CA 1
ATOM 5830 C C . MET B 1 358 ? 62.568 -32.795 -16.298 1.00 33.32 638 MET B C 1
ATOM 5831 O O . MET B 1 358 ? 61.793 -31.888 -16.501 1.00 31.53 638 MET B O 1
ATOM 5836 N N . ALA B 1 359 ? 63.312 -32.880 -15.191 1.00 32.99 639 ALA B N 1
ATOM 5837 C CA . ALA B 1 359 ? 63.210 -31.904 -14.120 1.00 32.92 639 ALA B CA 1
ATOM 5838 C C . ALA B 1 359 ? 64.421 -31.998 -13.215 1.00 33.54 639 ALA B C 1
ATOM 5839 O O . ALA B 1 359 ? 64.382 -32.689 -12.187 1.00 33.31 639 ALA B O 1
ATOM 5841 N N . VAL B 1 360 ? 65.476 -31.317 -13.609 1.00 33.81 640 VAL B N 1
ATOM 5842 C CA . VAL B 1 360 ? 66.755 -31.288 -12.888 1.00 35.03 640 VAL B CA 1
ATOM 5843 C C . VAL B 1 360 ? 66.831 -30.096 -11.959 1.00 36.07 640 VAL B C 1
ATOM 5844 O O . VAL B 1 360 ? 66.140 -29.096 -12.144 1.00 35.06 640 VAL B O 1
ATOM 5848 N N . GLU B 1 361 ? 67.672 -30.214 -10.931 1.00 39.06 641 GLU B N 1
ATOM 5849 C CA . GLU B 1 361 ? 67.678 -29.218 -9.836 1.00 41.61 641 GLU B CA 1
ATOM 5850 C C . GLU B 1 361 ? 68.433 -27.901 -10.181 1.00 40.85 641 GLU B C 1
ATOM 5851 O O . GLU B 1 361 ? 68.255 -26.900 -9.504 1.00 43.64 641 GLU B O 1
ATOM 5857 N N . THR B 1 362 ? 69.227 -27.897 -11.246 1.00 38.60 642 THR B N 1
ATOM 5858 C CA . THR B 1 362 ? 70.014 -26.749 -11.678 1.00 37.39 642 THR B CA 1
ATOM 5859 C C . THR B 1 362 ? 69.271 -25.403 -11.638 1.00 35.85 642 THR B C 1
ATOM 5860 O O . THR B 1 362 ? 68.095 -25.310 -12.016 1.00 36.20 642 THR B O 1
ATOM 5864 N N . GLY B 1 363 ? 69.975 -24.356 -11.221 1.00 33.71 643 GLY B N 1
ATOM 5865 C CA . GLY B 1 363 ? 69.383 -23.027 -11.110 1.00 31.96 643 GLY B CA 1
ATOM 5866 C C . GLY B 1 363 ? 69.034 -22.425 -12.465 1.00 30.64 643 GLY B C 1
ATOM 5867 O O . GLY B 1 363 ? 69.618 -22.791 -13.514 1.00 29.74 643 GLY B O 1
ATOM 5868 N N . LYS B 1 364 ? 68.097 -21.509 -12.416 1.00 29.25 644 LYS B N 1
ATOM 5869 C CA . LYS B 1 364 ? 67.709 -20.800 -13.646 1.00 28.83 644 LYS B CA 1
ATOM 5870 C C . LYS B 1 364 ? 67.619 -19.315 -13.345 1.00 28.53 644 LYS B C 1
ATOM 5871 O O . LYS B 1 364 ? 67.481 -18.915 -12.195 1.00 28.08 644 LYS B O 1
ATOM 5877 N N . LYS B 1 365 ? 67.745 -18.516 -14.376 1.00 26.88 645 LYS B N 1
ATOM 5878 C CA . LYS B 1 365 ? 67.516 -17.095 -14.198 1.00 27.14 645 LYS B CA 1
ATOM 5879 C C . LYS B 1 365 ? 66.028 -16.833 -13.971 1.00 26.65 645 LYS B C 1
ATOM 5880 O O . LYS B 1 365 ? 65.177 -17.326 -14.733 1.00 25.96 645 LYS B O 1
ATOM 5886 N N . PRO B 1 366 ? 65.680 -16.051 -12.941 1.00 26.54 646 PRO B N 1
ATOM 5887 C CA . PRO B 1 366 ? 64.291 -15.676 -12.728 1.00 26.36 646 PRO B CA 1
ATOM 5888 C C . PRO B 1 366 ? 63.913 -14.473 -13.598 1.00 25.98 646 PRO B C 1
ATOM 5889 O O . PRO B 1 366 ? 63.675 -13.353 -13.120 1.00 25.77 646 PRO B O 1
ATOM 5893 N N . ASN B 1 367 ? 63.897 -14.701 -14.916 1.00 25.68 647 ASN B N 1
ATOM 5894 C CA . ASN B 1 367 ? 63.364 -13.700 -15.841 1.00 25.47 647 ASN B CA 1
ATOM 5895 C C . ASN B 1 367 ? 62.502 -14.356 -16.954 1.00 24.83 647 ASN B C 1
ATOM 5896 O O . ASN B 1 367 ? 62.468 -15.584 -17.110 1.00 24.39 647 ASN B O 1
ATOM 5901 N N . ILE B 1 368 ? 61.719 -13.523 -17.618 1.00 24.93 648 ILE B N 1
ATOM 5902 C CA . ILE B 1 368 ? 60.849 -13.957 -18.729 1.00 25.04 648 ILE B CA 1
ATOM 5903 C C . ILE B 1 368 ? 60.473 -12.793 -19.622 1.00 24.91 648 ILE B C 1
ATOM 5904 O O . ILE B 1 368 ? 60.109 -11.711 -19.151 1.00 24.76 648 ILE B O 1
ATOM 5909 N N . TRP B 1 369 ? 60.624 -13.013 -20.933 1.00 24.34 649 TRP B N 1
ATOM 5910 C CA . TRP B 1 369 ? 60.010 -12.194 -21.944 1.00 24.42 649 TRP B CA 1
ATOM 5911 C C . TRP B 1 369 ? 58.740 -12.843 -22.435 1.00 24.10 649 TRP B C 1
ATOM 5912 O O . TRP B 1 369 ? 58.789 -13.908 -23.039 1.00 23.99 649 TRP B O 1
ATOM 5923 N N . TYR B 1 370 ? 57.596 -12.212 -22.194 1.00 24.11 650 TYR B N 1
ATOM 5924 C CA . TYR B 1 370 ? 56.339 -12.705 -22.744 1.00 24.51 650 TYR B CA 1
ATOM 5925 C C . TYR B 1 370 ? 55.541 -11.621 -23.434 1.00 24.47 650 TYR B C 1
ATOM 5926 O O . TYR B 1 370 ? 55.733 -10.405 -23.198 1.00 24.14 650 TYR B O 1
ATOM 5935 N N . SER B 1 371 ? 54.612 -12.080 -24.254 1.00 24.80 651 SER B N 1
ATOM 5936 C CA . SER B 1 371 ? 53.766 -11.201 -25.002 1.00 25.87 651 SER B CA 1
ATOM 5937 C C . SER B 1 371 ? 52.401 -11.829 -25.094 1.00 26.53 651 SER B C 1
ATOM 5938 O O . SER B 1 371 ? 52.256 -13.073 -25.019 1.00 27.06 651 SER B O 1
ATOM 5941 N N . LEU B 1 372 ? 51.398 -10.963 -25.209 1.00 27.25 652 LEU B N 1
ATOM 5942 C CA . LEU B 1 372 ? 50.004 -11.335 -25.363 1.00 27.90 652 LEU B CA 1
ATOM 5943 C C . LEU B 1 372 ? 49.557 -10.505 -26.550 1.00 28.23 652 LEU B C 1
ATOM 5944 O O . LEU B 1 372 ? 49.553 -9.271 -26.484 1.00 31.25 652 LEU B O 1
ATOM 5949 N N . ASN B 1 373 ? 49.305 -11.128 -27.675 1.00 27.60 653 ASN B N 1
ATOM 5950 C CA . ASN B 1 373 ? 48.829 -10.348 -28.816 1.00 26.77 653 ASN B CA 1
ATOM 5951 C C . ASN B 1 373 ? 47.875 -11.239 -29.614 1.00 27.57 653 ASN B C 1
ATOM 5952 O O . ASN B 1 373 ? 47.560 -12.336 -29.176 1.00 27.56 653 ASN B O 1
ATOM 5957 N N . GLY B 1 374 ? 47.424 -10.771 -30.765 1.00 27.74 654 GLY B N 1
ATOM 5958 C CA . GLY B 1 374 ? 46.551 -11.560 -31.603 1.00 27.91 654 GLY B CA 1
ATOM 5959 C C . GLY B 1 374 ? 47.260 -12.262 -32.732 1.00 28.25 654 GLY B C 1
ATOM 5960 O O . GLY B 1 374 ? 46.580 -12.781 -33.595 1.00 27.85 654 GLY B O 1
ATOM 5961 N N . LYS B 1 375 ? 48.590 -12.321 -32.716 1.00 28.65 655 LYS B N 1
ATOM 5962 C CA . LYS B 1 375 ? 49.353 -13.085 -33.734 1.00 30.27 655 LYS B CA 1
ATOM 5963 C C . LYS B 1 375 ? 49.327 -14.599 -33.402 1.00 30.02 655 LYS B C 1
ATOM 5964 O O . LYS B 1 375 ? 50.297 -15.147 -32.905 1.00 29.89 655 LYS B O 1
ATOM 5970 N N . ILE B 1 376 ? 48.184 -15.245 -33.659 1.00 29.28 656 ILE B N 1
ATOM 5971 C CA . ILE B 1 376 ? 47.971 -16.653 -33.338 1.00 29.06 656 ILE B CA 1
ATOM 5972 C C . ILE B 1 376 ? 48.940 -17.455 -34.186 1.00 28.84 656 ILE B C 1
ATOM 5973 O O . ILE B 1 376 ? 49.117 -17.155 -35.362 1.00 27.22 656 ILE B O 1
ATOM 5978 N N . ARG B 1 377 ? 49.626 -18.401 -33.566 1.00 28.01 657 ARG B N 1
ATOM 5979 C CA . ARG B 1 377 ? 50.680 -19.125 -34.221 1.00 28.33 657 ARG B CA 1
ATOM 5980 C C . ARG B 1 377 ? 50.214 -20.342 -34.957 1.00 28.66 657 ARG B C 1
ATOM 5981 O O . ARG B 1 377 ? 50.990 -20.904 -35.732 1.00 29.04 657 ARG B O 1
ATOM 5989 N N . ALA B 1 378 ? 48.955 -20.710 -34.786 1.00 29.04 658 ALA B N 1
ATOM 5990 C CA . ALA B 1 378 ? 48.342 -21.753 -35.577 1.00 30.39 658 ALA B CA 1
ATOM 5991 C C . ALA B 1 378 ? 48.288 -21.348 -37.036 1.00 31.52 658 ALA B C 1
ATOM 5992 O O . ALA B 1 378 ? 48.362 -20.181 -37.355 1.00 31.97 658 ALA B O 1
ATOM 5994 N N . VAL B 1 379 ? 48.126 -22.350 -37.880 1.00 33.24 659 VAL B N 1
ATOM 5995 C CA . VAL B 1 379 ? 48.184 -22.208 -39.325 1.00 34.42 659 VAL B CA 1
ATOM 5996 C C . VAL B 1 379 ? 46.807 -21.785 -39.846 1.00 34.01 659 VAL B C 1
ATOM 5997 O O . VAL B 1 379 ? 45.768 -22.304 -39.421 1.00 33.29 659 VAL B O 1
ATOM 6001 N N . ASN B 1 380 ? 46.818 -20.810 -40.750 1.00 34.42 660 ASN B N 1
ATOM 6002 C CA . ASN B 1 380 ? 45.669 -20.456 -41.594 1.00 35.45 660 ASN B CA 1
ATOM 6003 C C . ASN B 1 380 ? 44.415 -20.017 -40.863 1.00 34.79 660 ASN B C 1
ATOM 6004 O O . ASN B 1 380 ? 43.305 -20.330 -41.267 1.00 34.36 660 ASN B O 1
ATOM 6009 N N . VAL B 1 381 ? 44.590 -19.254 -39.802 1.00 34.86 661 VAL B N 1
ATOM 6010 C CA . VAL B 1 381 ? 43.447 -18.773 -39.050 1.00 35.37 661 VAL B CA 1
ATOM 6011 C C . VAL B 1 381 ? 42.970 -17.544 -39.815 1.00 35.82 661 VAL B C 1
ATOM 6012 O O . VAL B 1 381 ? 43.729 -16.574 -39.930 1.00 35.22 661 VAL B O 1
ATOM 6016 N N . PRO B 1 382 ? 41.730 -17.575 -40.352 1.00 36.11 662 PRO B N 1
ATOM 6017 C CA . PRO B 1 382 ? 41.217 -16.392 -41.070 1.00 36.42 662 PRO B CA 1
ATOM 6018 C C . PRO B 1 382 ? 40.930 -15.203 -40.139 1.00 36.77 662 PRO B C 1
ATOM 6019 O O . PRO B 1 382 ? 40.541 -15.392 -38.991 1.00 35.42 662 PRO B O 1
ATOM 6023 N N . LYS B 1 383 ? 41.149 -13.997 -40.653 1.00 37.91 663 LYS B N 1
ATOM 6024 C CA . LYS B 1 383 ? 40.915 -12.768 -39.924 1.00 39.25 663 LYS B CA 1
ATOM 6025 C C . LYS B 1 383 ? 39.633 -12.060 -40.381 1.00 38.97 663 LYS B C 1
ATOM 6026 O O . LYS B 1 383 ? 39.296 -12.026 -41.568 1.00 37.89 663 LYS B O 1
ATOM 6032 N N . ILE B 1 384 ? 38.922 -11.501 -39.412 1.00 37.71 664 ILE B N 1
ATOM 6033 C CA . ILE B 1 384 ? 37.817 -10.602 -39.692 1.00 37.66 664 ILE B CA 1
ATOM 6034 C C . ILE B 1 384 ? 38.419 -9.226 -39.819 1.00 37.38 664 ILE B C 1
ATOM 6035 O O . ILE B 1 384 ? 39.008 -8.725 -38.862 1.00 39.05 664 ILE B O 1
ATOM 6040 N N . THR B 1 385 ? 38.300 -8.637 -41.003 1.00 35.83 665 THR B N 1
ATOM 6041 C CA . THR B 1 385 ? 38.741 -7.280 -41.298 1.00 35.62 665 THR B CA 1
ATOM 6042 C C . THR B 1 385 ? 37.625 -6.323 -41.718 1.00 35.85 665 THR B C 1
ATOM 6043 O O . THR B 1 385 ? 37.819 -5.124 -41.637 1.00 36.71 665 THR B O 1
ATOM 6047 N N . LYS B 1 386 ? 36.479 -6.824 -42.168 1.00 35.53 666 LYS B N 1
ATOM 6048 C CA . LYS B 1 386 ? 35.350 -5.964 -42.517 1.00 36.64 666 LYS B CA 1
ATOM 6049 C C . LYS B 1 386 ? 34.297 -5.928 -41.407 1.00 36.25 666 LYS B C 1
ATOM 6050 O O . LYS B 1 386 ? 33.802 -6.989 -40.958 1.00 35.83 666 LYS B O 1
ATOM 6056 N N . GLU B 1 387 ? 33.929 -4.721 -40.986 1.00 37.13 667 GLU B N 1
ATOM 6057 C CA . GLU B 1 387 ? 32.893 -4.559 -39.949 1.00 38.62 667 GLU B CA 1
ATOM 6058 C C . GLU B 1 387 ? 31.518 -4.846 -40.522 1.00 38.42 667 GLU B C 1
ATOM 6059 O O . GLU B 1 387 ? 31.309 -4.694 -41.726 1.00 37.73 667 GLU B O 1
ATOM 6065 N N . ASN B 1 388 ? 30.598 -5.293 -39.678 1.00 38.13 668 ASN B N 1
ATOM 6066 C CA . ASN B 1 388 ? 29.202 -5.389 -40.065 1.00 39.78 668 ASN B CA 1
ATOM 6067 C C . ASN B 1 388 ? 28.613 -3.953 -40.019 1.00 39.09 668 ASN B C 1
ATOM 6068 O O . ASN B 1 388 ? 28.498 -3.371 -38.945 1.00 39.01 668 ASN B O 1
ATOM 6073 N N . PRO B 1 389 ? 28.318 -3.349 -41.192 1.00 37.95 669 PRO B N 1
ATOM 6074 C CA . PRO B 1 389 ? 27.912 -1.955 -41.155 1.00 38.42 669 PRO B CA 1
ATOM 6075 C C . PRO B 1 389 ? 26.529 -1.818 -40.546 1.00 38.99 669 PRO B C 1
ATOM 6076 O O . PRO B 1 389 ? 25.668 -2.669 -40.768 1.00 38.48 669 PRO B O 1
ATOM 6080 N N . THR B 1 390 ? 26.327 -0.761 -39.772 1.00 41.15 670 THR B N 1
ATOM 6081 C CA . THR B 1 390 ? 25.008 -0.480 -39.198 1.00 43.14 670 THR B CA 1
ATOM 6082 C C . THR B 1 390 ? 24.206 0.307 -40.239 1.00 43.64 670 THR B C 1
ATOM 6083 O O . THR B 1 390 ? 24.738 1.230 -40.855 1.00 42.28 670 THR B O 1
ATOM 6087 N N . PRO B 1 391 ? 22.944 -0.088 -40.482 1.00 45.93 671 PRO B N 1
ATOM 6088 C CA . PRO B 1 391 ? 22.130 0.713 -41.394 1.00 47.91 671 PRO B CA 1
ATOM 6089 C C . PRO B 1 391 ? 22.046 2.148 -40.869 1.00 49.25 671 PRO B C 1
ATOM 6090 O O . PRO B 1 391 ? 21.732 2.335 -39.694 1.00 49.79 671 PRO B O 1
ATOM 6094 N N . PRO B 1 392 ? 22.386 3.143 -41.706 1.00 50.04 672 PRO B N 1
ATOM 6095 C CA . PRO B 1 392 ? 22.443 4.519 -41.213 1.00 50.97 672 PRO B CA 1
ATOM 6096 C C . PRO B 1 392 ? 21.074 5.030 -40.783 1.00 52.23 672 PRO B C 1
ATOM 6097 O O . PRO B 1 392 ? 20.073 4.788 -41.478 1.00 51.26 672 PRO B O 1
ATOM 6101 N N . VAL B 1 393 ? 21.050 5.752 -39.669 1.00 53.48 673 VAL B N 1
ATOM 6102 C CA . VAL B 1 393 ? 19.799 6.279 -39.124 1.00 55.50 673 VAL B CA 1
ATOM 6103 C C . VAL B 1 393 ? 19.646 7.760 -39.472 1.00 55.45 673 VAL B C 1
ATOM 6104 O O . VAL B 1 393 ? 20.493 8.568 -39.121 1.00 54.34 673 VAL B O 1
ATOM 6108 N N . GLU B 1 394 ? 18.576 8.102 -40.189 1.00 57.46 674 GLU B N 1
ATOM 6109 C CA . GLU B 1 394 ? 18.283 9.502 -40.506 1.00 60.67 674 GLU B CA 1
ATOM 6110 C C . GLU B 1 394 ? 18.018 10.251 -39.202 1.00 60.78 674 GLU B C 1
ATOM 6111 O O . GLU B 1 394 ? 17.152 9.837 -38.451 1.00 62.20 674 GLU B O 1
ATOM 6117 N N . PRO B 1 395 ? 18.767 11.336 -38.921 1.00 61.75 675 PRO B N 1
ATOM 6118 C CA . PRO B 1 395 ? 18.531 12.071 -37.676 1.00 62.67 675 PRO B CA 1
ATOM 6119 C C . PRO B 1 395 ? 17.262 12.938 -37.721 1.00 63.99 675 PRO B C 1
ATOM 6120 O O . PRO B 1 395 ? 16.806 13.320 -38.801 1.00 62.79 675 PRO B O 1
ATOM 6124 N N . THR B 1 396 ? 16.716 13.243 -36.544 1.00 65.66 676 THR B N 1
ATOM 6125 C CA . THR B 1 396 ? 15.470 14.019 -36.408 1.00 67.06 676 THR B CA 1
ATOM 6126 C C . THR B 1 396 ? 15.769 15.517 -36.178 1.00 67.13 676 THR B C 1
ATOM 6127 O O . THR B 1 396 ? 16.804 15.863 -35.612 1.00 65.90 676 THR B O 1
ATOM 6131 N N . ALA B 1 397 ? 14.873 16.392 -36.642 1.00 68.26 677 ALA B N 1
ATOM 6132 C CA . ALA B 1 397 ? 14.961 17.837 -36.377 1.00 69.08 677 ALA B CA 1
ATOM 6133 C C . ALA B 1 397 ? 14.750 18.144 -34.884 1.00 68.49 677 ALA B C 1
ATOM 6134 O O . ALA B 1 397 ? 14.710 19.304 -34.467 1.00 69.40 677 ALA B O 1
#

Sequence (788 aa):
YEAKLAKYQADLAKYQKDLAEYPQKLKEYNEEQAKIKEALKKLEQDKNKDGHLTEPSAQSLVYDSEPDAKLSLTTEDGTLLKSSVVDEAFSKSTSKAKYDQKILQLDDLDIRGLEKADSATSTVELYGNIGNKSTWTTNVGNNTEVKWGSVLLKRGQSVTATYTNLQKTYYNGKKVSKIVYKYTVDKDSKFQNPSGNVWLGVFSDPTLGVFASAYTGQVEKDTSIFIKNEFTFYDENDQPINFDNALLSVASLNRENNSIEMAKDYTGKFVRISGSSIDEKDGKIYATKTLNFKKGQGGSRWTMYPNGQEGSGWDSSDAPNSWYGAGAVKISGQHNSITLGAISATLVVPSDSVMAVETGKKPNIWYSLNGKIRAVNVPKITKENPTPPVEPTAPEAKLAKYQADLAKYQKDLAEYPQKLKEYNEEQAKIKEALKKLEQDKNKDGHLTEPSAQSLVYDSEPDAKLSLTTEDGTLLKSSVVDEAFSKSTSKAKYDQKILQLDDLDIRGLEKADSATSTVELYGNIGNKSTWTTNVGNNTEVKWGSVLLKRGQSVTATYTNLQKTYYNGKKVSKIVYKYTVDKDSKFQNPSGNVWLGVFSDPTLGVFASAYTGQVEKDTSIFIKNEFTFYDENDQPINFDNALLSVASLNRENNSIEMAKDYTGKFVRISGSSIDEKDGKIYATKTLNFKKGQGGSRWTMYPNGQEGSGWDSSDAPNSWYGAGAVKISGQHNSITLGAISATLVVPSDSVMAVETGKKPNIWYSLNGKIRAVNVPKITKENPTPPVEPTA

CATH classification: 2.60.530.10

Secondary structure (DSSP, 8-state):
--HHHHHHHHHHHHHHHHHHHHHHHHHHHHHHHHHHHHHHHHHHHTTTSTT-BSS---B-EE-S--TT-EEEEE-SSSEEE-HHHHHHHHHSGGGHHHHTTTEE-GGG--GGGG--TT-EESS---EES-GGGTT-EETTTBTS--EEEEEEEETT-EEEEEEE--SS-EETTEEEEEEEEEEEE-TT-----TT-EEEEEEESSGGG-EEEE---SS-BSS-EEEEEEEEEEEETTS-B--EEEEEEEE----EETTEEEEEES-SSEEEPBTT-SEEEETTEEEE-SS--SSTTSTT-SS-SS--SSTT----STT-TTGGGG-EEEEEEES-EEEEEEEEEGGGTS--BTTTB----B-SEEEE--BS---STTPPB--S--PPPPPPPPP-/---HHHHHHHHHHHHHHHHHHHHHHHHHHHHHHHHHHHHHHHHHTTTSTT-BSS---B-EE-S--TT-EEEEE-SSSEEE-HHHHHHHHTSGGGHHHHTTTEE-GGG--GGGG--TT-EESS---EES-GGGTT-EETTTBTS--EEEEEEEETT-EEEEEEE--SS-EETTEE--EEEEEEEE-TT-----TT-EEEEEEESSGGG-EEEE---SS-BSS-EEEEEEEEEEE-TTS-B--EEEEEEEE----EETTEEEEEES-SSEEEPBTT-SEEEETTEEEE-SS--SSTTSTT-SS-SS--SSTT---SSTT-TTGGGG-EEEEEEES-EEEEEEEEEHHHHS--BTTTB----B-SEEEE-EES---SS---B--S--PPPPPPPP-

Foldseek 3Di:
DVCLQVVLVVLQVVLVVCQVCVVVLQVVQVVQVVVQVVLVVVLCVVQQPFQGWVRADFAQKDWQWFQPKAKKKDWPPKFWFDQVLVVQQCCDAQNVVVVVVLERELLRGQCVSSVDDPTGDGIFDKDDCDDVNLVGAYPLGGNDTKIFTKMKDAAFTKMKMKIAPGDGIGGLQFDWGIKIKIKGKHNPFADPLPVRIKMWGQINIQQQPIKIFPFNNDFDFFGKTKIKIKMFIAGPVRHTDFDDFRKKKWFDQAFAQWKTKKKFPWAADWIAGNPALWDDDPRIITSDQAGQADPPARPHNEHCCDDPDDQHVLPDLPRLNRSNGMIIGGHGGRMIMMMIMMGTQVVPDPDDPRRHDRDGHTRIDGTHMTRSHSRPSRHYNNRHNDDNRDNDDRD/DVCVVVLVVLQVVLVVCQVCVVVLQVVQVVQVVVQVVLVVVLCVCLQPFQGWVRADFAQKDWQWFVPKAKKKDWDPKFWFDQVQVLQQCCDAQNVVVVVVLERELLRGQCVSQPDDPTGDGIFDKDFCDDVNLCGAYPLGGNDTKIFTKMKAAAFTKMKMKIAPGDTIGGLQFDWGMKIKIKGWHNPFFDDQPVRIKMWTQISMQQQPIKIFNFNNDFDFFGKTKIKIKMFIAGPVRHTDFDDQRKKKWFDQAAAQWKTKKKFPWAAAWTAGNQALWDDDPRIITSDQAGQADPPARNHNEHCCDDPDPQHVLCDLPRLNRSNGMTIGGHGGRMIMMMIMMGTQVVPDPDDPRRHHRDGHGRMDRTGITRSHSGPSRHYNNRHNDDNRDNDDD